Protein AF-0000000077666440 (afdb_homodimer)

Sequence (1426 aa):
MKVEKYRVQSTCGVLDQPPRVDISAGSLSLSLASAATGGKLLFIEMMLLVGMDNNSGLFPKELEEGNSQTEDIFSIEYQPKVLDCFCSNTVRHFYPSTWDEILLNSQTMDLKMKEKFRTNPTGNNIVMPKPVYFTKRTKPTINQLSDEDIQNIAVFCFPDGAKLSAQRTDNFKVHYFVLTDFLGVRNYATCLTFHRKYEATKERKTWKLKPFEKTKLHGNSHYTESVIVYVPHACAFVSTQPYFTVMKQCLSILLNKIKLTKDIHTQNLLFQEFVRQLCITPLPPAGTLAVGVHLSGHEVILRPPHHSSIPVLDLSLHIVFQCFPIETIIQIITCILTEKRIVFLSSNYALLTIVTESLCSLIYPFSWRHTYVPLVSDSHLELLEAPGSFIMGCHLKHLPTVKQIADLVMVNIDKGTIIVNELEPIFGAMSYTYVINIPMMPQEPVKLLAEVYEKVKFSFDFIDLESPCRFNRKEELQFRFQKISSFNKRMQYAFVELMVNLFRDIAPECKADLKCFKQNNFLQKQLPANIPFYTEVMKTTLFQEFLDNILSKKPSFWSELELKTRTLSRKSGFSQNVFVSNAHSMTGTKQGLVSTSIEELPNEFIFFIPSIYNAVSCTEYLKDCIKVCTEKLQDCRHFSHRTSLTYLRGMYSYAGSEYRLAYEDLKNLHESAESIYISPKFVLSNVAISFSYSLSDLRSFRMCSHKFLIFVIMKVEKYRVQSTCGVLDQPPRVDISAGSLSLSLASAATGGKLLFIEMMLLVGMDNNSGLFPKELEEGNSQTEDIFSIEYQPKVLDCFCSNTVRHFYPSTWDEILLNSQTMDLKMKEKFRTNPTGNNIVMPKPVYFTKRTKPTINQLSDEDIQNIAVFCFPDGAKLSAQRTDNFKVHYFVLTDFLGVRNYATCLTFHRKYEATKERKTWKLKPFEKTKLHGNSHYTESVIVYVPHACAFVSTQPYFTVMKQCLSILLNKIKLTKDIHTQNLLFQEFVRQLCITPLPPAGTLAVGVHLSGHEVILRPPHHSSIPVLDLSLHIVFQCFPIETIIQIITCILTEKRIVFLSSNYALLTIVTESLCSLIYPFSWRHTYVPLVSDSHLELLEAPGSFIMGCHLKHLPTVKQIADLVMVNIDKGTIIVNELEPIFGAMSYTYVINIPMMPQEPVKLLAEVYEKVKFSFDFIDLESPCRFNRKEELQFRFQKISSFNKRMQYAFVELMVNLFRDIAPECKADLKCFKQNNFLQKQLPANIPFYTEVMKTTLFQEFLDNILSKKPSFWSELELKTRTLSRKSGFSQNVFVSNAHSMTGTKQGLVSTSIEELPNEFIFFIPSIYNAVSCTEYLKDCIKVCTEKLQDCRHFSHRTSLTYLRGMYSYAGSEYRLAYEDLKNLHESAESIYISPKFVLSNVAISFSYSLSDLRSFRMCSHKFLIFVI

Organism: Acanthosepion pharaonis (NCBI:txid158019)

Radius of gyration: 39.74 Å; Cα contacts (8 Å, |Δi|>4): 2122; chains: 2; bounding box: 101×171×133 Å

Structure (mmCIF, N/CA/C/O backbone):
data_AF-0000000077666440-model_v1
#
loop_
_entity.id
_entity.type
_entity.pdbx_description
1 polymer DENND3
#
loop_
_atom_site.group_PDB
_atom_site.id
_atom_site.type_symbol
_atom_site.label_atom_id
_atom_site.label_alt_id
_atom_site.label_comp_id
_atom_site.label_asym_id
_atom_site.label_entity_id
_atom_site.label_seq_id
_atom_site.pdbx_PDB_ins_code
_atom_site.Cartn_x
_atom_site.Cartn_y
_atom_site.Cartn_z
_atom_site.occupancy
_atom_site.B_iso_or_equiv
_atom_site.auth_seq_id
_atom_site.auth_comp_id
_atom_site.auth_asym_id
_atom_site.auth_atom_id
_atom_site.pdbx_PDB_model_num
ATOM 1 N N . MET A 1 1 ? -31.625 98.625 24.031 1 21.17 1 MET A N 1
ATOM 2 C CA . MET A 1 1 ? -30.516 97.75 23.797 1 21.17 1 MET A CA 1
ATOM 3 C C . MET A 1 1 ? -30.969 96.5 22.984 1 21.17 1 MET A C 1
ATOM 5 O O . MET A 1 1 ? -31.906 95.812 23.359 1 21.17 1 MET A O 1
ATOM 9 N N . LYS A 1 2 ? -30.828 96.562 21.734 1 23.25 2 LYS A N 1
ATOM 10 C CA . LYS A 1 2 ? -31.406 96 20.5 1 23.25 2 LYS A CA 1
ATOM 11 C C . LYS A 1 2 ? -31.094 94.5 20.328 1 23.25 2 LYS A C 1
ATOM 13 O O . LYS A 1 2 ? -29.938 94.125 20.359 1 23.25 2 LYS A O 1
ATOM 18 N N . VAL A 1 3 ? -31.859 93.688 20.797 1 24.36 3 VAL A N 1
ATOM 19 C CA . VAL A 1 3 ? -31.891 92.25 21.062 1 24.36 3 VAL A CA 1
ATOM 20 C C . VAL A 1 3 ? -31.766 91.438 19.766 1 24.36 3 VAL A C 1
ATOM 22 O O . VAL A 1 3 ? -32.719 91.438 18.969 1 24.36 3 VAL A O 1
ATOM 25 N N . GLU A 1 4 ? -30.875 91.938 19 1 22.48 4 GLU A N 1
ATOM 26 C CA . GLU A 1 4 ? -30.766 91.438 17.625 1 22.48 4 GLU A CA 1
ATOM 27 C C . GLU A 1 4 ? -30.75 89.875 17.609 1 22.48 4 GLU A C 1
ATOM 29 O O . GLU A 1 4 ? -29.953 89.25 18.328 1 22.48 4 GLU A O 1
ATOM 34 N N . LYS A 1 5 ? -31.828 89.312 17.281 1 22.94 5 LYS A N 1
ATOM 35 C CA . LYS A 1 5 ? -32.406 87.938 17.219 1 22.94 5 LYS A CA 1
ATOM 36 C C . LYS A 1 5 ? -31.594 87.062 16.281 1 22.94 5 LYS A C 1
ATOM 38 O O . LYS A 1 5 ? -31.594 87.25 15.062 1 22.94 5 LYS A O 1
ATOM 43 N N . TYR A 1 6 ? -30.375 86.812 16.578 1 22.08 6 TYR A N 1
ATOM 44 C CA . TYR A 1 6 ? -29.453 86.125 15.695 1 22.08 6 TYR A CA 1
ATOM 45 C C . TYR A 1 6 ? -29.984 84.75 15.297 1 22.08 6 TYR A C 1
ATOM 47 O O . TYR A 1 6 ? -30.375 84 16.156 1 22.08 6 TYR A O 1
ATOM 55 N N . ARG A 1 7 ? -30.75 84.688 14.266 1 21.7 7 ARG A N 1
ATOM 56 C CA . ARG A 1 7 ? -31.422 83.562 13.625 1 21.7 7 ARG A CA 1
ATOM 57 C C . ARG A 1 7 ? -30.438 82.438 13.289 1 21.7 7 ARG A C 1
ATOM 59 O O . ARG A 1 7 ? -29.516 82.625 12.492 1 21.7 7 ARG A O 1
ATOM 66 N N . VAL A 1 8 ? -29.953 81.75 14.18 1 20.69 8 VAL A N 1
ATOM 67 C CA . VAL A 1 8 ? -28.922 80.688 14.047 1 20.69 8 VAL A CA 1
ATOM 68 C C . VAL A 1 8 ? -29.359 79.625 13.023 1 20.69 8 VAL A C 1
ATOM 70 O O . VAL A 1 8 ? -30.406 79 13.195 1 20.69 8 VAL A O 1
ATOM 73 N N . GLN A 1 9 ? -29.297 79.875 11.773 1 20.17 9 GLN A N 1
ATOM 74 C CA . GLN A 1 9 ? -29.672 79 10.648 1 20.17 9 GLN A CA 1
ATOM 75 C C . GLN A 1 9 ? -29.047 77.625 10.773 1 20.17 9 GLN A C 1
ATOM 77 O O . GLN A 1 9 ? -27.828 77.5 10.852 1 20.17 9 GLN A O 1
ATOM 82 N N . SER A 1 10 ? -29.594 76.625 11.406 1 19.75 10 SER A N 1
ATOM 83 C CA . SER A 1 10 ? -29.219 75.25 11.781 1 19.75 10 SER A CA 1
ATOM 84 C C . SER A 1 10 ? -28.891 74.375 10.555 1 19.75 10 SER A C 1
ATOM 86 O O . SER A 1 10 ? -29.781 74.062 9.773 1 19.75 10 SER A O 1
ATOM 88 N N . THR A 1 11 ? -28.031 74.688 9.648 1 20.59 11 THR A N 1
ATOM 89 C CA . THR A 1 11 ? -27.672 73.875 8.461 1 20.59 11 THR A CA 1
ATOM 90 C C . THR A 1 11 ? -27.344 72.438 8.82 1 20.59 11 THR A C 1
ATOM 92 O O . THR A 1 11 ? -26.391 72.188 9.562 1 20.59 11 THR A O 1
ATOM 95 N N . CYS A 1 12 ? -28.234 71.5 9.047 1 22.23 12 CYS A N 1
ATOM 96 C CA . CYS A 1 12 ? -28.234 70.062 9.32 1 22.23 12 CYS A CA 1
ATOM 97 C C . CYS A 1 12 ? -27.344 69.312 8.328 1 22.23 12 CYS A C 1
ATOM 99 O O . CYS A 1 12 ? -27.672 69.188 7.148 1 22.23 12 CYS A O 1
ATOM 101 N N . GLY A 1 13 ? -26.094 69.562 8.266 1 20.86 13 GLY A N 1
ATOM 102 C CA . GLY A 1 13 ? -25.125 68.938 7.367 1 20.86 13 GLY A CA 1
ATOM 103 C C . GLY A 1 13 ? -25.328 67.438 7.176 1 20.86 13 GLY A C 1
ATOM 104 O O . GLY A 1 13 ? -25.781 66.75 8.094 1 20.86 13 GLY A O 1
ATOM 105 N N . VAL A 1 14 ? -25.641 67 5.969 1 23.03 14 VAL A N 1
ATOM 106 C CA . VAL A 1 14 ? -25.922 65.688 5.406 1 23.03 14 VAL A CA 1
ATOM 107 C C . VAL A 1 14 ? -24.938 64.688 5.969 1 23.03 14 VAL A C 1
ATOM 109 O O . VAL A 1 14 ? -23.719 64.875 5.961 1 23.03 14 VAL A O 1
ATOM 112 N N . LEU A 1 15 ? -25.297 63.969 6.965 1 21.86 15 LEU A N 1
ATOM 113 C CA . LEU A 1 15 ? -24.609 62.844 7.621 1 21.86 15 LEU A CA 1
ATOM 114 C C . LEU A 1 15 ? -23.891 61.969 6.602 1 21.86 15 LEU A C 1
ATOM 116 O O . LEU A 1 15 ? -24.5 61.5 5.656 1 21.86 15 LEU A O 1
ATOM 120 N N . ASP A 1 16 ? -22.703 62.375 6.25 1 22.66 16 ASP A N 1
ATOM 121 C CA . ASP A 1 16 ? -21.766 61.656 5.383 1 22.66 16 ASP A CA 1
ATOM 122 C C . ASP A 1 16 ? -21.906 60.125 5.559 1 22.66 16 ASP A C 1
ATOM 124 O O . ASP A 1 16 ? -21.984 59.625 6.684 1 22.66 16 ASP A O 1
ATOM 128 N N . GLN A 1 17 ? -22.562 59.562 4.582 1 23.67 17 GLN A N 1
ATOM 129 C CA . GLN A 1 17 ? -22.844 58.125 4.473 1 23.67 17 GLN A CA 1
ATOM 130 C C . GLN A 1 17 ? -21.656 57.312 4.953 1 23.67 17 GLN A C 1
ATOM 132 O O . GLN A 1 17 ? -20.5 57.688 4.762 1 23.67 17 GLN A O 1
ATOM 137 N N . PRO A 1 18 ? -21.922 56.562 6.035 1 25.11 18 PRO A N 1
ATOM 138 C CA . PRO A 1 18 ? -20.797 55.781 6.539 1 25.11 18 PRO A CA 1
ATOM 139 C C . PRO A 1 18 ? -19.922 55.219 5.418 1 25.11 18 PRO A C 1
ATOM 141 O O . PRO A 1 18 ? -20.406 55 4.305 1 25.11 18 PRO A O 1
ATOM 144 N N . PRO A 1 19 ? -18.672 55.562 5.422 1 23.92 19 PRO A N 1
ATOM 145 C CA . PRO A 1 19 ? -17.828 55.094 4.328 1 23.92 19 PRO A CA 1
ATOM 146 C C . PRO A 1 19 ? -18.156 53.656 3.918 1 23.92 19 PRO A C 1
ATOM 148 O O . PRO A 1 19 ? -18.516 52.812 4.766 1 23.92 19 PRO A O 1
ATOM 151 N N . ARG A 1 20 ? -18.75 53.469 2.754 1 25.22 20 ARG A N 1
ATOM 152 C CA . ARG A 1 20 ? -18.938 52.188 2.119 1 25.22 20 ARG A CA 1
ATOM 153 C C . ARG A 1 20 ? -17.688 51.312 2.275 1 25.22 20 ARG A C 1
ATOM 155 O O . ARG A 1 20 ? -16.609 51.688 1.838 1 25.22 20 ARG A O 1
ATOM 162 N N . VAL A 1 21 ? -17.594 50.781 3.41 1 26.11 21 VAL A N 1
ATOM 163 C CA . VAL A 1 21 ? -16.594 49.719 3.496 1 26.11 21 VAL A CA 1
ATOM 164 C C . VAL A 1 21 ? -16.641 48.844 2.234 1 26.11 21 VAL A C 1
ATOM 166 O O . VAL A 1 21 ? -17.641 48.219 1.948 1 26.11 21 VAL A O 1
ATOM 169 N N . ASP A 1 22 ? -16.141 49.406 1.186 1 25.25 22 ASP A N 1
ATOM 170 C CA . ASP A 1 22 ? -15.922 48.594 -0.004 1 25.25 22 ASP A CA 1
ATOM 171 C C . ASP A 1 22 ? -15.367 47.219 0.368 1 25.25 22 ASP A C 1
ATOM 173 O O . ASP A 1 22 ? -14.25 47.125 0.877 1 25.25 22 ASP A O 1
ATOM 177 N N . ILE A 1 23 ? -16.234 46.375 0.808 1 28.52 23 ILE A N 1
ATOM 178 C CA . ILE A 1 23 ? -15.977 44.969 1.098 1 28.52 23 ILE A CA 1
ATOM 179 C C . ILE A 1 23 ? -15.273 44.312 -0.091 1 28.52 23 ILE A C 1
ATOM 181 O O . ILE A 1 23 ? -15.922 43.938 -1.064 1 28.52 23 ILE A O 1
ATOM 185 N N . SER A 1 24 ? -14.281 44.938 -0.528 1 27.11 24 SER A N 1
ATOM 186 C CA . SER A 1 24 ? -13.445 44.25 -1.498 1 27.11 24 SER A CA 1
ATOM 187 C C . SER A 1 24 ? -13.164 42.812 -1.046 1 27.11 24 SER A C 1
ATOM 189 O O . SER A 1 24 ? -13.266 42.5 0.142 1 27.11 24 SER A O 1
ATOM 191 N N . ALA A 1 25 ? -13.039 41.906 -2.057 1 32.78 25 ALA A N 1
ATOM 192 C CA . ALA A 1 25 ? -12.844 40.469 -1.905 1 32.78 25 ALA A CA 1
ATOM 193 C C . ALA A 1 25 ? -11.781 40.156 -0.846 1 32.78 25 ALA A C 1
ATOM 195 O O . ALA A 1 25 ? -11.859 39.156 -0.154 1 32.78 25 ALA A O 1
ATOM 196 N N . GLY A 1 26 ? -10.734 41.031 -0.785 1 34.5 26 GLY A N 1
ATOM 197 C CA . GLY A 1 26 ? -9.836 40.938 0.353 1 34.5 26 GLY A CA 1
ATOM 198 C C . GLY A 1 26 ? -10.547 41.031 1.688 1 34.5 26 GLY A C 1
ATOM 199 O O . GLY A 1 26 ? -10.156 40.375 2.656 1 34.5 26 GLY A O 1
ATOM 200 N N . SER A 1 27 ? -11.531 41.781 1.631 1 35.34 27 SER A N 1
ATOM 201 C CA . SER A 1 27 ? -12.328 42.062 2.824 1 35.34 27 SER A CA 1
ATOM 202 C C . SER A 1 27 ? -13.172 40.844 3.201 1 35.34 27 SER A C 1
ATOM 204 O O . SER A 1 27 ? -13.508 40.656 4.371 1 35.34 27 SER A O 1
ATOM 206 N N . LEU A 1 28 ? -13.367 40.094 2.158 1 38.41 28 LEU A N 1
ATOM 207 C CA . LEU A 1 28 ? -14.164 38.906 2.455 1 38.41 28 LEU A CA 1
ATOM 208 C C . LEU A 1 28 ? -13.375 37.906 3.32 1 38.41 28 LEU A C 1
ATOM 210 O O . LEU A 1 28 ? -13.906 37.375 4.285 1 38.41 28 LEU A O 1
ATOM 214 N N . SER A 1 29 ? -12.133 37.531 2.68 1 41.69 29 SER A N 1
ATOM 215 C CA . SER A 1 29 ? -11.289 36.656 3.477 1 41.69 29 SER A CA 1
ATOM 216 C C . SER A 1 29 ? -11.047 37.219 4.867 1 41.69 29 SER A C 1
ATOM 218 O O . SER A 1 29 ? -11.062 36.5 5.859 1 41.69 29 SER A O 1
ATOM 220 N N . LEU A 1 30 ? -10.844 38.625 4.816 1 37.56 30 LEU A N 1
ATOM 221 C CA . LEU A 1 30 ? -10.672 39.344 6.082 1 37.56 30 LEU A CA 1
ATOM 222 C C . LEU A 1 30 ? -11.977 39.344 6.875 1 37.56 30 LEU A C 1
ATOM 224 O O . LEU A 1 30 ? -11.961 39.188 8.094 1 37.56 30 LEU A O 1
ATOM 228 N N . SER A 1 31 ? -12.984 39.594 6.051 1 38.41 31 SER A N 1
ATOM 229 C CA . SER A 1 31 ? -14.281 39.656 6.727 1 38.41 31 SER A CA 1
ATOM 230 C C . SER A 1 31 ? -14.695 38.281 7.27 1 38.41 31 SER A C 1
ATOM 232 O O . SER A 1 31 ? -15.172 38.188 8.398 1 38.41 31 SER A O 1
ATOM 234 N N . LEU A 1 32 ? -14.562 37.312 6.34 1 40.69 32 LEU A N 1
ATOM 235 C CA . LEU A 1 32 ? -14.828 36 6.895 1 40.69 32 LEU A CA 1
ATOM 236 C C . LEU A 1 32 ? -13.82 35.625 7.977 1 40.69 32 LEU A C 1
ATOM 238 O O . LEU A 1 32 ? -14.172 35.031 9 1 40.69 32 LEU A O 1
ATOM 242 N N . ALA A 1 33 ? -12.555 36.031 7.602 1 40.97 33 ALA A N 1
ATOM 243 C CA . ALA A 1 33 ? -11.508 35.844 8.602 1 40.97 33 ALA A CA 1
ATOM 244 C C . ALA A 1 33 ? -11.742 36.719 9.82 1 40.97 33 ALA A C 1
ATOM 246 O O . ALA A 1 33 ? -11.547 36.312 10.953 1 40.97 33 ALA A O 1
ATOM 247 N N . SER A 1 34 ? -12.031 38.062 9.562 1 36.69 34 SER A N 1
ATOM 248 C CA . SER A 1 34 ? -12.328 39 10.633 1 36.69 34 SER A CA 1
ATOM 249 C C . SER A 1 34 ? -13.609 38.656 11.367 1 36.69 34 SER A C 1
ATOM 251 O O . SER A 1 34 ? -13.75 38.906 12.562 1 36.69 34 SER A O 1
ATOM 253 N N . ALA A 1 35 ? -14.562 38.438 10.594 1 35.47 35 ALA A N 1
ATOM 254 C CA . ALA A 1 35 ? -15.781 38 11.258 1 35.47 35 ALA A CA 1
ATOM 255 C C . ALA A 1 35 ? -15.484 36.844 12.211 1 35.47 35 ALA A C 1
ATOM 257 O O . ALA A 1 35 ? -16.188 36.625 13.203 1 35.47 35 ALA A O 1
ATOM 258 N N . ALA A 1 36 ? -14.516 35.938 11.766 1 34.5 36 ALA A N 1
ATOM 259 C CA . ALA A 1 36 ? -13.977 34.844 12.594 1 34.5 36 ALA A CA 1
ATOM 260 C C . ALA A 1 36 ? -12.852 35.375 13.492 1 34.5 36 ALA A C 1
ATOM 262 O O . ALA A 1 36 ? -11.68 35.25 13.141 1 34.5 36 ALA A O 1
ATOM 263 N N . THR A 1 37 ? -12.672 36.438 13.867 1 33.09 37 THR A N 1
ATOM 264 C CA . THR A 1 37 ? -11.57 36.969 14.656 1 33.09 37 THR A CA 1
ATOM 265 C C . THR A 1 37 ? -10.93 35.875 15.516 1 33.09 37 THR A C 1
ATOM 267 O O . THR A 1 37 ? -9.734 35.938 15.781 1 33.09 37 THR A O 1
ATOM 270 N N . GLY A 1 38 ? -11.633 35.281 16.453 1 34.81 38 GLY A N 1
ATOM 271 C CA . GLY A 1 38 ? -11.016 34.375 17.422 1 34.81 38 GLY A CA 1
ATOM 272 C C . GLY A 1 38 ? -10.57 33.062 16.812 1 34.81 38 GLY A C 1
ATOM 273 O O . GLY A 1 38 ? -9.812 32.312 17.438 1 34.81 38 GLY A O 1
ATOM 274 N N . GLY A 1 39 ? -11.297 32.219 15.852 1 42.38 39 GLY A N 1
ATOM 275 C CA . GLY A 1 39 ? -10.961 30.891 15.391 1 42.38 39 GLY A CA 1
ATOM 276 C C . GLY A 1 39 ? -10.828 30.781 13.883 1 42.38 39 GLY A C 1
ATOM 277 O O . GLY A 1 39 ? -11.562 31.453 13.148 1 42.38 39 GLY A O 1
ATOM 278 N N . LYS A 1 40 ? -9.648 30.703 13.18 1 55.72 40 LYS A N 1
ATOM 279 C CA . LYS A 1 40 ? -9.203 30.469 11.812 1 55.72 40 LYS A CA 1
ATOM 280 C C . LYS A 1 40 ? -10.156 29.516 11.078 1 55.72 40 LYS A C 1
ATOM 282 O O . LYS A 1 40 ? -10.25 28.344 11.43 1 55.72 40 LYS A O 1
ATOM 287 N N . LEU A 1 41 ? -11.117 30.094 10.305 1 71.62 41 LEU A N 1
ATOM 288 C CA . LEU A 1 41 ? -12.297 29.406 9.781 1 71.62 41 LEU A CA 1
ATOM 289 C C . LEU A 1 41 ? -12.086 28.984 8.336 1 71.62 41 LEU A C 1
ATOM 291 O O . LEU A 1 41 ? -12.922 28.297 7.758 1 71.62 41 LEU A O 1
ATOM 295 N N . LEU A 1 42 ? -11 29.484 7.809 1 85.25 42 LEU A N 1
ATOM 296 C CA . LEU A 1 42 ? -10.828 29.156 6.398 1 85.25 42 LEU A CA 1
ATOM 297 C C . LEU A 1 42 ? -9.828 28.031 6.219 1 85.25 42 LEU A C 1
ATOM 299 O O . LEU A 1 42 ? -8.984 27.797 7.09 1 85.25 42 LEU A O 1
ATOM 303 N N . PHE A 1 43 ? -10 27.406 5.125 1 91.81 43 PHE A N 1
ATOM 304 C CA . PHE A 1 43 ? -9.211 26.219 4.84 1 91.81 43 PHE A CA 1
ATOM 305 C C . PHE A 1 43 ? -7.75 26.594 4.609 1 91.81 43 PHE A C 1
ATOM 307 O O . PHE A 1 43 ? -6.867 26.125 5.34 1 91.81 43 PHE A O 1
ATOM 314 N N . ILE A 1 44 ? -7.477 27.438 3.607 1 93.62 44 ILE A N 1
ATOM 315 C CA . ILE A 1 44 ? -6.113 27.844 3.285 1 93.62 44 ILE A CA 1
ATOM 316 C C . ILE A 1 44 ? -5.926 29.328 3.586 1 93.62 44 ILE A C 1
ATOM 318 O O . ILE A 1 44 ? -6.754 30.156 3.203 1 93.62 44 ILE A O 1
ATOM 322 N N . GLU A 1 45 ? -4.855 29.562 4.277 1 87.69 45 GLU A N 1
ATOM 323 C CA . GLU A 1 45 ? -4.535 30.953 4.574 1 87.69 45 GLU A CA 1
ATOM 324 C C . GLU A 1 45 ? -3.76 31.609 3.43 1 87.69 45 GLU A C 1
ATOM 326 O O . GLU A 1 45 ? -4.039 32.75 3.051 1 87.69 45 GLU A O 1
ATOM 331 N N . MET A 1 46 ? -2.799 30.875 2.979 1 90.94 46 MET A N 1
ATOM 332 C CA . MET A 1 46 ? -1.988 31.406 1.892 1 90.94 46 MET A CA 1
ATOM 333 C C . MET A 1 46 ? -1.234 30.297 1.167 1 90.94 46 MET A C 1
ATOM 335 O O . MET A 1 46 ? -1.091 29.203 1.692 1 90.94 46 MET A O 1
ATOM 339 N N . MET A 1 47 ? -0.875 30.594 -0.07 1 95.62 47 MET A N 1
ATOM 340 C CA . MET A 1 47 ? 0.035 29.75 -0.832 1 95.62 47 MET A CA 1
ATOM 341 C C . MET A 1 47 ? 1.336 30.484 -1.141 1 95.62 47 MET A C 1
ATOM 343 O O . MET A 1 47 ? 1.315 31.641 -1.561 1 95.62 47 MET A O 1
ATOM 347 N N . LEU A 1 48 ? 2.396 29.859 -0.889 1 95.5 48 LEU A N 1
ATOM 348 C CA . LEU A 1 48 ? 3.707 30.453 -1.131 1 95.5 48 LEU A CA 1
ATOM 349 C C . LEU A 1 48 ? 4.402 29.766 -2.303 1 95.5 48 LEU A C 1
ATOM 351 O O . LEU A 1 48 ? 4.316 28.547 -2.457 1 95.5 48 LEU A O 1
ATOM 355 N N . LEU A 1 49 ? 4.906 30.5 -3.176 1 96.25 49 LEU A N 1
ATOM 356 C CA . LEU A 1 49 ? 5.805 30 -4.211 1 96.25 49 LEU A CA 1
ATOM 357 C C . LEU A 1 49 ? 7.258 30.281 -3.844 1 96.25 49 LEU A C 1
ATOM 359 O O . LEU A 1 49 ? 7.652 31.438 -3.662 1 96.25 49 LEU A O 1
ATOM 363 N N . VAL A 1 50 ? 8.016 29.25 -3.668 1 96.56 50 VAL A N 1
ATOM 364 C CA . VAL A 1 50 ? 9.406 29.375 -3.225 1 96.56 50 VAL A CA 1
ATOM 365 C C . VAL A 1 50 ? 10.336 28.797 -4.289 1 96.56 50 VAL A C 1
ATOM 367 O O . VAL A 1 50 ? 10.023 27.797 -4.926 1 96.56 50 VAL A O 1
ATOM 370 N N . GLY A 1 51 ? 11.383 29.359 -4.578 1 95 51 GLY A N 1
ATOM 371 C CA . GLY A 1 51 ? 12.375 28.938 -5.551 1 95 51 GLY A CA 1
ATOM 372 C C . GLY A 1 51 ? 13.344 30.031 -5.949 1 95 51 GLY A C 1
ATOM 373 O O . GLY A 1 51 ? 13.758 30.828 -5.113 1 95 51 GLY A O 1
ATOM 374 N N . MET A 1 52 ? 13.82 29.891 -7.16 1 93.06 52 MET A N 1
ATOM 375 C CA . MET A 1 52 ? 14.688 30.891 -7.773 1 93.06 52 MET A CA 1
ATOM 376 C C . MET A 1 52 ? 14.219 31.234 -9.188 1 93.06 52 MET A C 1
ATOM 378 O O . MET A 1 52 ? 13.789 30.344 -9.93 1 93.06 52 MET A O 1
ATOM 382 N N . ASP A 1 53 ? 14.203 32.469 -9.43 1 90.5 53 ASP A N 1
ATOM 383 C CA . ASP A 1 53 ? 13.789 32.906 -10.758 1 90.5 53 ASP A CA 1
ATOM 384 C C . ASP A 1 53 ? 14.695 34 -11.281 1 90.5 53 ASP A C 1
ATOM 386 O O . ASP A 1 53 ? 15.789 34.219 -10.758 1 90.5 53 ASP A O 1
ATOM 390 N N . ASN A 1 54 ? 14.227 34.688 -12.336 1 87.06 54 ASN A N 1
ATOM 391 C CA . ASN A 1 54 ? 15.031 35.719 -12.977 1 87.06 54 ASN A CA 1
ATOM 392 C C . ASN A 1 54 ? 15.164 36.969 -12.078 1 87.06 54 ASN A C 1
ATOM 394 O O . ASN A 1 54 ? 16.172 37.656 -12.141 1 87.06 54 ASN A O 1
ATOM 398 N N . ASN A 1 55 ? 14.242 37.219 -11.25 1 85.5 55 ASN A N 1
ATOM 399 C CA . ASN A 1 55 ? 14.266 38.406 -10.391 1 85.5 55 ASN A CA 1
ATOM 400 C C . ASN A 1 55 ? 15.031 38.156 -9.102 1 85.5 55 ASN A C 1
ATOM 402 O O . ASN A 1 55 ? 15.758 39.031 -8.617 1 85.5 55 ASN A O 1
ATOM 406 N N . SER A 1 56 ? 14.891 37.031 -8.508 1 84.12 56 SER A N 1
ATOM 407 C CA . SER A 1 56 ? 15.555 36.719 -7.258 1 84.12 56 SER A CA 1
ATOM 408 C C . SER A 1 56 ? 17.031 36.406 -7.48 1 84.12 56 SER A C 1
ATOM 410 O O . SER A 1 56 ? 17.859 36.656 -6.605 1 84.12 56 SER A O 1
ATOM 412 N N . GLY A 1 57 ? 17.391 35.812 -8.695 1 83.75 57 GLY A N 1
ATOM 413 C CA . GLY A 1 57 ? 18.781 35.438 -8.977 1 83.75 57 GLY A CA 1
ATOM 414 C C . GLY A 1 57 ? 19.219 34.156 -8.32 1 83.75 57 GLY A C 1
ATOM 415 O O . GLY A 1 57 ? 18.406 33.5 -7.656 1 83.75 57 GLY A O 1
ATOM 416 N N . LEU A 1 58 ? 20.453 33.75 -8.633 1 87.12 58 LEU A N 1
ATOM 417 C CA . LEU A 1 58 ? 21.047 32.531 -8.062 1 87.12 58 LEU A CA 1
ATOM 418 C C . LEU A 1 58 ? 22.109 32.875 -7.023 1 87.12 58 LEU A C 1
ATOM 420 O O . LEU A 1 58 ? 23.125 33.5 -7.352 1 87.12 58 LEU A O 1
ATOM 424 N N . PHE A 1 59 ? 21.797 32.594 -5.801 1 85 59 PHE A N 1
ATOM 425 C CA . PHE A 1 59 ? 22.734 32.844 -4.719 1 85 59 PHE A CA 1
ATOM 426 C C . PHE A 1 59 ? 23.188 31.531 -4.082 1 85 59 PHE A C 1
ATOM 428 O O . PHE A 1 59 ? 22.375 30.781 -3.561 1 85 59 PHE A O 1
ATOM 435 N N . PRO A 1 60 ? 24.438 31.203 -4.219 1 84.62 60 PRO A N 1
ATOM 436 C CA . PRO A 1 60 ? 24.922 29.969 -3.588 1 84.62 60 PRO A CA 1
ATOM 437 C C . PRO A 1 60 ? 24.812 30.016 -2.064 1 84.62 60 PRO A C 1
ATOM 439 O O . PRO A 1 60 ? 24.938 31.078 -1.459 1 84.62 60 PRO A O 1
ATOM 442 N N . LYS A 1 61 ? 24.516 28.891 -1.407 1 80.56 61 LYS A N 1
ATOM 443 C CA . LYS A 1 61 ? 24.359 28.766 0.039 1 80.56 61 LYS A CA 1
ATOM 444 C C . LYS A 1 61 ? 25.672 29.047 0.762 1 80.56 61 LYS A C 1
ATOM 446 O O . LYS A 1 61 ? 25.703 29.75 1.765 1 80.56 61 LYS A O 1
ATOM 451 N N . GLU A 1 62 ? 26.812 28.266 0.446 1 71.19 62 GLU A N 1
ATOM 452 C CA . GLU A 1 62 ? 28.125 28.484 1.063 1 71.19 62 GLU A CA 1
ATOM 453 C C . GLU A 1 62 ? 29.016 29.359 0.178 1 71.19 62 GLU A C 1
ATOM 455 O O . GLU A 1 62 ? 29.156 29.094 -1.014 1 71.19 62 GLU A O 1
ATOM 460 N N . LEU A 1 63 ? 29 30.75 0.418 1 56.91 63 LEU A N 1
ATOM 461 C CA . LEU A 1 63 ? 29.984 31.562 -0.291 1 56.91 63 LEU A CA 1
ATOM 462 C C . LEU A 1 63 ? 31.391 31.047 -0.026 1 56.91 63 LEU A C 1
ATOM 464 O O . LEU A 1 63 ? 31.922 31.188 1.08 1 56.91 63 LEU A O 1
ATOM 468 N N . GLU A 1 64 ? 31.719 29.938 -0.39 1 50.94 64 GLU A N 1
ATOM 469 C CA . GLU A 1 64 ? 33.156 29.766 -0.157 1 50.94 64 GLU A CA 1
ATOM 470 C C . GLU A 1 64 ? 33.969 30.875 -0.815 1 50.94 64 GLU A C 1
ATOM 472 O O . GLU A 1 64 ? 33.75 31.188 -1.988 1 50.94 64 GLU A O 1
ATOM 477 N N . GLU A 1 65 ? 34.406 31.875 -0.05 1 49.41 65 GLU A N 1
ATOM 478 C CA . GLU A 1 65 ? 35.312 32.938 -0.508 1 49.41 65 GLU A CA 1
ATOM 479 C C . GLU A 1 65 ? 36.031 32.531 -1.8 1 49.41 65 GLU A C 1
ATOM 481 O O . GLU A 1 65 ? 36.188 33.344 -2.709 1 49.41 65 GLU A O 1
ATOM 486 N N . GLY A 1 66 ? 37.156 31.734 -1.651 1 44.03 66 GLY A N 1
ATOM 487 C CA . GLY A 1 66 ? 38.312 31.656 -2.545 1 44.03 66 GLY A CA 1
ATOM 488 C C . GLY A 1 66 ? 38 31 -3.873 1 44.03 66 GLY A C 1
ATOM 489 O O . GLY A 1 66 ? 38.812 31.016 -4.797 1 44.03 66 GLY A O 1
ATOM 490 N N . ASN A 1 67 ? 37.531 29.797 -3.859 1 44.59 67 ASN A N 1
ATOM 491 C CA . ASN A 1 67 ? 37.719 29.047 -5.098 1 44.59 67 ASN A CA 1
ATOM 492 C C . ASN A 1 67 ? 36.812 29.531 -6.207 1 44.59 67 ASN A C 1
ATOM 494 O O . ASN A 1 67 ? 35.625 29.156 -6.242 1 44.59 67 ASN A O 1
ATOM 498 N N . SER A 1 68 ? 36.969 30.703 -6.746 1 44.19 68 SER A N 1
ATOM 499 C CA . SER A 1 68 ? 36.531 31.375 -7.961 1 44.19 68 SER A CA 1
ATOM 500 C C . SER A 1 68 ? 36.219 30.359 -9.062 1 44.19 68 SER A C 1
ATOM 502 O O . SER A 1 68 ? 35.781 30.734 -10.156 1 44.19 68 SER A O 1
ATOM 504 N N . GLN A 1 69 ? 37.125 29.328 -9.195 1 45.59 69 GLN A N 1
ATOM 505 C CA . GLN A 1 69 ? 37.094 28.609 -10.453 1 45.59 69 GLN A CA 1
ATOM 506 C C . GLN A 1 69 ? 35.656 28.172 -10.789 1 45.59 69 GLN A C 1
ATOM 508 O O . GLN A 1 69 ? 34.781 28.141 -9.906 1 45.59 69 GLN A O 1
ATOM 513 N N . THR A 1 70 ? 35.438 27.516 -12.109 1 51.25 70 THR A N 1
ATOM 514 C CA . THR A 1 70 ? 34.469 27.078 -13.094 1 51.25 70 THR A CA 1
ATOM 515 C C . THR A 1 70 ? 33.469 26.109 -12.469 1 51.25 70 THR A C 1
ATOM 517 O O . THR A 1 70 ? 33.594 24.891 -12.641 1 51.25 70 THR A O 1
ATOM 520 N N . GLU A 1 71 ? 33.094 26.359 -11.219 1 59.66 71 GLU A N 1
ATOM 521 C CA . GLU A 1 71 ? 32.312 25.281 -10.633 1 59.66 71 GLU A CA 1
ATOM 522 C C . GLU A 1 71 ? 31.031 25.062 -11.422 1 59.66 71 GLU A C 1
ATOM 524 O O . GLU A 1 71 ? 30.453 26 -11.953 1 59.66 71 GLU A O 1
ATOM 529 N N . ASP A 1 72 ? 30.75 23.812 -11.883 1 77.62 72 ASP A N 1
ATOM 530 C CA . ASP A 1 72 ? 29.578 23.266 -12.562 1 77.62 72 ASP A CA 1
ATOM 531 C C . ASP A 1 72 ? 28.281 23.703 -11.867 1 77.62 72 ASP A C 1
ATOM 533 O O . ASP A 1 72 ? 28.141 23.547 -10.648 1 77.62 72 ASP A O 1
ATOM 537 N N . ILE A 1 73 ? 27.578 24.703 -12.5 1 84.94 73 ILE A N 1
ATOM 538 C CA . ILE A 1 73 ? 26.312 25.281 -12.07 1 84.94 73 ILE A CA 1
ATOM 539 C C . ILE A 1 73 ? 25.453 24.219 -11.398 1 84.94 73 ILE A C 1
ATOM 541 O O . ILE A 1 73 ? 24.641 24.516 -10.523 1 84.94 73 ILE A O 1
ATOM 545 N N . PHE A 1 74 ? 25.719 22.984 -11.641 1 87.5 74 PHE A N 1
ATOM 546 C CA . PHE A 1 74 ? 24.844 21.906 -11.172 1 87.5 74 PHE A CA 1
ATOM 547 C C . PHE A 1 74 ? 25.359 21.328 -9.859 1 87.5 74 PHE A C 1
ATOM 549 O O . PHE A 1 74 ? 24.625 20.641 -9.148 1 87.5 74 PHE A O 1
ATOM 556 N N . SER A 1 75 ? 26.5 21.562 -9.438 1 84.56 75 SER A N 1
ATOM 557 C CA . SER A 1 75 ? 27.078 20.984 -8.219 1 84.56 75 SER A CA 1
ATOM 558 C C . SER A 1 75 ? 26.891 21.922 -7.031 1 84.56 75 SER A C 1
ATOM 560 O O . SER A 1 75 ? 27.062 21.531 -5.879 1 84.56 75 SER A O 1
ATOM 562 N N . ILE A 1 76 ? 26.406 23.141 -7.297 1 84.44 76 ILE A N 1
ATOM 563 C CA . ILE A 1 76 ? 26.266 24.156 -6.266 1 84.44 76 ILE A CA 1
ATOM 564 C C . ILE A 1 76 ? 24.844 24.125 -5.684 1 84.44 76 ILE A C 1
ATOM 566 O O . ILE A 1 76 ? 23.875 23.906 -6.414 1 84.44 76 ILE A O 1
ATOM 570 N N . GLU A 1 77 ? 24.828 24.219 -4.348 1 89 77 GLU A N 1
ATOM 571 C CA . GLU A 1 77 ? 23.547 24.391 -3.682 1 89 77 GLU A CA 1
ATOM 572 C C . GLU A 1 77 ? 23.188 25.875 -3.537 1 89 77 GLU A C 1
ATOM 574 O O . GLU A 1 77 ? 24.031 26.688 -3.164 1 89 77 GLU A O 1
ATOM 579 N N . TYR A 1 78 ? 22.016 26.172 -3.902 1 90 78 TYR A N 1
ATOM 580 C CA . TYR A 1 78 ? 21.578 27.562 -3.889 1 90 78 TYR A CA 1
ATOM 581 C C . TYR A 1 78 ? 20.594 27.812 -2.762 1 90 78 TYR A C 1
ATOM 583 O O . TYR A 1 78 ? 19.984 26.875 -2.24 1 90 78 TYR A O 1
ATOM 591 N N . GLN A 1 79 ? 20.453 29.062 -2.354 1 88.19 79 GLN A N 1
ATOM 592 C CA . GLN A 1 79 ? 19.484 29.469 -1.329 1 88.19 79 GLN A CA 1
ATOM 593 C C . GLN A 1 79 ? 18.156 29.859 -1.949 1 88.19 79 GLN A C 1
ATOM 595 O O . GLN A 1 79 ? 18.062 30.859 -2.66 1 88.19 79 GLN A O 1
ATOM 600 N N . PRO A 1 80 ? 17.188 29.062 -1.622 1 92.12 80 PRO A N 1
ATOM 601 C CA . PRO A 1 80 ? 15.875 29.422 -2.162 1 92.12 80 PRO A CA 1
ATOM 602 C C . PRO A 1 80 ? 15.258 30.625 -1.458 1 92.12 80 PRO A C 1
ATOM 604 O O . PRO A 1 80 ? 15.547 30.875 -0.286 1 92.12 80 PRO A O 1
ATOM 607 N N . LYS A 1 81 ? 14.406 31.406 -2.152 1 92.56 81 LYS A N 1
ATOM 608 C CA . LYS A 1 81 ? 13.703 32.562 -1.63 1 92.56 81 LYS A CA 1
ATOM 609 C C . LYS A 1 81 ? 12.203 32.469 -1.903 1 92.56 81 LYS A C 1
ATOM 611 O O . LYS A 1 81 ? 11.781 31.734 -2.795 1 92.56 81 LYS A O 1
ATOM 616 N N . VAL A 1 82 ? 11.477 33.125 -1.082 1 94.81 82 VAL A N 1
ATOM 617 C CA . VAL A 1 82 ? 10.039 33.219 -1.336 1 94.81 82 VAL A CA 1
ATOM 618 C C . VAL A 1 82 ? 9.781 34.188 -2.471 1 94.81 82 VAL A C 1
ATOM 620 O O . VAL A 1 82 ? 10.156 35.375 -2.383 1 94.81 82 VAL A O 1
ATOM 623 N N . LEU A 1 83 ? 9.188 33.75 -3.5 1 93.62 83 LEU A N 1
ATOM 624 C CA . LEU A 1 83 ? 8.969 34.594 -4.684 1 93.62 83 LEU A CA 1
ATOM 625 C C . LEU A 1 83 ? 7.621 35.312 -4.602 1 93.62 83 LEU A C 1
ATOM 627 O O . LEU A 1 83 ? 7.559 36.531 -4.762 1 93.62 83 LEU A O 1
ATOM 631 N N . ASP A 1 84 ? 6.613 34.531 -4.367 1 92.19 84 ASP A N 1
ATOM 632 C CA . ASP A 1 84 ? 5.266 35.094 -4.363 1 92.19 84 ASP A CA 1
ATOM 633 C C . ASP A 1 84 ? 4.434 34.5 -3.227 1 92.19 84 ASP A C 1
ATOM 635 O O . ASP A 1 84 ? 4.668 33.375 -2.797 1 92.19 84 ASP A O 1
ATOM 639 N N . CYS A 1 85 ? 3.615 35.281 -2.695 1 91.75 85 CYS A N 1
ATOM 640 C CA . CYS A 1 85 ? 2.598 34.875 -1.729 1 91.75 85 CYS A CA 1
ATOM 641 C C . CYS A 1 85 ? 1.197 35.156 -2.275 1 91.75 85 CYS A C 1
ATOM 643 O O . CYS A 1 85 ? 0.856 36.281 -2.607 1 91.75 85 CYS A O 1
ATOM 645 N N . PHE A 1 86 ? 0.453 34.062 -2.404 1 90.5 86 PHE A N 1
ATOM 646 C CA . PHE A 1 86 ? -0.891 34.156 -2.963 1 90.5 86 PHE A CA 1
ATOM 647 C C . PHE A 1 86 ? -1.942 34.062 -1.866 1 90.5 86 PHE A C 1
ATOM 649 O O . PHE A 1 86 ? -1.906 33.125 -1.047 1 90.5 86 PHE A O 1
ATOM 656 N N . CYS A 1 87 ? -2.768 34.906 -1.843 1 83.56 87 CYS A N 1
ATOM 657 C CA . CYS A 1 87 ? -3.93 34.906 -0.961 1 83.56 87 CYS A CA 1
ATOM 658 C C . CYS A 1 87 ? -5.223 35 -1.761 1 83.56 87 CYS A C 1
ATOM 660 O O . CYS A 1 87 ? -5.207 34.875 -2.988 1 83.56 87 CYS A O 1
ATOM 662 N N . SER A 1 88 ? -6.332 35.094 -1.189 1 75.69 88 SER A N 1
ATOM 663 C CA . SER A 1 88 ? -7.617 35.062 -1.879 1 75.69 88 SER A CA 1
ATOM 664 C C . SER A 1 88 ? -7.723 36.156 -2.926 1 75.69 88 SER A C 1
ATOM 666 O O . SER A 1 88 ? -8.078 35.906 -4.074 1 75.69 88 SER A O 1
ATOM 668 N N . ASN A 1 89 ? -7.324 37.438 -2.58 1 73.06 89 ASN A N 1
ATOM 669 C CA . ASN A 1 89 ? -7.551 38.5 -3.531 1 73.06 89 ASN A CA 1
ATOM 670 C C . ASN A 1 89 ? -6.258 39.25 -3.855 1 73.06 89 ASN A C 1
ATOM 672 O O . ASN A 1 89 ? -6.242 40.125 -4.715 1 73.06 89 ASN A O 1
ATOM 676 N N . THR A 1 90 ? -5.207 38.875 -3.191 1 79.56 90 THR A N 1
ATOM 677 C CA . THR A 1 90 ? -3.971 39.625 -3.377 1 79.56 90 THR A CA 1
ATOM 678 C C . THR A 1 90 ? -2.791 38.688 -3.602 1 79.56 90 THR A C 1
ATOM 680 O O . THR A 1 90 ? -2.799 37.562 -3.129 1 79.56 90 THR A O 1
ATOM 683 N N . VAL A 1 91 ? -1.938 39.219 -4.473 1 86.56 91 VAL A N 1
ATOM 684 C CA . VAL A 1 91 ? -0.667 38.531 -4.68 1 86.56 91 VAL A CA 1
ATOM 685 C C . VAL A 1 91 ? 0.488 39.469 -4.297 1 86.56 91 VAL A C 1
ATOM 687 O O . VAL A 1 91 ? 0.565 40.594 -4.77 1 86.56 91 VAL A O 1
ATOM 690 N N . ARG A 1 92 ? 1.235 39 -3.408 1 86.38 92 ARG A N 1
ATOM 691 C CA . ARG A 1 92 ? 2.436 39.75 -3.027 1 86.38 92 ARG A CA 1
ATOM 692 C C . ARG A 1 92 ? 3.674 39.156 -3.703 1 86.38 92 ARG A C 1
ATOM 694 O O . ARG A 1 92 ? 3.971 37.969 -3.549 1 86.38 92 ARG A O 1
ATOM 701 N N . HIS A 1 93 ? 4.301 40 -4.477 1 88.62 93 HIS A N 1
ATOM 702 C CA . HIS A 1 93 ? 5.582 39.625 -5.062 1 88.62 93 HIS A CA 1
ATOM 703 C C . HIS A 1 93 ? 6.746 40.125 -4.211 1 88.62 93 HIS A C 1
ATOM 705 O O . HIS A 1 93 ? 6.789 41.281 -3.838 1 88.62 93 HIS A O 1
ATOM 711 N N . PHE A 1 94 ? 7.656 39.312 -3.893 1 87.81 94 PHE A N 1
ATOM 712 C CA . PHE A 1 94 ? 8.758 39.719 -3.02 1 87.81 94 PHE A CA 1
ATOM 713 C C . PHE A 1 94 ? 9.938 40.25 -3.834 1 87.81 94 PHE A C 1
ATOM 715 O O . PHE A 1 94 ? 10.719 41.062 -3.354 1 87.81 94 PHE A O 1
ATOM 722 N N . TYR A 1 95 ? 10.07 39.719 -5.062 1 86.62 95 TYR A N 1
ATOM 723 C CA . TYR A 1 95 ? 11.141 40.156 -5.945 1 86.62 95 TYR A CA 1
ATOM 724 C C . TYR A 1 95 ? 10.594 40.562 -7.305 1 86.62 95 TYR A C 1
ATOM 726 O O . TYR A 1 95 ? 10.312 39.719 -8.148 1 86.62 95 TYR A O 1
ATOM 734 N N . PRO A 1 96 ? 10.305 41.75 -7.746 1 83.5 96 PRO A N 1
ATOM 735 C CA . PRO A 1 96 ? 10.391 42.938 -6.887 1 83.5 96 PRO A CA 1
ATOM 736 C C . PRO A 1 96 ? 9.242 43.031 -5.887 1 83.5 96 PRO A C 1
ATOM 738 O O . PRO A 1 96 ? 8.219 42.344 -6.055 1 83.5 96 PRO A O 1
ATOM 741 N N . SER A 1 97 ? 9.422 43.781 -4.828 1 84 97 SER A N 1
ATOM 742 C CA . SER A 1 97 ? 8.391 43.906 -3.803 1 84 97 SER A CA 1
ATOM 743 C C . SER A 1 97 ? 7.191 44.688 -4.316 1 84 97 SER A C 1
ATOM 745 O O . SER A 1 97 ? 7.219 45.906 -4.344 1 84 97 SER A O 1
ATOM 747 N N . THR A 1 98 ? 6.18 43.938 -4.887 1 84.94 98 THR A N 1
ATOM 748 C CA . THR A 1 98 ? 4.969 44.562 -5.422 1 84.94 98 THR A CA 1
ATOM 749 C C . THR A 1 98 ? 3.732 43.781 -4.977 1 84.94 98 THR A C 1
ATOM 751 O O . THR A 1 98 ? 3.844 42.625 -4.512 1 84.94 98 THR A O 1
ATOM 754 N N . TRP A 1 99 ? 2.654 44.5 -4.969 1 81.44 99 TRP A N 1
ATOM 755 C CA . TRP A 1 99 ? 1.367 43.875 -4.668 1 81.44 99 TRP A CA 1
ATOM 756 C C . TRP A 1 99 ? 0.431 43.969 -5.867 1 81.44 99 TRP A C 1
ATOM 758 O O . TRP A 1 99 ? 0.379 44.969 -6.562 1 81.44 99 TRP A O 1
ATOM 768 N N . ASP A 1 100 ? -0.069 42.812 -6.211 1 79.94 100 ASP A N 1
ATOM 769 C CA . ASP A 1 100 ? -1.06 42.781 -7.281 1 79.94 100 ASP A CA 1
ATOM 770 C C . ASP A 1 100 ? -2.4 42.25 -6.77 1 79.94 100 ASP A C 1
ATOM 772 O O . ASP A 1 100 ? -2.443 41.406 -5.871 1 79.94 100 ASP A O 1
ATOM 776 N N . GLU A 1 101 ? -3.525 42.906 -7.188 1 69.06 101 GLU A N 1
ATOM 777 C CA . GLU A 1 101 ? -4.855 42.375 -6.875 1 69.06 101 GLU A CA 1
ATOM 778 C C . GLU A 1 101 ? -5.316 41.375 -7.922 1 69.06 101 GLU A C 1
ATOM 780 O O . GLU A 1 101 ? -5.031 41.531 -9.109 1 69.06 101 GLU A O 1
ATOM 785 N N . ILE A 1 102 ? -5.555 40.094 -7.645 1 61.12 102 ILE A N 1
ATOM 786 C CA . ILE A 1 102 ? -5.996 39.031 -8.547 1 61.12 102 ILE A CA 1
ATOM 787 C C . ILE A 1 102 ? -7.238 39.5 -9.312 1 61.12 102 ILE A C 1
ATOM 789 O O . ILE A 1 102 ? -8.242 39.875 -8.703 1 61.12 102 ILE A O 1
ATOM 793 N N . LEU A 1 103 ? -7.07 40.25 -10.609 1 48.56 103 LEU A N 1
ATOM 794 C CA . LEU A 1 103 ? -8.07 40.812 -11.508 1 48.56 103 LEU A CA 1
ATOM 795 C C . LEU A 1 103 ? -9.172 39.812 -11.812 1 48.56 103 LEU A C 1
ATOM 797 O O . LEU A 1 103 ? -8.883 38.688 -12.211 1 48.56 103 LEU A O 1
ATOM 801 N N . LEU A 1 104 ? -10.305 39.75 -11.211 1 46.12 104 LEU A N 1
ATOM 802 C CA . LEU A 1 104 ? -11.469 39.156 -11.875 1 46.12 104 LEU A CA 1
ATOM 803 C C . LEU A 1 104 ? -11.578 39.688 -13.305 1 46.12 104 LEU A C 1
ATOM 805 O O . LEU A 1 104 ? -11.195 40.812 -13.602 1 46.12 104 LEU A O 1
ATOM 809 N N . ASN A 1 105 ? -11.516 38.938 -14.336 1 39.56 105 ASN A N 1
ATOM 810 C CA . ASN A 1 105 ? -11.906 39.312 -15.688 1 39.56 105 ASN A CA 1
ATOM 811 C C . ASN A 1 105 ? -12.961 40.406 -15.68 1 39.56 105 ASN A C 1
ATOM 813 O O . ASN A 1 105 ? -13.594 40.688 -16.703 1 39.56 105 ASN A O 1
ATOM 817 N N . SER A 1 106 ? -13.773 40.781 -14.734 1 34.12 106 SER A N 1
ATOM 818 C CA . SER A 1 106 ? -14.75 41.844 -15.023 1 34.12 106 SER A CA 1
ATOM 819 C C . SER A 1 106 ? -14.062 43.125 -15.43 1 34.12 106 SER A C 1
ATO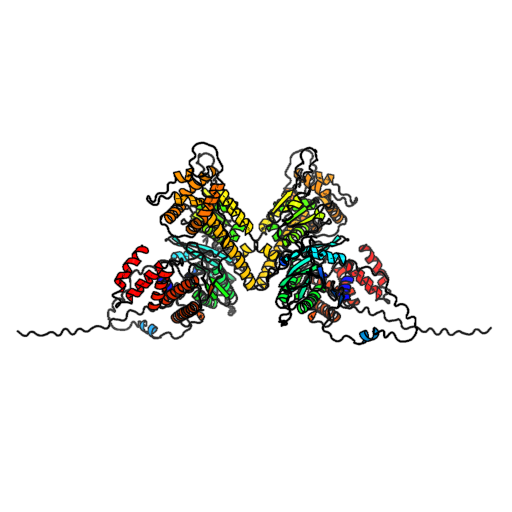M 821 O O . SER A 1 106 ? -13.211 43.656 -14.703 1 34.12 106 SER A O 1
ATOM 823 N N . GLN A 1 107 ? -13.852 43.438 -16.641 1 33.53 107 GLN A N 1
ATOM 824 C CA . GLN A 1 107 ? -13.781 44.719 -17.328 1 33.53 107 GLN A CA 1
ATOM 825 C C . GLN A 1 107 ? -14.516 45.812 -16.562 1 33.53 107 GLN A C 1
ATOM 827 O O . GLN A 1 107 ? -14.5 47 -16.953 1 33.53 107 GLN A O 1
ATOM 832 N N . THR A 1 108 ? -15.656 45.656 -15.961 1 29.83 108 THR A N 1
ATOM 833 C CA . THR A 1 108 ? -16.25 46.875 -15.453 1 29.83 108 THR A CA 1
ATOM 834 C C . THR A 1 108 ? -15.391 47.469 -14.328 1 29.83 108 THR A C 1
ATOM 836 O O . THR A 1 108 ? -15.531 47.094 -13.172 1 29.83 108 THR A O 1
ATOM 839 N N . MET A 1 109 ? -14.156 47.594 -14.469 1 29.98 109 MET A N 1
ATOM 840 C CA . MET A 1 109 ? -13.523 48.688 -13.719 1 29.98 109 MET A CA 1
ATOM 841 C C . MET A 1 109 ? -14.188 50.031 -14.016 1 29.98 109 MET A C 1
ATOM 843 O O . MET A 1 109 ? -14.414 50.344 -15.18 1 29.98 109 MET A O 1
ATOM 847 N N . ASP A 1 110 ? -14.867 50.656 -13.234 1 27.31 110 ASP A N 1
ATOM 848 C CA . ASP A 1 110 ? -15.062 52.125 -13.336 1 27.31 110 ASP A CA 1
ATOM 849 C C . ASP A 1 110 ? -13.742 52.812 -13.633 1 27.31 110 ASP A C 1
ATOM 851 O O . ASP A 1 110 ? -12.734 52.594 -12.953 1 27.31 110 ASP A O 1
ATOM 855 N N . LEU A 1 111 ? -13.359 53.344 -14.758 1 29.19 111 LEU A N 1
ATOM 856 C CA . LEU A 1 111 ? -12.555 54.406 -15.305 1 29.19 111 LEU A CA 1
ATOM 857 C C . LEU A 1 111 ? -12.375 55.531 -14.281 1 29.19 111 LEU A C 1
ATOM 859 O O . LEU A 1 111 ? -11.352 56.219 -14.273 1 29.19 111 LEU A O 1
ATOM 863 N N . LYS A 1 112 ? -13.43 55.906 -13.531 1 27.91 112 LYS A N 1
ATOM 864 C CA . LYS A 1 112 ? -13.43 57.094 -12.68 1 27.91 112 LYS A CA 1
ATOM 865 C C . LYS A 1 112 ? -12.445 56.938 -11.531 1 27.91 112 LYS A C 1
ATOM 867 O O . LYS A 1 112 ? -11.828 57.938 -11.102 1 27.91 112 LYS A O 1
ATOM 872 N N . MET A 1 113 ? -12.188 55.75 -11.07 1 26.05 113 MET A N 1
ATOM 873 C CA . MET A 1 113 ? -11.305 55.969 -9.922 1 26.05 113 MET A CA 1
ATOM 874 C C . MET A 1 113 ? -9.852 56.094 -10.367 1 26.05 113 MET A C 1
ATOM 876 O O . MET A 1 113 ? -8.984 56.469 -9.578 1 26.05 113 MET A O 1
ATOM 880 N N . LYS A 1 114 ? -9.523 55.719 -11.633 1 29.47 114 LYS A N 1
ATOM 881 C CA . LYS A 1 114 ? -8.234 56.188 -12.156 1 29.47 114 LYS A CA 1
ATOM 882 C C . LYS A 1 114 ? -8.18 57.719 -12.25 1 29.47 114 LYS A C 1
ATOM 884 O O . LYS A 1 114 ? -7.113 58.312 -12.094 1 29.47 114 LYS A O 1
ATOM 889 N N . GLU A 1 115 ? -9.234 58.312 -12.719 1 28.5 115 GLU A N 1
ATOM 890 C CA . GLU A 1 115 ? -9.141 59.75 -12.938 1 28.5 115 GLU A CA 1
ATOM 891 C C . GLU A 1 115 ? -8.898 60.5 -11.633 1 28.5 115 GLU A C 1
ATOM 893 O O . GLU A 1 115 ? -8.289 61.594 -11.625 1 28.5 115 GLU A O 1
ATOM 898 N N . LYS A 1 116 ? -9.492 60.125 -10.539 1 26.64 116 LYS A N 1
ATOM 899 C CA . LYS A 1 116 ? -9.281 61.031 -9.414 1 26.64 116 LYS A CA 1
ATOM 900 C C . LYS A 1 116 ? -7.816 61.031 -8.977 1 26.64 116 LYS A C 1
ATOM 902 O O . LYS A 1 116 ? -7.309 62.031 -8.484 1 26.64 116 LYS A O 1
ATOM 907 N N . PHE A 1 117 ? -7.117 59.844 -9.086 1 27.7 117 PHE A N 1
ATOM 908 C CA . PHE A 1 117 ? -5.805 60.094 -8.508 1 27.7 117 PHE A CA 1
ATOM 909 C C . PHE A 1 117 ? -4.848 60.625 -9.57 1 27.7 117 PHE A C 1
ATOM 911 O O . PHE A 1 117 ? -3.707 60.188 -9.672 1 27.7 117 PHE A O 1
ATOM 918 N N . ARG A 1 118 ? -5.418 60.938 -10.766 1 25.95 118 ARG A N 1
ATOM 919 C CA . ARG A 1 118 ? -4.559 61.781 -11.602 1 25.95 118 ARG A CA 1
ATOM 920 C C . ARG A 1 118 ? -4.223 63.094 -10.906 1 25.95 118 ARG A C 1
ATOM 922 O O . ARG A 1 118 ? -5.059 64 -10.844 1 25.95 118 ARG A O 1
ATOM 929 N N . THR A 1 119 ? -3.623 63.219 -9.719 1 26.88 119 THR A N 1
ATOM 930 C CA . THR A 1 119 ? -3.133 64.5 -9.242 1 26.88 119 THR A CA 1
ATOM 931 C C . THR A 1 119 ? -2.398 65.25 -10.359 1 26.88 119 THR A C 1
ATOM 933 O O . THR A 1 119 ? -1.37 64.75 -10.852 1 26.88 119 THR A O 1
ATOM 936 N N . ASN A 1 120 ? -3.049 65.812 -11.336 1 23.14 120 ASN A N 1
ATOM 937 C CA . ASN A 1 120 ? -2.418 66.938 -11.961 1 23.14 120 ASN A CA 1
ATOM 938 C C . ASN A 1 120 ? -1.905 67.938 -10.93 1 23.14 120 ASN A C 1
ATOM 940 O O . ASN A 1 120 ? -2.67 68.438 -10.086 1 23.14 120 ASN A O 1
ATOM 944 N N . PRO A 1 121 ? -0.622 68.25 -10.594 1 25.94 121 PRO A N 1
ATOM 945 C CA . PRO A 1 121 ? -0.076 69.25 -9.734 1 25.94 121 PRO A CA 1
ATOM 946 C C . PRO A 1 121 ? -0.543 70.688 -10.148 1 25.94 121 PRO A C 1
ATOM 948 O O . PRO A 1 121 ? 0.002 71.688 -9.672 1 25.94 121 PRO A O 1
ATOM 951 N N . THR A 1 122 ? -1.212 71 -11.219 1 24.66 122 THR A N 1
ATOM 952 C CA . THR A 1 122 ? -1.041 72.438 -11.398 1 24.66 122 THR A CA 1
ATOM 953 C C . THR A 1 122 ? -1.501 73.188 -10.156 1 24.66 122 THR A C 1
ATOM 955 O O . THR A 1 122 ? -0.82 74.125 -9.695 1 24.66 122 THR A O 1
ATOM 958 N N . GLY A 1 123 ? -2.68 73.938 -10.227 1 23.61 123 GLY A N 1
ATOM 959 C CA . GLY A 1 123 ? -2.867 75.25 -9.648 1 23.61 123 GLY A CA 1
ATOM 960 C C . GLY A 1 123 ? -2.74 75.25 -8.141 1 23.61 123 GLY A C 1
ATOM 961 O O . GLY A 1 123 ? -2.242 74.312 -7.543 1 23.61 123 GLY A O 1
ATOM 962 N N . ASN A 1 124 ? -3.74 76.125 -7.379 1 22.7 124 ASN A N 1
ATOM 963 C CA . ASN A 1 124 ? -3.824 76.875 -6.141 1 22.7 124 ASN A CA 1
ATOM 964 C C . ASN A 1 124 ? -3.6 76 -4.914 1 22.7 124 ASN A C 1
ATOM 966 O O . ASN A 1 124 ? -3.766 74.812 -4.988 1 22.7 124 ASN A O 1
ATOM 970 N N . ASN A 1 125 ? -3.25 76.75 -3.631 1 22.78 125 ASN A N 1
ATOM 971 C CA . ASN A 1 125 ? -2.723 76.562 -2.283 1 22.78 125 ASN A CA 1
ATOM 972 C C . ASN A 1 125 ? -3.543 75.5 -1.502 1 22.78 125 ASN A C 1
ATOM 974 O O . ASN A 1 125 ? -3.422 75.438 -0.279 1 22.78 125 ASN A O 1
ATOM 978 N N . ILE A 1 126 ? -4.762 75.312 -2.018 1 24.55 126 ILE A N 1
ATOM 979 C CA . ILE A 1 126 ? -5.57 74.812 -0.898 1 24.55 126 ILE A CA 1
ATOM 980 C C . ILE A 1 126 ? -4.832 73.688 -0.16 1 24.55 126 ILE A C 1
ATOM 982 O O . ILE A 1 126 ? -4.418 72.75 -0.768 1 24.55 126 ILE A O 1
ATOM 986 N N . VAL A 1 127 ? -4.145 74.188 0.974 1 23.64 127 VAL A N 1
ATOM 987 C CA . VAL A 1 127 ? -3.4 73.312 1.901 1 23.64 127 VAL A CA 1
ATOM 988 C C . VAL A 1 127 ? -4.066 72 2.002 1 23.64 127 VAL A C 1
ATOM 990 O O . VAL A 1 127 ? -5.199 71.875 2.471 1 23.64 127 VAL A O 1
ATOM 993 N N . MET A 1 128 ? -4.172 71.5 0.97 1 25.33 128 MET A N 1
ATOM 994 C CA . MET A 1 128 ? -4.941 70.25 0.93 1 25.33 128 MET A CA 1
ATOM 995 C C . MET A 1 128 ? -4.707 69.438 2.189 1 25.33 128 MET A C 1
ATOM 997 O O . MET A 1 128 ? -3.564 69.062 2.518 1 25.33 128 MET A O 1
ATOM 1001 N N . PRO A 1 129 ? -5.512 69.688 3.24 1 25.06 129 PRO A N 1
ATOM 1002 C CA . PRO A 1 129 ? -4.945 69.125 4.477 1 25.06 129 PRO A CA 1
ATOM 1003 C C . PRO A 1 129 ? -4.25 67.812 4.27 1 25.06 129 PRO A C 1
ATOM 1005 O O . PRO A 1 129 ? -4.566 67.062 3.322 1 25.06 129 PRO A O 1
ATOM 1008 N N . LYS A 1 130 ? -3.016 67.75 4.719 1 25.7 130 LYS A N 1
ATOM 1009 C CA . LYS A 1 130 ? -2.104 66.562 4.633 1 25.7 130 LYS A CA 1
ATOM 1010 C C . LYS A 1 130 ? -2.869 65.25 4.668 1 25.7 130 LYS A C 1
ATOM 1012 O O . LYS A 1 130 ? -3.758 65.062 5.504 1 25.7 130 LYS A O 1
ATOM 1017 N N . PRO A 1 131 ? -3.164 64.875 3.602 1 25.73 131 PRO A N 1
ATOM 1018 C CA . PRO A 1 131 ? -4.027 63.688 3.609 1 25.73 131 PRO A CA 1
ATOM 1019 C C . PRO A 1 131 ? -3.814 62.812 4.84 1 25.73 131 PRO A C 1
ATOM 1021 O O . PRO A 1 131 ? -2.672 62.562 5.238 1 25.73 131 PRO A O 1
ATOM 1024 N N . VAL A 1 132 ? -4.523 63.031 5.926 1 23.78 132 VAL A N 1
ATOM 1025 C CA . VAL A 1 132 ? -4.336 62.281 7.164 1 23.78 132 VAL A CA 1
ATOM 1026 C C . VAL A 1 132 ? -3.902 60.844 6.844 1 23.78 132 VAL A C 1
ATOM 1028 O O . VAL A 1 132 ? -4.641 60.125 6.191 1 23.78 132 VAL A O 1
ATOM 1031 N N . TYR A 1 133 ? -2.705 60.531 6.488 1 23.64 133 TYR A N 1
ATOM 1032 C CA . TYR A 1 133 ? -1.892 59.344 6.66 1 23.64 133 TYR A CA 1
ATOM 1033 C C . TYR A 1 133 ? -2.453 58.438 7.766 1 23.64 133 TYR A C 1
ATOM 1035 O O . TYR A 1 133 ? -2.619 58.906 8.906 1 23.64 133 TYR A O 1
ATOM 1043 N N . PHE A 1 134 ? -3.598 57.812 7.484 1 24.98 134 PHE A N 1
ATOM 1044 C CA . PHE A 1 134 ? -4.012 56.812 8.469 1 24.98 134 PHE A CA 1
ATOM 1045 C C . PHE A 1 134 ? -2.811 56.281 9.242 1 24.98 134 PHE A C 1
ATOM 1047 O O . PHE A 1 134 ? -2.031 55.5 8.711 1 24.98 134 PHE A O 1
ATOM 1054 N N . THR A 1 135 ? -1.973 56.781 9.906 1 26.47 135 THR A N 1
ATOM 1055 C CA . THR A 1 135 ? -0.997 56.656 10.984 1 26.47 135 THR A CA 1
ATOM 1056 C C . THR A 1 135 ? -1.473 55.625 12.016 1 26.47 135 THR A C 1
ATOM 1058 O O . THR A 1 135 ? -0.858 55.469 13.078 1 26.47 135 THR A O 1
ATOM 1061 N N . LYS A 1 136 ? -2.762 55.625 12.25 1 29.06 136 LYS A N 1
ATOM 1062 C CA . LYS A 1 136 ? -3.102 54.719 13.344 1 29.06 136 LYS A CA 1
ATOM 1063 C C . LYS A 1 136 ? -2.629 53.312 13.055 1 29.06 136 LYS A C 1
ATOM 1065 O O . LYS A 1 136 ? -2.803 52.812 11.945 1 29.06 136 LYS A O 1
ATOM 1070 N N . ARG A 1 137 ? -1.781 52.844 13.773 1 29.11 137 ARG A N 1
ATOM 1071 C CA . ARG A 1 137 ? -1.243 51.5 14.055 1 29.11 137 ARG A CA 1
ATOM 1072 C C . ARG A 1 137 ? -2.301 50.438 13.836 1 29.11 137 ARG A C 1
ATOM 1074 O O . ARG A 1 137 ? -3.088 50.125 14.734 1 29.11 137 ARG A O 1
ATOM 1081 N N . THR A 1 138 ? -3.1 50.625 12.984 1 30.25 138 THR A N 1
ATOM 1082 C CA . THR A 1 138 ? -3.9 49.438 12.766 1 30.25 138 THR A CA 1
ATOM 1083 C C . THR A 1 138 ? -3.074 48.188 13.023 1 30.25 138 THR A C 1
ATOM 1085 O O . THR A 1 138 ? -1.982 48.031 12.477 1 30.25 138 THR A O 1
ATOM 1088 N N . LYS A 1 139 ? -3.365 47.688 14 1 32.28 139 LYS A N 1
ATOM 1089 C CA . LYS A 1 139 ? -2.766 46.469 14.57 1 32.28 139 LYS A CA 1
ATOM 1090 C C . LYS A 1 139 ? -2.473 45.438 13.492 1 32.28 139 LYS A C 1
ATOM 1092 O O . LYS A 1 139 ? -3.291 45.219 12.594 1 32.28 139 LYS A O 1
ATOM 1097 N N . PRO A 1 140 ? -1.214 45.344 13.188 1 32.06 140 PRO A N 1
ATOM 1098 C CA . PRO A 1 140 ? -0.898 44.188 12.344 1 32.06 140 PRO A CA 1
ATOM 1099 C C . PRO A 1 140 ? -1.961 43.094 12.422 1 32.06 140 PRO A C 1
ATOM 1101 O O . PRO A 1 140 ? -2.416 42.75 13.516 1 32.06 140 PRO A O 1
ATOM 1104 N N . THR A 1 141 ? -2.977 43.25 11.641 1 34.97 141 THR A N 1
ATOM 1105 C CA . THR A 1 141 ? -3.867 42.094 11.578 1 34.97 141 THR A CA 1
ATOM 1106 C C . THR A 1 141 ? -3.166 40.844 12.086 1 34.97 141 THR A C 1
ATOM 1108 O O . THR A 1 141 ? -2.105 40.469 11.586 1 34.97 141 THR A O 1
ATOM 1111 N N . ILE A 1 142 ? -3.365 40.531 13.312 1 37.34 142 ILE A N 1
ATOM 1112 C CA . ILE A 1 142 ? -2.732 39.625 14.258 1 37.34 142 ILE A CA 1
ATOM 1113 C C . ILE A 1 142 ? -2.068 38.469 13.5 1 37.34 142 ILE A C 1
ATOM 1115 O O . ILE A 1 142 ? -0.906 38.125 13.75 1 37.34 142 ILE A O 1
ATOM 1119 N N . ASN A 1 143 ? -2.971 37.406 13.055 1 45.31 143 ASN A N 1
ATOM 1120 C CA . ASN A 1 143 ? -2.572 36 12.961 1 45.31 143 ASN A CA 1
ATOM 1121 C C . ASN A 1 143 ? -1.775 35.75 11.688 1 45.31 143 ASN A C 1
ATOM 1123 O O . ASN A 1 143 ? -1.67 34.594 11.242 1 45.31 143 ASN A O 1
ATOM 1127 N N . GLN A 1 144 ? -1.501 36.781 10.805 1 53.25 144 GLN A N 1
ATOM 1128 C CA . GLN A 1 144 ? -0.795 36.469 9.57 1 53.25 144 GLN A CA 1
ATOM 1129 C C . GLN A 1 144 ? 0.711 36.375 9.797 1 53.25 144 GLN A C 1
ATOM 1131 O O . GLN A 1 144 ? 1.246 37.094 10.664 1 53.25 144 GLN A O 1
ATOM 1136 N N . LEU A 1 145 ? 1.259 35.406 9.289 1 60.72 145 LEU A N 1
ATOM 1137 C CA . LEU A 1 145 ? 2.709 35.25 9.281 1 60.72 145 LEU A CA 1
ATOM 1138 C C . LEU A 1 145 ? 3.402 36.531 8.867 1 60.72 145 LEU A C 1
ATOM 1140 O O . LEU A 1 145 ? 2.969 37.219 7.93 1 60.72 145 LEU A O 1
ATOM 1144 N N . SER A 1 146 ? 4.215 37.125 9.773 1 65.56 146 SER A N 1
ATOM 1145 C CA . SER A 1 146 ? 5.051 38.281 9.453 1 65.56 146 SER A CA 1
ATOM 1146 C C . SER A 1 146 ? 5.879 38.031 8.195 1 65.56 146 SER A C 1
ATOM 1148 O O . SER A 1 146 ? 6.043 36.875 7.773 1 65.56 146 SER A O 1
ATOM 1150 N N . ASP A 1 147 ? 6.191 39.094 7.535 1 70.62 147 ASP A N 1
ATOM 1151 C CA . ASP A 1 147 ? 7.039 38.969 6.352 1 70.62 147 ASP A CA 1
ATOM 1152 C C . ASP A 1 147 ? 8.32 38.219 6.668 1 70.62 147 ASP A C 1
ATOM 1154 O O . ASP A 1 147 ? 8.82 37.438 5.84 1 70.62 147 ASP A O 1
ATOM 1158 N N . GLU A 1 148 ? 8.727 38.438 7.887 1 71.62 148 GLU A N 1
ATOM 1159 C CA . GLU A 1 148 ? 9.938 37.719 8.289 1 71.62 148 GLU A CA 1
ATOM 1160 C C . GLU A 1 148 ? 9.68 36.219 8.422 1 71.62 148 GLU A C 1
ATOM 1162 O O . GLU A 1 148 ? 10.5 35.406 8.016 1 71.62 148 GLU A O 1
ATOM 1167 N N . ASP A 1 149 ? 8.508 36.031 8.953 1 74.62 149 ASP A N 1
ATOM 1168 C CA . ASP A 1 149 ? 8.148 34.625 9.109 1 74.62 149 ASP A CA 1
ATOM 1169 C C . ASP A 1 149 ? 7.996 33.938 7.754 1 74.62 149 ASP A C 1
ATOM 1171 O O . ASP A 1 149 ? 8.414 32.781 7.582 1 74.62 149 ASP A O 1
ATOM 1175 N N . ILE A 1 150 ? 7.539 34.688 6.867 1 78.88 150 ILE A N 1
ATOM 1176 C CA . ILE A 1 150 ? 7.281 34.156 5.539 1 78.88 150 ILE A CA 1
ATOM 1177 C C . ILE A 1 150 ? 8.609 33.875 4.836 1 78.88 150 ILE A C 1
ATOM 1179 O O . ILE A 1 150 ? 8.766 32.844 4.18 1 78.88 150 ILE A O 1
ATOM 1183 N N . GLN A 1 151 ? 9.523 34.688 5.066 1 78.69 151 GLN A N 1
ATOM 1184 C CA . GLN A 1 151 ? 10.805 34.5 4.395 1 78.69 151 GLN A CA 1
ATOM 1185 C C . GLN A 1 151 ? 11.547 33.281 4.953 1 78.69 151 GLN A C 1
ATOM 1187 O O . GLN A 1 151 ? 12.281 32.625 4.227 1 78.69 151 GLN A O 1
ATOM 1192 N N . ASN A 1 152 ? 11.242 33.031 6.156 1 81.38 152 ASN A N 1
ATOM 1193 C CA . ASN A 1 152 ? 11.922 31.906 6.805 1 81.38 152 ASN A CA 1
ATOM 1194 C C . ASN A 1 152 ? 11.32 30.562 6.387 1 81.38 152 ASN A C 1
ATOM 1196 O O . ASN A 1 152 ? 11.922 29.516 6.605 1 81.38 152 ASN A O 1
ATOM 1200 N N . ILE A 1 153 ? 10.242 30.656 5.715 1 89.56 153 ILE A N 1
ATOM 1201 C CA . ILE A 1 153 ? 9.555 29.438 5.328 1 89.56 153 ILE A CA 1
ATOM 1202 C C . ILE A 1 153 ? 10.297 28.766 4.176 1 89.56 153 ILE A C 1
ATOM 1204 O O . ILE A 1 153 ? 10.148 27.562 3.949 1 89.56 153 ILE A O 1
ATOM 1208 N N . ALA A 1 154 ? 11.148 29.516 3.48 1 90.75 154 ALA A N 1
ATOM 1209 C CA . ALA A 1 154 ? 11.859 29.016 2.311 1 90.75 154 ALA A CA 1
ATOM 1210 C C . ALA A 1 154 ? 12.789 27.859 2.689 1 90.75 154 ALA A C 1
ATOM 1212 O O . ALA A 1 154 ? 12.922 26.891 1.939 1 90.75 154 ALA A O 1
ATOM 1213 N N . VAL A 1 155 ? 13.305 27.938 3.893 1 89.81 155 VAL A N 1
ATOM 1214 C CA . VAL A 1 155 ? 14.289 26.953 4.332 1 89.81 155 VAL A CA 1
ATOM 1215 C C . VAL A 1 155 ? 13.586 25.625 4.629 1 89.81 155 VAL A C 1
ATOM 1217 O O . VAL A 1 155 ? 14.188 24.562 4.508 1 89.81 155 VAL A O 1
ATOM 1220 N N . PHE A 1 156 ? 12.344 25.703 4.957 1 93.56 156 PHE A N 1
ATOM 1221 C CA . PHE A 1 156 ? 11.586 24.5 5.266 1 93.56 156 PHE A CA 1
ATOM 1222 C C . PHE A 1 156 ? 11.055 23.844 3.994 1 93.56 156 PHE A C 1
ATOM 1224 O O . PHE A 1 156 ? 10.766 22.656 3.975 1 93.56 156 PHE A O 1
ATOM 1231 N N . CYS A 1 157 ? 10.914 24.656 2.932 1 95.69 157 CYS A N 1
ATOM 1232 C CA . CYS A 1 157 ? 10.477 24.109 1.648 1 95.69 157 CYS A CA 1
ATOM 1233 C C . CYS A 1 157 ? 11.602 23.359 0.963 1 95.69 157 CYS A C 1
ATOM 1235 O O . CYS A 1 157 ? 11.352 22.406 0.21 1 95.69 157 CYS A O 1
ATOM 1237 N N . PHE A 1 158 ? 12.789 23.797 1.17 1 94.75 158 PHE A N 1
ATOM 1238 C CA . PHE A 1 158 ? 13.984 23.125 0.669 1 94.75 158 PHE A CA 1
ATOM 1239 C C . PHE A 1 158 ? 14.945 22.812 1.809 1 94.75 158 PHE A C 1
ATOM 1241 O O . PHE A 1 158 ? 16.016 23.438 1.912 1 94.75 158 PHE A O 1
ATOM 1248 N N . PRO A 1 159 ? 14.602 21.797 2.535 1 92.5 159 PRO A N 1
ATOM 1249 C CA . PRO A 1 159 ? 15.398 21.516 3.73 1 92.5 159 PRO A CA 1
ATOM 1250 C C . PRO A 1 159 ? 16.859 21.188 3.404 1 92.5 159 PRO A C 1
ATOM 1252 O O . PRO A 1 159 ? 17.75 21.406 4.23 1 92.5 159 PRO A O 1
ATOM 1255 N N . ASP A 1 160 ? 17.141 20.625 2.219 1 89.38 160 ASP A N 1
ATOM 1256 C CA . ASP A 1 160 ? 18.5 20.297 1.81 1 89.38 160 ASP A CA 1
ATOM 1257 C C . ASP A 1 160 ? 19.078 21.391 0.905 1 89.38 160 ASP A C 1
ATOM 1259 O O . ASP A 1 160 ? 20.156 21.219 0.329 1 89.38 160 ASP A O 1
ATOM 1263 N N . GLY A 1 161 ? 18.406 22.391 0.76 1 87.5 161 GLY A N 1
ATOM 1264 C CA . GLY A 1 161 ? 18.812 23.375 -0.224 1 87.5 161 GLY A CA 1
ATOM 1265 C C . GLY A 1 161 ? 18.297 23.078 -1.619 1 87.5 161 GLY A C 1
ATOM 1266 O O . GLY A 1 161 ? 17.734 22.016 -1.863 1 87.5 161 GLY A O 1
ATOM 1267 N N . ALA A 1 162 ? 18.422 24.031 -2.508 1 91.19 162 ALA A N 1
ATOM 1268 C CA . ALA A 1 162 ? 17.938 23.875 -3.875 1 91.19 162 ALA A CA 1
ATOM 1269 C C . ALA A 1 162 ? 19.078 23.594 -4.84 1 91.19 162 ALA A C 1
ATOM 1271 O O . ALA A 1 162 ? 20.125 24.266 -4.797 1 91.19 162 ALA A O 1
ATOM 1272 N N . LYS A 1 163 ? 18.938 22.562 -5.605 1 90.38 163 LYS A N 1
ATOM 1273 C CA . LYS A 1 163 ? 19.922 22.219 -6.617 1 90.38 163 LYS A CA 1
ATOM 1274 C C . LYS A 1 163 ? 19.312 22.25 -8.016 1 90.38 163 LYS A C 1
ATOM 1276 O O . LYS A 1 163 ? 18.172 21.828 -8.203 1 90.38 163 LYS A O 1
ATOM 1281 N N . LEU A 1 164 ? 20.156 22.719 -8.914 1 91.62 164 LEU A N 1
ATOM 1282 C CA . LEU A 1 164 ? 19.703 22.766 -10.305 1 91.62 164 LEU A CA 1
ATOM 1283 C C . LEU A 1 164 ? 19.938 21.422 -10.984 1 91.62 164 LEU A C 1
ATOM 1285 O O . LEU A 1 164 ? 20.812 20.656 -10.586 1 91.62 164 LEU A O 1
ATOM 1289 N N . SER A 1 165 ? 19.031 21.141 -11.875 1 91.5 165 SER A N 1
ATOM 1290 C CA . SER A 1 165 ? 19.172 19.891 -12.633 1 91.5 165 SER A CA 1
ATOM 1291 C C . SER A 1 165 ? 19.359 20.172 -14.117 1 91.5 165 SER A C 1
ATOM 1293 O O . SER A 1 165 ? 18.797 21.125 -14.656 1 91.5 165 SER A O 1
ATOM 1295 N N . ALA A 1 166 ? 20.188 19.328 -14.734 1 89.06 166 ALA A N 1
ATOM 1296 C CA . ALA A 1 166 ? 20.453 19.484 -16.172 1 89.06 166 ALA A CA 1
ATOM 1297 C C . ALA A 1 166 ? 19.359 18.812 -17 1 89.06 166 ALA A C 1
ATOM 1299 O O . ALA A 1 166 ? 19.094 19.234 -18.125 1 89.06 166 ALA A O 1
ATOM 1300 N N . GLN A 1 167 ? 18.812 17.797 -16.391 1 87.5 167 GLN A N 1
ATOM 1301 C CA . GLN A 1 167 ? 17.781 17.062 -17.125 1 87.5 167 GLN A CA 1
ATOM 1302 C C . GLN A 1 167 ? 16.406 17.266 -16.484 1 87.5 167 GLN A C 1
ATOM 1304 O O . GLN A 1 167 ? 16.312 17.562 -15.289 1 87.5 167 GLN A O 1
ATOM 1309 N N . ARG A 1 168 ? 15.547 17.156 -17.469 1 83.12 168 ARG A N 1
ATOM 1310 C CA . ARG A 1 168 ? 14.18 17.219 -16.969 1 83.12 168 ARG A CA 1
ATOM 1311 C C . ARG A 1 168 ? 13.891 16.062 -16.016 1 83.12 168 ARG A C 1
ATOM 1313 O O . ARG A 1 168 ? 14.188 14.906 -16.328 1 83.12 168 ARG A O 1
ATOM 1320 N N . THR A 1 169 ? 13.594 16.438 -14.82 1 78.88 169 THR A N 1
ATOM 1321 C CA . THR A 1 169 ? 13.273 15.398 -13.844 1 78.88 169 THR A CA 1
ATOM 1322 C C . THR A 1 169 ? 11.805 15.453 -13.453 1 78.88 169 THR A C 1
ATOM 1324 O O . THR A 1 169 ? 11.281 16.531 -13.117 1 78.88 169 THR A O 1
ATOM 1327 N N . ASP A 1 170 ? 11.094 14.398 -13.695 1 77.44 170 ASP A N 1
ATOM 1328 C CA . ASP A 1 170 ? 9.711 14.289 -13.242 1 77.44 170 ASP A CA 1
ATOM 1329 C C . ASP A 1 170 ? 9.641 13.719 -11.828 1 77.44 170 ASP A C 1
ATOM 1331 O O . ASP A 1 170 ? 8.688 13.008 -11.492 1 77.44 170 ASP A O 1
ATOM 1335 N N . ASN A 1 171 ? 10.648 14.031 -11.133 1 81.5 171 ASN A N 1
ATOM 1336 C CA . ASN A 1 171 ? 10.648 13.586 -9.742 1 81.5 171 ASN A CA 1
ATOM 1337 C C . ASN A 1 171 ? 9.969 14.594 -8.828 1 81.5 171 ASN A C 1
ATOM 1339 O O . ASN A 1 171 ? 10.641 15.367 -8.141 1 81.5 171 ASN A O 1
ATOM 1343 N N . PHE A 1 172 ? 8.711 14.617 -8.734 1 91.5 172 PHE A N 1
ATOM 1344 C CA . PHE A 1 172 ? 7.926 15.484 -7.871 1 91.5 172 PHE A CA 1
ATOM 1345 C C . PHE A 1 172 ? 7.953 14.984 -6.43 1 91.5 172 PHE A C 1
ATOM 1347 O O . PHE A 1 172 ? 7.773 13.789 -6.18 1 91.5 172 PHE A O 1
ATOM 1354 N N . LYS A 1 173 ? 8.266 15.906 -5.527 1 94.44 173 LYS A N 1
ATOM 1355 C CA . LYS A 1 173 ? 8.344 15.531 -4.117 1 94.44 173 LYS A CA 1
ATOM 1356 C C . LYS A 1 173 ? 7.359 16.344 -3.275 1 94.44 173 LYS A C 1
ATOM 1358 O O . LYS A 1 173 ? 7.129 17.516 -3.549 1 94.44 173 LYS A O 1
ATOM 1363 N N . VAL A 1 174 ? 6.781 15.695 -2.322 1 98 174 VAL A N 1
ATOM 1364 C CA . VAL A 1 174 ? 5.867 16.344 -1.382 1 98 174 VAL A CA 1
ATOM 1365 C C . VAL A 1 174 ? 6.355 16.109 0.048 1 98 174 VAL A C 1
ATOM 1367 O O . VAL A 1 174 ? 6.836 15.031 0.384 1 98 174 VAL A O 1
ATOM 1370 N N . HIS A 1 175 ? 6.363 17.094 0.826 1 97.81 175 HIS A N 1
ATOM 1371 C CA . HIS A 1 175 ? 6.621 16.938 2.254 1 97.81 175 HIS A CA 1
ATOM 1372 C C . HIS A 1 175 ? 5.809 17.938 3.068 1 97.81 175 HIS A C 1
ATOM 1374 O O . HIS A 1 175 ? 5.055 18.734 2.506 1 97.81 175 HIS A O 1
ATOM 1380 N N . TYR A 1 176 ? 5.828 17.828 4.363 1 98.31 176 TYR A N 1
ATOM 1381 C CA . TYR A 1 176 ? 4.965 18.547 5.293 1 98.31 176 TYR A CA 1
ATOM 1382 C C . TYR A 1 176 ? 5.781 19.188 6.41 1 98.31 176 TYR A C 1
ATOM 1384 O O . TYR A 1 176 ? 6.844 18.672 6.777 1 98.31 176 TYR A O 1
ATOM 1392 N N . PHE A 1 177 ? 5.395 20.266 6.844 1 96.56 177 PHE A N 1
ATOM 1393 C CA . PHE A 1 177 ? 6.039 20.859 8.008 1 96.56 177 PHE A CA 1
ATOM 1394 C C . PHE A 1 177 ? 5.062 21.734 8.781 1 96.56 177 PHE A C 1
ATOM 1396 O O . PHE A 1 177 ? 3.957 22 8.312 1 96.56 177 PHE A O 1
ATOM 1403 N N . VAL A 1 178 ? 5.383 22.031 10.016 1 95.94 178 VAL A N 1
ATOM 1404 C CA . VAL A 1 178 ? 4.555 22.844 10.906 1 95.94 178 VAL A CA 1
ATOM 1405 C C . VAL A 1 178 ? 5.348 24.047 11.398 1 95.94 178 VAL A C 1
ATOM 1407 O O . VAL A 1 178 ? 6.527 23.922 11.742 1 95.94 178 VAL A O 1
ATOM 1410 N N . LEU A 1 179 ? 4.707 25.141 11.328 1 89.69 179 LEU A N 1
ATOM 1411 C CA . LEU A 1 179 ? 5.297 26.375 11.82 1 89.69 179 LEU A CA 1
ATOM 1412 C C . LEU A 1 179 ? 4.578 26.859 13.07 1 89.69 179 LEU A C 1
ATOM 1414 O O . LEU A 1 179 ? 3.352 26.797 13.148 1 89.69 179 LEU A O 1
ATOM 1418 N N . THR A 1 180 ? 5.316 27.188 14.016 1 87.5 180 THR A N 1
ATOM 1419 C CA . THR A 1 180 ? 4.75 27.75 15.234 1 87.5 180 THR A CA 1
ATOM 1420 C C . THR A 1 180 ? 5.074 29.234 15.344 1 87.5 180 THR A C 1
ATOM 1422 O O . THR A 1 180 ? 6.238 29.641 15.25 1 87.5 180 THR A O 1
ATOM 1425 N N . ASP A 1 181 ? 4.078 30.016 15.516 1 78.25 181 ASP A N 1
ATOM 1426 C CA . ASP A 1 181 ? 4.281 31.453 15.625 1 78.25 181 ASP A CA 1
ATOM 1427 C C . ASP A 1 181 ? 4.688 31.844 17.047 1 78.25 181 ASP A C 1
ATOM 1429 O O . ASP A 1 181 ? 4.801 30.984 17.922 1 78.25 181 ASP A O 1
ATOM 1433 N N . PHE A 1 182 ? 4.926 33.156 17.25 1 73.69 182 PHE A N 1
ATOM 1434 C CA . PHE A 1 182 ? 5.406 33.688 18.516 1 73.69 182 PHE A CA 1
ATOM 1435 C C . PHE A 1 182 ? 4.332 33.562 19.594 1 73.69 182 PHE A C 1
ATOM 1437 O O . PHE A 1 182 ? 4.641 33.531 20.781 1 73.69 182 PHE A O 1
ATOM 1444 N N . LEU A 1 183 ? 2.994 33.375 19.125 1 70.06 183 LEU A N 1
ATOM 1445 C CA . LEU A 1 183 ? 1.895 33.219 20.062 1 70.06 183 LEU A CA 1
ATOM 1446 C C . LEU A 1 183 ? 1.651 31.766 20.391 1 70.06 183 LEU A C 1
ATOM 1448 O O . LEU A 1 183 ? 0.796 31.438 21.219 1 70.06 183 LEU A O 1
ATOM 1452 N N . GLY A 1 184 ? 2.406 30.922 19.734 1 77.62 184 GLY A N 1
ATOM 1453 C CA . GLY A 1 184 ? 2.27 29.484 20 1 77.62 184 GLY A CA 1
ATOM 1454 C C . GLY A 1 184 ? 1.245 28.812 19.109 1 77.62 184 GLY A C 1
ATOM 1455 O O . GLY A 1 184 ? 0.92 27.641 19.297 1 77.62 184 GLY A O 1
ATOM 1456 N N . VAL A 1 185 ? 0.717 29.594 18.156 1 82 185 VAL A N 1
ATOM 1457 C CA . VAL A 1 185 ? -0.256 29.031 17.234 1 82 185 VAL A CA 1
ATOM 1458 C C . VAL A 1 185 ? 0.469 28.25 16.141 1 82 185 VAL A C 1
ATOM 1460 O O . VAL A 1 185 ? 1.438 28.75 15.555 1 82 185 VAL A O 1
ATOM 1463 N N . ARG A 1 186 ? -0.036 27.125 15.93 1 90.19 186 ARG A N 1
ATOM 1464 C CA . ARG A 1 186 ? 0.608 26.266 14.945 1 90.19 186 ARG A CA 1
ATOM 1465 C C . ARG A 1 186 ? -0.047 26.406 13.578 1 90.19 186 ARG A C 1
ATOM 1467 O O . ARG A 1 186 ? -1.271 26.516 13.477 1 90.19 186 ARG A O 1
ATOM 1474 N N . ASN A 1 187 ? 0.755 26.578 12.578 1 91.62 187 ASN A N 1
ATOM 1475 C CA . ASN A 1 187 ? 0.335 26.562 11.18 1 91.62 187 ASN A CA 1
ATOM 1476 C C . ASN A 1 187 ? 0.871 25.344 10.445 1 91.62 187 ASN A C 1
ATOM 1478 O O . ASN A 1 187 ? 2.041 24.984 10.594 1 91.62 187 ASN A O 1
ATOM 1482 N N . TYR A 1 188 ? 0.019 24.766 9.719 1 95.88 188 TYR A N 1
ATOM 1483 C CA . TYR A 1 188 ? 0.355 23.516 9.047 1 95.88 188 TYR A CA 1
ATOM 1484 C C . TYR A 1 188 ? 0.57 23.75 7.551 1 95.88 188 TYR A C 1
ATOM 1486 O O . TYR A 1 188 ? -0.224 24.422 6.902 1 95.88 188 TYR A O 1
ATOM 1494 N N . ALA A 1 189 ? 1.658 23.188 7.09 1 97.06 189 ALA A N 1
ATOM 1495 C CA . ALA A 1 189 ? 1.99 23.453 5.695 1 97.06 189 ALA A CA 1
ATOM 1496 C C . ALA A 1 189 ? 2.266 22.156 4.938 1 97.06 189 ALA A C 1
ATOM 1498 O O . ALA A 1 189 ? 2.787 21.203 5.504 1 97.06 189 ALA A O 1
ATOM 1499 N N . THR A 1 190 ? 1.875 22.062 3.686 1 98.25 190 THR A N 1
ATOM 1500 C CA . THR A 1 190 ? 2.191 21.016 2.721 1 98.25 190 THR A CA 1
ATOM 1501 C C . THR A 1 190 ? 2.891 21.609 1.497 1 98.25 190 THR A C 1
ATOM 1503 O O . THR A 1 190 ? 2.412 22.578 0.906 1 98.25 190 THR A O 1
ATOM 1506 N N . CYS A 1 191 ? 3.99 20.953 1.18 1 97.75 191 CYS A N 1
ATOM 1507 C CA . CYS A 1 191 ? 4.84 21.516 0.135 1 97.75 191 CYS A CA 1
ATOM 1508 C C . CYS A 1 191 ? 5.004 20.531 -1.018 1 97.75 191 CYS A C 1
ATOM 1510 O O . CYS A 1 191 ? 5.199 19.344 -0.795 1 97.75 191 CYS A O 1
ATOM 1512 N N . LEU A 1 192 ? 4.879 21.031 -2.27 1 98 192 LEU A N 1
ATOM 1513 C CA . LEU A 1 192 ? 5.125 20.266 -3.482 1 98 192 LEU A CA 1
ATOM 1514 C C . LEU A 1 192 ? 6.223 20.906 -4.324 1 98 192 LEU A C 1
ATOM 1516 O O . LEU A 1 192 ? 6.148 22.094 -4.641 1 98 192 LEU A O 1
ATOM 1520 N N . THR A 1 193 ? 7.246 20.172 -4.637 1 96.81 193 THR A N 1
ATOM 1521 C CA . THR A 1 193 ? 8.367 20.688 -5.414 1 96.81 193 THR A CA 1
ATOM 1522 C C . THR A 1 193 ? 8.297 20.203 -6.855 1 96.81 193 THR A C 1
ATOM 1524 O O . THR A 1 193 ? 8.062 19.016 -7.109 1 96.81 193 THR A O 1
ATOM 1527 N N . PHE A 1 194 ? 8.383 21.047 -7.801 1 94.38 194 PHE A N 1
ATOM 1528 C CA . PHE A 1 194 ? 8.453 20.766 -9.227 1 94.38 194 PHE A CA 1
ATOM 1529 C C . PHE A 1 194 ? 9.57 21.578 -9.883 1 94.38 194 PHE A C 1
ATOM 1531 O O . PHE A 1 194 ? 10.211 22.406 -9.234 1 94.38 194 PHE A O 1
ATOM 1538 N N . HIS A 1 195 ? 9.867 21.297 -11.156 1 93.44 195 HIS A N 1
ATOM 1539 C CA . HIS A 1 195 ? 10.969 21.969 -11.836 1 93.44 195 HIS A CA 1
ATOM 1540 C C . HIS A 1 195 ? 10.469 22.781 -13.031 1 93.44 195 HIS A C 1
ATOM 1542 O O . HIS A 1 195 ? 9.555 22.344 -13.734 1 93.44 195 HIS A O 1
ATOM 1548 N N . ARG A 1 196 ? 10.984 23.875 -13.172 1 91.31 196 ARG A N 1
ATOM 1549 C CA . ARG A 1 196 ? 10.68 24.734 -14.305 1 91.31 196 ARG A CA 1
ATOM 1550 C C . ARG A 1 196 ? 11.922 24.984 -15.156 1 91.31 196 ARG A C 1
ATOM 1552 O O . ARG A 1 196 ? 13.039 25.047 -14.633 1 91.31 196 ARG A O 1
ATOM 1559 N N . LYS A 1 197 ? 11.727 25.172 -16.422 1 90.56 197 LYS A N 1
ATOM 1560 C CA . LYS A 1 197 ? 12.805 25.297 -17.406 1 90.56 197 LYS A CA 1
ATOM 1561 C C . LYS A 1 197 ? 13.25 26.75 -17.531 1 90.56 197 LYS A C 1
ATOM 1563 O O . LYS A 1 197 ? 12.43 27.641 -17.766 1 90.56 197 LYS A O 1
ATOM 1568 N N . TYR A 1 198 ? 14.57 27.016 -17.297 1 91.06 198 TYR A N 1
ATOM 1569 C CA . TYR A 1 198 ? 15.195 28.328 -17.453 1 91.06 198 TYR A CA 1
ATOM 1570 C C . TYR A 1 198 ? 16.453 28.234 -18.312 1 91.06 198 TYR A C 1
ATOM 1572 O O . TYR A 1 198 ? 16.953 27.125 -18.578 1 91.06 198 TYR A O 1
ATOM 1580 N N . GLU A 1 199 ? 16.844 29.344 -18.828 1 89.62 199 GLU A N 1
ATOM 1581 C CA . GLU A 1 199 ? 18.141 29.5 -19.469 1 89.62 199 GLU A CA 1
ATOM 1582 C C . GLU A 1 199 ? 19.094 30.312 -18.594 1 89.62 199 GLU A C 1
ATOM 1584 O O . GLU A 1 199 ? 18.781 31.422 -18.172 1 89.62 199 GLU A O 1
ATOM 1589 N N . ALA A 1 200 ? 20.141 29.641 -18.25 1 88.38 200 ALA A N 1
ATOM 1590 C CA . ALA A 1 200 ? 21.156 30.297 -17.422 1 88.38 200 ALA A CA 1
ATOM 1591 C C . ALA A 1 200 ? 22.281 30.859 -18.281 1 88.38 200 ALA A C 1
ATOM 1593 O O . ALA A 1 200 ? 22.828 30.156 -19.141 1 88.38 200 ALA A O 1
ATOM 1594 N N . THR A 1 201 ? 22.562 32.125 -18.125 1 84.94 201 THR A N 1
ATOM 1595 C CA . THR A 1 201 ? 23.656 32.781 -18.828 1 84.94 201 THR A CA 1
ATOM 1596 C C . THR A 1 201 ? 24.656 33.344 -17.844 1 84.94 201 THR A C 1
ATOM 1598 O O . THR A 1 201 ? 24.281 33.875 -16.797 1 84.94 201 THR A O 1
ATOM 1601 N N . LYS A 1 202 ? 25.844 33.031 -18.156 1 80.12 202 LYS A N 1
ATOM 1602 C CA . LYS A 1 202 ? 26.906 33.531 -17.281 1 80.12 202 LYS A CA 1
ATOM 1603 C C . LYS A 1 202 ? 27.312 34.969 -17.656 1 80.12 202 LYS A C 1
ATOM 1605 O O . LYS A 1 202 ? 27.734 35.219 -18.781 1 80.12 202 LYS A O 1
ATOM 1610 N N . GLU A 1 203 ? 26.969 35.906 -16.891 1 72.94 203 GLU A N 1
ATOM 1611 C CA . GLU A 1 203 ? 27.438 37.281 -17.078 1 72.94 203 GLU A CA 1
ATOM 1612 C C . GLU A 1 203 ? 28.469 37.656 -16.016 1 72.94 203 GLU A C 1
ATOM 1614 O O . GLU A 1 203 ? 28.141 37.75 -14.828 1 72.94 203 GLU A O 1
ATOM 1619 N N . ARG A 1 204 ? 29.672 37.875 -16.344 1 67.56 204 ARG A N 1
ATOM 1620 C CA . ARG A 1 204 ? 30.828 38.188 -15.523 1 67.56 204 ARG A CA 1
ATOM 1621 C C . ARG A 1 204 ? 31.078 37.094 -14.492 1 67.56 204 ARG A C 1
ATOM 1623 O O . ARG A 1 204 ? 31.484 35.969 -14.852 1 67.56 204 ARG A O 1
ATOM 1630 N N . LYS A 1 205 ? 30.547 37.125 -13.32 1 67.81 205 LYS A N 1
ATOM 1631 C CA . LYS A 1 205 ? 30.844 36.125 -12.281 1 67.81 205 LYS A CA 1
ATOM 1632 C C . LYS A 1 205 ? 29.578 35.594 -11.641 1 67.81 205 LYS A C 1
ATOM 1634 O O . LYS A 1 205 ? 29.641 34.75 -10.742 1 67.81 205 LYS A O 1
ATOM 1639 N N . THR A 1 206 ? 28.469 36 -12.211 1 73.88 206 THR A N 1
ATOM 1640 C CA . THR A 1 206 ? 27.234 35.5 -11.594 1 73.88 206 THR A CA 1
ATOM 1641 C C . THR A 1 206 ? 26.297 34.906 -12.648 1 73.88 206 THR A C 1
ATOM 1643 O O . THR A 1 206 ? 26.312 35.312 -13.805 1 73.88 206 THR A O 1
ATOM 1646 N N . TRP A 1 207 ? 25.703 33.844 -12.336 1 78.81 207 TRP A N 1
ATOM 1647 C CA . TRP A 1 207 ? 24.734 33.219 -13.219 1 78.81 207 TRP A CA 1
ATOM 1648 C C . TRP A 1 207 ? 23.391 33.969 -13.156 1 78.81 207 TRP A C 1
ATOM 1650 O O . TRP A 1 207 ? 22.922 34.312 -12.07 1 78.81 207 TRP A O 1
ATOM 1660 N N . LYS A 1 208 ? 22.922 34.344 -14.312 1 83.25 208 LYS A N 1
ATOM 1661 C CA . LYS A 1 208 ? 21.594 34.938 -14.406 1 83.25 208 LYS A CA 1
ATOM 1662 C C . LYS A 1 208 ? 20.609 34 -15.07 1 83.25 208 LYS A C 1
ATOM 1664 O O . LYS A 1 208 ? 20.969 33.25 -15.992 1 83.25 208 LYS A O 1
ATOM 1669 N N . LEU A 1 209 ? 19.344 34 -14.539 1 88.25 209 LEU A N 1
ATOM 1670 C CA . LEU A 1 209 ? 18.312 33.094 -15.07 1 88.25 209 LEU A CA 1
ATOM 1671 C C . LEU A 1 209 ? 17.344 33.875 -15.969 1 88.25 209 LEU A C 1
ATOM 1673 O O . LEU A 1 209 ? 16.984 35.031 -15.664 1 88.25 209 LEU A O 1
ATOM 1677 N N . LYS A 1 210 ? 17.078 33.344 -17.094 1 85.5 210 LYS A N 1
ATOM 1678 C CA . LYS A 1 210 ? 16.047 33.844 -17.984 1 85.5 210 LYS A CA 1
ATOM 1679 C C . LYS A 1 210 ? 15.055 32.719 -18.344 1 85.5 210 LYS A C 1
ATOM 1681 O O . LYS A 1 210 ? 15.445 31.594 -18.594 1 85.5 210 LYS A O 1
ATOM 1686 N N . PRO A 1 211 ? 13.711 33.094 -18.281 1 84.31 211 PRO A N 1
ATOM 1687 C CA . PRO A 1 211 ? 12.734 32.062 -18.656 1 84.31 211 PRO A CA 1
ATOM 1688 C C . PRO A 1 211 ? 12.953 31.531 -20.062 1 84.31 211 PRO A C 1
ATOM 1690 O O . PRO A 1 211 ? 13.305 32.281 -20.969 1 84.31 211 PRO A O 1
ATOM 1693 N N . PHE A 1 212 ? 12.867 30.219 -20.203 1 79.81 212 PHE A N 1
ATOM 1694 C CA . PHE A 1 212 ? 13.078 29.594 -21.5 1 79.81 212 PHE A CA 1
ATOM 1695 C C . PHE A 1 212 ? 11.914 29.875 -22.438 1 79.81 212 PHE A C 1
ATOM 1697 O O . PHE A 1 212 ? 10.758 29.609 -22.094 1 79.81 212 PHE A O 1
ATOM 1704 N N . GLU A 1 213 ? 12 30.594 -23.5 1 68 213 GLU A N 1
ATOM 1705 C CA . GLU A 1 213 ? 11.023 30.797 -24.562 1 68 213 GLU A CA 1
ATOM 1706 C C . GLU A 1 213 ? 11.453 30.125 -25.859 1 68 213 GLU A C 1
ATOM 1708 O O . GLU A 1 213 ? 12.602 30.25 -26.281 1 68 213 GLU A O 1
ATOM 1713 N N . LYS A 1 214 ? 10.734 29.031 -26.312 1 60.06 214 LYS A N 1
ATOM 1714 C CA . LYS A 1 214 ? 11.055 28.281 -27.531 1 60.06 214 LYS A CA 1
ATOM 1715 C C . LYS A 1 214 ? 11.383 29.219 -28.688 1 60.06 214 LYS A C 1
ATOM 1717 O O . LYS A 1 214 ? 12.133 28.859 -29.594 1 60.06 214 LYS A O 1
ATOM 1722 N N . THR A 1 215 ? 10.508 30.25 -28.922 1 52.84 215 THR A N 1
ATOM 1723 C CA . THR A 1 215 ? 10.602 30.984 -30.188 1 52.84 215 THR A CA 1
ATOM 1724 C C . THR A 1 215 ? 12.023 31.469 -30.422 1 52.84 215 THR A C 1
ATOM 1726 O O . THR A 1 215 ? 12.383 31.828 -31.547 1 52.84 215 THR A O 1
ATOM 1729 N N . LYS A 1 216 ? 12.586 32.094 -29.641 1 46.75 216 LYS A N 1
ATOM 1730 C CA . LYS A 1 216 ? 13.68 32.938 -30.141 1 46.75 216 LYS A CA 1
ATOM 1731 C C . LYS A 1 216 ? 14.922 32.094 -30.422 1 46.75 216 LYS A C 1
ATOM 1733 O O . LYS A 1 216 ? 15.656 31.734 -29.5 1 46.75 216 LYS A O 1
ATOM 1738 N N . LEU A 1 217 ? 14.734 31.109 -31.297 1 42.69 217 LEU A N 1
ATOM 1739 C CA . LEU A 1 217 ? 15.992 30.781 -31.953 1 42.69 217 LEU A CA 1
ATOM 1740 C C . LEU A 1 217 ? 16.859 32 -32.125 1 42.69 217 LEU A C 1
ATOM 1742 O O . LEU A 1 217 ? 16.594 32.844 -33 1 42.69 217 LEU A O 1
ATOM 1746 N N . HIS A 1 218 ? 17.062 32.75 -31.156 1 38.91 218 HIS A N 1
ATOM 1747 C CA . HIS A 1 218 ? 17.984 33.844 -31.469 1 38.91 218 HIS A CA 1
ATOM 1748 C C . HIS A 1 218 ? 19.031 33.406 -32.469 1 38.91 218 HIS A C 1
ATOM 1750 O O . HIS A 1 218 ? 19.609 32.312 -32.344 1 38.91 218 HIS A O 1
ATOM 1756 N N . GLY A 1 219 ? 18.953 33.875 -33.781 1 37.84 219 GLY A N 1
ATOM 1757 C CA . GLY A 1 219 ? 20.047 33.969 -34.719 1 37.84 219 GLY A CA 1
ATOM 1758 C C . GLY A 1 219 ? 21.406 33.969 -34.062 1 37.84 219 GLY A C 1
ATOM 1759 O O . GLY A 1 219 ? 21.531 33.656 -32.875 1 37.84 219 GLY A O 1
ATOM 1760 N N . ASN A 1 220 ? 22.219 35.094 -34.562 1 36.12 220 ASN A N 1
ATOM 1761 C CA . ASN A 1 220 ? 23.641 35.375 -34.75 1 36.12 220 ASN A CA 1
ATOM 1762 C C . ASN A 1 220 ? 24.359 35.531 -33.406 1 36.12 220 ASN A C 1
ATOM 1764 O O . ASN A 1 220 ? 25.453 36.094 -33.344 1 36.12 220 ASN A O 1
ATOM 1768 N N . SER A 1 221 ? 23.672 36.156 -32.375 1 37.72 221 SER A N 1
ATOM 1769 C CA . SER A 1 221 ? 24.703 36.781 -31.547 1 37.72 221 SER A CA 1
ATOM 1770 C C . SER A 1 221 ? 25.672 35.75 -30.984 1 37.72 221 SER A C 1
ATOM 1772 O O . SER A 1 221 ? 25.328 34.562 -30.844 1 37.72 221 SER A O 1
ATOM 1774 N N . HIS A 1 222 ? 26.906 36.219 -30.578 1 39.22 222 HIS A N 1
ATOM 1775 C CA . HIS A 1 222 ? 28.203 35.688 -30.141 1 39.22 222 HIS A CA 1
ATOM 1776 C C . HIS A 1 222 ? 28.016 34.562 -29.109 1 39.22 222 HIS A C 1
ATOM 1778 O O . HIS A 1 222 ? 26.922 34.375 -28.609 1 39.22 222 HIS A O 1
ATOM 1784 N N . TYR A 1 223 ? 29.109 34.469 -28.109 1 41.53 223 TYR A N 1
ATOM 1785 C CA . TYR A 1 223 ? 29.922 33.656 -27.234 1 41.53 223 TYR A CA 1
ATOM 1786 C C . TYR A 1 223 ? 29.141 33.25 -25.984 1 41.53 223 TYR A C 1
ATOM 1788 O O . TYR A 1 223 ? 29.719 32.75 -25.016 1 41.53 223 TYR A O 1
ATOM 1796 N N . THR A 1 224 ? 28.078 33.875 -25.578 1 51.09 224 THR A N 1
ATOM 1797 C CA . THR A 1 224 ? 27.766 33.562 -24.188 1 51.09 224 THR A CA 1
ATOM 1798 C C . THR A 1 224 ? 27.125 32.156 -24.094 1 51.09 224 THR A C 1
ATOM 1800 O O . THR A 1 224 ? 26.203 31.844 -24.828 1 51.09 224 THR A O 1
ATOM 1803 N N . GLU A 1 225 ? 27.828 31.156 -23.641 1 63.53 225 GLU A N 1
ATOM 1804 C CA . GLU A 1 225 ? 27.484 29.766 -23.328 1 63.53 225 GLU A CA 1
ATOM 1805 C C . GLU A 1 225 ? 26.203 29.688 -22.5 1 63.53 225 GLU A C 1
ATOM 1807 O O . GLU A 1 225 ? 26.172 30.141 -21.359 1 63.53 225 GLU A O 1
ATOM 1812 N N . SER A 1 226 ? 25.016 29.703 -23.125 1 79.81 226 SER A N 1
ATOM 1813 C CA . SER A 1 226 ? 23.75 29.5 -22.438 1 79.81 226 SER A CA 1
ATOM 1814 C C . SER A 1 226 ? 23.5 28.016 -22.188 1 79.81 226 SER A C 1
ATOM 1816 O O . SER A 1 226 ? 23.812 27.172 -23.031 1 79.81 226 SER A O 1
ATOM 1818 N N . VAL A 1 227 ? 23.25 27.703 -20.922 1 86.44 227 VAL A N 1
ATOM 1819 C CA . VAL A 1 227 ? 22.953 26.328 -20.531 1 86.44 227 VAL A CA 1
ATOM 1820 C C . VAL A 1 227 ? 21.5 26.219 -20.062 1 86.44 227 VAL A C 1
ATOM 1822 O O . VAL A 1 227 ? 21.016 27.094 -19.344 1 86.44 227 VAL A O 1
ATOM 1825 N N . ILE A 1 228 ? 20.781 25.234 -20.594 1 89.38 228 ILE A N 1
ATOM 1826 C CA . ILE A 1 228 ? 19.422 24.969 -20.141 1 89.38 228 ILE A CA 1
ATOM 1827 C C . ILE A 1 228 ? 19.469 24.328 -18.75 1 89.38 228 ILE A C 1
ATOM 1829 O O . ILE A 1 228 ? 20.219 23.375 -18.516 1 89.38 228 ILE A O 1
ATOM 1833 N N . VAL A 1 229 ? 18.688 25 -17.875 1 91.38 229 VAL A N 1
ATOM 1834 C CA . VAL A 1 229 ? 18.688 24.5 -16.516 1 91.38 229 VAL A CA 1
ATOM 1835 C C . VAL A 1 229 ? 17.25 24.297 -16.031 1 91.38 229 VAL A C 1
ATOM 1837 O O . VAL A 1 229 ? 16.359 25.031 -16.438 1 91.38 229 VAL A O 1
ATOM 1840 N N . TYR A 1 230 ? 17.062 23.375 -15.25 1 92.62 230 TYR A N 1
ATOM 1841 C CA . TYR A 1 230 ? 15.789 23.141 -14.57 1 92.62 230 TYR A CA 1
ATOM 1842 C C . TYR A 1 230 ? 15.867 23.531 -13.102 1 92.62 230 TYR A C 1
ATOM 1844 O O . TYR A 1 230 ? 16.609 22.922 -12.328 1 92.62 230 TYR A O 1
ATOM 1852 N N . VAL A 1 231 ? 15.078 24.531 -12.766 1 93.19 231 VAL A N 1
ATOM 1853 C CA . VAL A 1 231 ? 15.141 25.125 -11.43 1 93.19 231 VAL A CA 1
ATOM 1854 C C . VAL A 1 231 ? 14 24.578 -10.57 1 93.19 231 VAL A C 1
ATOM 1856 O O . VAL A 1 231 ? 12.844 24.594 -10.984 1 93.19 231 VAL A O 1
ATOM 1859 N N . PRO A 1 232 ? 14.297 24.078 -9.375 1 94.75 232 PRO A N 1
ATOM 1860 C CA . PRO A 1 232 ? 13.234 23.594 -8.492 1 94.75 232 PRO A CA 1
ATOM 1861 C C . PRO A 1 232 ? 12.414 24.719 -7.883 1 94.75 232 PRO A C 1
ATOM 1863 O O . PRO A 1 232 ? 12.969 25.703 -7.387 1 94.75 232 PRO A O 1
ATOM 1866 N N . HIS A 1 233 ? 11.141 24.703 -8 1 95.31 233 HIS A N 1
ATOM 1867 C CA . HIS A 1 233 ? 10.164 25.562 -7.359 1 95.31 233 HIS A CA 1
ATOM 1868 C C . HIS A 1 233 ? 9.25 24.781 -6.43 1 95.31 233 HIS A C 1
ATOM 1870 O O . HIS A 1 233 ? 8.93 23.625 -6.707 1 95.31 233 HIS A O 1
ATOM 1876 N N . ALA A 1 234 ? 8.914 25.359 -5.328 1 96.88 234 ALA A N 1
ATOM 1877 C CA . ALA A 1 234 ? 8.031 24.703 -4.367 1 96.88 234 ALA A CA 1
ATOM 1878 C C . ALA A 1 234 ? 6.77 25.531 -4.129 1 96.88 234 ALA A C 1
ATOM 1880 O O . ALA A 1 234 ? 6.848 26.75 -3.934 1 96.88 234 ALA A O 1
ATOM 1881 N N . CYS A 1 235 ? 5.637 24.938 -4.246 1 97.31 235 CYS A N 1
ATOM 1882 C CA . CYS A 1 235 ? 4.367 25.516 -3.82 1 97.31 235 CYS A CA 1
ATOM 1883 C C . CYS A 1 235 ? 3.965 25 -2.445 1 97.31 235 CYS A C 1
ATOM 1885 O O . CYS A 1 235 ? 3.844 23.781 -2.244 1 97.31 235 CYS A O 1
ATOM 1887 N N . ALA A 1 236 ? 3.777 25.875 -1.553 1 97.44 236 ALA A N 1
ATOM 1888 C CA . ALA A 1 236 ? 3.428 25.469 -0.193 1 97.44 236 ALA A CA 1
ATOM 1889 C C . ALA A 1 236 ? 2.092 26.078 0.232 1 97.44 236 ALA A C 1
ATOM 1891 O O . ALA A 1 236 ? 1.917 27.297 0.206 1 97.44 236 ALA A O 1
ATOM 1892 N N . PHE A 1 237 ? 1.136 25.234 0.606 1 97.25 237 PHE A N 1
ATOM 1893 C CA . PHE A 1 237 ? -0.103 25.688 1.236 1 97.25 237 PHE A CA 1
ATOM 1894 C C . PHE A 1 237 ? 0.066 25.797 2.746 1 97.25 237 PHE A C 1
ATOM 1896 O O . PHE A 1 237 ? 0.708 24.938 3.367 1 97.25 237 PHE A O 1
ATOM 1903 N N . VAL A 1 238 ? -0.476 26.812 3.297 1 94.38 238 VAL A N 1
ATOM 1904 C CA . VAL A 1 238 ? -0.45 27 4.742 1 94.38 238 VAL A CA 1
ATOM 1905 C C . VAL A 1 238 ? -1.878 27.062 5.281 1 94.38 238 VAL A C 1
ATOM 1907 O O . VAL A 1 238 ? -2.697 27.844 4.801 1 94.38 238 VAL A O 1
ATOM 1910 N N . SER A 1 239 ? -2.164 26.156 6.215 1 93.75 239 SER A N 1
ATOM 1911 C CA . SER A 1 239 ? -3.479 26.109 6.848 1 93.75 239 SER A CA 1
ATOM 1912 C C . SER A 1 239 ? -3.365 26.172 8.367 1 93.75 239 SER A C 1
ATOM 1914 O O . SER A 1 239 ? -2.309 25.891 8.93 1 93.75 239 SER A O 1
ATOM 1916 N N . THR A 1 240 ? -4.461 26.562 8.992 1 89 240 THR A N 1
ATOM 1917 C CA . THR A 1 240 ? -4.48 26.641 10.453 1 89 240 THR A CA 1
ATOM 1918 C C . THR A 1 240 ? -4.824 25.281 11.055 1 89 240 THR A C 1
ATOM 1920 O O . THR A 1 240 ? -4.629 25.062 12.25 1 89 240 THR A O 1
ATOM 1923 N N . GLN A 1 241 ? -5.379 24.453 10.266 1 92.44 241 GLN A N 1
ATOM 1924 C CA . GLN A 1 241 ? -5.711 23.109 10.719 1 92.44 241 GLN A CA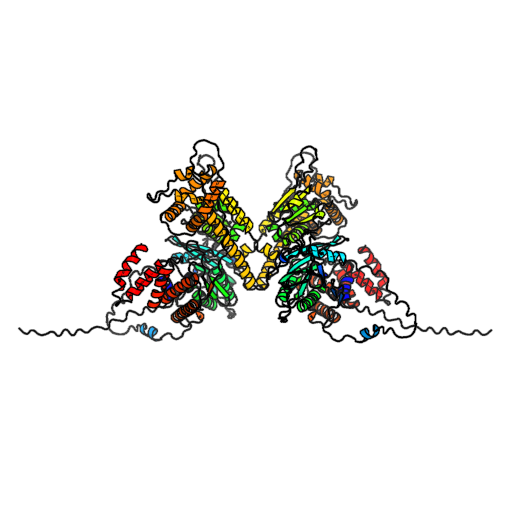 1
ATOM 1925 C C . GLN A 1 241 ? -4.926 22.062 9.938 1 92.44 241 GLN A C 1
ATOM 1927 O O . GLN A 1 241 ? -4.543 22.281 8.789 1 92.44 241 GLN A O 1
ATOM 1932 N N . PRO A 1 242 ? -4.676 20.953 10.531 1 95.44 242 PRO A N 1
ATOM 1933 C CA . PRO A 1 242 ? -3.807 19.938 9.914 1 95.44 242 PRO A CA 1
ATOM 1934 C C . PRO A 1 242 ? -4.523 19.109 8.852 1 95.44 242 PRO A C 1
ATOM 1936 O O . PRO A 1 242 ? -4.625 17.891 8.977 1 95.44 242 PRO A O 1
ATOM 1939 N N . TYR A 1 243 ? -4.938 19.75 7.777 1 96.75 243 TYR A N 1
ATOM 1940 C CA . TYR A 1 243 ? -5.496 19.062 6.621 1 96.75 243 TYR A CA 1
ATOM 1941 C C . TYR A 1 243 ? -4.41 18.703 5.613 1 96.75 243 TYR A C 1
ATOM 1943 O O . TYR A 1 243 ? -4.461 19.141 4.461 1 96.75 243 TYR A O 1
ATOM 1951 N N . PHE A 1 244 ? -3.545 17.797 5.992 1 97.88 244 PHE A N 1
ATOM 1952 C CA . PHE A 1 244 ? -2.375 17.469 5.188 1 97.88 244 PHE A CA 1
ATOM 1953 C C . PHE A 1 244 ? -2.781 16.719 3.922 1 97.88 244 PHE A C 1
ATOM 1955 O O . PHE A 1 244 ? -2.303 17.031 2.83 1 97.88 244 PHE A O 1
ATOM 1962 N N . THR A 1 245 ? -3.654 15.727 4.047 1 96.94 245 THR A N 1
ATOM 1963 C CA . THR A 1 245 ? -4.047 14.906 2.912 1 96.94 245 THR A CA 1
ATOM 1964 C C . THR A 1 245 ? -4.809 15.734 1.878 1 96.94 245 THR A C 1
ATOM 1966 O O . THR A 1 245 ? -4.582 15.586 0.674 1 96.94 245 THR A O 1
ATOM 1969 N N . VAL A 1 246 ? -5.672 16.562 2.312 1 97.19 246 VAL A N 1
ATOM 1970 C CA . VAL A 1 246 ? -6.469 17.391 1.413 1 97.19 246 VAL A CA 1
ATOM 1971 C C . VAL A 1 246 ? -5.566 18.391 0.701 1 97.19 246 VAL A C 1
ATOM 1973 O O . VAL A 1 246 ? -5.715 18.625 -0.502 1 97.19 246 VAL A O 1
ATOM 1976 N N . MET A 1 247 ? -4.672 19 1.456 1 98.12 247 MET A N 1
ATOM 1977 C CA . MET A 1 247 ? -3.75 19.953 0.841 1 98.12 247 MET A CA 1
ATOM 1978 C C . MET A 1 247 ? -2.881 19.266 -0.207 1 98.12 247 MET A C 1
ATOM 1980 O O . MET A 1 247 ? -2.613 19.828 -1.268 1 98.12 247 MET A O 1
ATOM 1984 N N . LYS A 1 248 ? -2.438 18.141 0.11 1 97.94 248 LYS A N 1
ATOM 1985 C CA . LYS A 1 248 ? -1.67 17.375 -0.868 1 97.94 248 LYS A CA 1
ATOM 1986 C C . LYS A 1 248 ? -2.488 17.109 -2.131 1 97.94 248 LYS A C 1
ATOM 1988 O O . LYS A 1 248 ? -1.975 17.234 -3.244 1 97.94 248 LYS A O 1
ATOM 1993 N N . GLN A 1 249 ? -3.719 16.734 -1.944 1 97 249 GLN A N 1
ATOM 1994 C CA . GLN A 1 249 ? -4.605 16.5 -3.08 1 97 249 GLN A CA 1
ATOM 1995 C C . GLN A 1 249 ? -4.738 17.75 -3.936 1 97 249 GLN A C 1
ATOM 1997 O O . GLN A 1 249 ? -4.672 17.688 -5.164 1 97 249 GLN A O 1
ATOM 2002 N N . CYS A 1 250 ? -4.934 18.844 -3.293 1 97.62 250 CYS A N 1
ATOM 2003 C CA . CYS A 1 250 ? -5.074 20.109 -4.004 1 97.62 250 CYS A CA 1
ATOM 2004 C C . CYS A 1 250 ? -3.805 20.453 -4.773 1 97.62 250 CYS A C 1
ATOM 2006 O O . CYS A 1 250 ? -3.867 20.875 -5.93 1 97.62 250 CYS A O 1
ATOM 2008 N N . LEU A 1 251 ? -2.689 20.297 -4.102 1 98 251 LEU A N 1
ATOM 2009 C CA . LEU A 1 251 ? -1.416 20.562 -4.762 1 98 251 LEU A CA 1
ATOM 2010 C C . LEU A 1 251 ? -1.205 19.641 -5.945 1 98 251 LEU A C 1
ATOM 2012 O O . LEU A 1 251 ? -0.622 20.031 -6.957 1 98 251 LEU A O 1
ATOM 2016 N N . SER A 1 252 ? -1.633 18.438 -5.824 1 97.12 252 SER A N 1
ATOM 2017 C CA . SER A 1 252 ? -1.507 17.484 -6.91 1 97.12 252 SER A CA 1
ATOM 2018 C C . SER A 1 252 ? -2.355 17.891 -8.109 1 97.12 252 SER A C 1
ATOM 2020 O O . SER A 1 252 ? -1.95 17.688 -9.258 1 97.12 252 SER A O 1
ATOM 2022 N N . ILE A 1 253 ? -3.553 18.359 -7.844 1 96.44 253 ILE A N 1
ATOM 2023 C CA . ILE A 1 253 ? -4.41 18.859 -8.914 1 96.44 253 ILE A CA 1
ATOM 2024 C C . ILE A 1 253 ? -3.732 20.031 -9.609 1 96.44 253 ILE A C 1
ATOM 2026 O O . ILE A 1 253 ? -3.732 20.125 -10.844 1 96.44 253 ILE A O 1
ATOM 2030 N N . LEU A 1 254 ? -3.178 20.891 -8.812 1 96.06 254 LEU A N 1
ATOM 2031 C CA . LEU A 1 254 ? -2.467 22.047 -9.352 1 96.06 254 LEU A CA 1
ATOM 2032 C C . LEU A 1 254 ? -1.309 21.594 -10.242 1 96.06 254 LEU A C 1
ATOM 2034 O O . LEU A 1 254 ? -1.073 22.188 -11.297 1 96.06 254 LEU A O 1
ATOM 2038 N N . LEU A 1 255 ? -0.561 20.625 -9.828 1 95.62 255 LEU A N 1
ATOM 2039 C CA . LEU A 1 255 ? 0.58 20.109 -10.578 1 95.62 255 LEU A CA 1
ATOM 2040 C C . LEU A 1 255 ? 0.148 19.625 -11.961 1 95.62 255 LEU A C 1
ATOM 2042 O O . LEU A 1 255 ? 0.86 19.844 -12.945 1 95.62 255 LEU A O 1
ATOM 2046 N N . ASN A 1 256 ? -0.96 18.922 -12.016 1 92.81 256 ASN A N 1
ATOM 2047 C CA . ASN A 1 256 ? -1.467 18.453 -13.305 1 92.81 256 ASN A CA 1
ATOM 2048 C C . ASN A 1 256 ? -1.718 19.625 -14.258 1 92.81 256 ASN A C 1
ATOM 2050 O O . ASN A 1 256 ? -1.487 19.5 -15.461 1 92.81 256 ASN A O 1
ATOM 2054 N N . LYS A 1 257 ? -2.172 20.703 -13.719 1 92.56 257 LYS A N 1
ATOM 2055 C CA . LYS A 1 257 ? -2.398 21.891 -14.539 1 92.56 257 LYS A CA 1
ATOM 2056 C C . LYS A 1 257 ? -1.076 22.516 -14.961 1 92.56 257 LYS A C 1
ATOM 2058 O O . LYS A 1 257 ? -0.953 23.016 -16.078 1 92.56 257 LYS A O 1
ATOM 2063 N N . ILE A 1 258 ? -0.134 22.516 -14.078 1 92.5 258 ILE A N 1
ATOM 2064 C CA . ILE A 1 258 ? 1.185 23.062 -14.367 1 92.5 258 ILE A CA 1
ATOM 2065 C C . ILE A 1 258 ? 1.836 22.281 -15.508 1 92.5 258 ILE A C 1
ATOM 2067 O O . ILE A 1 258 ? 2.455 22.859 -16.391 1 92.5 258 ILE A O 1
ATOM 2071 N N . LYS A 1 259 ? 1.704 20.953 -15.461 1 89.19 259 LYS A N 1
ATOM 2072 C CA . LYS A 1 259 ? 2.301 20.094 -16.469 1 89.19 259 LYS A CA 1
ATOM 2073 C C . LYS A 1 259 ? 1.747 20.406 -17.859 1 89.19 259 LYS A C 1
ATOM 2075 O O . LYS A 1 259 ? 2.451 20.266 -18.859 1 89.19 259 LYS A O 1
ATOM 2080 N N . LEU A 1 260 ? 0.559 20.812 -17.859 1 87.81 260 LEU A N 1
ATOM 2081 C CA . LEU A 1 260 ? -0.104 21.094 -19.141 1 87.81 260 LEU A CA 1
ATOM 2082 C C . LEU A 1 260 ? 0.276 22.469 -19.672 1 87.81 260 LEU A C 1
ATOM 2084 O O . LEU A 1 260 ? 0.108 22.75 -20.859 1 87.81 260 LEU A O 1
ATOM 2088 N N . THR A 1 261 ? 0.748 23.297 -18.703 1 86.12 261 THR A N 1
ATOM 2089 C CA . THR A 1 261 ? 1.103 24.656 -19.078 1 86.12 261 THR A CA 1
ATOM 2090 C C . THR A 1 261 ? 2.617 24.812 -19.156 1 86.12 261 THR A C 1
ATOM 2092 O O . THR A 1 261 ? 3.326 24.547 -18.188 1 86.12 261 THR A O 1
ATOM 2095 N N . LYS A 1 262 ? 3.17 25.141 -20.25 1 76.38 262 LYS A N 1
ATOM 2096 C CA . LYS A 1 262 ? 4.621 25.203 -20.391 1 76.38 262 LYS A CA 1
ATOM 2097 C C . LYS A 1 262 ? 5.141 26.594 -20.078 1 76.38 262 LYS A C 1
ATOM 2099 O O . LYS A 1 262 ? 6.25 26.766 -19.562 1 76.38 262 LYS A O 1
ATOM 2104 N N . ASP A 1 263 ? 4.305 27.578 -20.219 1 86.19 263 ASP A N 1
ATOM 2105 C CA . ASP A 1 263 ? 4.77 28.953 -20.062 1 86.19 263 ASP A CA 1
ATOM 2106 C C . ASP A 1 263 ? 4.66 29.391 -18.594 1 86.19 263 ASP A C 1
ATOM 2108 O O . ASP A 1 263 ? 3.645 29.141 -17.938 1 86.19 263 ASP A O 1
ATOM 2112 N N . ILE A 1 264 ? 5.734 30.094 -18.078 1 86.31 264 ILE A N 1
ATOM 2113 C CA . ILE A 1 264 ? 5.848 30.5 -16.672 1 86.31 264 ILE A CA 1
ATOM 2114 C C . ILE A 1 264 ? 4.793 31.562 -16.359 1 86.31 264 ILE A C 1
ATOM 2116 O O . ILE A 1 264 ? 4.215 31.562 -15.273 1 86.31 264 ILE A O 1
ATOM 2120 N N . HIS A 1 265 ? 4.531 32.438 -17.25 1 83.69 265 HIS A N 1
ATOM 2121 C CA . HIS A 1 265 ? 3.551 33.5 -17.047 1 83.69 265 HIS A CA 1
ATOM 2122 C C . HIS A 1 265 ? 2.148 32.938 -16.859 1 83.69 265 HIS A C 1
ATOM 2124 O O . HIS A 1 265 ? 1.413 33.344 -15.961 1 83.69 265 HIS A O 1
ATOM 2130 N N . THR A 1 266 ? 1.863 32.062 -17.734 1 88.25 266 THR A N 1
ATOM 2131 C CA . THR A 1 266 ? 0.558 31.406 -17.641 1 88.25 266 THR A CA 1
ATOM 2132 C C . THR A 1 266 ? 0.438 30.594 -16.359 1 88.25 266 THR A C 1
ATOM 2134 O O . THR A 1 266 ? -0.646 30.5 -15.773 1 88.25 266 THR A O 1
ATOM 2137 N N . GLN A 1 267 ? 1.514 30.047 -15.914 1 89.56 267 GLN A N 1
ATOM 2138 C CA . GLN A 1 267 ? 1.515 29.297 -14.664 1 89.56 267 GLN A CA 1
ATOM 2139 C C . GLN A 1 267 ? 1.191 30.203 -13.477 1 89.56 267 GLN A C 1
ATOM 2141 O O . GLN A 1 267 ? 0.437 29.812 -12.586 1 89.56 267 GLN A O 1
ATOM 2146 N N . ASN A 1 268 ? 1.736 31.328 -13.445 1 85.69 268 ASN A N 1
ATOM 2147 C CA . ASN A 1 268 ? 1.496 32.25 -12.352 1 85.69 268 ASN A CA 1
ATOM 2148 C C . ASN A 1 268 ? 0.035 32.688 -12.297 1 85.69 268 ASN A C 1
ATOM 2150 O O . ASN A 1 268 ? -0.519 32.906 -11.219 1 85.69 268 ASN A O 1
ATOM 2154 N N . LEU A 1 269 ? -0.565 32.844 -13.453 1 84.75 269 LEU A N 1
ATOM 2155 C CA . LEU A 1 269 ? -1.985 33.188 -13.516 1 84.75 269 LEU A CA 1
ATOM 2156 C C . LEU A 1 269 ? -2.832 32 -13.008 1 84.75 269 LEU A C 1
ATOM 2158 O O . LEU A 1 269 ? -3.854 32.219 -12.352 1 84.75 269 LEU A O 1
ATOM 2162 N N . LEU A 1 270 ? -2.316 30.922 -13.359 1 89.12 270 LEU A N 1
ATOM 2163 C CA . LEU A 1 270 ? -2.994 29.703 -12.906 1 89.12 270 LEU A CA 1
ATOM 2164 C C . LEU A 1 270 ? -2.967 29.609 -11.383 1 89.12 270 LEU A C 1
ATOM 2166 O O . LEU A 1 270 ? -3.953 29.203 -10.766 1 89.12 270 LEU A O 1
ATOM 2170 N N . PHE A 1 271 ? -1.817 29.969 -10.781 1 92 271 PHE A N 1
ATOM 2171 C CA . PHE A 1 271 ? -1.698 29.938 -9.328 1 92 271 PHE A CA 1
ATOM 2172 C C . PHE A 1 271 ? -2.725 30.859 -8.688 1 92 271 PHE A C 1
ATOM 2174 O O . PHE A 1 271 ? -3.387 30.484 -7.715 1 92 271 PHE A O 1
ATOM 2181 N N . GLN A 1 272 ? -2.898 31.938 -9.234 1 85.38 272 GLN A N 1
ATOM 2182 C CA . GLN A 1 272 ? -3.816 32.938 -8.695 1 85.38 272 GLN A CA 1
ATOM 2183 C C . GLN A 1 272 ? -5.258 32.438 -8.742 1 85.38 272 GLN A C 1
ATOM 2185 O O . GLN A 1 272 ? -5.984 32.531 -7.75 1 85.38 272 GLN A O 1
ATOM 2190 N N . GLU A 1 273 ? -5.582 31.891 -9.812 1 83.38 273 GLU A N 1
ATOM 2191 C CA . GLU A 1 273 ? -6.945 31.391 -9.977 1 83.38 273 GLU A CA 1
ATOM 2192 C C . GLU A 1 273 ? -7.211 30.203 -9.07 1 83.38 273 GLU A C 1
ATOM 2194 O O . GLU A 1 273 ? -8.281 30.094 -8.469 1 83.38 273 GLU A O 1
ATOM 2199 N N . PHE A 1 274 ? -6.277 29.422 -9.016 1 90.12 274 PHE A N 1
ATOM 2200 C CA . PHE A 1 274 ? -6.434 28.172 -8.266 1 90.12 274 PHE A CA 1
ATOM 2201 C C . PHE A 1 274 ? -6.551 28.453 -6.773 1 90.12 274 PHE A C 1
ATOM 2203 O O . PHE A 1 274 ? -7.391 27.859 -6.094 1 90.12 274 PHE A O 1
ATOM 2210 N N . VAL A 1 275 ? -5.785 29.297 -6.223 1 90.06 275 VAL A N 1
ATOM 2211 C CA . VAL A 1 275 ? -5.688 29.547 -4.789 1 90.06 275 VAL A CA 1
ATOM 2212 C C . VAL A 1 275 ? -6.91 30.328 -4.312 1 90.06 275 VAL A C 1
ATOM 2214 O O . VAL A 1 275 ? -7.316 30.219 -3.154 1 90.06 275 VAL A O 1
ATOM 2217 N N . ARG A 1 276 ? -7.551 31.047 -5.168 1 85.25 276 ARG A N 1
ATOM 2218 C CA . ARG A 1 276 ? -8.695 31.891 -4.805 1 85.25 276 ARG A CA 1
ATOM 2219 C C . ARG A 1 276 ? -9.82 31.031 -4.215 1 85.25 276 ARG A C 1
ATOM 2221 O O . ARG A 1 276 ? -10.352 31.359 -3.15 1 85.25 276 ARG A O 1
ATOM 2228 N N . GLN A 1 277 ? -10.117 30.062 -4.859 1 87.56 277 GLN A N 1
ATOM 2229 C CA . GLN A 1 277 ? -11.188 29.172 -4.406 1 87.56 277 GLN A CA 1
ATOM 2230 C C . GLN A 1 277 ? -10.844 28.547 -3.057 1 87.56 277 GLN A C 1
ATOM 2232 O O . GLN A 1 277 ? -11.711 28.422 -2.186 1 87.56 277 GLN A O 1
ATOM 2237 N N . LEU A 1 278 ? -9.633 28.156 -2.908 1 92.31 278 LEU A N 1
ATOM 2238 C CA . LEU A 1 278 ? -9.227 27.438 -1.701 1 92.31 278 LEU A CA 1
ATOM 2239 C C . LEU A 1 278 ? -9.188 28.375 -0.501 1 92.31 278 LEU A C 1
ATOM 2241 O O . LEU A 1 278 ? -9.508 27.969 0.619 1 92.31 278 LEU A O 1
ATOM 2245 N N . CYS A 1 279 ? -8.836 29.578 -0.749 1 87.88 279 CYS A N 1
ATOM 2246 C CA . CYS A 1 279 ? -8.711 30.547 0.326 1 87.88 279 CYS A CA 1
ATOM 2247 C C . CYS A 1 279 ? -10.078 31 0.819 1 87.88 279 CYS A C 1
ATOM 2249 O O . CYS A 1 279 ? -10.203 31.516 1.933 1 87.88 279 CYS A O 1
ATOM 2251 N N . ILE A 1 280 ? -11.18 30.797 0.063 1 84.19 280 ILE A N 1
ATOM 2252 C CA . ILE A 1 280 ? -12.508 31.25 0.466 1 84.19 280 ILE A CA 1
ATOM 2253 C C . ILE A 1 280 ? -13.328 30.047 0.956 1 84.19 280 ILE A C 1
ATOM 2255 O O . ILE A 1 280 ? -14.477 30.203 1.365 1 84.19 280 ILE A O 1
ATOM 2259 N N . THR A 1 281 ? -12.766 28.906 0.944 1 90.19 281 THR A N 1
ATOM 2260 C CA . THR A 1 281 ? -13.453 27.719 1.414 1 90.19 281 THR A CA 1
ATOM 2261 C C . THR A 1 281 ? -13.438 27.641 2.938 1 90.19 281 THR A C 1
ATOM 2263 O O . THR A 1 281 ? -12.367 27.672 3.553 1 90.19 281 THR A O 1
ATOM 2266 N N . PRO A 1 282 ? -14.625 27.531 3.535 1 89.19 282 PRO A N 1
ATOM 2267 C CA . PRO A 1 282 ? -14.672 27.469 4.996 1 89.19 282 PRO A CA 1
ATOM 2268 C C . PRO A 1 282 ? -14.312 26.078 5.531 1 89.19 282 PRO A C 1
ATOM 2270 O O . PRO A 1 282 ? -14.492 25.078 4.836 1 89.19 282 PRO A O 1
ATOM 2273 N N . LEU A 1 283 ? -13.797 26.031 6.703 1 89.44 283 LEU A N 1
ATOM 2274 C CA . LEU A 1 283 ? -13.609 24.781 7.41 1 89.44 283 LEU A CA 1
ATOM 2275 C C . LEU A 1 283 ? -14.938 24.25 7.941 1 89.44 283 LEU A C 1
ATOM 2277 O O . LEU A 1 283 ? -15.781 25.016 8.398 1 89.44 283 LEU A O 1
ATOM 2281 N N . PRO A 1 284 ? -15.102 23 7.824 1 88.75 284 PRO A N 1
ATOM 2282 C CA . PRO A 1 284 ? -16.344 22.438 8.367 1 88.75 284 PRO A CA 1
ATOM 2283 C C . PRO A 1 284 ? -16.391 22.484 9.891 1 88.75 284 PRO A C 1
ATOM 2285 O O . PRO A 1 284 ? -15.375 22.297 10.555 1 88.75 284 PRO A O 1
ATOM 2288 N N . PRO A 1 285 ? -17.562 22.828 10.375 1 80.62 285 PRO A N 1
ATOM 2289 C CA . PRO A 1 285 ? -17.734 22.734 11.828 1 80.62 285 PRO A CA 1
ATOM 2290 C C . PRO A 1 285 ? -17.672 21.297 12.344 1 80.62 285 PRO A C 1
ATOM 2292 O O . PRO A 1 285 ? -17.906 20.359 11.586 1 80.62 285 PRO A O 1
ATOM 2295 N N . ALA A 1 286 ? -17.328 21.188 13.586 1 79.06 286 ALA A N 1
ATOM 2296 C CA . ALA A 1 286 ? -17.25 19.844 14.164 1 79.06 286 ALA A CA 1
ATOM 2297 C C . ALA A 1 286 ? -18.578 19.109 14.039 1 79.06 286 ALA A C 1
ATOM 2299 O O . ALA A 1 286 ? -19.641 19.719 14.203 1 79.06 286 ALA A O 1
ATOM 2300 N N . GLY A 1 287 ? -18.547 17.938 13.594 1 77.38 287 GLY A N 1
ATOM 2301 C CA . GLY A 1 287 ? -19.781 17.156 13.43 1 77.38 287 GLY A CA 1
ATOM 2302 C C . GLY A 1 287 ? -19.734 16.219 12.242 1 77.38 287 GLY A C 1
ATOM 2303 O O . GLY A 1 287 ? -18.719 15.562 12 1 77.38 287 GLY A O 1
ATOM 2304 N N . THR A 1 288 ? -20.891 16.156 11.648 1 80.06 288 THR A N 1
ATOM 2305 C CA . THR A 1 288 ? -20.984 15.133 10.609 1 80.06 288 THR A CA 1
ATOM 2306 C C . THR A 1 288 ? -21.094 15.773 9.227 1 80.06 288 THR A C 1
ATOM 2308 O O . THR A 1 288 ? -21.141 15.07 8.211 1 80.06 288 THR A O 1
ATOM 2311 N N . LEU A 1 289 ? -21.047 17.078 9.203 1 87.75 289 LEU A N 1
ATOM 2312 C CA . LEU A 1 289 ? -21.156 17.734 7.902 1 87.75 289 LEU A CA 1
ATOM 2313 C C . LEU A 1 289 ? -19.781 18.016 7.316 1 87.75 289 LEU A C 1
ATOM 2315 O O . LEU A 1 289 ? -18.969 18.688 7.941 1 87.75 289 LEU A O 1
ATOM 2319 N N . ALA A 1 290 ? -19.531 17.484 6.188 1 93 290 ALA A N 1
ATOM 2320 C CA . ALA A 1 290 ? -18.297 17.734 5.457 1 93 290 ALA A CA 1
ATOM 2321 C C . ALA A 1 290 ? -18.5 18.812 4.391 1 93 290 ALA A C 1
ATOM 2323 O O . ALA A 1 290 ? -19.625 18.984 3.881 1 93 290 ALA A O 1
ATOM 2324 N N . VAL A 1 291 ? -17.5 19.562 4.121 1 94.31 291 VAL A N 1
ATOM 2325 C CA . VAL A 1 291 ? -17.562 20.609 3.1 1 94.31 291 VAL A CA 1
ATOM 2326 C C . VAL A 1 291 ? -16.797 20.156 1.855 1 94.31 291 VAL A C 1
ATOM 2328 O O . VAL A 1 291 ? -15.641 19.75 1.947 1 94.31 291 VAL A O 1
ATOM 2331 N N . GLY A 1 292 ? -17.453 20.203 0.716 1 95.06 292 GLY A N 1
ATOM 2332 C CA . GLY A 1 292 ? -16.844 19.797 -0.54 1 95.06 292 GLY A CA 1
ATOM 2333 C C . GLY A 1 292 ? -16.688 20.938 -1.523 1 95.06 292 GLY A C 1
ATOM 2334 O O . GLY A 1 292 ? -17.5 21.859 -1.552 1 95.06 292 GLY A O 1
ATOM 2335 N N . VAL A 1 293 ? -15.633 20.891 -2.273 1 94.19 293 VAL A N 1
ATOM 2336 C CA . VAL A 1 293 ? -15.375 21.875 -3.318 1 94.19 293 VAL A CA 1
ATOM 2337 C C . VAL A 1 293 ? -15 21.156 -4.617 1 94.19 293 VAL A C 1
ATOM 2339 O O . VAL A 1 293 ? -14.305 20.141 -4.602 1 94.19 293 VAL A O 1
ATOM 2342 N N . HIS A 1 294 ? -15.508 21.688 -5.719 1 92.88 294 HIS A N 1
ATOM 2343 C CA . HIS A 1 294 ? -15.109 21.203 -7.035 1 92.88 294 HIS A CA 1
ATOM 2344 C C . HIS A 1 294 ? -13.938 22 -7.59 1 92.88 294 HIS A C 1
ATOM 2346 O O . HIS A 1 294 ? -14.047 23.219 -7.793 1 92.88 294 HIS A O 1
ATOM 2352 N N . LEU A 1 295 ? -12.82 21.312 -7.754 1 91.94 295 LEU A N 1
ATOM 2353 C CA . LEU A 1 295 ? -11.609 21.953 -8.25 1 91.94 295 LEU A CA 1
ATOM 2354 C C . LEU A 1 295 ? -11.125 21.281 -9.523 1 91.94 295 LEU A C 1
ATOM 2356 O O . LEU A 1 295 ? -10.609 20.156 -9.484 1 91.94 295 LEU A O 1
ATOM 2360 N N . SER A 1 296 ? -11.219 21.875 -10.664 1 89.31 296 SER A N 1
ATOM 2361 C CA . SER A 1 296 ? -10.719 21.391 -11.945 1 89.31 296 SER A CA 1
ATOM 2362 C C . SER A 1 296 ? -11.211 19.969 -12.227 1 89.31 296 SER A C 1
ATOM 2364 O O . SER A 1 296 ? -10.422 19.078 -12.555 1 89.31 296 SER A O 1
ATOM 2366 N N . GLY A 1 297 ? -12.398 19.703 -11.953 1 88 297 GLY A N 1
ATOM 2367 C CA . GLY A 1 297 ? -13.008 18.422 -12.273 1 88 297 GLY A CA 1
ATOM 2368 C C . GLY A 1 297 ? -12.883 17.406 -11.164 1 88 297 GLY A C 1
ATOM 2369 O O . GLY A 1 297 ? -13.391 16.281 -11.289 1 88 297 GLY A O 1
ATOM 2370 N N . HIS A 1 298 ? -12.234 17.766 -10.109 1 92.44 298 HIS A N 1
ATOM 2371 C CA . HIS A 1 298 ? -12.078 16.859 -8.984 1 92.44 298 HIS A CA 1
ATOM 2372 C C . HIS A 1 298 ? -12.883 17.328 -7.777 1 92.44 298 HIS A C 1
ATOM 2374 O O . HIS A 1 298 ? -13.148 18.531 -7.629 1 92.44 298 HIS A O 1
ATOM 2380 N N . GLU A 1 299 ? -13.305 16.375 -6.98 1 93.62 299 GLU A N 1
ATOM 2381 C CA . GLU A 1 299 ? -14.008 16.688 -5.738 1 93.62 299 GLU A CA 1
ATOM 2382 C C . GLU A 1 299 ? -13.055 16.656 -4.547 1 93.62 299 GLU A C 1
ATOM 2384 O O . GLU A 1 299 ? -12.422 15.633 -4.285 1 93.62 299 GLU A O 1
ATOM 2389 N N . VAL A 1 300 ? -12.914 17.766 -3.934 1 95.06 300 VAL A N 1
ATOM 2390 C CA . VAL A 1 300 ? -12.109 17.875 -2.723 1 95.06 300 VAL A CA 1
ATOM 2391 C C . VAL A 1 300 ? -13.016 18.016 -1.505 1 95.06 300 VAL A C 1
ATOM 2393 O O . VAL A 1 300 ? -13.828 18.938 -1.432 1 95.06 300 VAL A O 1
ATOM 2396 N N . ILE A 1 301 ? -12.938 17.156 -0.529 1 95.62 301 ILE A N 1
ATOM 2397 C CA . ILE A 1 301 ? -13.859 17.125 0.6 1 95.62 301 ILE A CA 1
ATOM 2398 C C . ILE A 1 301 ? -13.102 17.391 1.897 1 95.62 301 ILE A C 1
ATOM 2400 O O . ILE A 1 301 ? -12.109 16.719 2.199 1 95.62 301 ILE A O 1
ATOM 2404 N N . LEU A 1 302 ? -13.453 18.375 2.604 1 95.56 302 LEU A N 1
ATOM 2405 C CA . LEU A 1 302 ? -12.961 18.656 3.949 1 95.56 302 LEU A CA 1
ATOM 2406 C C . LEU A 1 302 ? -13.859 18.016 5 1 95.56 302 LEU A C 1
ATOM 2408 O O . LEU A 1 302 ? -15.023 18.391 5.145 1 95.56 302 LEU A O 1
ATOM 2412 N N . ARG A 1 303 ? -13.328 17.141 5.723 1 92.81 303 ARG A N 1
ATOM 2413 C CA . ARG A 1 303 ? -14.109 16.422 6.715 1 92.81 303 ARG A CA 1
ATOM 2414 C C . ARG A 1 303 ? -13.812 16.922 8.125 1 92.81 303 ARG A C 1
ATOM 2416 O O . ARG A 1 303 ? -12.656 17.156 8.477 1 92.81 303 ARG A O 1
ATOM 2423 N N . PRO A 1 304 ? -14.867 17.109 8.859 1 89.38 304 PRO A N 1
ATOM 2424 C CA . PRO A 1 304 ? -14.695 17.609 10.219 1 89.38 304 PRO A CA 1
ATOM 2425 C C . PRO A 1 304 ? -14.281 16.516 11.203 1 89.38 304 PRO A C 1
ATOM 2427 O O . PRO A 1 304 ? -14.367 15.328 10.891 1 89.38 304 PRO A O 1
ATOM 2430 N N . PRO A 1 305 ? -13.742 16.938 12.273 1 86.25 305 PRO A N 1
ATOM 2431 C CA . PRO A 1 305 ? -13.531 15.961 13.344 1 86.25 305 PRO A CA 1
ATOM 2432 C C . PRO A 1 305 ? -14.836 15.445 13.945 1 86.25 305 PRO A C 1
ATOM 2434 O O . PRO A 1 305 ? -15.875 16.109 13.828 1 86.25 305 PRO A O 1
ATOM 2437 N N . HIS A 1 306 ? -14.789 14.352 14.586 1 77.44 306 HIS A N 1
ATOM 2438 C CA . HIS A 1 306 ? -15.977 13.727 15.156 1 77.44 306 HIS A CA 1
ATOM 2439 C C . HIS A 1 306 ? -16.484 14.516 16.359 1 77.44 306 HIS A C 1
ATOM 2441 O O . HIS A 1 306 ? -17.672 14.453 16.688 1 77.44 306 HIS A O 1
ATOM 2447 N N . HIS A 1 307 ? -15.602 15.148 17.016 1 81.88 307 HIS A N 1
ATOM 2448 C CA . HIS A 1 307 ? -15.898 15.93 18.219 1 81.88 307 HIS A CA 1
ATOM 2449 C C . HIS A 1 307 ? -15.109 17.234 18.219 1 81.88 307 HIS A C 1
ATOM 2451 O O . HIS A 1 307 ? -13.984 17.297 17.734 1 81.88 307 HIS A O 1
ATOM 2457 N N . SER A 1 308 ? -15.664 18.234 18.781 1 80.12 308 SER A N 1
ATOM 2458 C CA . SER A 1 308 ? -15.055 19.562 18.781 1 80.12 308 SER A CA 1
ATOM 2459 C C . SER A 1 308 ? -13.758 19.562 19.578 1 80.12 308 SER A C 1
ATOM 2461 O O . SER A 1 308 ? -12.867 20.375 19.312 1 80.12 308 SER A O 1
ATOM 2463 N N . SER A 1 309 ? -13.664 18.641 20.531 1 85.31 309 SER A N 1
ATOM 2464 C CA . SER A 1 309 ? -12.484 18.625 21.391 1 85.31 309 SER A CA 1
ATOM 2465 C C . SER A 1 309 ? -11.352 17.812 20.781 1 85.31 309 SER A C 1
ATOM 2467 O O . SER A 1 309 ? -10.203 17.922 21.219 1 85.31 309 SER A O 1
ATOM 2469 N N . ILE A 1 310 ? -11.695 17.078 19.797 1 88.19 310 ILE A N 1
ATOM 2470 C CA . ILE A 1 310 ? -10.695 16.219 19.172 1 88.19 310 ILE A CA 1
ATOM 2471 C C . ILE A 1 310 ? -10.078 16.938 17.969 1 88.19 310 ILE A C 1
ATOM 2473 O O . ILE A 1 310 ? -10.789 17.609 17.203 1 88.19 310 ILE A O 1
ATOM 2477 N N . PRO A 1 311 ? -8.82 16.906 17.906 1 86.06 311 PRO A N 1
ATOM 2478 C CA . PRO A 1 311 ? -8.18 17.531 16.75 1 86.06 311 PRO A CA 1
ATOM 2479 C C . PRO A 1 311 ? -8.586 16.891 15.43 1 86.06 311 PRO A C 1
ATOM 2481 O O . PRO A 1 311 ? -8.984 15.727 15.398 1 86.06 311 PRO A O 1
ATOM 2484 N N . VAL A 1 312 ? -8.477 17.688 14.359 1 89.81 312 VAL A N 1
ATOM 2485 C CA . VAL A 1 312 ? -8.734 17.203 13.016 1 89.81 312 VAL A CA 1
ATOM 2486 C C . VAL A 1 312 ? -7.723 16.109 12.656 1 89.81 312 VAL A C 1
ATOM 2488 O O . VAL A 1 312 ? -6.531 16.25 12.945 1 89.81 312 VAL A O 1
ATOM 2491 N N . LEU A 1 313 ? -8.305 15.062 12.188 1 92.69 313 LEU A N 1
ATOM 2492 C CA . LEU A 1 313 ? -7.426 13.953 11.812 1 92.69 313 LEU A CA 1
ATOM 2493 C C . LEU A 1 313 ? -7.465 13.711 10.312 1 92.69 313 LEU A C 1
ATOM 2495 O O . LEU A 1 313 ? -8.102 12.758 9.852 1 92.69 313 LEU A O 1
ATOM 2499 N N . ASP A 1 314 ? -6.773 14.555 9.562 1 95.5 314 ASP A N 1
ATOM 2500 C CA . ASP A 1 314 ? -6.672 14.391 8.117 1 95.5 314 ASP A CA 1
ATOM 2501 C C . ASP A 1 314 ? -5.281 13.914 7.715 1 95.5 314 ASP A C 1
ATOM 2503 O O . ASP A 1 314 ? -4.594 14.57 6.93 1 95.5 314 ASP A O 1
ATOM 2507 N N . LEU A 1 315 ? -4.871 12.875 8.281 1 96.44 315 LEU A N 1
ATOM 2508 C CA . LEU A 1 315 ? -3.623 12.18 7.984 1 96.44 315 LEU A CA 1
ATOM 2509 C C . LEU A 1 315 ? -3.783 10.672 8.148 1 96.44 315 LEU A C 1
ATOM 2511 O O . LEU A 1 315 ? -4.781 10.211 8.703 1 96.44 315 LEU A O 1
ATOM 2515 N N . SER A 1 316 ? -2.912 9.906 7.676 1 96.12 316 SER A N 1
ATOM 2516 C CA . SER A 1 316 ? -2.994 8.445 7.707 1 96.12 316 SER A CA 1
ATOM 2517 C C . SER A 1 316 ? -2.277 7.879 8.93 1 96.12 316 SER A C 1
ATOM 2519 O O . SER A 1 316 ? -1.062 7.676 8.898 1 96.12 316 SER A O 1
ATOM 2521 N N . LEU A 1 317 ? -3.07 7.426 9.891 1 97.19 317 LEU A N 1
ATOM 2522 C CA . LEU A 1 317 ? -2.5 6.934 11.141 1 97.19 317 LEU A CA 1
ATOM 2523 C C . LEU A 1 317 ? -1.793 5.598 10.93 1 97.19 317 LEU A C 1
ATOM 2525 O O . LEU A 1 317 ? -0.867 5.254 11.664 1 97.19 317 LEU A O 1
ATOM 2529 N N . HIS A 1 318 ? -2.244 4.84 9.922 1 97.06 318 HIS A N 1
ATOM 2530 C CA . HIS A 1 318 ? -1.69 3.504 9.742 1 97.06 318 HIS A CA 1
ATOM 2531 C C . HIS A 1 318 ? -0.208 3.562 9.391 1 97.06 318 HIS A C 1
ATOM 2533 O O . HIS A 1 318 ? 0.514 2.576 9.547 1 97.06 318 HIS A O 1
ATOM 2539 N N . ILE A 1 319 ? 0.284 4.711 8.945 1 97.5 319 ILE A N 1
ATOM 2540 C CA . ILE A 1 319 ? 1.688 4.891 8.594 1 97.5 319 ILE A CA 1
ATOM 2541 C C . ILE A 1 319 ? 2.559 4.719 9.836 1 97.5 319 ILE A C 1
ATOM 2543 O O . ILE A 1 319 ? 3.604 4.066 9.789 1 97.5 319 ILE A O 1
ATOM 2547 N N . VAL A 1 320 ? 2.133 5.297 10.969 1 97.75 320 VAL A N 1
ATOM 2548 C CA . VAL A 1 320 ? 2.893 5.195 12.211 1 97.75 320 VAL A CA 1
ATOM 2549 C C . VAL A 1 320 ? 2.998 3.732 12.641 1 97.75 320 VAL A C 1
ATOM 2551 O O . VAL A 1 320 ? 4.047 3.291 13.117 1 97.75 320 VAL A O 1
ATOM 2554 N N . PHE A 1 321 ? 1.984 2.992 12.438 1 96.56 321 PHE A N 1
ATOM 2555 C CA . PHE A 1 321 ? 1.945 1.595 12.852 1 96.56 321 PHE A CA 1
ATOM 2556 C C . PHE A 1 321 ? 2.73 0.719 11.883 1 96.56 321 PHE A C 1
ATOM 2558 O O . PHE A 1 321 ? 3.062 -0.425 12.203 1 96.56 321 PHE A O 1
ATOM 2565 N N . GLN A 1 322 ? 2.963 1.25 10.695 1 94.31 322 GLN A N 1
ATOM 2566 C CA . GLN A 1 322 ? 3.855 0.563 9.766 1 94.31 322 GLN A CA 1
ATOM 2567 C C . GLN A 1 322 ? 5.316 0.818 10.125 1 94.31 322 GLN A C 1
ATOM 2569 O O . GLN A 1 322 ? 6.18 -0.024 9.867 1 94.31 322 GLN A O 1
ATOM 2574 N N . CYS A 1 323 ? 5.539 1.961 10.727 1 96 323 CYS A N 1
ATOM 2575 C CA . CYS A 1 323 ? 6.906 2.361 11.047 1 96 323 CYS A CA 1
ATOM 2576 C C . CYS A 1 323 ? 7.383 1.706 12.336 1 96 323 CYS A C 1
ATOM 2578 O O . CYS A 1 323 ? 8.562 1.377 12.469 1 96 323 CYS A O 1
ATOM 2580 N N . PHE A 1 324 ? 6.41 1.534 13.281 1 96.44 324 PHE A N 1
ATOM 2581 C CA . PHE A 1 324 ? 6.812 1.085 14.609 1 96.44 324 PHE A CA 1
ATOM 2582 C C . PHE A 1 324 ? 5.934 -0.072 15.078 1 96.44 324 PHE A C 1
ATOM 2584 O O . PHE A 1 324 ? 4.727 -0.082 14.828 1 96.44 324 PHE A O 1
ATOM 2591 N N . PRO A 1 325 ? 6.594 -1.011 15.82 1 93.19 325 PRO A N 1
ATOM 2592 C CA . PRO A 1 325 ? 5.742 -1.933 16.578 1 93.19 325 PRO A CA 1
ATOM 2593 C C . PRO A 1 325 ? 4.949 -1.235 17.672 1 93.19 325 PRO A C 1
ATOM 2595 O O . PRO A 1 325 ? 5.328 -0.146 18.109 1 93.19 325 PRO A O 1
ATOM 2598 N N . ILE A 1 326 ? 3.855 -1.797 18.141 1 95.44 326 ILE A N 1
ATOM 2599 C CA . ILE A 1 326 ? 2.941 -1.181 19.094 1 95.44 326 ILE A CA 1
ATOM 2600 C C . ILE A 1 326 ? 3.682 -0.875 20.391 1 95.44 326 ILE A C 1
ATOM 2602 O O . ILE A 1 326 ? 3.422 0.144 21.047 1 95.44 326 ILE A O 1
ATOM 2606 N N . GLU A 1 327 ? 4.66 -1.738 20.781 1 94.12 327 GLU A N 1
ATOM 2607 C CA . GLU A 1 327 ? 5.422 -1.53 22 1 94.12 327 GLU A CA 1
ATOM 2608 C C . GLU A 1 327 ? 6.266 -0.262 21.922 1 94.12 327 GLU A C 1
ATOM 2610 O O . GLU A 1 327 ? 6.363 0.489 22.891 1 94.12 327 GLU A O 1
ATOM 2615 N N . THR A 1 328 ? 6.848 -0.051 20.797 1 96.5 328 THR A N 1
ATOM 2616 C CA . THR A 1 328 ? 7.668 1.139 20.594 1 96.5 328 THR A CA 1
ATOM 2617 C C . THR A 1 328 ? 6.805 2.395 20.578 1 96.5 328 THR A C 1
ATOM 2619 O O . THR A 1 328 ? 7.219 3.445 21.078 1 96.5 328 THR A O 1
ATOM 2622 N N . ILE A 1 329 ? 5.602 2.293 20 1 98.06 329 ILE A N 1
ATOM 2623 C CA . ILE A 1 329 ? 4.684 3.424 19.969 1 98.06 329 ILE A CA 1
ATOM 2624 C C . ILE A 1 329 ? 4.316 3.834 21.391 1 98.06 329 ILE A C 1
ATOM 2626 O O . ILE A 1 329 ? 4.301 5.023 21.719 1 98.06 329 ILE A O 1
ATOM 2630 N N . ILE A 1 330 ? 4.078 2.828 22.219 1 97.94 330 ILE A N 1
ATOM 2631 C CA . ILE A 1 330 ? 3.717 3.088 23.609 1 97.94 330 ILE A CA 1
ATOM 2632 C C . ILE A 1 330 ? 4.887 3.75 24.328 1 97.94 330 ILE A C 1
ATOM 2634 O O . ILE A 1 330 ? 4.691 4.66 25.141 1 97.94 330 ILE A O 1
ATOM 2638 N N . GLN A 1 331 ? 6.062 3.338 24.031 1 97.31 331 GLN A N 1
ATOM 2639 C CA . GLN A 1 331 ? 7.246 3.955 24.609 1 97.31 331 GLN A CA 1
ATOM 2640 C C . GLN A 1 331 ? 7.371 5.418 24.188 1 97.31 331 GLN A C 1
ATOM 2642 O O . GLN A 1 331 ? 7.707 6.277 25.016 1 97.31 331 GLN A O 1
ATOM 2647 N N . ILE A 1 332 ? 7.16 5.652 22.969 1 98.25 332 ILE A N 1
ATOM 2648 C CA . ILE A 1 332 ? 7.246 7.02 22.469 1 98.25 332 ILE A CA 1
ATOM 2649 C C . ILE A 1 332 ? 6.18 7.887 23.125 1 98.25 332 ILE A C 1
ATOM 2651 O O . ILE A 1 332 ? 6.461 9.008 23.562 1 98.25 332 ILE A O 1
ATOM 2655 N N . ILE A 1 333 ? 4.961 7.383 23.188 1 98.38 333 ILE A N 1
ATOM 2656 C CA . ILE A 1 333 ? 3.869 8.109 23.828 1 98.38 333 ILE A CA 1
ATOM 2657 C C . ILE A 1 333 ? 4.223 8.398 25.297 1 98.38 333 ILE A C 1
ATOM 2659 O O . ILE A 1 333 ? 3.934 9.484 25.797 1 98.38 333 ILE A O 1
ATOM 2663 N N . THR A 1 334 ? 4.84 7.414 25.953 1 97.94 334 THR A N 1
ATOM 2664 C CA . THR A 1 334 ? 5.281 7.609 27.328 1 97.94 334 THR A CA 1
ATOM 2665 C C . THR A 1 334 ? 6.293 8.75 27.406 1 97.94 334 THR A C 1
ATOM 2667 O O . THR A 1 334 ? 6.242 9.562 28.328 1 97.94 334 THR A O 1
ATOM 2670 N N . CYS A 1 335 ? 7.176 8.797 26.484 1 97.56 335 CYS A N 1
ATOM 2671 C CA . CYS A 1 335 ? 8.164 9.867 26.453 1 97.56 335 CYS A CA 1
ATOM 2672 C C . CYS A 1 335 ? 7.488 11.227 26.266 1 97.56 335 CYS A C 1
ATOM 2674 O O . CYS A 1 335 ? 7.91 12.219 26.844 1 97.56 335 CYS A O 1
ATOM 2676 N N . ILE A 1 336 ? 6.469 11.289 25.453 1 98.19 336 ILE A N 1
ATOM 2677 C CA . ILE A 1 336 ? 5.734 12.531 25.219 1 98.19 336 ILE A CA 1
ATOM 2678 C C . ILE A 1 336 ? 4.996 12.945 26.484 1 98.19 336 ILE A C 1
ATOM 2680 O O . ILE A 1 336 ? 5.062 14.102 26.906 1 98.19 336 ILE A O 1
ATOM 2684 N N . LEU A 1 337 ? 4.344 12 27.125 1 97.94 337 LEU A N 1
ATOM 2685 C CA . LEU A 1 337 ? 3.57 12.281 28.328 1 97.94 337 LEU A CA 1
ATOM 2686 C C . LEU A 1 337 ? 4.484 12.719 29.469 1 97.94 337 LEU A C 1
ATOM 2688 O O . LEU A 1 337 ? 4.055 13.43 30.391 1 97.94 337 LEU A O 1
ATOM 2692 N N . THR A 1 338 ? 5.715 12.242 29.438 1 97 338 THR A N 1
ATOM 2693 C CA . THR A 1 338 ? 6.664 12.602 30.484 1 97 338 THR A CA 1
ATOM 2694 C C . THR A 1 338 ? 7.531 13.781 30.047 1 97 338 THR A C 1
ATOM 2696 O O . THR A 1 338 ? 8.539 14.094 30.688 1 97 338 THR A O 1
ATOM 2699 N N . GLU A 1 339 ? 7.234 14.414 29 1 96.44 339 GLU A N 1
ATOM 2700 C CA . GLU A 1 339 ? 7.82 15.641 28.469 1 96.44 339 GLU A CA 1
ATOM 2701 C C . GLU A 1 339 ? 9.336 15.5 28.312 1 96.44 339 GLU A C 1
ATOM 2703 O O . GLU A 1 339 ? 10.094 16.359 28.766 1 96.44 339 GLU A O 1
ATOM 2708 N N . LYS A 1 340 ? 9.75 14.43 27.641 1 95 340 LYS A N 1
ATOM 2709 C CA . LYS A 1 340 ? 11.164 14.258 27.312 1 95 340 LYS A CA 1
ATOM 2710 C C . LYS A 1 340 ? 11.539 15.023 26.047 1 95 340 LYS A C 1
ATOM 2712 O O . LYS A 1 340 ? 10.664 15.516 25.344 1 95 340 LYS A O 1
ATOM 2717 N N . ARG A 1 341 ? 12.875 15.203 25.891 1 95.5 341 ARG A N 1
ATOM 2718 C CA . ARG A 1 341 ? 13.398 15.75 24.641 1 95.5 341 ARG A CA 1
ATOM 2719 C C . ARG A 1 341 ? 13.492 14.664 23.562 1 95.5 341 ARG A C 1
ATOM 2721 O O . ARG A 1 341 ? 14.305 13.742 23.672 1 95.5 341 ARG A O 1
ATOM 2728 N N . ILE A 1 342 ? 12.695 14.82 22.547 1 97.19 342 ILE A N 1
ATOM 2729 C CA . ILE A 1 342 ? 12.586 13.742 21.578 1 97.19 342 ILE A CA 1
ATOM 2730 C C . ILE A 1 342 ? 13 14.242 20.188 1 97.19 342 ILE A C 1
ATOM 2732 O O . ILE A 1 342 ? 12.516 15.289 19.734 1 97.19 342 ILE A O 1
ATOM 2736 N N . VAL A 1 343 ? 13.867 13.531 19.531 1 97.5 343 VAL A N 1
ATOM 2737 C CA . VAL A 1 343 ? 14.25 13.828 18.156 1 97.5 343 VAL A CA 1
ATOM 2738 C C . VAL A 1 343 ? 13.906 12.641 17.25 1 97.5 343 VAL A C 1
ATOM 2740 O O . VAL A 1 343 ? 14.367 11.523 17.484 1 97.5 343 VAL A O 1
ATOM 2743 N N . PHE A 1 344 ? 13.094 12.883 16.281 1 98.31 344 PHE A N 1
ATOM 2744 C CA . PHE A 1 344 ? 12.742 11.875 15.289 1 98.31 344 PHE A CA 1
ATOM 2745 C C . PHE A 1 344 ? 13.703 11.938 14.102 1 98.31 344 PHE A C 1
ATOM 2747 O O . PHE A 1 344 ? 14.07 13.023 13.648 1 98.31 344 PHE A O 1
ATOM 2754 N N . LEU A 1 345 ? 14.117 10.797 13.633 1 97.88 345 LEU A N 1
ATOM 2755 C CA . LEU A 1 345 ? 15.062 10.719 12.523 1 97.88 345 LEU A CA 1
ATOM 2756 C C . LEU A 1 345 ? 14.5 9.867 11.391 1 97.88 345 LEU A C 1
ATOM 2758 O O . LEU A 1 345 ? 13.961 8.781 11.625 1 97.88 345 LEU A O 1
ATOM 2762 N N . SER A 1 346 ? 14.562 10.352 10.164 1 97.56 346 SER A N 1
ATOM 2763 C CA . SER A 1 346 ? 14.148 9.602 8.984 1 97.56 346 SER A CA 1
ATOM 2764 C C . SER A 1 346 ? 14.867 10.109 7.734 1 97.56 346 SER A C 1
ATOM 2766 O O . SER A 1 346 ? 15.281 11.266 7.68 1 97.56 346 SER A O 1
ATOM 2768 N N . SER A 1 347 ? 15.055 9.266 6.777 1 95.25 347 SER A N 1
ATOM 2769 C CA . SER A 1 347 ? 15.609 9.664 5.488 1 95.25 347 SER A CA 1
ATOM 2770 C C . SER A 1 347 ? 14.539 10.281 4.594 1 95.25 347 SER A C 1
ATOM 2772 O O . SER A 1 347 ? 14.859 10.93 3.592 1 95.25 347 SER A O 1
ATOM 2774 N N . ASN A 1 348 ? 13.289 10.094 4.895 1 95.25 348 ASN A N 1
ATOM 2775 C CA . ASN A 1 348 ? 12.141 10.648 4.188 1 95.25 348 ASN A CA 1
ATOM 2776 C C . ASN A 1 348 ? 11.531 11.836 4.934 1 95.25 348 ASN A C 1
ATOM 2778 O O . ASN A 1 348 ? 10.898 11.656 5.973 1 95.25 348 ASN A O 1
ATOM 2782 N N . TYR A 1 349 ? 11.586 13.008 4.391 1 96.44 349 TYR A N 1
ATOM 2783 C CA . TYR A 1 349 ? 11.109 14.219 5.039 1 96.44 349 TYR A CA 1
ATOM 2784 C C . TYR A 1 349 ? 9.602 14.156 5.27 1 96.44 349 TYR A C 1
ATOM 2786 O O . TYR A 1 349 ? 9.094 14.711 6.246 1 96.44 349 TYR A O 1
ATOM 2794 N N . ALA A 1 350 ? 8.891 13.555 4.398 1 97.5 350 ALA A N 1
ATOM 2795 C CA . ALA A 1 350 ? 7.434 13.5 4.508 1 97.5 350 ALA A CA 1
ATOM 2796 C C . ALA A 1 350 ? 7.008 12.703 5.738 1 97.5 350 ALA A C 1
ATOM 2798 O O . ALA A 1 350 ? 6.004 13.031 6.379 1 97.5 350 ALA A O 1
ATOM 2799 N N . LEU A 1 351 ? 7.762 11.734 6.094 1 97.94 351 LEU A N 1
ATOM 2800 C CA . LEU A 1 351 ? 7.418 10.867 7.215 1 97.94 351 LEU A CA 1
ATOM 2801 C C . LEU A 1 351 ? 7.586 11.602 8.539 1 97.94 351 LEU A C 1
ATOM 2803 O O . LEU A 1 351 ? 6.867 11.328 9.5 1 97.94 351 LEU A O 1
ATOM 2807 N N . LEU A 1 352 ? 8.484 12.508 8.578 1 98.12 352 LEU A N 1
ATOM 2808 C CA . LEU A 1 352 ? 8.805 13.188 9.828 1 98.12 352 LEU A CA 1
ATOM 2809 C C . LEU A 1 352 ? 7.57 13.883 10.398 1 98.12 352 LEU A C 1
ATOM 2811 O O . LEU A 1 352 ? 7.152 13.586 11.523 1 98.12 352 LEU A O 1
ATOM 2815 N N . THR A 1 353 ? 6.977 14.672 9.625 1 98.19 353 THR A N 1
ATOM 2816 C CA . THR A 1 353 ? 5.844 15.461 10.094 1 98.19 353 THR A CA 1
ATOM 2817 C C . THR A 1 353 ? 4.617 14.578 10.297 1 98.19 353 THR A C 1
ATOM 2819 O O . THR A 1 353 ? 3.896 14.727 11.289 1 98.19 353 THR A O 1
ATOM 2822 N N . ILE A 1 354 ? 4.359 13.68 9.414 1 98.31 354 ILE A N 1
ATOM 2823 C CA . ILE A 1 354 ? 3.166 12.844 9.484 1 98.31 354 ILE A CA 1
ATOM 2824 C C . ILE A 1 354 ? 3.227 11.969 10.734 1 98.31 354 ILE A C 1
ATOM 2826 O O . ILE A 1 354 ? 2.225 11.805 11.438 1 98.31 354 ILE A O 1
ATOM 2830 N N . VAL A 1 355 ? 4.379 11.461 11.023 1 98.44 355 VAL A N 1
ATOM 2831 C CA . VAL A 1 355 ? 4.535 10.594 12.188 1 98.44 355 VAL A CA 1
ATOM 2832 C C . VAL A 1 355 ? 4.383 11.398 13.469 1 98.44 355 VAL A C 1
ATOM 2834 O O . VAL A 1 355 ? 3.646 11.008 14.375 1 98.44 355 VAL A O 1
ATOM 2837 N N . THR A 1 356 ? 5.047 12.508 13.586 1 98.25 356 THR A N 1
ATOM 2838 C CA . THR A 1 356 ? 4.992 13.312 14.805 1 98.25 356 THR A CA 1
ATOM 2839 C C . THR A 1 356 ? 3.582 13.852 15.031 1 98.25 356 THR A C 1
ATOM 2841 O O . THR A 1 356 ? 3.082 13.844 16.156 1 98.25 356 THR A O 1
ATOM 2844 N N . GLU A 1 357 ? 2.951 14.328 13.961 1 97.5 357 GLU A N 1
ATOM 2845 C CA . GLU A 1 357 ? 1.585 14.828 14.078 1 97.5 357 GLU A CA 1
ATOM 2846 C C . GLU A 1 357 ? 0.626 13.711 14.5 1 97.5 357 GLU A C 1
ATOM 2848 O O . GLU A 1 357 ? -0.319 13.953 15.258 1 97.5 357 GLU A O 1
ATOM 2853 N N . SER A 1 358 ? 0.824 12.555 13.945 1 98 358 SER A N 1
ATOM 2854 C CA . SER A 1 358 ? -0.006 11.414 14.32 1 98 358 SER A CA 1
ATOM 2855 C C . SER A 1 358 ? 0.124 11.102 15.805 1 98 358 SER A C 1
ATOM 2857 O O . SER A 1 358 ? -0.879 10.922 16.5 1 98 358 SER A O 1
ATOM 2859 N N . LEU A 1 359 ? 1.33 11.094 16.297 1 98.19 359 LEU A N 1
ATOM 2860 C CA . LEU A 1 359 ? 1.578 10.773 17.688 1 98.19 359 LEU A CA 1
ATOM 2861 C C . LEU A 1 359 ? 1.009 11.852 18.609 1 98.19 359 LEU A C 1
ATOM 2863 O O . LEU A 1 359 ? 0.438 11.539 19.656 1 98.19 359 LEU A O 1
ATOM 2867 N N . CYS A 1 360 ? 1.172 13.055 18.188 1 96.75 360 CYS A N 1
ATOM 2868 C CA . CYS A 1 360 ? 0.624 14.156 18.969 1 96.75 360 CYS A CA 1
ATOM 2869 C C . CYS A 1 360 ? -0.897 14.078 19.031 1 96.75 360 CYS A C 1
ATOM 2871 O O . CYS A 1 360 ? -1.501 14.445 20.047 1 96.75 360 CYS A O 1
ATOM 2873 N N . SER A 1 361 ? -1.51 13.578 18 1 95.44 361 SER A N 1
ATOM 2874 C CA . SER A 1 361 ? -2.961 13.438 17.984 1 95.44 361 SER A CA 1
ATOM 2875 C C . SER A 1 361 ? -3.416 12.289 18.875 1 95.44 361 SER A C 1
ATOM 2877 O O . SER A 1 361 ? -4.516 12.328 19.438 1 95.44 361 SER A O 1
ATOM 2879 N N . LEU A 1 362 ? -2.607 11.344 19.062 1 96.88 362 LEU A N 1
ATOM 2880 C CA . LEU A 1 362 ? -2.988 10.133 19.781 1 96.88 362 LEU A CA 1
ATOM 2881 C C . LEU A 1 362 ? -2.879 10.32 21.281 1 96.88 362 LEU A C 1
ATOM 2883 O O . LEU A 1 362 ? -3.369 9.492 22.062 1 96.88 362 LEU A O 1
ATOM 2887 N N . ILE A 1 363 ? -2.289 11.406 21.797 1 97.31 363 ILE A N 1
ATOM 2888 C CA . ILE A 1 363 ? -2.135 11.594 23.234 1 97.31 363 ILE A CA 1
ATOM 2889 C C . ILE A 1 363 ? -3.348 12.336 23.781 1 97.31 363 ILE A C 1
ATOM 2891 O O . ILE A 1 363 ? -3.428 12.594 24.984 1 97.31 363 ILE A O 1
ATOM 2895 N N . TYR A 1 364 ? -4.336 12.688 22.922 1 95.62 364 TYR A N 1
ATOM 2896 C CA . TYR A 1 364 ? -5.562 13.297 23.406 1 95.62 364 TYR A CA 1
ATOM 2897 C C . TYR A 1 364 ? -6.117 12.531 24.609 1 95.62 364 TYR A C 1
ATOM 2899 O O . TYR A 1 364 ? -6.164 11.297 24.594 1 95.62 364 TYR A O 1
ATOM 2907 N N . PRO A 1 365 ? -6.438 13.203 25.656 1 95.19 365 PRO A N 1
ATOM 2908 C CA . PRO A 1 365 ? -6.824 14.602 25.844 1 95.19 365 PRO A CA 1
ATOM 2909 C C . PRO A 1 365 ? -5.641 15.5 26.188 1 95.19 365 PRO A C 1
ATOM 2911 O O . PRO A 1 365 ? -5.809 16.703 26.359 1 95.19 365 PRO A O 1
ATOM 2914 N N . PHE A 1 366 ? -4.469 14.945 26.266 1 96.38 366 PHE A N 1
ATOM 2915 C CA . PHE A 1 366 ? -3.281 15.766 26.469 1 96.38 366 PHE A CA 1
ATOM 2916 C C . PHE A 1 366 ? -2.92 16.5 25.172 1 96.38 366 PHE A C 1
ATOM 2918 O O . PHE A 1 366 ? -3.34 16.109 24.094 1 96.38 366 PHE A O 1
ATOM 2925 N N . SER A 1 367 ? -2.311 17.625 25.312 1 93.5 367 SER A N 1
ATOM 2926 C CA . SER A 1 367 ? -1.836 18.391 24.156 1 93.5 367 SER A CA 1
ATOM 2927 C C . SER A 1 367 ? -0.396 18.859 24.359 1 93.5 367 SER A C 1
ATOM 2929 O O . SER A 1 367 ? -0.032 19.328 25.438 1 93.5 367 SER A O 1
ATOM 2931 N N . TRP A 1 368 ? 0.389 18.688 23.375 1 94.81 368 TRP A N 1
ATOM 2932 C CA . TRP A 1 368 ? 1.777 19.125 23.438 1 94.81 368 TRP A CA 1
ATOM 2933 C C . TRP A 1 368 ? 1.878 20.641 23.203 1 94.81 368 TRP A C 1
ATOM 2935 O O . TRP A 1 368 ? 1.623 21.109 22.094 1 94.81 368 TRP A O 1
ATOM 2945 N N . ARG A 1 369 ? 2.264 21.344 24.156 1 89.44 369 ARG A N 1
ATOM 2946 C CA . ARG A 1 369 ? 2.314 22.812 24.062 1 89.44 369 ARG A CA 1
ATOM 2947 C C . ARG A 1 369 ? 3.754 23.312 24.109 1 89.44 369 ARG A C 1
ATOM 2949 O O . ARG A 1 369 ? 3.994 24.516 24.141 1 89.44 369 ARG A O 1
ATOM 2956 N N . HIS A 1 370 ? 4.68 22.406 24.062 1 93.81 370 HIS A N 1
ATOM 2957 C CA . HIS A 1 370 ? 6.09 22.781 24.062 1 93.81 370 HIS A CA 1
ATOM 2958 C C . HIS A 1 370 ? 6.609 22.953 22.641 1 93.81 370 HIS A C 1
ATOM 2960 O O . HIS A 1 370 ? 5.832 22.922 21.688 1 93.81 370 HIS A O 1
ATOM 2966 N N . THR A 1 371 ? 7.852 23.25 22.547 1 94.56 371 THR A N 1
ATOM 2967 C CA . THR A 1 371 ? 8.477 23.469 21.25 1 94.56 371 THR A CA 1
ATOM 2968 C C . THR A 1 371 ? 8.234 22.281 20.312 1 94.56 371 THR A C 1
ATOM 2970 O O . THR A 1 371 ? 8.469 21.125 20.703 1 94.56 371 THR A O 1
ATOM 2973 N N . TYR A 1 372 ? 7.734 22.625 19.172 1 96.06 372 TYR A N 1
ATOM 2974 C CA . TYR A 1 372 ? 7.336 21.609 18.219 1 96.06 372 TYR A CA 1
ATOM 2975 C C . TYR A 1 372 ? 7.793 21.969 16.812 1 96.06 372 TYR A C 1
ATOM 2977 O O . TYR A 1 372 ? 7.238 22.875 16.188 1 96.06 372 TYR A O 1
ATOM 2985 N N . VAL A 1 373 ? 8.82 21.266 16.312 1 95.62 373 VAL A N 1
ATOM 2986 C CA . VAL A 1 373 ? 9.367 21.469 14.969 1 95.62 373 VAL A CA 1
ATOM 2987 C C . VAL A 1 373 ? 9.594 20.125 14.289 1 95.62 373 VAL A C 1
ATOM 2989 O O . VAL A 1 373 ? 10.719 19.641 14.219 1 95.62 373 VAL A O 1
ATOM 2992 N N . PRO A 1 374 ? 8.594 19.594 13.648 1 97.12 374 PRO A N 1
ATOM 2993 C CA . PRO A 1 374 ? 8.672 18.234 13.109 1 97.12 374 PRO A CA 1
ATOM 2994 C C . PRO A 1 374 ? 9.695 18.109 11.984 1 97.12 374 PRO A C 1
ATOM 2996 O O . PRO A 1 374 ? 10.125 17 11.656 1 97.12 374 PRO A O 1
ATOM 2999 N N . LEU A 1 375 ? 10.023 19.203 11.375 1 97 375 LEU A N 1
ATOM 3000 C CA . LEU A 1 375 ? 11.023 19.188 10.312 1 97 375 LEU A CA 1
ATOM 3001 C C . LEU A 1 375 ? 12.055 20.297 10.516 1 97 375 LEU A C 1
ATOM 3003 O O . LEU A 1 375 ? 11.734 21.484 10.367 1 97 375 LEU A O 1
ATOM 3007 N N . VAL A 1 376 ? 13.242 19.906 10.867 1 95.06 376 VAL A N 1
ATOM 3008 C CA . VAL A 1 376 ? 14.344 20.844 11.047 1 95.06 376 VAL A CA 1
ATOM 3009 C C . VAL A 1 376 ? 15.234 20.844 9.812 1 95.06 376 VAL A C 1
ATOM 3011 O O . VAL A 1 376 ? 15.688 19.781 9.367 1 95.06 376 VAL A O 1
ATOM 3014 N N . SER A 1 377 ? 15.422 21.953 9.281 1 91.19 377 SER A N 1
ATOM 3015 C CA . SER A 1 377 ? 16.266 22.078 8.102 1 91.19 377 SER A CA 1
ATOM 3016 C C . SER A 1 377 ? 17.75 21.984 8.461 1 91.19 377 SER A C 1
ATOM 3018 O O . SER A 1 377 ? 18.109 22.078 9.633 1 91.19 377 SER A O 1
ATOM 3020 N N . ASP A 1 378 ? 18.516 21.906 7.453 1 88.88 378 ASP A N 1
ATOM 3021 C CA . ASP A 1 378 ? 19.969 21.812 7.617 1 88.88 378 ASP A CA 1
ATOM 3022 C C . ASP A 1 378 ? 20.531 23.078 8.258 1 88.88 378 ASP A C 1
ATOM 3024 O O . ASP A 1 378 ? 21.516 23.016 8.984 1 88.88 378 ASP A O 1
ATOM 3028 N N . SER A 1 379 ? 19.875 24.172 8.094 1 84.69 379 SER A N 1
ATOM 3029 C CA . SER A 1 379 ? 20.375 25.453 8.562 1 84.69 379 SER A CA 1
ATOM 3030 C C . SER A 1 379 ? 19.953 25.719 10.008 1 84.69 379 SER A C 1
ATOM 3032 O O . SER A 1 379 ? 20.484 26.625 10.656 1 84.69 379 SER A O 1
ATOM 3034 N N . HIS A 1 380 ? 19.125 24.922 10.531 1 88.25 380 HIS A N 1
ATOM 3035 C CA . HIS A 1 380 ? 18.578 25.219 11.852 1 88.25 380 HIS A CA 1
ATOM 3036 C C . HIS A 1 380 ? 18.859 24.062 12.828 1 88.25 380 HIS A C 1
ATOM 3038 O O . HIS A 1 380 ? 18.078 23.828 13.75 1 88.25 380 HIS A O 1
ATOM 3044 N N . LEU A 1 381 ? 19.891 23.375 12.695 1 91.38 381 LEU A N 1
ATOM 3045 C CA . LEU A 1 381 ? 20.219 22.234 13.547 1 91.38 381 LEU A CA 1
ATOM 3046 C C . LEU A 1 381 ? 20.531 22.688 14.969 1 91.38 381 LEU A C 1
ATOM 3048 O O . LEU A 1 381 ? 20.5 21.891 15.906 1 91.38 381 LEU A O 1
ATOM 3052 N N . GLU A 1 382 ? 20.828 23.953 15.125 1 90 382 GLU A N 1
ATOM 3053 C CA . GLU A 1 382 ? 21.156 24.5 16.438 1 90 382 GLU A CA 1
ATOM 3054 C C . GLU A 1 382 ? 19.938 24.453 17.359 1 90 382 GLU A C 1
ATOM 3056 O O . GLU A 1 382 ? 20.094 24.484 18.594 1 90 382 GLU A O 1
ATOM 3061 N N . LEU A 1 383 ? 18.797 24.344 16.812 1 90.25 383 LEU A N 1
ATOM 3062 C CA . LEU A 1 383 ? 17.578 24.234 17.594 1 90.25 383 LEU A CA 1
ATOM 3063 C C . LEU A 1 383 ? 17.609 23.031 18.516 1 90.25 383 LEU A C 1
ATOM 3065 O O . LEU A 1 383 ? 16.953 23.016 19.547 1 90.25 383 LEU A O 1
ATOM 3069 N N . LEU A 1 384 ? 18.375 22.031 18.188 1 91.88 384 LEU A N 1
ATOM 3070 C CA . LEU A 1 384 ? 18.438 20.781 18.938 1 91.88 384 LEU A CA 1
ATOM 3071 C C . LEU A 1 384 ? 19.109 20.969 20.281 1 91.88 384 LEU A C 1
ATOM 3073 O O . LEU A 1 384 ? 19 20.125 21.172 1 91.88 384 LEU A O 1
ATOM 3077 N N . GLU A 1 385 ? 19.781 22.047 20.453 1 89.31 385 GLU A N 1
ATOM 3078 C CA . GLU A 1 385 ? 20.469 22.344 21.703 1 89.31 385 GLU A CA 1
ATOM 3079 C C . GLU A 1 385 ? 19.609 23.203 22.625 1 89.31 385 GLU A C 1
ATOM 3081 O O . GLU A 1 385 ? 20 23.531 23.75 1 89.31 385 GLU A O 1
ATOM 3086 N N . ALA A 1 386 ? 18.422 23.469 22.172 1 88.12 386 ALA A N 1
ATOM 3087 C CA . ALA A 1 386 ? 17.531 24.297 22.953 1 88.12 386 ALA A CA 1
ATOM 3088 C C . ALA A 1 386 ? 17.172 23.641 24.281 1 88.12 386 ALA A C 1
ATOM 3090 O O . ALA A 1 386 ? 17.062 22.406 24.359 1 88.12 386 ALA A O 1
ATOM 3091 N N . PRO A 1 387 ? 17.031 24.391 25.312 1 89.38 387 PRO A N 1
ATOM 3092 C CA . PRO A 1 387 ? 16.609 23.844 26.609 1 89.38 387 PRO A CA 1
ATOM 3093 C C . PRO A 1 387 ? 15.109 23.531 26.656 1 89.38 387 PRO A C 1
ATOM 3095 O O . PRO A 1 387 ? 14.352 23.984 25.797 1 89.38 387 PRO A O 1
ATOM 3098 N N . GLY A 1 388 ? 14.75 22.781 27.562 1 91.94 388 GLY A N 1
ATOM 3099 C CA . GLY A 1 388 ? 13.344 22.453 27.719 1 91.94 388 GLY A CA 1
ATOM 3100 C C . GLY A 1 388 ? 12.898 21.281 26.875 1 91.94 388 GLY A C 1
ATOM 3101 O O . GLY A 1 388 ? 13.68 20.75 26.094 1 91.94 388 GLY A O 1
ATOM 3102 N N . SER A 1 389 ? 11.695 20.922 27.094 1 94.75 389 SER A N 1
ATOM 3103 C CA . SER A 1 389 ? 11.141 19.797 26.359 1 94.75 389 SER A CA 1
ATOM 3104 C C . SER A 1 389 ? 10.773 20.172 24.938 1 94.75 389 SER A C 1
ATOM 3106 O O . SER A 1 389 ? 10.273 21.281 24.688 1 94.75 389 SER A O 1
ATOM 3108 N N . PHE A 1 390 ? 11.109 19.281 23.969 1 96.69 390 PHE A N 1
ATOM 3109 C CA . PHE A 1 390 ? 10.758 19.578 22.594 1 96.69 390 PHE A CA 1
ATOM 3110 C C . PHE A 1 390 ? 10.539 18.297 21.797 1 96.69 390 PHE A C 1
ATOM 3112 O O . PHE A 1 390 ? 10.93 17.203 22.25 1 96.69 390 PHE A O 1
ATOM 3119 N N . ILE A 1 391 ? 9.82 18.391 20.781 1 97.62 391 ILE A N 1
ATOM 3120 C CA . ILE A 1 391 ? 9.688 17.375 19.734 1 97.62 391 ILE A CA 1
ATOM 3121 C C . ILE A 1 391 ? 10.203 17.922 18.406 1 97.62 391 ILE A C 1
ATOM 3123 O O . ILE A 1 391 ? 9.664 18.906 17.891 1 97.62 391 ILE A O 1
ATOM 3127 N N . MET A 1 392 ? 11.25 17.344 17.906 1 97.62 392 MET A N 1
ATOM 3128 C CA . MET A 1 392 ? 11.852 17.828 16.656 1 97.62 392 MET A CA 1
ATOM 3129 C C . MET A 1 392 ? 12.125 16.656 15.703 1 97.62 392 MET A C 1
ATOM 3131 O O . MET A 1 392 ? 12.172 15.508 16.125 1 97.62 392 MET A O 1
ATOM 3135 N N . GLY A 1 393 ? 12.141 16.922 14.414 1 97.75 393 GLY A N 1
ATOM 3136 C CA . GLY A 1 393 ? 12.469 15.945 13.391 1 97.75 393 GLY A CA 1
ATOM 3137 C C . GLY A 1 393 ? 13.641 16.359 12.523 1 97.75 393 GLY A C 1
ATOM 3138 O O . GLY A 1 393 ? 13.75 17.516 12.125 1 97.75 393 GLY A O 1
ATOM 3139 N N . CYS A 1 394 ? 14.547 15.406 12.297 1 96.5 394 CYS A N 1
ATOM 3140 C CA . CYS A 1 394 ? 15.727 15.664 11.484 1 96.5 394 CYS A CA 1
ATOM 3141 C C . CYS A 1 394 ? 15.953 14.531 10.484 1 96.5 394 CYS A C 1
ATOM 3143 O O . CYS A 1 394 ? 15.508 13.406 10.703 1 96.5 394 CYS A O 1
ATOM 3145 N N . HIS A 1 395 ? 16.562 14.93 9.391 1 96.94 395 HIS A N 1
ATOM 3146 C CA . HIS A 1 395 ? 16.953 13.914 8.414 1 96.94 395 HIS A CA 1
ATOM 3147 C C . HIS A 1 395 ? 18.016 12.977 8.984 1 96.94 395 HIS A C 1
ATOM 3149 O O . HIS A 1 395 ? 18.859 13.406 9.773 1 96.94 395 HIS A O 1
ATOM 3155 N N . LEU A 1 396 ? 18.031 11.797 8.547 1 95.94 396 LEU A N 1
ATOM 3156 C CA . LEU A 1 396 ? 18.938 10.766 9.055 1 95.94 396 LEU A CA 1
ATOM 3157 C C . LEU A 1 396 ? 20.391 11.117 8.773 1 95.94 396 LEU A C 1
ATOM 3159 O O . LEU A 1 396 ? 21.297 10.641 9.469 1 95.94 396 LEU A O 1
ATOM 3163 N N . LYS A 1 397 ? 20.719 11.914 7.812 1 94.25 397 LYS A N 1
ATOM 3164 C CA . LYS A 1 397 ? 22.078 12.312 7.477 1 94.25 397 LYS A CA 1
ATOM 3165 C C . LYS A 1 397 ? 22.719 13.086 8.625 1 94.25 397 LYS A C 1
ATOM 3167 O O . LYS A 1 397 ? 23.938 13.148 8.727 1 94.25 397 LYS A O 1
ATOM 3172 N N . HIS A 1 398 ? 21.922 13.602 9.508 1 94.44 398 HIS A N 1
ATOM 3173 C CA . HIS A 1 398 ? 22.438 14.406 10.609 1 94.44 398 HIS A CA 1
ATOM 3174 C C . HIS A 1 398 ? 22.578 13.57 11.875 1 94.44 398 HIS A C 1
ATOM 3176 O O . HIS A 1 398 ? 22.781 14.117 12.961 1 94.44 398 HIS A O 1
ATOM 3182 N N . LEU A 1 399 ? 22.453 12.328 11.812 1 93.38 399 LEU A N 1
ATOM 3183 C CA . LEU A 1 399 ? 22.547 11.414 12.953 1 93.38 399 LEU A CA 1
ATOM 3184 C C . LEU A 1 399 ? 23.828 11.648 13.734 1 93.38 399 LEU A C 1
ATOM 3186 O O . LEU A 1 399 ? 23.812 11.688 14.969 1 93.38 399 LEU A O 1
ATOM 3190 N N . PRO A 1 400 ? 24.984 11.859 13.07 1 91.5 400 PRO A N 1
ATOM 3191 C CA . PRO A 1 400 ? 26.219 12.094 13.836 1 91.5 400 PRO A CA 1
ATOM 3192 C C . PRO A 1 400 ? 26.141 13.352 14.703 1 91.5 400 PRO A C 1
ATOM 3194 O O . PRO A 1 400 ? 26.656 13.359 15.82 1 91.5 400 PRO A O 1
ATOM 3197 N N . THR A 1 401 ? 25.469 14.328 14.195 1 90.75 401 THR A N 1
ATOM 3198 C CA . THR A 1 401 ? 25.312 15.57 14.945 1 90.75 401 THR A CA 1
ATOM 3199 C C . THR A 1 401 ? 24.359 15.375 16.109 1 90.75 401 THR A C 1
ATOM 3201 O O . THR A 1 401 ? 24.594 15.875 17.219 1 90.75 401 THR A O 1
ATOM 3204 N N . VAL A 1 402 ? 23.344 14.641 15.898 1 91.69 402 VAL A N 1
ATOM 3205 C CA . VAL A 1 402 ? 22.312 14.414 16.906 1 91.69 402 VAL A CA 1
ATOM 3206 C C . VAL A 1 402 ? 22.875 13.562 18.047 1 91.69 402 VAL A C 1
ATOM 3208 O O . VAL A 1 402 ? 22.547 13.766 19.219 1 91.69 402 VAL A O 1
ATOM 3211 N N . LYS A 1 403 ? 23.734 12.656 17.703 1 89.38 403 LYS A N 1
ATOM 3212 C CA . LYS A 1 403 ? 24.312 11.734 18.688 1 89.38 403 LYS A CA 1
ATOM 3213 C C . LYS A 1 403 ? 25.203 12.477 19.672 1 89.38 403 LYS A C 1
ATOM 3215 O O . LYS A 1 403 ? 25.453 11.984 20.781 1 89.38 403 LYS A O 1
ATOM 3220 N N . GLN A 1 404 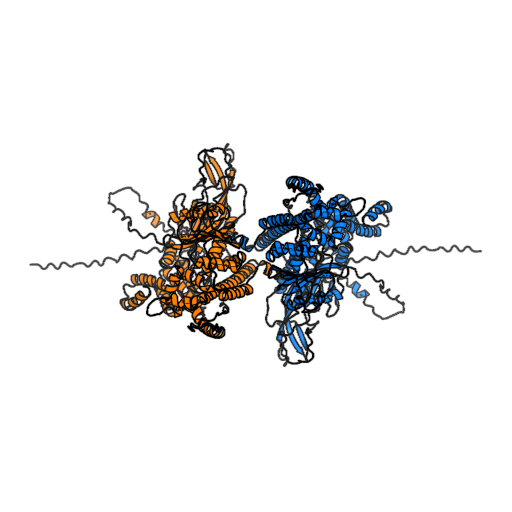? 25.578 13.648 19.344 1 87.69 404 GLN A N 1
ATOM 3221 C CA . GLN A 1 404 ? 26.484 14.43 20.188 1 87.69 404 GLN A CA 1
ATOM 3222 C C . GLN A 1 404 ? 25.703 15.172 21.266 1 87.69 404 GLN A C 1
ATOM 3224 O O . GLN A 1 404 ? 26.281 15.656 22.234 1 87.69 404 GLN A O 1
ATOM 3229 N N . ILE A 1 405 ? 24.469 15.25 21.109 1 87.94 405 ILE A N 1
ATOM 3230 C CA . ILE A 1 405 ? 23.641 15.953 22.078 1 87.94 405 ILE A CA 1
ATOM 3231 C C . ILE A 1 405 ? 23.203 14.992 23.172 1 87.94 405 ILE A C 1
ATOM 3233 O O . ILE A 1 405 ? 22.625 13.938 22.891 1 87.94 405 ILE A O 1
ATOM 3237 N N . ALA A 1 406 ? 23.391 15.305 24.422 1 81.88 406 ALA A N 1
ATOM 3238 C CA . ALA A 1 406 ? 23.078 14.438 25.547 1 81.88 406 ALA A CA 1
ATOM 3239 C C . ALA A 1 406 ? 21.609 14.57 25.953 1 81.88 406 ALA A C 1
ATOM 3241 O O . ALA A 1 406 ? 20.953 15.562 25.625 1 81.88 406 ALA A O 1
ATOM 3242 N N . ASP A 1 407 ? 21.109 13.539 26.594 1 84.06 407 ASP A N 1
ATOM 3243 C CA . ASP A 1 407 ? 19.781 13.516 27.219 1 84.06 407 ASP A CA 1
ATOM 3244 C C . ASP A 1 407 ? 18.688 13.664 26.172 1 84.06 407 ASP A C 1
ATOM 3246 O O . ASP A 1 407 ? 17.75 14.445 26.344 1 84.06 407 ASP A O 1
ATOM 3250 N N . LEU A 1 408 ? 18.969 13.055 25.062 1 90.69 408 LEU A N 1
ATOM 3251 C CA . LEU A 1 408 ? 17.984 13.094 23.969 1 90.69 408 LEU A CA 1
ATOM 3252 C C . LEU A 1 408 ? 17.406 11.703 23.719 1 90.69 408 LEU A C 1
ATOM 3254 O O . LEU A 1 408 ? 18.141 10.711 23.75 1 90.69 408 LEU A O 1
ATOM 3258 N N . VAL A 1 409 ? 16.125 11.648 23.594 1 95.12 409 VAL A N 1
ATOM 3259 C CA . VAL A 1 409 ? 15.5 10.43 23.109 1 95.12 409 VAL A CA 1
ATOM 3260 C C . VAL A 1 409 ? 15.477 10.438 21.578 1 95.12 409 VAL A C 1
ATOM 3262 O O . VAL A 1 409 ? 14.844 11.297 20.969 1 95.12 409 VAL A O 1
ATOM 3265 N N . MET A 1 410 ? 16.172 9.547 20.969 1 95.88 410 MET A N 1
ATOM 3266 C CA . MET A 1 410 ? 16.25 9.453 19.516 1 95.88 410 MET A CA 1
ATOM 3267 C C . MET A 1 410 ? 15.305 8.367 19 1 95.88 410 MET A C 1
ATOM 3269 O O . MET A 1 410 ? 15.406 7.207 19.406 1 95.88 410 MET A O 1
ATOM 3273 N N . VAL A 1 411 ? 14.422 8.766 18.188 1 97.75 411 VAL A N 1
ATOM 3274 C CA . VAL A 1 411 ? 13.484 7.836 17.562 1 97.75 411 VAL A CA 1
ATOM 3275 C C . VAL A 1 411 ? 13.805 7.691 16.078 1 97.75 411 VAL A C 1
ATOM 3277 O O . VAL A 1 411 ? 13.641 8.641 15.305 1 97.75 411 VAL A O 1
ATOM 3280 N N . ASN A 1 412 ? 14.266 6.609 15.648 1 96.56 412 ASN A N 1
ATOM 3281 C CA . ASN A 1 412 ? 14.547 6.328 14.242 1 96.56 412 ASN A CA 1
ATOM 3282 C C . ASN A 1 412 ? 13.328 5.75 13.531 1 96.56 412 ASN A C 1
ATOM 3284 O O . ASN A 1 412 ? 13 4.578 13.703 1 96.56 412 ASN A O 1
ATOM 3288 N N . ILE A 1 413 ? 12.742 6.461 12.648 1 97.62 413 ILE A N 1
ATOM 3289 C CA . ILE A 1 413 ? 11.508 6.078 11.969 1 97.62 413 ILE A CA 1
ATOM 3290 C C . ILE A 1 413 ? 11.797 4.98 10.945 1 97.62 413 ILE A C 1
ATOM 3292 O O . ILE A 1 413 ? 11.008 4.051 10.781 1 97.62 413 ILE A O 1
ATOM 3296 N N . ASP A 1 414 ? 12.883 4.996 10.289 1 94 414 ASP A N 1
ATOM 3297 C CA . ASP A 1 414 ? 13.219 4.039 9.242 1 94 414 ASP A CA 1
ATOM 3298 C C . ASP A 1 414 ? 13.453 2.646 9.82 1 94 414 ASP A C 1
ATOM 3300 O O . ASP A 1 414 ? 13.102 1.643 9.188 1 94 414 ASP A O 1
ATOM 3304 N N . LYS A 1 415 ? 13.945 2.604 11.008 1 90.56 415 LYS A N 1
ATOM 3305 C CA . LYS A 1 415 ? 14.258 1.321 11.633 1 90.56 415 LYS A CA 1
ATOM 3306 C C . LYS A 1 415 ? 13.188 0.916 12.633 1 90.56 415 LYS A C 1
ATOM 3308 O O . LYS A 1 415 ? 13.109 -0.247 13.039 1 90.56 415 LYS A O 1
ATOM 3313 N N . GLY A 1 416 ? 12.414 1.863 13.023 1 93.19 416 GLY A N 1
ATOM 3314 C CA . GLY A 1 416 ? 11.367 1.593 13.992 1 93.19 416 GLY A CA 1
ATOM 3315 C C . GLY A 1 416 ? 11.891 1.371 15.398 1 93.19 416 GLY A C 1
ATOM 3316 O O . GLY A 1 416 ? 11.383 0.515 16.125 1 93.19 416 GLY A O 1
ATOM 3317 N N . THR A 1 417 ? 12.945 2.129 15.727 1 93.62 417 THR A N 1
ATOM 3318 C CA . THR A 1 417 ? 13.578 1.919 17.016 1 93.62 417 THR A CA 1
ATOM 3319 C C . THR A 1 417 ? 13.633 3.221 17.812 1 93.62 417 THR A C 1
ATOM 3321 O O . THR A 1 417 ? 13.484 4.305 17.25 1 93.62 417 THR A O 1
ATOM 3324 N N . ILE A 1 418 ? 13.672 3.047 19.109 1 94.38 418 ILE A N 1
ATOM 3325 C CA . ILE A 1 418 ? 13.828 4.156 20.047 1 94.38 418 ILE A CA 1
ATOM 3326 C C . ILE A 1 418 ? 15.07 3.934 20.906 1 94.38 418 ILE A C 1
ATOM 3328 O O . ILE A 1 418 ? 15.289 2.832 21.406 1 94.38 418 ILE A O 1
ATOM 3332 N N . ILE A 1 419 ? 16 4.922 20.906 1 89.12 419 ILE A N 1
ATOM 3333 C CA . ILE A 1 419 ? 17.234 4.816 21.672 1 89.12 419 ILE A CA 1
ATOM 3334 C C . ILE A 1 419 ? 17.422 6.078 22.516 1 89.12 419 ILE A C 1
ATOM 3336 O O . ILE A 1 419 ? 17.188 7.191 22.031 1 89.12 419 ILE A O 1
ATOM 3340 N N . VAL A 1 420 ? 17.75 5.801 23.75 1 84.06 420 VAL A N 1
ATOM 3341 C CA . VAL A 1 420 ? 18.109 6.922 24.609 1 84.06 420 VAL A CA 1
ATOM 3342 C C . VAL A 1 420 ? 19.609 7.172 24.516 1 84.06 420 VAL A C 1
ATOM 3344 O O . VAL A 1 420 ? 20.406 6.254 24.703 1 84.06 420 VAL A O 1
ATOM 3347 N N . ASN A 1 421 ? 19.922 8.281 23.969 1 75.62 421 ASN A N 1
ATOM 3348 C CA . ASN A 1 421 ? 21.328 8.633 23.781 1 75.62 421 ASN A CA 1
ATOM 3349 C C . ASN A 1 421 ? 22.016 8.875 25.125 1 75.62 421 ASN A C 1
ATOM 3351 O O . ASN A 1 421 ? 21.625 9.766 25.875 1 75.62 421 ASN A O 1
ATOM 3355 N N . GLU A 1 422 ? 22.781 7.777 25.641 1 65.44 422 GLU A N 1
ATOM 3356 C CA . GLU A 1 422 ? 23.562 7.941 26.859 1 65.44 422 GLU A CA 1
ATOM 3357 C C . GLU A 1 422 ? 24.984 8.367 26.547 1 65.44 422 GLU A C 1
ATOM 3359 O O . GLU A 1 422 ? 25.641 7.781 25.688 1 65.44 422 GLU A O 1
ATOM 3364 N N . LEU A 1 423 ? 25.266 9.609 26.547 1 56.12 423 LEU A N 1
ATOM 3365 C CA . LEU A 1 423 ? 26.656 9.977 26.312 1 56.12 423 LEU A CA 1
ATOM 3366 C C . LEU A 1 423 ? 27.594 9.148 27.203 1 56.12 423 LEU A C 1
ATOM 3368 O O . LEU A 1 423 ? 27.266 8.867 28.344 1 56.12 423 LEU A O 1
ATOM 3372 N N . GLU A 1 424 ? 28.281 8.172 26.578 1 51.44 424 GLU A N 1
ATOM 3373 C CA . GLU A 1 424 ? 29.344 7.477 27.297 1 51.44 424 GLU A CA 1
ATOM 3374 C C . GLU A 1 424 ? 30.062 8.406 28.266 1 51.44 424 GLU A C 1
ATOM 3376 O O . GLU A 1 424 ? 30.359 9.555 27.922 1 51.44 424 GLU A O 1
ATOM 3381 N N . PRO A 1 425 ? 29.891 8.008 29.594 1 45.72 425 PRO A N 1
ATOM 3382 C CA . PRO A 1 425 ? 30.719 8.82 30.516 1 45.72 425 PRO A CA 1
ATOM 3383 C C . PRO A 1 425 ? 32.125 9.086 29.969 1 45.72 425 PRO A C 1
ATOM 3385 O O . PRO A 1 425 ? 32.719 8.219 29.328 1 45.72 425 PRO A O 1
ATOM 3388 N N . ILE A 1 426 ? 32.438 10.273 29.469 1 39.44 426 ILE A N 1
ATOM 3389 C CA . ILE A 1 426 ? 33.844 10.547 29.375 1 39.44 426 ILE A CA 1
ATOM 3390 C C . ILE A 1 426 ? 34.594 9.852 30.5 1 39.44 426 ILE A C 1
ATOM 3392 O O . ILE A 1 426 ? 34.094 9.789 31.641 1 39.44 426 ILE A O 1
ATOM 3396 N N . PHE A 1 427 ? 35.656 9.219 30.344 1 34.28 427 PHE A N 1
ATOM 3397 C CA . PHE A 1 427 ? 36.719 8.828 31.266 1 34.28 427 PHE A CA 1
ATOM 3398 C C . PHE A 1 427 ? 37.031 9.953 32.25 1 34.28 427 PHE A C 1
ATOM 3400 O O . PHE A 1 427 ? 37.219 11.102 31.859 1 34.28 427 PHE A O 1
ATOM 3407 N N . GLY A 1 428 ? 36.812 9.945 33.781 1 37.06 428 GLY A N 1
ATOM 3408 C CA . GLY A 1 428 ? 37.031 10.531 35.094 1 37.06 428 GLY A CA 1
ATOM 3409 C C . GLY A 1 428 ? 35.781 11.117 35.719 1 37.06 428 GLY A C 1
ATOM 3410 O O . GLY A 1 428 ? 35.688 11.258 36.938 1 37.06 428 GLY A O 1
ATOM 3411 N N . ALA A 1 429 ? 35.312 12.273 35.188 1 37.66 429 ALA A N 1
ATOM 3412 C CA . ALA A 1 429 ? 34.312 12.977 36 1 37.66 429 ALA A CA 1
ATOM 3413 C C . ALA A 1 429 ? 33.062 12.148 36.188 1 37.66 429 ALA A C 1
ATOM 3415 O O . ALA A 1 429 ? 32.625 11.438 35.25 1 37.66 429 ALA A O 1
ATOM 3416 N N . MET A 1 430 ? 32.75 11.625 37.406 1 36.09 430 MET A N 1
ATOM 3417 C CA . MET A 1 430 ? 31.531 11.078 38 1 36.09 430 MET A CA 1
ATOM 3418 C C . MET A 1 430 ? 30.297 11.648 37.312 1 36.09 430 MET A C 1
ATOM 3420 O O . MET A 1 430 ? 29.625 12.531 37.875 1 36.09 430 MET A O 1
ATOM 3424 N N . SER A 1 431 ? 30.391 12.281 36.219 1 37.31 431 SER A N 1
ATOM 3425 C CA . SER A 1 431 ? 29.141 12.945 35.875 1 37.31 431 SER A CA 1
ATOM 3426 C C . SER A 1 431 ? 27.969 11.969 35.844 1 37.31 431 SER A C 1
ATOM 3428 O O . SER A 1 431 ? 28.125 10.812 35.438 1 37.31 431 SER A O 1
ATOM 3430 N N . TYR A 1 432 ? 27.078 12 36.875 1 37.22 432 TYR A N 1
ATOM 3431 C CA . TYR A 1 432 ? 25.734 11.469 37 1 37.22 432 TYR A CA 1
ATOM 3432 C C . TYR A 1 432 ? 25.078 11.32 35.656 1 37.22 432 TYR A C 1
ATOM 3434 O O . TYR A 1 432 ? 24.703 12.312 35 1 37.22 432 TYR A O 1
ATOM 3442 N N . THR A 1 433 ? 25.609 10.594 34.781 1 43.06 433 THR A N 1
ATOM 3443 C CA . THR A 1 433 ? 24.938 10.289 33.531 1 43.06 433 THR A CA 1
ATOM 3444 C C . THR A 1 433 ? 23.453 10.062 33.75 1 43.06 433 THR A C 1
ATOM 3446 O O . THR A 1 433 ? 23.047 9.141 34.469 1 43.06 433 THR A O 1
ATOM 3449 N N . TYR A 1 434 ? 22.672 11.039 34 1 46.16 434 TYR A N 1
ATOM 3450 C CA . TYR A 1 434 ? 21.203 11.031 34 1 46.16 434 TYR A CA 1
ATOM 3451 C C . TYR A 1 434 ? 20.672 10.094 32.938 1 46.16 434 TYR A C 1
ATOM 3453 O O . TYR A 1 434 ? 20.922 10.289 31.734 1 46.16 434 TYR A O 1
ATOM 3461 N N . VAL A 1 435 ? 20.703 8.836 33.25 1 55.19 435 VAL A N 1
ATOM 3462 C CA . VAL A 1 435 ? 20.094 7.832 32.375 1 55.19 435 VAL A CA 1
ATOM 3463 C C . VAL A 1 435 ? 18.609 8.109 32.219 1 55.19 435 VAL A C 1
ATOM 3465 O O . VAL A 1 435 ? 17.875 8.156 33.219 1 55.19 435 VAL A O 1
ATOM 3468 N N . ILE A 1 436 ? 18.219 8.75 31.125 1 67.44 436 ILE A N 1
ATOM 3469 C CA . ILE A 1 436 ? 16.797 8.883 30.828 1 67.44 436 ILE A CA 1
ATOM 3470 C C . ILE A 1 436 ? 16.125 7.512 30.906 1 67.44 436 ILE A C 1
ATOM 3472 O O . ILE A 1 436 ? 16.531 6.578 30.219 1 67.44 436 ILE A O 1
ATOM 3476 N N . ASN A 1 437 ? 15.438 7.332 32 1 81.94 437 ASN A N 1
ATOM 3477 C CA . ASN A 1 437 ? 14.641 6.121 32.156 1 81.94 437 ASN A CA 1
ATOM 3478 C C . ASN A 1 437 ? 13.219 6.312 31.656 1 81.94 437 ASN A C 1
ATOM 3480 O O . ASN A 1 437 ? 12.547 7.285 32 1 81.94 437 ASN A O 1
ATOM 3484 N N . ILE A 1 438 ? 12.867 5.594 30.719 1 91.5 438 ILE A N 1
ATOM 3485 C CA . ILE A 1 438 ? 11.484 5.605 30.234 1 91.5 438 ILE A CA 1
ATOM 3486 C C . ILE A 1 438 ? 10.641 4.656 31.078 1 91.5 438 ILE A C 1
ATOM 3488 O O . ILE A 1 438 ? 10.789 3.436 30.984 1 91.5 438 ILE A O 1
ATOM 3492 N N . PRO A 1 439 ? 9.859 5.258 31.875 1 94.88 439 PRO A N 1
ATOM 3493 C CA . PRO A 1 439 ? 9.023 4.379 32.719 1 94.88 439 PRO A CA 1
ATOM 3494 C C . PRO A 1 439 ? 8.07 3.521 31.875 1 94.88 439 PRO A C 1
ATOM 3496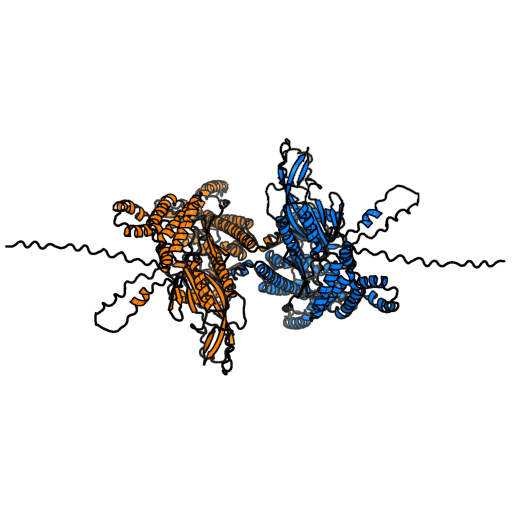 O O . PRO A 1 439 ? 7.668 3.924 30.781 1 94.88 439 PRO A O 1
ATOM 3499 N N . MET A 1 440 ? 7.77 2.432 32.469 1 94.69 440 MET A N 1
ATOM 3500 C CA . MET A 1 440 ? 6.863 1.521 31.781 1 94.69 440 MET A CA 1
ATOM 3501 C C . MET A 1 440 ? 5.41 1.914 32.031 1 94.69 440 MET A C 1
ATOM 3503 O O . MET A 1 440 ? 5 2.123 33.156 1 94.69 440 MET A O 1
ATOM 3507 N N . MET A 1 441 ? 4.676 2.018 31 1 96.62 441 MET A N 1
ATOM 3508 C CA . MET A 1 441 ? 3.246 2.283 31.109 1 96.62 441 MET A CA 1
ATOM 3509 C C . MET A 1 441 ? 2.51 1.072 31.672 1 96.62 441 MET A C 1
ATOM 3511 O O . MET A 1 441 ? 2.902 -0.069 31.422 1 96.62 441 MET A O 1
ATOM 3515 N N . PRO A 1 442 ? 1.468 1.315 32.469 1 94.94 442 PRO A N 1
ATOM 3516 C CA . PRO A 1 442 ? 0.685 0.185 32.969 1 94.94 442 PRO A CA 1
ATOM 3517 C C . PRO A 1 442 ? 0.301 -0.805 31.875 1 94.94 442 PRO A C 1
ATOM 3519 O O . PRO A 1 442 ? -0.252 -0.407 30.844 1 94.94 442 PRO A O 1
ATOM 3522 N N . GLN A 1 443 ? 0.426 -2.078 32.062 1 93.38 443 GLN A N 1
ATOM 3523 C CA . GLN A 1 443 ? 0.409 -3.092 31.016 1 93.38 443 GLN A CA 1
ATOM 3524 C C . GLN A 1 443 ? -1.02 -3.5 30.672 1 93.38 443 GLN A C 1
ATOM 3526 O O . GLN A 1 443 ? -1.307 -3.854 29.516 1 93.38 443 GLN A O 1
ATOM 3531 N N . GLU A 1 444 ? -1.913 -3.504 31.531 1 91.06 444 GLU A N 1
ATOM 3532 C CA . GLU A 1 444 ? -3.264 -4 31.281 1 91.06 444 GLU A CA 1
ATOM 3533 C C . GLU A 1 444 ? -3.975 -3.166 30.219 1 91.06 444 GLU A C 1
ATOM 3535 O O . GLU A 1 444 ? -4.512 -3.707 29.25 1 91.06 444 GLU A O 1
ATOM 3540 N N . PRO A 1 445 ? -3.998 -1.799 30.438 1 93.62 445 PRO A N 1
ATOM 3541 C CA . PRO A 1 445 ? -4.605 -0.987 29.375 1 93.62 445 PRO A CA 1
ATOM 3542 C C . PRO A 1 445 ? -3.887 -1.127 28.047 1 93.62 445 PRO A C 1
ATOM 3544 O O . PRO A 1 445 ? -4.523 -1.066 26.984 1 93.62 445 PRO A O 1
ATOM 3547 N N . VAL A 1 446 ? -2.602 -1.301 28.078 1 96.38 446 VAL A N 1
ATOM 3548 C CA . VAL A 1 446 ? -1.798 -1.438 26.859 1 96.38 446 VAL A CA 1
ATOM 3549 C C . VAL A 1 446 ? -2.168 -2.73 26.141 1 96.38 446 VAL A C 1
ATOM 3551 O O . VAL A 1 446 ? -2.23 -2.766 24.906 1 96.38 446 VAL A O 1
ATOM 3554 N N . LYS A 1 447 ? -2.377 -3.76 26.891 1 94.56 447 LYS A N 1
ATOM 3555 C CA . LYS A 1 447 ? -2.773 -5.039 26.312 1 94.56 447 LYS A CA 1
ATOM 3556 C C . LYS A 1 447 ? -4.113 -4.922 25.594 1 94.56 447 LYS A C 1
ATOM 3558 O O . LYS A 1 447 ? -4.297 -5.5 24.516 1 94.56 447 LYS A O 1
ATOM 3563 N N . LEU A 1 448 ? -5.027 -4.184 26.172 1 93.31 448 LEU A N 1
ATOM 3564 C CA . LEU A 1 448 ? -6.328 -3.971 25.547 1 93.31 448 LEU A CA 1
ATOM 3565 C C . LEU A 1 448 ? -6.18 -3.223 24.219 1 93.31 448 LEU A C 1
ATOM 3567 O O . LEU A 1 448 ? -6.844 -3.555 23.234 1 93.31 448 LEU A O 1
ATOM 3571 N N . LEU A 1 449 ? -5.355 -2.221 24.25 1 96.12 449 LEU A N 1
ATOM 3572 C CA . LEU A 1 449 ? -5.09 -1.46 23.031 1 96.12 449 LEU A CA 1
ATOM 3573 C C . LEU A 1 449 ? -4.477 -2.35 21.953 1 96.12 449 LEU A C 1
ATOM 3575 O O . LEU A 1 449 ? -4.855 -2.271 20.781 1 96.12 449 LEU A O 1
ATOM 3579 N N . ALA A 1 450 ? -3.531 -3.135 22.344 1 95.12 450 ALA A N 1
ATOM 3580 C CA . ALA A 1 450 ? -2.852 -4.035 21.406 1 95.12 450 ALA A CA 1
ATOM 3581 C C . ALA A 1 450 ? -3.832 -5.02 20.781 1 95.12 450 ALA A C 1
ATOM 3583 O O . ALA A 1 450 ? -3.701 -5.371 19.609 1 95.12 450 ALA A O 1
ATOM 3584 N N . GLU A 1 451 ? -4.801 -5.426 21.516 1 92.44 451 GLU A N 1
ATOM 3585 C CA . GLU A 1 451 ? -5.82 -6.34 21 1 92.44 451 GLU A CA 1
ATOM 3586 C C . GLU A 1 451 ? -6.688 -5.66 19.953 1 92.44 451 GLU A C 1
ATOM 3588 O O . GLU A 1 451 ? -7.035 -6.273 18.938 1 92.44 451 GLU A O 1
ATOM 3593 N N . VAL A 1 452 ? -7.031 -4.441 20.234 1 93.88 452 VAL A N 1
ATOM 3594 C CA . VAL A 1 452 ? -7.82 -3.689 19.266 1 93.88 452 VAL A CA 1
ATOM 3595 C C . VAL A 1 452 ? -7.023 -3.51 17.984 1 93.88 452 VAL A C 1
ATOM 3597 O O . VAL A 1 452 ? -7.559 -3.689 16.875 1 93.88 452 VAL A O 1
ATOM 3600 N N . TYR A 1 453 ? -5.727 -3.197 18.125 1 94.88 453 TYR A N 1
ATOM 3601 C CA . TYR A 1 453 ? -4.871 -3.002 16.953 1 94.88 453 TYR A CA 1
ATOM 3602 C C . TYR A 1 453 ? -4.777 -4.277 16.125 1 94.88 453 TYR A C 1
ATOM 3604 O O . TYR A 1 453 ? -4.828 -4.23 14.898 1 94.88 453 TYR A O 1
ATOM 3612 N N . GLU A 1 454 ? -4.695 -5.406 16.75 1 90.81 454 GLU A N 1
ATOM 3613 C CA . GLU A 1 454 ? -4.566 -6.688 16.062 1 90.81 454 GLU A CA 1
ATOM 3614 C C . GLU A 1 454 ? -5.812 -6.988 15.227 1 90.81 454 GLU A C 1
ATOM 3616 O O . GLU A 1 454 ? -5.719 -7.617 14.172 1 90.81 454 GLU A O 1
ATOM 3621 N N . LYS A 1 455 ? -6.844 -6.453 15.688 1 89.56 455 LYS A N 1
ATOM 3622 C CA . LYS A 1 455 ? -8.102 -6.727 15 1 89.56 455 LYS A CA 1
ATOM 3623 C C . LYS A 1 455 ? -8.297 -5.785 13.812 1 89.56 455 LYS A C 1
ATOM 3625 O O . LYS A 1 455 ? -8.922 -6.152 12.812 1 89.56 455 LYS A O 1
ATOM 3630 N N . VAL A 1 456 ? -7.746 -4.613 13.875 1 93.56 456 VAL A N 1
ATOM 3631 C CA . VAL A 1 456 ? -8.086 -3.594 12.891 1 93.56 456 VAL A CA 1
ATOM 3632 C C . VAL A 1 456 ? -6.922 -3.396 11.922 1 93.56 456 VAL A C 1
ATOM 3634 O O . VAL A 1 456 ? -7.09 -2.812 10.852 1 93.56 456 VAL A O 1
ATOM 3637 N N . LYS A 1 457 ? -5.766 -3.883 12.195 1 93.12 457 LYS A N 1
ATOM 3638 C CA . LYS A 1 457 ? -4.59 -3.676 11.352 1 93.12 457 LYS A CA 1
ATOM 3639 C C . LYS A 1 457 ? -4.836 -4.191 9.938 1 93.12 457 LYS A C 1
ATOM 3641 O O . LYS A 1 457 ? -5.555 -5.172 9.742 1 93.12 457 LYS A O 1
ATOM 3646 N N . PHE A 1 458 ? -4.289 -3.385 8.93 1 92.56 458 PHE A N 1
ATOM 3647 C CA . PHE A 1 458 ? -4.473 -3.777 7.535 1 92.56 458 PHE A CA 1
ATOM 3648 C C . PHE A 1 458 ? -3.271 -3.369 6.691 1 92.56 458 PHE A C 1
ATOM 3650 O O . PHE A 1 458 ? -2.406 -2.623 7.156 1 92.56 458 PHE A O 1
ATOM 3657 N N . SER A 1 459 ? -3.131 -3.973 5.559 1 92.94 459 SER A N 1
ATOM 3658 C CA . SER A 1 459 ? -2.189 -3.613 4.504 1 92.94 459 SER A CA 1
ATOM 3659 C C . SER A 1 459 ? -2.871 -3.584 3.141 1 92.94 459 SER A C 1
ATOM 3661 O O . SER A 1 459 ? -3.594 -4.52 2.781 1 92.94 459 SER A O 1
ATOM 3663 N N . PHE A 1 460 ? -2.68 -2.455 2.453 1 94.88 460 PHE A N 1
ATOM 3664 C CA . PHE A 1 460 ? -3.314 -2.346 1.145 1 94.88 460 PHE A CA 1
ATOM 3665 C C . PHE A 1 460 ? -2.775 -3.406 0.191 1 94.88 460 PHE A C 1
ATOM 3667 O O . PHE A 1 460 ? -3.506 -3.902 -0.669 1 94.88 460 PHE A O 1
ATOM 3674 N N . ASP A 1 461 ? -1.595 -3.77 0.345 1 93.94 461 ASP A N 1
ATOM 3675 C CA . ASP A 1 461 ? -1.018 -4.801 -0.512 1 93.94 461 ASP A CA 1
ATOM 3676 C C . ASP A 1 461 ? -1.723 -6.141 -0.309 1 93.94 461 ASP A C 1
ATOM 3678 O O . ASP A 1 461 ? -1.987 -6.863 -1.273 1 93.94 461 ASP A O 1
ATOM 3682 N N . PHE A 1 462 ? -2.01 -6.457 0.934 1 94.81 462 PHE A N 1
ATOM 3683 C CA . PHE A 1 462 ? -2.686 -7.715 1.23 1 94.81 462 PHE A CA 1
ATOM 3684 C C . PHE A 1 462 ? -4.125 -7.688 0.727 1 94.81 462 PHE A C 1
ATOM 3686 O O . PHE A 1 462 ? -4.621 -8.688 0.198 1 94.81 462 PHE A O 1
ATOM 3693 N N . ILE A 1 463 ? -4.727 -6.52 0.895 1 94.31 463 ILE A N 1
ATOM 3694 C CA . ILE A 1 463 ? -6.098 -6.367 0.423 1 94.31 463 ILE A CA 1
ATOM 3695 C C . ILE A 1 463 ? -6.141 -6.5 -1.098 1 94.31 463 ILE A C 1
ATOM 3697 O O . ILE A 1 463 ? -7.031 -7.156 -1.645 1 94.31 463 ILE A O 1
ATOM 3701 N N . ASP A 1 464 ? -5.152 -5.875 -1.732 1 93.12 464 ASP A N 1
ATOM 3702 C CA . ASP A 1 464 ? -5.098 -5.93 -3.189 1 93.12 464 ASP A CA 1
ATOM 3703 C C . ASP A 1 464 ? -4.887 -7.359 -3.68 1 93.12 464 ASP A C 1
ATOM 3705 O O . ASP A 1 464 ? -5.367 -7.734 -4.75 1 93.12 464 ASP A O 1
ATOM 3709 N N . LEU A 1 465 ? -4.191 -8.117 -2.941 1 95.19 465 LEU A N 1
ATOM 3710 C CA . LEU A 1 465 ? -3.928 -9.5 -3.32 1 95.19 465 LEU A CA 1
ATOM 3711 C C . LEU A 1 465 ? -5.207 -10.328 -3.275 1 95.19 465 LEU A C 1
ATOM 3713 O O . LEU A 1 465 ? -5.395 -11.227 -4.094 1 95.19 465 LEU A O 1
ATOM 3717 N N . GLU A 1 466 ? -6.062 -10.047 -2.369 1 95.31 466 GLU A N 1
ATOM 3718 C CA . GLU A 1 466 ? -7.246 -10.875 -2.158 1 95.31 466 GLU A CA 1
ATOM 3719 C C . GLU A 1 466 ? -8.469 -10.273 -2.84 1 95.31 466 GLU A C 1
ATOM 3721 O O . GLU A 1 466 ? -9.578 -10.805 -2.725 1 95.31 466 GLU A O 1
ATOM 3726 N N . SER A 1 467 ? -8.336 -9.172 -3.502 1 95.31 467 SER A N 1
ATOM 3727 C CA . SER A 1 467 ? -9.445 -8.5 -4.168 1 95.31 467 SER A CA 1
ATOM 3728 C C . SER A 1 467 ? -9.148 -8.266 -5.645 1 95.31 467 SER A C 1
ATOM 3730 O O . SER A 1 467 ? -7.984 -8.242 -6.051 1 95.31 467 SER A O 1
ATOM 3732 N N . PRO A 1 468 ? -10.211 -8.18 -6.402 1 95.69 468 PRO A N 1
ATOM 3733 C CA . PRO A 1 468 ? -10 -7.875 -7.82 1 95.69 468 PRO A CA 1
ATOM 3734 C C . PRO A 1 468 ? -9.391 -6.492 -8.047 1 95.69 468 PRO A C 1
ATOM 3736 O O . PRO A 1 468 ? -9.484 -5.625 -7.172 1 95.69 468 PRO A O 1
ATOM 3739 N N . CYS A 1 469 ? -8.766 -6.359 -9.141 1 93.12 469 CYS A N 1
ATOM 3740 C CA . CYS A 1 469 ? -8.18 -5.078 -9.523 1 93.12 469 CYS A CA 1
ATOM 3741 C C . CYS A 1 469 ? -9.266 -4.043 -9.797 1 93.12 469 CYS A C 1
ATOM 3743 O O . CYS A 1 469 ? -10.266 -4.336 -10.453 1 93.12 469 CYS A O 1
ATOM 3745 N N . ARG A 1 470 ? -9.109 -2.883 -9.25 1 89.25 470 ARG A N 1
ATOM 3746 C CA . ARG A 1 470 ? -10 -1.761 -9.523 1 89.25 470 ARG A CA 1
ATOM 3747 C C . ARG A 1 470 ? -9.453 -0.889 -10.648 1 89.25 470 ARG A C 1
ATOM 3749 O O . ARG A 1 470 ? -8.383 -0.299 -10.523 1 89.25 470 ARG A O 1
ATOM 3756 N N . PHE A 1 471 ? -10.234 -0.729 -11.703 1 89.25 471 PHE A N 1
ATOM 3757 C CA . PHE A 1 471 ? -9.734 -0.027 -12.883 1 89.25 471 PHE A CA 1
ATOM 3758 C C . PHE A 1 471 ? -10.172 1.432 -12.867 1 89.25 471 PHE A C 1
ATOM 3760 O O . PHE A 1 471 ? -9.672 2.244 -13.648 1 89.25 471 PHE A O 1
ATOM 3767 N N . ASN A 1 472 ? -11.109 1.745 -11.977 1 90.31 472 ASN A N 1
ATOM 3768 C CA . ASN A 1 472 ? -11.531 3.131 -11.805 1 90.31 472 ASN A CA 1
ATOM 3769 C C . ASN A 1 472 ? -10.773 3.809 -10.664 1 90.31 472 ASN A C 1
ATOM 3771 O O . ASN A 1 472 ? -10.875 3.385 -9.516 1 90.31 472 ASN A O 1
ATOM 3775 N N . ARG A 1 473 ? -10.078 4.879 -11.023 1 90.94 473 ARG A N 1
ATOM 3776 C CA . ARG A 1 473 ? -9.227 5.531 -10.031 1 90.94 473 ARG A CA 1
ATOM 3777 C C . ARG A 1 473 ? -10.055 6.156 -8.922 1 90.94 473 ARG A C 1
ATOM 3779 O O . ARG A 1 473 ? -9.664 6.121 -7.75 1 90.94 473 ARG A O 1
ATOM 3786 N N . LYS A 1 474 ? -11.227 6.77 -9.25 1 90 474 LYS A N 1
ATOM 3787 C CA . LYS A 1 474 ? -12.094 7.383 -8.25 1 90 474 LYS A CA 1
ATOM 3788 C C . LYS A 1 474 ? -12.586 6.352 -7.238 1 90 474 LYS A C 1
ATOM 3790 O O . LYS A 1 474 ? -12.578 6.605 -6.031 1 90 474 LYS A O 1
ATOM 3795 N N . GLU A 1 475 ? -12.898 5.211 -7.789 1 89.88 475 GLU A N 1
ATOM 3796 C CA . GLU A 1 475 ? -13.352 4.137 -6.91 1 89.88 475 GLU A CA 1
ATOM 3797 C C . GLU A 1 475 ? -12.227 3.646 -6.008 1 89.88 475 GLU A C 1
ATOM 3799 O O . GLU A 1 475 ? -12.453 3.348 -4.832 1 89.88 475 GLU A O 1
ATOM 3804 N N . GLU A 1 476 ? -11.086 3.557 -6.602 1 93.12 476 GLU A N 1
ATOM 3805 C CA . GLU A 1 476 ? -9.93 3.105 -5.836 1 93.12 476 GLU A CA 1
ATOM 3806 C C . GLU A 1 476 ? -9.586 4.09 -4.719 1 93.12 476 GLU A C 1
ATOM 3808 O O . GLU A 1 476 ? -9.328 3.686 -3.586 1 93.12 476 GLU A O 1
ATOM 3813 N N . LEU A 1 477 ? -9.594 5.359 -4.992 1 92.5 477 LEU A N 1
ATOM 3814 C CA . LEU A 1 477 ? -9.289 6.391 -4.004 1 92.5 477 LEU A CA 1
ATOM 3815 C C . LEU A 1 477 ? -10.344 6.418 -2.9 1 92.5 477 LEU A C 1
ATOM 3817 O O . LEU A 1 477 ? -10.008 6.594 -1.725 1 92.5 477 LEU A O 1
ATOM 3821 N N . GLN A 1 478 ? -11.586 6.27 -3.281 1 91 478 GLN A N 1
ATOM 3822 C CA . GLN A 1 478 ? -12.656 6.238 -2.295 1 91 478 GLN A CA 1
ATOM 3823 C C . GLN A 1 478 ? -12.523 5.027 -1.376 1 91 478 GLN A C 1
ATOM 3825 O O . GLN A 1 478 ? -12.742 5.129 -0.167 1 91 478 GLN A O 1
ATOM 3830 N N . PHE A 1 479 ? -12.172 3.924 -1.968 1 93.25 479 PHE A N 1
ATOM 3831 C CA . PHE A 1 479 ? -11.977 2.713 -1.179 1 93.25 479 PHE A CA 1
ATOM 3832 C C . PHE A 1 479 ? -10.852 2.898 -0.168 1 93.25 479 PHE A C 1
ATOM 3834 O O . PHE A 1 479 ? -11 2.561 1.007 1 93.25 479 PHE A O 1
ATOM 3841 N N . ARG A 1 480 ? -9.758 3.34 -0.622 1 93.81 480 ARG A N 1
ATOM 3842 C CA . ARG A 1 480 ? -8.602 3.555 0.249 1 93.81 480 ARG A CA 1
ATOM 3843 C C . ARG A 1 480 ? -8.93 4.559 1.351 1 93.81 480 ARG A C 1
ATOM 3845 O O . ARG A 1 480 ? -8.547 4.363 2.506 1 93.81 480 ARG A O 1
ATOM 3852 N N . PHE A 1 481 ? -9.641 5.605 0.981 1 93.19 481 PHE A N 1
ATOM 3853 C CA . PHE A 1 481 ? -10.031 6.609 1.962 1 93.19 481 PHE A CA 1
ATOM 3854 C C . PHE A 1 481 ? -10.914 6 3.041 1 93.19 481 PHE A C 1
ATOM 3856 O O . PHE A 1 481 ? -10.734 6.277 4.23 1 93.19 481 PHE A O 1
ATOM 3863 N N . GLN A 1 482 ? -11.844 5.223 2.637 1 91.81 482 GLN A N 1
ATOM 3864 C CA . GLN A 1 482 ? -12.766 4.609 3.59 1 91.81 482 GLN A CA 1
ATOM 3865 C C . GLN A 1 482 ? -12.016 3.695 4.559 1 91.81 482 GLN A C 1
ATOM 3867 O O . GLN A 1 482 ? -12.305 3.689 5.758 1 91.81 482 GLN A O 1
ATOM 3872 N N . LYS A 1 483 ? -11.125 2.961 4.023 1 94.38 483 LYS A N 1
ATOM 3873 C CA . LYS A 1 483 ? -10.352 2.055 4.867 1 94.38 483 LYS A CA 1
ATOM 3874 C C . LYS A 1 483 ? -9.492 2.83 5.859 1 94.38 483 LYS A C 1
ATOM 3876 O O . LYS A 1 483 ? -9.453 2.494 7.047 1 94.38 483 LYS A O 1
ATOM 3881 N N . ILE A 1 484 ? -8.844 3.873 5.43 1 96 484 ILE A N 1
ATOM 3882 C CA . ILE A 1 484 ? -7.98 4.688 6.281 1 96 484 ILE A CA 1
ATOM 3883 C C . ILE A 1 484 ? -8.82 5.406 7.332 1 96 484 ILE A C 1
ATOM 3885 O O . ILE A 1 484 ? -8.461 5.438 8.508 1 96 484 ILE A O 1
ATOM 3889 N N . SER A 1 485 ? -9.953 5.98 6.859 1 92.62 485 SER A N 1
ATOM 3890 C CA . SER A 1 485 ? -10.828 6.703 7.77 1 92.62 485 SER A CA 1
ATOM 3891 C C . SER A 1 485 ? -11.367 5.789 8.867 1 92.62 485 SER A C 1
ATOM 3893 O O . SER A 1 485 ? -11.453 6.188 10.031 1 92.62 485 SER A O 1
ATOM 3895 N N . SER A 1 486 ? -11.766 4.578 8.5 1 92.12 486 SER A N 1
ATOM 3896 C CA . SER A 1 486 ? -12.25 3.617 9.484 1 92.12 486 SER A CA 1
ATOM 3897 C C . SER A 1 486 ? -11.164 3.25 10.484 1 92.12 486 SER A C 1
ATOM 3899 O O . SER A 1 486 ? -11.414 3.16 11.688 1 92.12 486 SER A O 1
ATOM 3901 N N . PHE A 1 487 ? -10 3.029 9.992 1 95.69 487 PHE A N 1
ATOM 3902 C CA . PHE A 1 487 ? -8.875 2.717 10.859 1 95.69 487 PHE A CA 1
ATOM 3903 C C . PHE A 1 487 ? -8.57 3.883 11.797 1 95.69 487 PHE A C 1
ATOM 3905 O O . PHE A 1 487 ? -8.336 3.684 12.992 1 95.69 487 PHE A O 1
ATOM 3912 N N . ASN A 1 488 ? -8.5 5.102 11.227 1 95.25 488 ASN A N 1
ATOM 3913 C CA . ASN A 1 488 ? -8.234 6.297 12.016 1 95.25 488 ASN A CA 1
ATOM 3914 C C . ASN A 1 488 ? -9.234 6.441 13.164 1 95.25 488 ASN A C 1
ATOM 3916 O O . ASN A 1 488 ? -8.844 6.711 14.305 1 95.25 488 ASN A O 1
ATOM 3920 N N . LYS A 1 489 ? -10.469 6.277 12.828 1 91.69 489 LYS A N 1
ATOM 3921 C CA . LYS A 1 489 ? -11.516 6.43 13.836 1 91.69 489 LYS A CA 1
ATOM 3922 C C . LYS A 1 489 ? -11.359 5.398 14.945 1 91.69 489 LYS A C 1
ATOM 3924 O O . LYS A 1 489 ? -11.438 5.734 16.125 1 91.69 489 LYS A O 1
ATOM 3929 N N . ARG A 1 490 ? -11.094 4.207 14.586 1 93.38 490 ARG A N 1
ATOM 3930 C CA . ARG A 1 490 ? -10.984 3.131 15.57 1 93.38 490 ARG A CA 1
ATOM 3931 C C . ARG A 1 490 ? -9.75 3.322 16.453 1 93.38 490 ARG A C 1
ATOM 3933 O O . ARG A 1 490 ? -9.82 3.129 17.672 1 93.38 490 ARG A O 1
ATOM 3940 N N . MET A 1 491 ? -8.703 3.662 15.828 1 95.12 491 MET A N 1
ATOM 3941 C CA . MET A 1 491 ? -7.469 3.82 16.594 1 95.12 491 MET A CA 1
ATOM 3942 C C . MET A 1 491 ? -7.535 5.062 17.484 1 95.12 491 MET A C 1
ATOM 3944 O O . MET A 1 491 ? -7.02 5.059 18.594 1 95.12 491 MET A O 1
ATOM 3948 N N . GLN A 1 492 ? -8.086 6.129 16.953 1 94.12 492 GLN A N 1
ATOM 3949 C CA . GLN A 1 492 ? -8.281 7.312 17.781 1 94.12 492 GLN A CA 1
ATOM 3950 C C . GLN A 1 492 ? -9.125 6.988 19.016 1 94.12 492 GLN A C 1
ATOM 3952 O O . GLN A 1 492 ? -8.773 7.371 20.141 1 94.12 492 GLN A O 1
ATOM 3957 N N . TYR A 1 493 ? -10.18 6.285 18.766 1 92.62 493 TYR A N 1
ATOM 3958 C CA . TYR A 1 493 ? -11.047 5.875 19.875 1 92.62 493 TYR A CA 1
ATOM 3959 C C . TYR A 1 493 ? -10.297 4.984 20.859 1 92.62 493 TYR A C 1
ATOM 3961 O O . TYR A 1 493 ? -10.422 5.148 22.062 1 92.62 493 TYR A O 1
ATOM 3969 N N . ALA A 1 494 ? -9.586 4.059 20.328 1 95.19 494 ALA A N 1
ATOM 3970 C CA . ALA A 1 494 ? -8.852 3.121 21.172 1 95.19 494 ALA A CA 1
ATOM 3971 C C . ALA A 1 494 ? -7.832 3.85 22.031 1 95.19 494 ALA A C 1
ATOM 3973 O O . ALA A 1 494 ? -7.613 3.482 23.188 1 95.19 494 ALA A O 1
ATOM 3974 N N . PHE A 1 495 ? -7.195 4.867 21.547 1 96.69 495 PHE A N 1
ATOM 3975 C CA . PHE A 1 495 ? -6.199 5.598 22.312 1 96.69 495 PHE A CA 1
ATOM 3976 C C . PHE A 1 495 ? -6.867 6.492 23.344 1 96.69 495 PHE A C 1
ATOM 3978 O O . PHE A 1 495 ? -6.316 6.73 24.422 1 96.69 495 PHE A O 1
ATOM 3985 N N . VAL A 1 496 ? -8.031 7.066 23.016 1 95.06 496 VAL A N 1
ATOM 3986 C CA . VAL A 1 496 ? -8.773 7.809 24.016 1 95.06 496 VAL A CA 1
ATOM 3987 C C . VAL A 1 496 ? -9.203 6.863 25.141 1 95.06 496 VAL A C 1
ATOM 3989 O O . VAL A 1 496 ? -9.141 7.223 26.328 1 95.06 496 VAL A O 1
ATOM 3992 N N . GLU A 1 497 ? -9.602 5.699 24.719 1 94.25 497 GLU A N 1
ATOM 3993 C CA . GLU A 1 497 ? -9.953 4.684 25.703 1 94.25 497 GLU A CA 1
ATOM 3994 C C . GLU A 1 497 ? -8.75 4.34 26.594 1 94.25 497 GLU A C 1
ATOM 3996 O O . GLU A 1 497 ? -8.898 4.141 27.797 1 94.25 497 GLU A O 1
ATOM 4001 N N . LEU A 1 498 ? -7.648 4.219 26 1 96.5 498 LEU A N 1
ATOM 4002 C CA . LEU A 1 498 ? -6.418 3.996 26.75 1 96.5 498 LEU A CA 1
ATOM 4003 C C . LEU A 1 498 ? -6.211 5.098 27.781 1 96.5 498 LEU A C 1
ATOM 4005 O O . LEU A 1 498 ? -5.918 4.812 28.953 1 96.5 498 LEU A O 1
ATOM 4009 N N . MET A 1 499 ? -6.395 6.324 27.438 1 96.25 499 MET A N 1
ATOM 4010 C CA . MET A 1 499 ? -6.211 7.457 28.344 1 96.25 499 MET A CA 1
ATOM 4011 C C . MET A 1 499 ? -7.254 7.445 29.453 1 96.25 499 MET A C 1
ATOM 4013 O O . MET A 1 499 ? -6.961 7.812 30.594 1 96.25 499 MET A O 1
ATOM 4017 N N . VAL A 1 500 ? -8.422 7.039 29.109 1 93.94 500 VAL A N 1
ATOM 4018 C CA . VAL A 1 500 ? -9.461 6.941 30.125 1 93.94 500 VAL A CA 1
ATOM 4019 C C . VAL A 1 500 ? -9.094 5.863 31.141 1 93.94 500 VAL A C 1
ATOM 4021 O O . VAL A 1 500 ? -9.203 6.078 32.344 1 93.94 500 VAL A O 1
ATOM 4024 N N . ASN A 1 501 ? -8.641 4.758 30.641 1 93.62 501 ASN A N 1
ATOM 4025 C CA . ASN A 1 501 ? -8.273 3.658 31.531 1 93.62 501 ASN A CA 1
ATOM 4026 C C . ASN A 1 501 ? -7.082 4.02 32.406 1 93.62 501 ASN A C 1
ATOM 4028 O O . ASN A 1 501 ? -6.98 3.561 33.562 1 93.62 501 ASN A O 1
ATOM 4032 N N . LEU A 1 502 ? -6.23 4.82 31.953 1 94.38 502 LEU A N 1
ATOM 4033 C CA . LEU A 1 502 ? -5.039 5.207 32.688 1 94.38 502 LEU A CA 1
ATOM 4034 C C . LEU A 1 502 ? -5.379 6.258 33.75 1 94.38 502 LEU A C 1
ATOM 4036 O O . LEU A 1 502 ? -4.812 6.246 34.844 1 94.38 502 LEU A O 1
ATOM 4040 N N . PHE A 1 503 ? -6.348 7.145 33.469 1 92.88 503 PHE A N 1
ATOM 4041 C CA . PHE A 1 503 ? -6.453 8.328 34.344 1 92.88 503 PHE A CA 1
ATOM 4042 C C . PHE A 1 503 ? -7.871 8.477 34.875 1 92.88 503 PHE A C 1
ATOM 4044 O O . PHE A 1 503 ? -8.234 9.531 35.406 1 92.88 503 PHE A O 1
ATOM 4051 N N . ARG A 1 504 ? -8.672 7.574 34.75 1 88.38 504 ARG A N 1
ATOM 4052 C CA . ARG A 1 504 ? -10.047 7.621 35.219 1 88.38 504 ARG A CA 1
ATOM 4053 C C . ARG A 1 504 ? -10.102 7.922 36.719 1 88.38 504 ARG A C 1
ATOM 4055 O O . ARG A 1 504 ? -10.984 8.633 37.188 1 88.38 504 ARG A O 1
ATOM 4062 N N . ASP A 1 505 ? -9.133 7.457 37.469 1 85.75 505 ASP A N 1
ATOM 4063 C CA . ASP A 1 505 ? -9.156 7.52 38.906 1 85.75 505 ASP A CA 1
ATOM 4064 C C . ASP A 1 505 ? -8.727 8.898 39.406 1 85.75 505 ASP A C 1
ATOM 4066 O O . ASP A 1 505 ? -8.766 9.164 40.625 1 85.75 505 ASP A O 1
ATOM 4070 N N . ILE A 1 506 ? -8.406 9.703 38.594 1 86.25 506 ILE A N 1
ATOM 4071 C CA . ILE A 1 506 ? -7.984 11.039 39 1 86.25 506 ILE A CA 1
ATOM 4072 C C . ILE A 1 506 ? -9.203 11.883 39.375 1 86.25 506 ILE A C 1
ATOM 4074 O O . ILE A 1 506 ? -9.156 12.711 40.281 1 86.25 506 ILE A O 1
ATOM 4078 N N . ALA A 1 507 ? -10.344 11.672 38.688 1 77.69 507 ALA A N 1
ATOM 4079 C CA . ALA A 1 507 ? -11.539 12.492 38.844 1 77.69 507 ALA A CA 1
ATOM 4080 C C . ALA A 1 507 ? -12.094 12.391 40.25 1 77.69 507 ALA A C 1
ATOM 4082 O O . ALA A 1 507 ? -12.398 13.406 40.875 1 77.69 507 ALA A O 1
ATOM 4083 N N . PRO A 1 508 ? -12.164 11.188 40.812 1 74.5 508 PRO A N 1
ATOM 4084 C CA . PRO A 1 508 ? -12.688 11.078 42.188 1 74.5 508 PRO A CA 1
ATOM 4085 C C . PRO A 1 508 ? -11.766 11.703 43.219 1 74.5 508 PRO A C 1
ATOM 4087 O O . PRO A 1 508 ? -12.211 12.078 44.312 1 74.5 508 PRO A O 1
ATOM 4090 N N . GLU A 1 509 ? -10.547 11.766 42.906 1 75.38 509 GLU A N 1
ATOM 4091 C CA . GLU A 1 509 ? -9.586 12.297 43.844 1 75.38 509 GLU A CA 1
ATOM 4092 C C . GLU A 1 509 ? -9.5 13.812 43.781 1 75.38 509 GLU A C 1
ATOM 4094 O O . GLU A 1 509 ? -8.727 14.438 44.5 1 75.38 509 GLU A O 1
ATOM 4099 N N . CYS A 1 510 ? -10.195 14.328 42.781 1 71.44 510 CYS A N 1
ATOM 4100 C CA . CYS A 1 510 ? -10.273 15.781 42.656 1 71.44 510 CYS A CA 1
ATOM 4101 C C . CYS A 1 510 ? -11.398 16.328 43.531 1 71.44 510 CYS A C 1
ATOM 4103 O O . CYS A 1 510 ? -12.555 15.938 43.375 1 71.44 510 CYS A O 1
ATOM 4105 N N . LYS A 1 511 ? -11.141 16.609 44.844 1 61.38 511 LYS A N 1
ATOM 4106 C CA . LYS A 1 511 ? -12.156 17.188 45.719 1 61.38 511 LYS A CA 1
ATOM 4107 C C . LYS A 1 511 ? -12.664 18.516 45.188 1 61.38 511 LYS A C 1
ATOM 4109 O O . LYS A 1 511 ? -11.867 19.422 44.875 1 61.38 511 LYS A O 1
ATOM 4114 N N . ALA A 1 512 ? -13.883 18.484 44.625 1 55.38 512 ALA A N 1
ATOM 4115 C CA . ALA A 1 512 ? -14.578 19.609 44 1 55.38 512 ALA A CA 1
ATOM 4116 C C . ALA A 1 512 ? -14.289 20.906 44.75 1 55.38 512 ALA A C 1
ATOM 4118 O O . ALA A 1 512 ? -14.078 21.953 44.125 1 55.38 512 ALA A O 1
ATOM 4119 N N . ASP A 1 513 ? -14.383 20.812 46.094 1 54.22 513 ASP A N 1
ATOM 4120 C CA . ASP A 1 513 ? -14.414 22.031 46.906 1 54.22 513 ASP A CA 1
ATOM 4121 C C . ASP A 1 513 ? -13.023 22.656 47 1 54.22 513 ASP A C 1
ATOM 4123 O O . ASP A 1 513 ? -12.898 23.875 47.094 1 54.22 513 ASP A O 1
ATOM 4127 N N . LEU A 1 514 ? -11.977 21.812 47 1 53.12 514 LEU A N 1
ATOM 4128 C CA . LEU A 1 514 ? -10.688 22.438 47.312 1 53.12 514 LEU A CA 1
ATOM 4129 C C . LEU A 1 514 ? -9.812 22.5 46.062 1 53.12 514 LEU A C 1
ATOM 4131 O O . LEU A 1 514 ? -8.727 23.094 46.094 1 53.12 514 LEU A O 1
ATOM 4135 N N . LYS A 1 515 ? -10.367 22.438 44.906 1 60.41 515 LYS A N 1
ATOM 4136 C CA . LYS A 1 515 ? -9.648 22.547 43.625 1 60.41 515 LYS A CA 1
ATOM 4137 C C . LYS A 1 515 ? -8.258 21.938 43.719 1 60.41 515 LYS A C 1
ATOM 4139 O O . LYS A 1 515 ? -7.289 22.484 43.188 1 60.41 515 LYS A O 1
ATOM 4144 N N . CYS A 1 516 ? -8.156 20.859 44.75 1 72 516 CYS A N 1
ATOM 4145 C CA . CYS A 1 516 ? -6.805 20.328 44.938 1 72 516 CYS A CA 1
ATOM 4146 C C . CYS A 1 516 ? -6.77 18.828 44.656 1 72 516 CYS A C 1
ATOM 4148 O O . CYS A 1 516 ? -7.691 18.094 45.031 1 72 516 CYS A O 1
ATOM 4150 N N . PHE A 1 517 ? -5.891 18.344 43.812 1 82.31 517 PHE A N 1
ATOM 4151 C CA . PHE A 1 517 ? -5.629 16.938 43.5 1 82.31 517 PHE A CA 1
ATOM 4152 C C . PHE A 1 517 ? -4.68 16.328 44.531 1 82.31 517 PHE A C 1
ATOM 4154 O O . PHE A 1 517 ? -3.572 16.844 44.719 1 82.31 517 PHE A O 1
ATOM 4161 N N . LYS A 1 518 ? -5.176 15.328 45.281 1 83.31 518 LYS A N 1
ATOM 4162 C CA . LYS A 1 518 ? -4.348 14.617 46.25 1 83.31 518 LYS A CA 1
ATOM 4163 C C . LYS A 1 518 ? -3.521 13.523 45.594 1 83.31 518 LYS A C 1
ATOM 4165 O O . LYS A 1 518 ? -3.959 12.375 45.5 1 83.31 518 LYS A O 1
ATOM 4170 N N . GLN A 1 519 ? -2.373 13.922 45.219 1 87.38 519 GLN A N 1
ATOM 4171 C CA . GLN A 1 519 ? -1.478 13.055 44.438 1 87.38 519 GLN A CA 1
ATOM 4172 C C . GLN A 1 519 ? -1.116 11.805 45.25 1 87.38 519 GLN A C 1
ATOM 4174 O O . GLN A 1 519 ? -1.055 10.703 44.688 1 87.38 519 GLN A O 1
ATOM 4179 N N . ASN A 1 520 ? -0.915 11.906 46.5 1 87.19 520 ASN A N 1
ATOM 4180 C CA . ASN A 1 520 ? -0.485 10.797 47.344 1 87.19 520 ASN A CA 1
ATOM 4181 C C . ASN A 1 520 ? -1.577 9.734 47.469 1 87.19 520 ASN A C 1
ATOM 4183 O O . ASN A 1 520 ? -1.29 8.539 47.469 1 87.19 520 ASN A O 1
ATOM 4187 N N . ASN A 1 521 ? -2.748 10.203 47.562 1 86.12 521 ASN A N 1
ATOM 4188 C CA . ASN A 1 521 ? -3.859 9.258 47.656 1 86.12 521 ASN A CA 1
ATOM 4189 C C . ASN A 1 521 ? -4.004 8.453 46.344 1 86.12 521 ASN A C 1
ATOM 4191 O O . ASN A 1 521 ? -4.316 7.262 46.406 1 86.12 521 ASN A O 1
ATOM 4195 N N . PHE A 1 522 ? -3.768 9.141 45.281 1 89.31 522 PHE A N 1
ATOM 4196 C CA . PHE A 1 522 ? -3.865 8.484 44 1 89.31 522 PHE A CA 1
ATOM 4197 C C . PHE A 1 522 ? -2.766 7.445 43.844 1 89.31 522 PHE A C 1
ATOM 4199 O O . PHE A 1 522 ? -3.029 6.32 43.406 1 89.31 522 PHE A O 1
ATOM 4206 N N . LEU A 1 523 ? -1.562 7.742 44.219 1 90.94 523 LEU A N 1
ATOM 4207 C CA . LEU A 1 523 ? -0.405 6.875 44.031 1 90.94 523 LEU A CA 1
ATOM 4208 C C . LEU A 1 523 ? -0.495 5.648 44.938 1 90.94 523 LEU A C 1
ATOM 4210 O O . LEU A 1 523 ? -0.057 4.559 44.531 1 90.94 523 LEU A O 1
ATOM 4214 N N . GLN A 1 524 ? -1.114 5.797 46 1 87.94 524 GLN A N 1
ATOM 4215 C CA . GLN A 1 524 ? -1.231 4.695 46.969 1 87.94 524 GLN A CA 1
ATOM 4216 C C . GLN A 1 524 ? -2.211 3.637 46.469 1 87.94 524 GLN A C 1
ATOM 4218 O O . GLN A 1 524 ? -2.088 2.459 46.812 1 87.94 524 GLN A O 1
ATOM 4223 N N . LYS A 1 525 ? -3.037 4.059 45.656 1 84.69 525 LYS A N 1
ATOM 4224 C CA . LYS A 1 525 ? -4.062 3.15 45.156 1 84.69 525 LYS A CA 1
ATOM 4225 C C . LYS A 1 525 ? -3.568 2.383 43.938 1 84.69 525 LYS A C 1
ATOM 4227 O O . LYS A 1 525 ? -4.191 1.405 43.5 1 84.69 525 LYS A O 1
ATOM 4232 N N . GLN A 1 526 ? -2.4 2.756 43.469 1 87.75 526 GLN A N 1
ATOM 4233 C CA . GLN A 1 526 ? -1.913 2.139 42.25 1 87.75 526 GLN A CA 1
ATOM 4234 C C . GLN A 1 526 ? -0.977 0.972 42.562 1 87.75 526 GLN A C 1
ATOM 4236 O O . GLN A 1 526 ? -0.416 0.888 43.656 1 87.75 526 GLN A O 1
ATOM 4241 N N . LEU A 1 527 ? -0.846 0.019 41.562 1 89.75 527 LEU A N 1
ATOM 4242 C CA . LEU A 1 527 ? 0.13 -1.061 41.688 1 89.75 527 LEU A CA 1
ATOM 4243 C C . LEU A 1 527 ? 1.55 -0.507 41.719 1 89.75 527 LEU A C 1
ATOM 4245 O O . LEU A 1 527 ? 1.868 0.455 41.031 1 89.75 527 LEU A O 1
ATOM 4249 N N . PRO A 1 528 ? 2.383 -1.082 42.469 1 91.75 528 PRO A N 1
ATOM 4250 C CA . PRO A 1 528 ? 3.756 -0.596 42.625 1 91.75 528 PRO A CA 1
ATOM 4251 C C . PRO A 1 528 ? 4.496 -0.525 41.281 1 91.75 528 PRO A C 1
ATOM 4253 O O . PRO A 1 528 ? 5.316 0.375 41.094 1 91.75 528 PRO A O 1
ATOM 4256 N N . ALA A 1 529 ? 4.188 -1.437 40.406 1 91.44 529 ALA A N 1
ATOM 4257 C CA . ALA A 1 529 ? 4.867 -1.467 39.125 1 91.44 529 ALA A CA 1
ATOM 4258 C C . ALA A 1 529 ? 4.516 -0.238 38.281 1 91.44 529 ALA A C 1
ATOM 4260 O O . ALA A 1 529 ? 5.281 0.159 37.406 1 91.44 529 ALA A O 1
ATOM 4261 N N . ASN A 1 530 ? 3.379 0.38 38.625 1 94 530 ASN A N 1
ATOM 4262 C CA . ASN A 1 530 ? 2.885 1.488 37.812 1 94 530 ASN A CA 1
ATOM 4263 C C . ASN A 1 530 ? 3.256 2.838 38.438 1 94 530 ASN A C 1
ATOM 4265 O O . ASN A 1 530 ? 3.08 3.879 37.812 1 94 530 ASN A O 1
ATOM 4269 N N . ILE A 1 531 ? 3.787 2.93 39.594 1 94.69 531 ILE A N 1
ATOM 4270 C CA . ILE A 1 531 ? 4.012 4.148 40.344 1 94.69 531 ILE A CA 1
ATOM 4271 C C . ILE A 1 531 ? 5.043 5.023 39.656 1 94.69 531 ILE A C 1
ATOM 4273 O O . ILE A 1 531 ? 4.867 6.238 39.531 1 94.69 531 ILE A O 1
ATOM 4277 N N . PRO A 1 532 ? 6.062 4.383 39.125 1 95.12 532 PRO A N 1
ATOM 4278 C CA . PRO A 1 532 ? 7.035 5.234 38.438 1 95.12 532 PRO A CA 1
ATOM 4279 C C . PRO A 1 532 ? 6.43 5.992 37.25 1 95.12 532 PRO A C 1
ATOM 4281 O O . PRO A 1 532 ? 6.758 7.16 37.031 1 95.12 532 PRO A O 1
ATOM 4284 N N . PHE A 1 533 ? 5.578 5.434 36.562 1 96.5 533 PHE A N 1
ATOM 4285 C CA . PHE A 1 533 ? 4.934 6.059 35.406 1 96.5 533 PHE A CA 1
ATOM 4286 C C . PHE A 1 533 ? 4.086 7.246 35.844 1 96.5 533 PHE A C 1
ATOM 4288 O O . PHE A 1 533 ? 4.227 8.352 35.312 1 96.5 533 PHE A O 1
ATOM 4295 N N . TYR A 1 534 ? 3.26 7.07 36.844 1 96 534 TYR A N 1
ATOM 4296 C CA . TYR A 1 534 ? 2.348 8.117 37.281 1 96 534 TYR A CA 1
ATOM 4297 C C . TYR A 1 534 ? 3.111 9.25 37.969 1 96 534 TYR A C 1
ATOM 4299 O O . TYR A 1 534 ? 2.756 10.422 37.812 1 96 534 TYR A O 1
ATOM 4307 N N . THR A 1 535 ? 4.145 8.875 38.656 1 95.62 535 THR A N 1
ATOM 4308 C CA . THR A 1 535 ? 4.934 9.898 39.344 1 95.62 535 THR A CA 1
ATOM 4309 C C . THR A 1 535 ? 5.574 10.844 38.344 1 95.62 535 THR A C 1
ATOM 4311 O O . THR A 1 535 ? 5.574 12.062 38.531 1 95.62 535 THR A O 1
ATOM 4314 N N . GLU A 1 536 ? 6.051 10.312 37.281 1 95.75 536 GLU A N 1
ATOM 4315 C CA . GLU A 1 536 ? 6.699 11.133 36.25 1 95.75 536 GLU A CA 1
ATOM 4316 C C . GLU A 1 536 ? 5.676 11.945 35.469 1 95.75 536 GLU A C 1
ATOM 4318 O O . GLU A 1 536 ? 5.914 13.109 35.156 1 95.75 536 GLU A O 1
ATOM 4323 N N . VAL A 1 537 ? 4.555 11.406 35.188 1 96.56 537 VAL A N 1
ATOM 4324 C CA . VAL A 1 537 ? 3.529 12.078 34.375 1 96.56 537 VAL A CA 1
ATOM 4325 C C . VAL A 1 537 ? 2.928 13.227 35.188 1 96.56 537 VAL A C 1
ATOM 4327 O O . VAL A 1 537 ? 2.662 14.305 34.656 1 96.56 537 VAL A O 1
ATOM 4330 N N . MET A 1 538 ? 2.77 13.062 36.469 1 94.56 538 MET A N 1
ATOM 4331 C CA . MET A 1 538 ? 2.094 14.047 37.312 1 94.56 538 MET A CA 1
ATOM 4332 C C . MET A 1 538 ? 2.963 15.281 37.5 1 94.56 538 MET A C 1
ATOM 4334 O O . MET A 1 538 ? 2.455 16.344 37.844 1 94.56 538 MET A O 1
ATOM 4338 N N . LYS A 1 539 ? 4.199 15.109 37.188 1 94.31 539 LYS A N 1
ATOM 4339 C CA . LYS A 1 539 ? 5.113 16.234 37.344 1 94.31 539 LYS A CA 1
ATOM 4340 C C . LYS A 1 539 ? 5.109 17.125 36.094 1 94.31 539 LYS A C 1
ATOM 4342 O O . LYS A 1 539 ? 5.633 18.234 36.125 1 94.31 539 LYS A O 1
ATOM 4347 N N . THR A 1 540 ? 4.457 16.766 35.156 1 95.94 540 THR A N 1
ATOM 4348 C CA . THR A 1 540 ? 4.559 17.438 33.844 1 95.94 540 THR A CA 1
ATOM 4349 C C . THR A 1 540 ? 3.527 18.547 33.719 1 95.94 540 THR A C 1
ATOM 4351 O O . THR A 1 540 ? 2.549 18.578 34.469 1 95.94 540 THR A O 1
ATOM 4354 N N . THR A 1 541 ? 3.814 19.453 32.812 1 96.25 541 THR A N 1
ATOM 4355 C CA . THR A 1 541 ? 2.885 20.531 32.5 1 96.25 541 THR A CA 1
ATOM 4356 C C . THR A 1 541 ? 1.665 20 31.75 1 96.25 541 THR A C 1
ATOM 4358 O O . THR A 1 541 ? 0.561 20.531 31.906 1 96.25 541 THR A O 1
ATOM 4361 N N . LEU A 1 542 ? 1.827 19.031 31.016 1 96.56 542 LEU A N 1
ATOM 4362 C CA . LEU A 1 542 ? 0.723 18.406 30.297 1 96.56 542 LEU A CA 1
ATOM 4363 C C . LEU A 1 542 ? -0.345 17.906 31.266 1 96.56 542 LEU A C 1
ATOM 4365 O O . LEU A 1 542 ? -1.539 18.109 31.047 1 96.56 542 LEU A O 1
ATOM 4369 N N . PHE A 1 543 ? 0.13 17.297 32.281 1 95.25 543 PHE A N 1
ATOM 4370 C CA . PHE A 1 543 ? -0.798 16.75 33.281 1 95.25 543 PHE A CA 1
ATOM 4371 C C . PHE A 1 543 ? -1.522 17.875 34 1 95.25 543 PHE A C 1
ATOM 4373 O O . PHE A 1 543 ? -2.715 17.766 34.312 1 95.25 543 PHE A O 1
ATOM 4380 N N . GLN A 1 544 ? -0.836 18.906 34.281 1 93.56 544 GLN A N 1
ATOM 4381 C CA . GLN A 1 544 ? -1.459 20.031 34.969 1 93.56 544 GLN A CA 1
ATOM 4382 C C . GLN A 1 544 ? -2.574 20.641 34.125 1 93.56 544 GLN A C 1
ATOM 4384 O O . GLN A 1 544 ? -3.627 21.016 34.625 1 93.56 544 GLN A O 1
ATOM 4389 N N . GLU A 1 545 ? -2.289 20.734 32.844 1 92.62 545 GLU A N 1
ATOM 4390 C CA . GLU A 1 545 ? -3.322 21.25 31.953 1 92.62 545 GLU A CA 1
ATOM 4391 C C . GLU A 1 545 ? -4.523 20.312 31.906 1 92.62 545 GLU A C 1
ATOM 4393 O O . GLU A 1 545 ? -5.672 20.766 31.859 1 92.62 545 GLU A O 1
ATOM 4398 N N . PHE A 1 546 ? -4.254 19.078 31.859 1 92.62 546 PHE A N 1
ATOM 4399 C CA . PHE A 1 546 ? -5.301 18.062 31.875 1 92.62 546 PHE A CA 1
ATOM 4400 C C . PHE A 1 546 ? -6.133 18.172 33.156 1 92.62 546 PHE A C 1
ATOM 4402 O O . PHE A 1 546 ? -7.363 18.125 33.094 1 92.62 546 PHE A O 1
ATOM 4409 N N . LEU A 1 547 ? -5.461 18.344 34.25 1 90.31 547 LEU A N 1
ATOM 4410 C CA . LEU A 1 547 ? -6.121 18.469 35.562 1 90.31 547 LEU A CA 1
ATOM 4411 C C . LEU A 1 547 ? -6.988 19.719 35.594 1 90.31 547 LEU A C 1
ATOM 4413 O O . LEU A 1 547 ? -8.102 19.688 36.125 1 90.31 547 LEU A O 1
ATOM 4417 N N . ASP A 1 548 ? -6.48 20.766 35.031 1 89 548 ASP A N 1
ATOM 4418 C CA . ASP A 1 548 ? -7.23 22.016 35 1 89 548 ASP A CA 1
ATOM 4419 C C . ASP A 1 548 ? -8.508 21.859 34.188 1 89 548 ASP A C 1
ATOM 4421 O O . ASP A 1 548 ? -9.547 22.422 34.531 1 89 548 ASP A O 1
ATOM 4425 N N . ASN A 1 549 ? -8.445 21.172 33.125 1 86.94 549 ASN A N 1
ATOM 4426 C CA . ASN A 1 549 ? -9.617 20.938 32.281 1 86.94 549 ASN A CA 1
ATOM 4427 C C . ASN A 1 549 ? -10.656 20.078 33 1 86.94 549 ASN A C 1
ATOM 4429 O O . ASN A 1 549 ? -11.859 20.281 32.812 1 86.94 549 ASN A O 1
ATOM 4433 N N . ILE A 1 550 ? -10.219 19.156 33.781 1 85.88 550 ILE A N 1
ATOM 4434 C CA . ILE A 1 550 ? -11.133 18.297 34.531 1 85.88 550 ILE A CA 1
ATOM 4435 C C . ILE A 1 550 ? -11.805 19.094 35.625 1 85.88 550 ILE A C 1
ATOM 4437 O O . ILE A 1 550 ? -13.016 18.969 35.844 1 85.88 550 ILE A O 1
ATOM 4441 N N . LEU A 1 551 ? -10.992 19.906 36.281 1 84.25 551 LEU A N 1
ATOM 4442 C CA . LEU A 1 551 ? -11.5 20.688 37.406 1 84.25 551 LEU A CA 1
ATOM 4443 C C . LEU A 1 551 ? -12.469 21.766 36.906 1 84.25 551 LEU A C 1
ATOM 4445 O O . LEU A 1 551 ? -13.422 22.109 37.625 1 84.25 551 LEU A O 1
ATOM 4449 N N . SER A 1 552 ? -12.227 22.281 35.719 1 81.88 552 SER A N 1
ATOM 4450 C CA . SER A 1 552 ? -13.102 23.297 35.156 1 81.88 552 SER A CA 1
ATOM 4451 C C . SER A 1 552 ? -14.359 22.672 34.562 1 81.88 552 SER A C 1
ATOM 4453 O O . SER A 1 552 ? -15.281 23.391 34.156 1 81.88 552 SER A O 1
ATOM 4455 N N . LYS A 1 553 ? -14.531 21.422 34.5 1 78.75 553 LYS A N 1
ATOM 4456 C CA . LYS A 1 553 ? -15.672 20.656 34 1 78.75 553 LYS A CA 1
ATOM 4457 C C . LYS A 1 553 ? -15.992 21 32.562 1 78.75 553 LYS A C 1
ATOM 4459 O O . LYS A 1 553 ? -17.156 21.156 32.188 1 78.75 553 LYS A O 1
ATOM 4464 N N . LYS A 1 554 ? -15.016 21.281 31.828 1 76.88 554 LYS A N 1
ATOM 4465 C CA . LYS A 1 554 ? -15.203 21.484 30.391 1 76.88 554 LYS A CA 1
ATOM 4466 C C . LYS A 1 554 ? -15.602 20.172 29.703 1 76.88 554 LYS A C 1
ATOM 4468 O O . LYS A 1 554 ? -14.992 19.141 29.938 1 76.88 554 LYS A O 1
ATOM 4473 N N . PRO A 1 555 ? -16.625 20.25 28.984 1 81 555 PRO A N 1
ATOM 4474 C CA . PRO A 1 555 ? -17 19.016 28.297 1 81 555 PRO A CA 1
ATOM 4475 C C . PRO A 1 555 ? -15.992 18.594 27.234 1 81 555 PRO A C 1
ATOM 4477 O O . PRO A 1 555 ? -15.523 19.438 26.453 1 81 555 PRO A O 1
ATOM 4480 N N . SER A 1 556 ? -15.531 17.406 27.312 1 87.56 556 SER A N 1
ATOM 4481 C CA . SER A 1 556 ? -14.594 16.828 26.359 1 87.56 556 SER A CA 1
ATOM 4482 C C . SER A 1 556 ? -14.984 15.406 26 1 87.56 556 SER A C 1
ATOM 4484 O O . SER A 1 556 ? -15.781 14.773 26.703 1 87.56 556 SER A O 1
ATOM 4486 N N . PHE A 1 557 ? -14.539 15.023 24.891 1 88.75 557 PHE A N 1
ATOM 4487 C CA . PHE A 1 557 ? -14.82 13.656 24.469 1 88.75 557 PHE A CA 1
ATOM 4488 C C . PHE A 1 557 ? -14.289 12.656 25.5 1 88.75 557 PHE A C 1
ATOM 4490 O O . PHE A 1 557 ? -14.898 11.609 25.719 1 88.75 557 PHE A O 1
ATOM 4497 N N . TRP A 1 558 ? -13.18 12.938 26.094 1 91.62 558 TRP A N 1
ATOM 4498 C CA . TRP A 1 558 ? -12.609 12.094 27.141 1 91.62 558 TRP A CA 1
ATOM 4499 C C . TRP A 1 558 ? -13.57 11.961 28.312 1 91.62 558 TRP A C 1
ATOM 4501 O O . TRP A 1 558 ? -13.797 10.859 28.812 1 91.62 558 TRP A O 1
ATOM 4511 N N . SER A 1 559 ? -14.141 13.102 28.797 1 89.25 559 SER A N 1
ATOM 4512 C CA . SER A 1 559 ? -15.062 13.102 29.922 1 89.25 559 SER A CA 1
ATOM 4513 C C . SER A 1 559 ? -16.344 12.336 29.594 1 89.25 559 SER A C 1
ATOM 4515 O O . SER A 1 559 ? -16.906 11.656 30.453 1 89.25 559 SER A O 1
ATOM 4517 N N . GLU A 1 560 ? -16.75 12.477 28.375 1 86.44 560 GLU A N 1
ATOM 4518 C CA . GLU A 1 560 ? -17.953 11.758 27.938 1 86.44 560 GLU A CA 1
ATOM 4519 C C . GLU A 1 560 ? -17.703 10.25 27.938 1 86.44 560 GLU A C 1
ATOM 4521 O O . GLU A 1 560 ? -18.578 9.477 28.344 1 86.44 560 GLU A O 1
ATOM 4526 N N . LEU A 1 561 ? -16.578 9.891 27.422 1 88.69 561 LEU A N 1
ATOM 4527 C CA . LEU A 1 561 ? -16.266 8.469 27.375 1 88.69 561 LEU A CA 1
ATOM 4528 C C . LEU A 1 561 ? -16.062 7.898 28.766 1 88.69 561 LEU A C 1
ATOM 4530 O O . LEU A 1 561 ? -16.438 6.754 29.031 1 88.69 561 LEU A O 1
ATOM 4534 N N . GLU A 1 562 ? -15.422 8.656 29.625 1 88.44 562 GLU A N 1
ATOM 4535 C CA . GLU A 1 562 ? -15.234 8.234 31.016 1 88.44 562 GLU A CA 1
ATOM 4536 C C . GLU A 1 562 ? -16.578 8 31.703 1 88.44 562 GLU A C 1
ATOM 4538 O O . GLU A 1 562 ? -16.75 7.031 32.438 1 88.44 562 GLU A O 1
ATOM 4543 N N . LEU A 1 563 ? -17.5 8.875 31.453 1 85 563 LEU A N 1
ATOM 4544 C CA . LEU A 1 563 ? -18.828 8.758 32.062 1 85 563 LEU A CA 1
ATOM 4545 C C . LEU A 1 563 ? -19.562 7.527 31.516 1 85 563 LEU A C 1
ATOM 4547 O O . LEU A 1 563 ? -20.219 6.816 32.281 1 85 563 LEU A O 1
ATOM 4551 N N . LYS A 1 564 ? -19.438 7.324 30.266 1 83.94 564 LYS A N 1
ATOM 4552 C CA . LYS A 1 564 ? -20.109 6.203 29.625 1 83.94 564 LYS A CA 1
ATOM 4553 C C . LYS A 1 564 ? -19.562 4.871 30.125 1 83.94 564 LYS A C 1
ATOM 4555 O O . LYS A 1 564 ? -20.297 3.883 30.203 1 83.94 564 LYS A O 1
ATOM 4560 N N . THR A 1 565 ? -18.297 4.805 30.391 1 85.75 565 THR A N 1
ATOM 4561 C CA . THR A 1 565 ? -17.656 3.541 30.75 1 85.75 565 THR A CA 1
ATOM 4562 C C . THR A 1 565 ? -17.547 3.391 32.25 1 85.75 565 THR A C 1
ATOM 4564 O O . THR A 1 565 ? -17.062 2.369 32.75 1 85.75 565 THR A O 1
ATOM 4567 N N . ARG A 1 566 ? -18 4.277 33.031 1 80.44 566 ARG A N 1
ATOM 4568 C CA . ARG A 1 566 ? -17.875 4.277 34.469 1 80.44 566 ARG A CA 1
ATOM 4569 C C . ARG A 1 566 ? -18.625 3.102 35.094 1 80.44 566 ARG A C 1
ATOM 4571 O O . ARG A 1 566 ? -18.109 2.432 36 1 80.44 566 ARG A O 1
ATOM 4578 N N . THR A 1 567 ? -19.797 2.891 34.531 1 77.12 567 THR A N 1
ATOM 4579 C CA . THR A 1 567 ? -20.609 1.82 35.062 1 77.12 567 THR A CA 1
ATOM 4580 C C . THR A 1 567 ? -20.016 0.455 34.75 1 77.12 567 THR A C 1
ATOM 4582 O O . THR A 1 567 ? -20.016 -0.449 35.594 1 77.12 567 THR A O 1
ATOM 4585 N N . LEU A 1 568 ? -19.5 0.403 33.562 1 73 568 LEU A N 1
ATOM 4586 C CA . LEU A 1 568 ? -18.891 -0.856 33.156 1 73 568 LEU A CA 1
ATOM 4587 C C . LEU A 1 568 ? -17.609 -1.136 33.938 1 73 568 LEU A C 1
ATOM 4589 O O . LEU A 1 568 ? -17.328 -2.287 34.281 1 73 568 LEU A O 1
ATOM 4593 N N . SER A 1 569 ? -16.891 -0.136 34.188 1 72.56 569 SER A N 1
ATOM 4594 C CA . SER A 1 569 ? -15.633 -0.264 34.906 1 72.56 569 SER A CA 1
ATOM 4595 C C . SER A 1 569 ? -15.883 -0.692 36.344 1 72.56 569 SER A C 1
ATOM 4597 O O . SER A 1 569 ? -15.125 -1.487 36.906 1 72.56 569 SER A O 1
ATOM 4599 N N . ARG A 1 570 ? -16.812 -0.182 36.969 1 66.5 570 ARG A N 1
ATOM 4600 C CA . ARG A 1 570 ? -17.156 -0.556 38.312 1 66.5 570 ARG A CA 1
ATOM 4601 C C . ARG A 1 570 ? -17.531 -2.033 38.406 1 66.5 570 ARG A C 1
ATOM 4603 O O . ARG A 1 570 ? -17.156 -2.717 39.375 1 66.5 570 ARG A O 1
ATOM 4610 N N . LYS A 1 571 ? -18.109 -2.477 37.375 1 59.56 571 LYS A N 1
ATOM 4611 C CA . LYS A 1 571 ? -18.516 -3.881 37.344 1 59.56 571 LYS A CA 1
ATOM 4612 C C . LYS A 1 571 ? -17.297 -4.793 37.156 1 59.56 571 LYS A C 1
ATOM 4614 O O . LYS A 1 571 ? -17.219 -5.859 37.781 1 59.56 571 LYS A O 1
ATOM 4619 N N . SER A 1 572 ? -16.375 -4.277 36.281 1 60.47 572 SER A N 1
ATOM 4620 C CA . SER A 1 572 ? -15.188 -5.07 36 1 60.47 572 SER A CA 1
ATOM 4621 C C . SER A 1 572 ? -14.234 -5.059 37.188 1 60.47 572 SER A C 1
ATOM 4623 O O . SER A 1 572 ? -13.508 -6.027 37.438 1 60.47 572 SER A O 1
ATOM 4625 N N . GLY A 1 573 ? -14.055 -4 37.875 1 56.47 573 GLY A N 1
ATOM 4626 C CA . GLY A 1 573 ? -13.203 -3.885 39.062 1 56.47 573 GLY A CA 1
ATOM 4627 C C . GLY A 1 573 ? -13.625 -4.797 40.188 1 56.47 573 GLY A C 1
ATOM 4628 O O . GLY A 1 573 ? -12.781 -5.328 40.906 1 56.47 573 GLY A O 1
ATOM 4629 N N . PHE A 1 574 ? -14.93 -4.934 40.25 1 48.19 574 PHE A N 1
ATOM 4630 C CA . PHE A 1 574 ? -15.414 -5.824 41.312 1 48.19 574 PHE A CA 1
ATOM 4631 C C . PHE A 1 574 ? -14.992 -7.262 41.031 1 48.19 574 PHE A C 1
ATOM 4633 O O . PHE A 1 574 ? -14.719 -8.023 41.969 1 48.19 574 PHE A O 1
ATOM 4640 N N . SER A 1 575 ? -14.844 -7.57 39.688 1 45.22 575 SER A N 1
ATOM 4641 C CA . SER A 1 575 ? -14.523 -8.961 39.375 1 45.22 575 SER A CA 1
ATOM 4642 C C . SER A 1 575 ? -13.031 -9.227 39.562 1 45.22 575 SER A C 1
ATOM 4644 O O . SER A 1 575 ? -12.617 -10.375 39.719 1 45.22 575 SER A O 1
ATOM 4646 N N . GLN A 1 576 ? -12.203 -8.25 39.281 1 43.5 576 GLN A N 1
ATOM 4647 C CA . GLN A 1 576 ? -10.773 -8.477 39.438 1 43.5 576 GLN A CA 1
ATOM 4648 C C . GLN A 1 576 ? -10.344 -8.281 40.875 1 43.5 576 GLN A C 1
ATOM 4650 O O . GLN A 1 576 ? -9.148 -8.211 41.188 1 43.5 576 GLN A O 1
ATOM 4655 N N . ASN A 1 577 ? -11.148 -8.148 41.812 1 38.31 577 ASN A N 1
ATOM 4656 C CA . ASN A 1 577 ? -10.68 -8.203 43.188 1 38.31 577 ASN A CA 1
ATOM 4657 C C . ASN A 1 577 ? -9.797 -9.422 43.438 1 38.31 577 ASN A C 1
ATOM 4659 O O . ASN A 1 577 ? -10.297 -10.547 43.531 1 38.31 577 ASN A O 1
ATOM 4663 N N . VAL A 1 578 ? -8.688 -9.531 42.781 1 36.25 578 VAL A N 1
ATOM 4664 C CA . VAL A 1 578 ? -7.664 -10.406 43.344 1 36.25 578 VAL A CA 1
ATOM 4665 C C . VAL A 1 578 ? -7.516 -10.141 44.844 1 36.25 578 VAL A C 1
ATOM 4667 O O . VAL A 1 578 ? -7.352 -8.992 45.25 1 36.25 578 VAL A O 1
ATOM 4670 N N . PHE A 1 579 ? -7.867 -11.031 45.625 1 33.06 579 PHE A N 1
ATOM 4671 C CA . PHE A 1 579 ? -7.512 -11.266 47.031 1 33.06 579 PHE A CA 1
ATOM 4672 C C . PHE A 1 579 ? -6.02 -11.055 47.25 1 33.06 579 PHE A C 1
ATOM 4674 O O . PHE A 1 579 ? -5.215 -11.945 46.969 1 33.06 579 PHE A O 1
ATOM 4681 N N . VAL A 1 580 ? -5.266 -10.047 46.781 1 32.88 580 VAL A N 1
ATOM 4682 C CA . VAL A 1 580 ? -3.994 -9.953 47.5 1 32.88 580 VAL A CA 1
ATOM 4683 C C . VAL A 1 580 ? -4.242 -9.961 49 1 32.88 580 VAL A C 1
ATOM 4685 O O . VAL A 1 580 ? -5.035 -9.172 49.5 1 32.88 580 VAL A O 1
ATOM 4688 N N . SER A 1 581 ? -4.051 -11.039 49.688 1 31.25 581 SER A N 1
ATOM 4689 C CA . SER A 1 581 ? -4.082 -11.352 51.125 1 31.25 581 SER A CA 1
ATOM 4690 C C . SER A 1 581 ? -3.471 -10.219 51.938 1 31.25 581 SER A C 1
ATOM 4692 O O . SER A 1 581 ? -3.455 -10.281 53.188 1 31.25 581 SER A O 1
ATOM 4694 N N . ASN A 1 582 ? -2.271 -9.602 51.688 1 30.12 582 ASN A N 1
ATOM 4695 C CA . ASN A 1 582 ? -1.731 -9.023 52.906 1 30.12 582 ASN A CA 1
ATOM 4696 C C . ASN A 1 582 ? -2.688 -8 53.531 1 30.12 582 ASN A C 1
ATOM 4698 O O . ASN A 1 582 ? -3.59 -7.508 52.844 1 30.12 582 ASN A O 1
ATOM 4702 N N . ALA A 1 583 ? -2.262 -7.266 54.812 1 31.31 583 ALA A N 1
ATOM 4703 C CA . ALA A 1 583 ? -2.895 -6.547 55.906 1 31.31 583 ALA A CA 1
ATOM 4704 C C . ALA A 1 583 ? -3.818 -5.449 55.406 1 31.31 583 ALA A C 1
ATOM 4706 O O . ALA A 1 583 ? -4.961 -5.328 55.844 1 31.31 583 ALA A O 1
ATOM 4707 N N . HIS A 1 584 ? -3.162 -4.109 55.25 1 31.89 584 HIS A N 1
ATOM 4708 C CA . HIS A 1 584 ? -3.926 -2.867 55.281 1 31.89 584 HIS A CA 1
ATOM 4709 C C . HIS A 1 584 ? -4.895 -2.777 54.125 1 31.89 584 HIS A C 1
ATOM 4711 O O . HIS A 1 584 ? -4.48 -2.861 52.969 1 31.89 584 HIS A O 1
ATOM 4717 N N . SER A 1 585 ? -6.07 -3.312 54.188 1 34.38 585 SER A N 1
ATOM 4718 C CA . SER A 1 585 ? -7.305 -3.367 53.406 1 34.38 585 SER A CA 1
ATOM 4719 C C . SER A 1 585 ? -7.605 -2.025 52.75 1 34.38 585 SER A C 1
ATOM 4721 O O . SER A 1 585 ? -8.414 -1.246 53.25 1 34.38 585 SER A O 1
ATOM 4723 N N . MET A 1 586 ? -6.672 -1.059 52.688 1 33.59 586 MET A N 1
ATOM 4724 C CA . MET A 1 586 ? -7.219 0.164 52.094 1 33.59 586 MET A CA 1
ATOM 4725 C C . MET A 1 586 ? -7.934 -0.131 50.781 1 33.59 586 MET A C 1
ATOM 4727 O O . MET A 1 586 ? -7.352 -0.729 49.875 1 33.59 586 MET A O 1
ATOM 4731 N N . THR A 1 587 ? -9.227 -0.408 50.75 1 36.47 587 THR A N 1
ATOM 4732 C CA . THR A 1 587 ? -10.289 -0.644 49.781 1 36.47 587 THR A CA 1
ATOM 4733 C C . THR A 1 587 ? -10.133 0.271 48.562 1 36.47 587 THR A C 1
ATOM 4735 O O . THR A 1 587 ? -11.094 0.513 47.844 1 36.47 587 THR A O 1
ATOM 4738 N N . GLY A 1 588 ? -9.094 0.925 48.281 1 39.41 588 GLY A N 1
ATOM 4739 C CA . GLY A 1 588 ? -9.266 1.777 47.125 1 39.41 588 GLY A CA 1
ATOM 4740 C C . GLY A 1 588 ? -9.664 1.011 45.875 1 39.41 588 GLY A C 1
ATOM 4741 O O . GLY A 1 588 ? -9.023 0.02 45.5 1 39.41 588 GLY A O 1
ATOM 4742 N N . THR A 1 589 ? -10.945 0.903 45.469 1 43.38 589 THR A N 1
ATOM 4743 C CA . THR A 1 589 ? -11.617 0.242 44.344 1 43.38 589 THR A CA 1
ATOM 4744 C C . THR A 1 589 ? -11.016 0.679 43.031 1 43.38 589 THR A C 1
ATOM 4746 O O . THR A 1 589 ? -11.148 1.84 42.625 1 43.38 589 THR A O 1
ATOM 4749 N N . LYS A 1 590 ? -9.945 0.176 42.688 1 51.41 590 LYS A N 1
ATOM 4750 C CA . LYS A 1 590 ? -9.469 0.428 41.312 1 51.41 590 LYS A CA 1
ATOM 4751 C C . LYS A 1 590 ? -10.547 0.08 40.281 1 51.41 590 LYS A C 1
ATOM 4753 O O . LYS A 1 590 ? -11.172 -0.975 40.375 1 51.41 590 LYS A O 1
ATOM 4758 N N . GLN A 1 591 ? -11.062 1.062 39.531 1 58.53 591 GLN A N 1
ATOM 4759 C CA . GLN A 1 591 ? -12.055 0.9 38.469 1 58.53 591 GLN A CA 1
ATOM 4760 C C . GLN A 1 591 ? -11.531 0.009 37.344 1 58.53 591 GLN A C 1
ATOM 4762 O O . GLN A 1 591 ? -10.32 -0.069 37.125 1 58.53 591 GLN A O 1
ATOM 4767 N N . GLY A 1 592 ? -12.289 -1.026 36.906 1 59.59 592 GLY A N 1
ATOM 4768 C CA . GLY A 1 592 ? -12.008 -2.043 35.906 1 59.59 592 GLY A CA 1
ATOM 4769 C C . GLY A 1 592 ? -11.711 -1.463 34.531 1 59.59 592 GLY A C 1
ATOM 4770 O O . GLY A 1 592 ? -11.977 -0.286 34.281 1 59.59 592 GLY A O 1
ATOM 4771 N N . LEU A 1 593 ? -10.938 -2.115 33.75 1 68.75 593 LEU A N 1
ATOM 4772 C CA . LEU A 1 593 ? -10.602 -1.788 32.344 1 68.75 593 LEU A CA 1
ATOM 4773 C C . LEU A 1 593 ? -11.773 -2.072 31.422 1 68.75 593 LEU A C 1
ATOM 4775 O O . LEU A 1 593 ? -12.516 -3.035 31.625 1 68.75 593 LEU A O 1
ATOM 4779 N N . VAL A 1 594 ? -12.281 -1.156 30.594 1 67.12 594 VAL A N 1
ATOM 4780 C CA . VAL A 1 594 ? -13.422 -1.324 29.688 1 67.12 594 VAL A CA 1
ATOM 4781 C C . VAL A 1 594 ? -12.961 -1.157 28.234 1 67.12 594 VAL A C 1
ATOM 4783 O O . VAL A 1 594 ? -12.117 -0.309 27.938 1 67.12 594 VAL A O 1
ATOM 4786 N N . SER A 1 595 ? -13.234 -2.133 27.406 1 67.56 595 SER A N 1
ATOM 4787 C CA . SER A 1 595 ? -13.078 -1.998 25.953 1 67.56 595 SER A CA 1
ATOM 4788 C C . SER A 1 595 ? -14.438 -1.89 25.266 1 67.56 595 SER A C 1
ATOM 4790 O O . SER A 1 595 ? -15.281 -2.775 25.406 1 67.56 595 SER A O 1
ATOM 4792 N N . THR A 1 596 ? -14.688 -0.686 24.656 1 70 596 THR A N 1
ATOM 4793 C CA . THR A 1 596 ? -15.977 -0.462 24.016 1 70 596 THR A CA 1
ATOM 4794 C C . THR A 1 596 ? -15.828 -0.409 22.5 1 70 596 THR A C 1
ATOM 4796 O O . THR A 1 596 ? -14.734 -0.183 21.984 1 70 596 THR A O 1
ATOM 4799 N N . SER A 1 597 ? -16.875 -0.947 21.859 1 67.38 597 SER A N 1
ATOM 4800 C CA . SER A 1 597 ? -16.875 -0.861 20.406 1 67.38 597 SER A CA 1
ATOM 4801 C C . SER A 1 597 ? -17.438 0.479 19.922 1 67.38 597 SER A C 1
ATOM 4803 O O . SER A 1 597 ? -18.234 1.109 20.625 1 67.38 597 SER A O 1
ATOM 4805 N N . ILE A 1 598 ? -16.797 1.016 18.906 1 64.88 598 ILE A N 1
ATOM 4806 C CA . ILE A 1 598 ? -17.234 2.273 18.328 1 64.88 598 ILE A CA 1
ATOM 4807 C C . ILE A 1 598 ? -18.562 2.062 17.609 1 64.88 598 ILE A C 1
ATOM 4809 O O . ILE A 1 598 ? -18.75 1.054 16.922 1 64.88 598 ILE A O 1
ATOM 4813 N N . GLU A 1 599 ? -19.469 2.836 17.984 1 62.28 599 GLU A N 1
ATOM 4814 C CA . GLU A 1 599 ? -20.719 2.828 17.234 1 62.28 599 GLU A CA 1
ATOM 4815 C C . GLU A 1 599 ? -20.5 3.264 15.789 1 62.28 599 GLU A C 1
ATOM 4817 O O . GLU A 1 599 ? -19.594 4.047 15.5 1 62.28 599 GLU A O 1
ATOM 4822 N N . GLU A 1 600 ? -21.125 2.529 14.883 1 63.38 600 GLU A N 1
ATOM 4823 C CA . GLU A 1 600 ? -21.047 2.795 13.453 1 63.38 600 GLU A CA 1
ATOM 4824 C C . GLU A 1 600 ? -21.297 4.27 13.148 1 63.38 600 GLU A C 1
ATOM 4826 O O . GLU A 1 600 ? -22.188 4.883 13.734 1 63.38 600 GLU A O 1
ATOM 4831 N N . LEU A 1 601 ? -20.344 4.961 12.586 1 60.22 601 LEU A N 1
ATOM 4832 C CA . LEU A 1 601 ? -20.406 6.375 12.25 1 60.22 601 LEU A CA 1
ATOM 4833 C C . LEU A 1 601 ? -21.578 6.652 11.297 1 60.22 601 LEU A C 1
ATOM 4835 O O . LEU A 1 601 ? -21.859 5.844 10.414 1 60.22 601 LEU A O 1
ATOM 4839 N N . PRO A 1 602 ? -22.359 7.652 11.703 1 63.16 602 PRO A N 1
ATOM 4840 C CA . PRO A 1 602 ? -23.422 8.023 10.781 1 63.16 602 PRO A CA 1
ATOM 4841 C C . PRO A 1 602 ? -22.906 8.344 9.383 1 63.16 602 PRO A C 1
ATOM 4843 O O . PRO A 1 602 ? -21.719 8.57 9.195 1 63.16 602 PRO A O 1
ATOM 4846 N N . ASN A 1 603 ? -23.797 8.258 8.477 1 70.19 603 ASN A N 1
ATOM 4847 C CA . ASN A 1 603 ? -23.516 8.562 7.078 1 70.19 603 ASN A CA 1
ATOM 4848 C C . ASN A 1 603 ? -23 9.992 6.91 1 70.19 603 ASN A C 1
ATOM 4850 O O . ASN A 1 603 ? -23.516 10.914 7.539 1 70.19 603 ASN A O 1
ATOM 4854 N N . GLU A 1 604 ? -21.984 10.156 6.285 1 79.75 604 GLU A N 1
ATOM 4855 C CA . GLU A 1 604 ? -21.359 11.453 6.02 1 79.75 604 GLU A CA 1
ATOM 4856 C C . GLU A 1 604 ? -22.188 12.273 5.039 1 79.75 604 GLU A C 1
ATOM 4858 O O . GLU A 1 604 ? -22.719 11.734 4.062 1 79.75 604 GLU A O 1
ATOM 4863 N N . PHE A 1 605 ? -22.594 13.5 5.484 1 87.94 605 PHE A N 1
ATOM 4864 C CA . PHE A 1 605 ? -23.25 14.461 4.605 1 87.94 605 PHE A CA 1
ATOM 4865 C C . PHE A 1 605 ? -22.266 15.461 4.039 1 87.94 605 PHE A C 1
ATOM 4867 O O . PHE A 1 605 ? -21.578 16.172 4.793 1 87.94 605 PHE A O 1
ATOM 4874 N N . ILE A 1 606 ? -22.172 15.5 2.768 1 92.56 606 ILE A N 1
ATOM 4875 C CA . ILE A 1 606 ? -21.219 16.391 2.117 1 92.56 606 ILE A CA 1
ATOM 4876 C C . ILE A 1 606 ? -21.938 17.609 1.552 1 92.56 606 ILE A C 1
ATOM 4878 O O . ILE A 1 606 ? -22.859 17.469 0.741 1 92.56 606 ILE A O 1
ATOM 4882 N N . PHE A 1 607 ? -21.625 18.766 1.986 1 93.69 607 PHE A N 1
ATOM 4883 C CA . PHE A 1 607 ? -22.141 20.031 1.479 1 93.69 607 PHE A CA 1
ATOM 4884 C C . PHE A 1 607 ? -21.172 20.641 0.464 1 93.69 607 PHE A C 1
ATOM 4886 O O . PHE A 1 607 ? -20.094 21.109 0.828 1 93.69 607 PHE A O 1
ATOM 4893 N N . PHE A 1 608 ? -21.531 20.734 -0.754 1 94.69 608 PHE A N 1
ATOM 4894 C CA . PHE A 1 608 ? -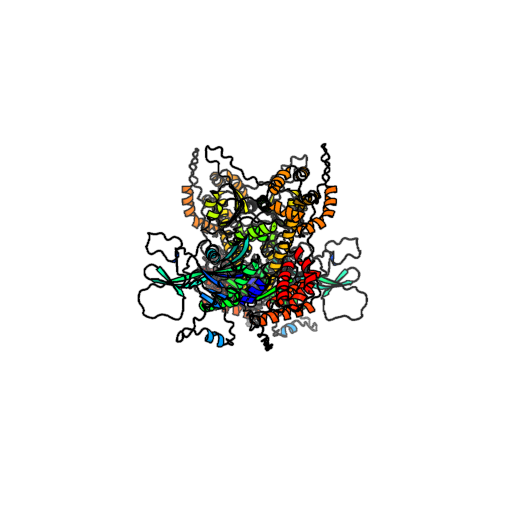20.672 21.281 -1.797 1 94.69 608 PHE A CA 1
ATOM 4895 C C . PHE A 1 608 ? -20.906 22.781 -1.944 1 94.69 608 PHE A C 1
ATOM 4897 O O . PHE A 1 608 ? -22.031 23.234 -2.145 1 94.69 608 PHE A O 1
ATOM 4904 N N . ILE A 1 609 ? -19.906 23.516 -1.861 1 92.5 609 ILE A N 1
ATOM 4905 C CA . ILE A 1 609 ? -19.984 24.969 -2.047 1 92.5 609 ILE A CA 1
ATOM 4906 C C . ILE A 1 609 ? -19.859 25.297 -3.531 1 92.5 609 ILE A C 1
ATOM 4908 O O . ILE A 1 609 ? -19.25 24.547 -4.297 1 92.5 609 ILE A O 1
ATOM 4912 N N . PRO A 1 610 ? -20.453 26.359 -3.883 1 91.25 610 PRO A N 1
ATOM 4913 C CA . PRO A 1 610 ? -20.359 26.766 -5.285 1 91.25 610 PRO A CA 1
ATOM 4914 C C . PRO A 1 610 ? -18.938 27.188 -5.676 1 91.25 610 PRO A C 1
ATOM 4916 O O . PRO A 1 610 ? -18.109 27.469 -4.809 1 91.25 610 PRO A O 1
ATOM 4919 N N . SER A 1 611 ? -18.719 27.188 -6.973 1 89.31 611 SER A N 1
ATOM 4920 C CA . SER A 1 611 ? -17.406 27.594 -7.496 1 89.31 611 SER A CA 1
ATOM 4921 C C . SER A 1 611 ? -17.328 29.109 -7.637 1 89.31 611 SER A C 1
ATOM 4923 O O . SER A 1 611 ? -18.281 29.766 -8.086 1 89.31 611 SER A O 1
ATOM 4925 N N . ILE A 1 612 ? -16.281 29.625 -7.273 1 83.69 612 ILE A N 1
ATOM 4926 C CA . ILE A 1 612 ? -16.094 31.078 -7.34 1 83.69 612 ILE A CA 1
ATOM 4927 C C . ILE A 1 612 ? -15.938 31.5 -8.797 1 83.69 612 ILE A C 1
ATOM 4929 O O . ILE A 1 612 ? -16.172 32.656 -9.133 1 83.69 612 ILE A O 1
ATOM 4933 N N . TYR A 1 613 ? -15.57 30.547 -9.586 1 80.44 613 TYR A N 1
ATOM 4934 C CA . TYR A 1 613 ? -15.297 30.859 -10.984 1 80.44 613 TYR A CA 1
ATOM 4935 C C . TYR A 1 613 ? -16.594 31.156 -11.734 1 80.44 613 TYR A C 1
ATOM 4937 O O . TYR A 1 613 ? -16.562 31.781 -12.805 1 80.44 613 TYR A O 1
ATOM 4945 N N . ASN A 1 614 ? -17.656 30.75 -11.141 1 75.94 614 ASN A N 1
ATOM 4946 C CA . ASN A 1 614 ? -18.953 31 -11.773 1 75.94 614 ASN A CA 1
ATOM 4947 C C . ASN A 1 614 ? -19.516 32.375 -11.391 1 75.94 614 ASN A C 1
ATOM 4949 O O . ASN A 1 614 ? -20.469 32.844 -12 1 75.94 614 ASN A O 1
ATOM 4953 N N . ALA A 1 615 ? -18.906 32.969 -10.359 1 71.81 615 ALA A N 1
ATOM 4954 C CA . ALA A 1 615 ? -19.406 34.25 -9.875 1 71.81 615 ALA A CA 1
ATOM 4955 C C . ALA A 1 615 ? -18.594 35.406 -10.445 1 71.81 615 ALA A C 1
ATOM 4957 O O . ALA A 1 615 ? -17.375 35.281 -10.617 1 71.81 615 ALA A O 1
ATOM 4958 N N . VAL A 1 616 ? -19.328 36.406 -10.703 1 64.19 616 VAL A N 1
ATOM 4959 C CA . VAL A 1 616 ? -18.703 37.594 -11.289 1 64.19 616 VAL A CA 1
ATOM 4960 C C . VAL A 1 616 ? -18.016 38.406 -10.195 1 64.19 616 VAL A C 1
ATOM 4962 O O . VAL A 1 616 ? -16.938 38.969 -10.414 1 64.19 616 VAL A O 1
ATOM 4965 N N . SER A 1 617 ? -18.719 38.438 -9.055 1 68.25 617 SER A N 1
ATOM 4966 C CA . SER A 1 617 ? -18.188 39.219 -7.926 1 68.25 617 SER A CA 1
ATOM 4967 C C . SER A 1 617 ? -18.219 38.406 -6.637 1 68.25 617 SER A C 1
ATOM 4969 O O . SER A 1 617 ? -18.891 37.375 -6.566 1 68.25 617 SER A O 1
ATOM 4971 N N . CYS A 1 618 ? -17.469 38.875 -5.738 1 72.06 618 CYS A N 1
ATOM 4972 C CA . CYS A 1 618 ? -17.438 38.219 -4.438 1 72.06 618 CYS A CA 1
ATOM 4973 C C . CYS A 1 618 ? -18.812 38.25 -3.762 1 72.06 618 CYS A C 1
ATOM 4975 O O . CYS A 1 618 ? -19.203 37.312 -3.068 1 72.06 618 CYS A O 1
ATOM 4977 N N . THR A 1 619 ? -19.484 39.375 -3.961 1 75.56 619 THR A N 1
ATOM 4978 C CA . THR A 1 619 ? -20.812 39.5 -3.365 1 75.56 619 THR A CA 1
ATOM 4979 C C . THR A 1 619 ? -21.781 38.5 -3.969 1 75.56 619 THR A C 1
ATOM 4981 O O . THR A 1 619 ? -22.609 37.938 -3.256 1 75.56 619 THR A O 1
ATOM 4984 N N . GLU A 1 620 ? -21.578 38.375 -5.25 1 82.56 620 GLU A N 1
ATOM 4985 C CA . GLU A 1 620 ? -22.438 37.406 -5.914 1 82.56 620 GLU A CA 1
ATOM 4986 C C . GLU A 1 620 ? -22.141 36 -5.441 1 82.56 620 GLU A C 1
ATOM 4988 O O . GLU A 1 620 ? -23.047 35.156 -5.297 1 82.56 620 GLU A O 1
ATOM 4993 N N . TYR A 1 621 ? -20.875 35.812 -5.277 1 84.69 621 TYR A N 1
ATOM 4994 C CA . TYR A 1 621 ? -20.484 34.5 -4.781 1 84.69 621 TYR A CA 1
ATOM 4995 C C . TYR A 1 621 ? -21.094 34.25 -3.412 1 84.69 621 TYR A C 1
ATOM 4997 O O . TYR A 1 621 ? -21.609 33.156 -3.16 1 84.69 621 TYR A O 1
ATOM 5005 N N . LEU A 1 622 ? -21.094 35.156 -2.521 1 84.12 622 LEU A N 1
ATOM 5006 C CA . LEU A 1 622 ? -21.641 35 -1.178 1 84.12 622 LEU A CA 1
ATOM 5007 C C . LEU A 1 622 ? -23.141 34.812 -1.22 1 84.12 622 LEU A C 1
ATOM 5009 O O . LEU A 1 622 ? -23.688 34 -0.45 1 84.12 622 LEU A O 1
ATOM 5013 N N . LYS A 1 623 ? -23.734 35.531 -2.127 1 87.25 623 LYS A N 1
ATOM 5014 C CA . LYS A 1 623 ? -25.188 35.344 -2.281 1 87.25 623 LYS A CA 1
ATOM 5015 C C . LYS A 1 623 ? -25.516 33.938 -2.771 1 87.25 623 LYS A C 1
ATOM 5017 O O . LYS A 1 623 ? -26.5 33.344 -2.346 1 87.25 623 LYS A O 1
ATOM 5022 N N . ASP A 1 624 ? -24.656 33.531 -3.627 1 90.69 624 ASP A N 1
ATOM 5023 C CA . ASP A 1 624 ? -24.844 32.156 -4.117 1 90.69 624 ASP A CA 1
ATOM 5024 C C . ASP A 1 624 ? -24.656 31.141 -2.994 1 90.69 624 ASP A C 1
ATOM 5026 O O . ASP A 1 624 ? -25.375 30.141 -2.936 1 90.69 624 ASP A O 1
ATOM 5030 N N . CYS A 1 625 ? -23.688 31.359 -2.178 1 90.19 625 CYS A N 1
ATOM 5031 C CA . CYS A 1 625 ? -23.453 30.469 -1.054 1 90.19 625 CYS A CA 1
ATOM 5032 C C . CYS A 1 625 ? -24.641 30.469 -0.093 1 90.19 625 CYS A C 1
ATOM 5034 O O . CYS A 1 625 ? -25.047 29.406 0.394 1 90.19 625 CYS A O 1
ATOM 5036 N N . ILE A 1 626 ? -25.188 31.609 0.165 1 91.19 626 ILE A N 1
ATOM 5037 C CA . ILE A 1 626 ? -26.344 31.734 1.051 1 91.19 626 ILE A CA 1
ATOM 5038 C C . ILE A 1 626 ? -27.547 31.016 0.439 1 91.19 626 ILE A C 1
ATOM 5040 O O . ILE A 1 626 ? -28.281 30.312 1.142 1 91.19 626 ILE A O 1
ATOM 5044 N N . LYS A 1 627 ? -27.625 31.172 -0.833 1 93.75 627 LYS A N 1
ATOM 5045 C CA . LYS A 1 627 ? -28.734 30.516 -1.531 1 93.75 627 LYS A CA 1
ATOM 5046 C C . LYS A 1 627 ? -28.625 29 -1.443 1 93.75 627 LYS A C 1
ATOM 5048 O O . LYS A 1 627 ? -29.609 28.328 -1.148 1 93.75 627 LYS A O 1
ATOM 5053 N N . VAL A 1 628 ? -27.484 28.484 -1.717 1 94 628 VAL A N 1
ATOM 5054 C CA . VAL A 1 628 ? -27.281 27.031 -1.692 1 94 628 VAL A CA 1
ATOM 5055 C C . VAL A 1 628 ? -27.5 26.5 -0.277 1 94 628 VAL A C 1
ATOM 5057 O O . VAL A 1 628 ? -28.078 25.438 -0.091 1 94 628 VAL A O 1
ATOM 5060 N N . CYS A 1 629 ? -27.047 27.219 0.743 1 93 629 CYS A N 1
ATOM 5061 C CA . CYS A 1 629 ? -27.234 26.828 2.131 1 93 629 CYS A CA 1
ATOM 5062 C C . CYS A 1 629 ? -28.719 26.781 2.492 1 93 629 CYS A C 1
ATOM 5064 O O . CYS A 1 629 ? -29.172 25.859 3.162 1 93 629 CYS A O 1
ATOM 5066 N N . THR A 1 630 ? -29.391 27.75 2.02 1 93.38 630 THR A N 1
ATOM 5067 C CA . THR A 1 630 ? -30.812 27.859 2.318 1 93.38 630 THR A CA 1
ATOM 5068 C C . THR A 1 630 ? -31.594 26.703 1.664 1 93.38 630 THR A C 1
ATOM 5070 O O . THR A 1 630 ? -32.5 26.141 2.268 1 93.38 630 THR A O 1
ATOM 5073 N N . GLU A 1 631 ? -31.219 26.438 0.479 1 94.75 631 GLU A N 1
ATOM 5074 C CA . GLU A 1 631 ? -31.859 25.328 -0.223 1 94.75 631 GLU A CA 1
ATOM 5075 C C . GLU A 1 631 ? -31.625 24 0.489 1 94.75 631 GLU A C 1
ATOM 5077 O O . GLU A 1 631 ? -32.531 23.188 0.634 1 94.75 631 GLU A O 1
ATOM 5082 N N . LYS A 1 632 ? -30.453 23.828 0.944 1 94.12 632 LYS A N 1
ATOM 5083 C CA . LYS A 1 632 ? -30.125 22.578 1.624 1 94.12 632 LYS A CA 1
ATOM 5084 C C . LYS A 1 632 ? -30.781 22.5 3 1 94.12 632 LYS A C 1
ATOM 5086 O O . LYS A 1 632 ? -31.125 21.422 3.477 1 94.12 632 LYS A O 1
ATOM 5091 N N . LEU A 1 633 ? -30.922 23.594 3.65 1 91.69 633 LEU A N 1
ATOM 5092 C CA . LEU A 1 633 ? -31.562 23.656 4.961 1 91.69 633 LEU A CA 1
ATOM 5093 C C . LEU A 1 633 ? -33.031 23.281 4.863 1 91.69 633 LEU A C 1
ATOM 5095 O O . LEU A 1 633 ? -33.594 22.703 5.793 1 91.69 633 LEU A O 1
ATOM 5099 N N . GLN A 1 634 ? -33.531 23.5 3.764 1 91.5 634 GLN A N 1
ATOM 5100 C CA . GLN A 1 634 ? -34.938 23.172 3.557 1 91.5 634 GLN A CA 1
ATOM 5101 C C . GLN A 1 634 ? -35.156 21.672 3.342 1 91.5 634 GLN A C 1
ATOM 5103 O O . GLN A 1 634 ? -36.156 21.109 3.768 1 91.5 634 GLN A O 1
ATOM 5108 N N . ASP A 1 635 ? -34.156 21.094 2.799 1 90.75 635 ASP A N 1
ATOM 5109 C CA . ASP A 1 635 ? -34.25 19.672 2.459 1 90.75 635 ASP A CA 1
ATOM 5110 C C . ASP A 1 635 ? -33.75 18.797 3.604 1 90.75 635 ASP A C 1
ATOM 5112 O O . ASP A 1 635 ? -34.125 17.625 3.689 1 90.75 635 ASP A O 1
ATOM 5116 N N . CYS A 1 636 ? -32.969 19.359 4.445 1 87.38 636 CYS A N 1
ATOM 5117 C CA . CYS A 1 636 ? -32.312 18.547 5.457 1 87.38 636 CYS A CA 1
ATOM 5118 C C . CYS A 1 636 ? -33.156 18.422 6.715 1 87.38 636 CYS A C 1
ATOM 5120 O O . CYS A 1 636 ? -33.656 19.422 7.223 1 87.38 636 CYS A O 1
ATOM 5122 N N . ARG A 1 637 ? -33.219 17.125 7.207 1 84.44 637 ARG A N 1
ATOM 5123 C CA . ARG A 1 637 ? -34.062 16.875 8.383 1 84.44 637 ARG A CA 1
ATOM 5124 C C . ARG A 1 637 ? -33.219 16.5 9.586 1 84.44 637 ARG A C 1
ATOM 5126 O O . ARG A 1 637 ? -33.656 16.594 10.734 1 84.44 637 ARG A O 1
ATOM 5133 N N . HIS A 1 638 ? -32.094 16.156 9.32 1 83.75 638 HIS A N 1
ATOM 5134 C CA . HIS A 1 638 ? -31.234 15.758 10.43 1 83.75 638 HIS A CA 1
ATOM 5135 C C . HIS A 1 638 ? -30.766 16.969 11.234 1 83.75 638 HIS A C 1
ATOM 5137 O O . HIS A 1 638 ? -30.281 17.938 10.664 1 83.75 638 HIS A O 1
ATOM 5143 N N . PHE A 1 639 ? -30.859 16.906 12.484 1 80.62 639 PHE A N 1
ATOM 5144 C CA . PHE A 1 639 ? -30.609 18.031 13.375 1 80.62 639 PHE A CA 1
ATOM 5145 C C . PHE A 1 639 ? -29.156 18.469 13.297 1 80.62 639 PHE A C 1
ATOM 5147 O O . PHE A 1 639 ? -28.859 19.672 13.242 1 80.62 639 PHE A O 1
ATOM 5154 N N . SER A 1 640 ? -28.25 17.594 13.359 1 79.94 640 SER A N 1
ATOM 5155 C CA . SER A 1 640 ? -26.828 17.953 13.359 1 79.94 640 SER A CA 1
ATOM 5156 C C . SER A 1 640 ? -26.438 18.625 12.055 1 79.94 640 SER A C 1
ATOM 5158 O O . SER A 1 640 ? -25.656 19.578 12.055 1 79.94 640 SER A O 1
ATOM 5160 N N . HIS A 1 641 ? -27 18.203 10.961 1 85.75 641 HIS A N 1
ATOM 5161 C CA . HIS A 1 641 ? -26.703 18.797 9.664 1 85.75 641 HIS A CA 1
ATOM 5162 C C . HIS A 1 641 ? -27.312 20.188 9.547 1 85.75 641 HIS A C 1
ATOM 5164 O O . HIS A 1 641 ? -26.672 21.094 8.992 1 85.75 641 HIS A O 1
ATOM 5170 N N . ARG A 1 642 ? -28.453 20.312 10.125 1 86.19 642 ARG A N 1
ATOM 5171 C CA . ARG A 1 642 ? -29.125 21.609 10.062 1 86.19 642 ARG A CA 1
ATOM 5172 C C . ARG A 1 642 ? -28.359 22.656 10.859 1 86.19 642 ARG A C 1
ATOM 5174 O O . ARG A 1 642 ? -28.266 23.812 10.445 1 86.19 642 ARG A O 1
ATOM 5181 N N . THR A 1 643 ? -27.906 22.203 11.961 1 83.56 643 THR A N 1
ATOM 5182 C CA . THR A 1 643 ? -27.156 23.125 12.805 1 83.56 643 THR A CA 1
ATOM 5183 C C . THR A 1 643 ? -25.875 23.594 12.086 1 83.56 643 THR A C 1
ATOM 5185 O O . THR A 1 643 ? -25.531 24.766 12.141 1 83.56 643 THR A O 1
ATOM 5188 N N . SER A 1 644 ? -25.188 22.703 11.477 1 84.94 644 SER A N 1
ATOM 5189 C CA . SER A 1 644 ? -23.969 23.047 10.766 1 84.94 644 SER A CA 1
ATOM 5190 C C . SER A 1 644 ? -24.266 23.953 9.578 1 84.94 644 SER A C 1
ATOM 5192 O O . SER A 1 644 ? -23.5 24.891 9.297 1 84.94 644 SER A O 1
ATOM 5194 N N . LEU A 1 645 ? -25.375 23.719 8.906 1 88.25 645 LEU A N 1
ATOM 5195 C CA . LEU A 1 645 ? -25.75 24.547 7.754 1 88.25 645 LEU A CA 1
ATOM 5196 C C . LEU A 1 645 ? -26.156 25.938 8.195 1 88.25 645 LEU A C 1
ATOM 5198 O O . LEU A 1 645 ? -25.859 26.922 7.512 1 88.25 645 LEU A O 1
ATOM 5202 N N . THR A 1 646 ? -26.859 25.969 9.312 1 86.94 646 THR A N 1
ATOM 5203 C CA . THR A 1 646 ? -27.25 27.266 9.852 1 86.94 646 THR A CA 1
ATOM 5204 C C . THR A 1 646 ? -26.016 28.078 10.258 1 86.94 646 THR A C 1
ATOM 5206 O O . THR A 1 646 ? -25.984 29.297 10.078 1 86.94 646 THR A O 1
ATOM 5209 N N . TYR A 1 647 ? -25.141 27.375 10.789 1 83.94 647 TYR A N 1
ATOM 5210 C CA . TYR A 1 647 ? -23.891 28.031 11.141 1 83.94 647 TYR A CA 1
ATOM 5211 C C . TYR A 1 647 ? -23.203 28.594 9.898 1 83.94 647 TYR A C 1
ATOM 5213 O O . TYR A 1 647 ? -22.75 29.734 9.898 1 83.94 647 TYR A O 1
ATOM 5221 N N . LEU A 1 648 ? -23.109 27.812 8.836 1 85.94 648 LEU A N 1
ATOM 5222 C CA . LEU A 1 648 ? -22.438 28.234 7.613 1 85.94 648 LEU A CA 1
ATOM 5223 C C . LEU A 1 648 ? -23.188 29.391 6.949 1 85.94 648 LEU A C 1
ATOM 5225 O O . LEU A 1 648 ? -22.578 30.344 6.469 1 85.94 648 LEU A O 1
ATOM 5229 N N . ARG A 1 649 ? -24.453 29.266 6.973 1 88.5 649 ARG A N 1
ATOM 5230 C CA . ARG A 1 649 ? -25.25 30.344 6.398 1 88.5 649 ARG A CA 1
ATOM 5231 C C . ARG A 1 649 ? -25.047 31.641 7.176 1 88.5 649 ARG A C 1
ATOM 5233 O O . ARG A 1 649 ? -24.953 32.719 6.582 1 88.5 649 ARG A O 1
ATOM 5240 N N . GLY A 1 650 ? -25.094 31.5 8.461 1 83.62 650 GLY A N 1
ATOM 5241 C CA . GLY A 1 650 ? -24.859 32.656 9.289 1 83.62 650 GLY A CA 1
ATOM 5242 C C . GLY A 1 650 ? -23.516 33.312 9.016 1 83.62 650 GLY A C 1
ATOM 5243 O O . GLY A 1 650 ? -23.406 34.531 8.961 1 83.62 650 GLY A O 1
ATOM 5244 N N . MET A 1 651 ? -22.578 32.531 8.797 1 80.69 651 MET A N 1
ATOM 5245 C CA . MET A 1 651 ? -21.234 33.031 8.539 1 80.69 651 MET A CA 1
ATOM 5246 C C . MET A 1 651 ? -21.156 33.688 7.172 1 80.69 651 MET A C 1
ATOM 5248 O O . MET A 1 651 ? -20.516 34.719 7.016 1 80.69 651 MET A O 1
ATOM 5252 N N . TYR A 1 652 ? -21.828 33.094 6.18 1 84.19 652 TYR A N 1
ATOM 5253 C CA . TYR A 1 652 ? -21.859 33.688 4.848 1 84.19 652 TYR A CA 1
ATOM 5254 C C . TYR A 1 652 ? -22.641 35 4.852 1 84.19 652 TYR A C 1
ATOM 5256 O O . TYR A 1 652 ? -22.266 35.969 4.18 1 84.19 652 TYR A O 1
ATOM 5264 N N . SER A 1 653 ? -23.672 35 5.629 1 83.56 653 SER A N 1
ATOM 5265 C CA . SER A 1 653 ? -24.484 36.219 5.727 1 83.56 653 SER A CA 1
ATOM 5266 C C . SER A 1 653 ? -23.703 37.344 6.406 1 83.56 653 SER A C 1
ATOM 5268 O O . SER A 1 653 ? -23.828 38.5 6.031 1 83.56 653 SER A O 1
ATOM 5270 N N . TYR A 1 654 ? -23 36.906 7.371 1 75.75 654 TYR A N 1
ATOM 5271 C CA . TYR A 1 654 ? -22.172 37.906 8.047 1 75.75 654 TYR A CA 1
ATOM 5272 C C . TYR A 1 654 ? -21.125 38.469 7.098 1 75.75 654 TYR A C 1
ATOM 5274 O O . TYR A 1 654 ? -20.891 39.688 7.07 1 75.75 654 TYR A O 1
ATOM 5282 N N . ALA A 1 655 ? -20.531 37.625 6.336 1 74.44 655 ALA A N 1
ATOM 5283 C CA . ALA A 1 655 ? -19.5 38.062 5.383 1 74.44 655 ALA A CA 1
ATOM 5284 C C . ALA A 1 655 ? -20.094 38.906 4.281 1 74.44 655 ALA A C 1
ATOM 5286 O O . ALA A 1 655 ? -19.422 39.812 3.746 1 74.44 655 ALA A O 1
ATOM 5287 N N . GLY A 1 656 ? -21.359 38.656 3.938 1 74 656 GLY A N 1
ATOM 5288 C CA . GLY A 1 656 ? -22.047 39.438 2.912 1 74 656 GLY A CA 1
ATOM 5289 C C . GLY A 1 656 ? -22.719 40.688 3.453 1 74 656 GLY A C 1
ATOM 5290 O O . GLY A 1 656 ? -23.484 41.344 2.744 1 74 656 GLY A O 1
ATOM 5291 N N . SER A 1 657 ? -22.594 40.969 4.684 1 71.19 657 SER A N 1
ATOM 5292 C CA . SER A 1 657 ? -23.109 42.156 5.359 1 71.19 657 SER A CA 1
ATOM 5293 C C . SER A 1 657 ? -24.625 42.062 5.543 1 71.19 657 SER A C 1
ATOM 5295 O O . SER A 1 657 ? -25.312 43.094 5.574 1 71.19 657 SER A O 1
ATOM 5297 N N . GLU A 1 658 ? -25.141 40.969 5.383 1 80.06 658 GLU A N 1
ATOM 5298 C CA . GLU A 1 658 ? -26.516 40.719 5.762 1 80.06 658 GLU A CA 1
ATOM 5299 C C . GLU A 1 658 ? -26.641 40.375 7.246 1 80.06 658 GLU A C 1
ATOM 5301 O O . GLU A 1 658 ? -26.969 39.25 7.602 1 80.06 658 GLU A O 1
ATOM 5306 N N . TYR A 1 659 ? -26.562 41.312 8.023 1 71.12 659 TYR A N 1
ATOM 5307 C CA . TYR A 1 659 ? -26.359 41.125 9.461 1 71.12 659 TYR A CA 1
ATOM 5308 C C . TYR A 1 659 ? -27.625 40.625 10.133 1 71.12 659 TYR A C 1
ATOM 5310 O O . TYR A 1 659 ? -27.562 39.875 11.102 1 71.12 659 TYR A O 1
ATOM 5318 N N . ARG A 1 660 ? -28.734 41 9.57 1 76.38 660 ARG A N 1
ATOM 5319 C CA . ARG A 1 660 ? -29.984 40.562 10.156 1 76.38 660 ARG A CA 1
ATOM 5320 C C . ARG A 1 660 ? -30.141 39.031 10.055 1 76.38 660 ARG A C 1
ATOM 5322 O O . ARG A 1 660 ? -30.453 38.375 11.039 1 76.38 660 ARG A O 1
ATOM 5329 N N . LEU A 1 661 ? -29.938 38.656 8.883 1 79.81 661 LEU A N 1
ATOM 5330 C CA . LEU A 1 661 ? -30.047 37.219 8.664 1 79.81 661 LEU A CA 1
ATOM 5331 C C . LEU A 1 661 ? -28.984 36.469 9.461 1 79.81 661 LEU A C 1
ATOM 5333 O O . LEU A 1 661 ? -29.234 35.375 9.992 1 79.81 661 LEU A O 1
ATOM 5337 N N . ALA A 1 662 ? -27.797 36.969 9.516 1 80.81 662 ALA A N 1
ATOM 5338 C CA . ALA A 1 662 ? -26.703 36.344 10.266 1 80.81 662 ALA A CA 1
ATOM 5339 C C . ALA A 1 662 ? -27.031 36.25 11.75 1 80.81 662 ALA A C 1
ATOM 5341 O O . ALA A 1 662 ? -26.766 35.219 12.391 1 80.81 662 ALA A O 1
ATOM 5342 N N . TYR A 1 663 ? -27.672 37.281 12.227 1 74.94 663 TYR A N 1
ATOM 5343 C CA . TYR A 1 663 ? -28.016 37.312 13.641 1 74.94 663 TYR A CA 1
ATOM 5344 C C . TYR A 1 663 ? -29.109 36.312 13.961 1 74.94 663 TYR A C 1
ATOM 5346 O O . TYR A 1 663 ? -29.031 35.625 14.984 1 74.94 663 TYR A O 1
ATOM 5354 N N . GLU A 1 664 ? -30.078 36.25 13.18 1 78.81 664 GLU A N 1
ATOM 5355 C CA . GLU A 1 664 ? -31.141 35.281 13.391 1 78.81 664 GLU A CA 1
ATOM 5356 C C . GLU A 1 664 ? -30.609 33.844 13.391 1 78.81 664 GLU A C 1
ATOM 5358 O O . GLU A 1 664 ? -31 33.031 14.227 1 78.81 664 GLU A O 1
ATOM 5363 N N . ASP A 1 665 ? -29.766 33.5 12.523 1 82.5 665 ASP A N 1
ATOM 5364 C CA . ASP A 1 665 ? -29.203 32.156 12.414 1 82.5 665 ASP A CA 1
ATOM 5365 C C . ASP A 1 665 ? -28.297 31.844 13.609 1 82.5 665 ASP A C 1
ATOM 5367 O O . ASP A 1 665 ? -28.391 30.75 14.195 1 82.5 665 ASP A O 1
ATOM 5371 N N . LEU A 1 666 ? -27.5 32.688 13.992 1 75.19 666 LEU A N 1
ATOM 5372 C CA . LEU A 1 666 ? -26.531 32.438 15.047 1 75.19 666 LEU A CA 1
ATOM 5373 C C . LEU A 1 666 ? -27.188 32.438 16.422 1 75.19 666 LEU A C 1
ATOM 5375 O O . LEU A 1 666 ? -26.75 31.719 17.328 1 75.19 666 LEU A O 1
ATOM 5379 N N . LYS A 1 667 ? -28.203 33.219 16.5 1 70.06 667 LYS A N 1
ATOM 5380 C CA . LYS A 1 667 ? -28.984 33.188 17.734 1 70.06 667 LYS A CA 1
ATOM 5381 C C . LYS A 1 667 ? -29.703 31.828 17.906 1 70.06 667 LYS A C 1
ATOM 5383 O O . LYS A 1 667 ? -29.719 31.266 19 1 70.06 667 LYS A O 1
ATOM 5388 N N . ASN A 1 668 ? -30.234 31.359 16.891 1 70.56 668 ASN A N 1
ATOM 5389 C CA . ASN A 1 668 ? -30.922 30.078 16.922 1 70.56 668 ASN A CA 1
ATOM 5390 C C . ASN A 1 668 ? -29.953 28.938 17.234 1 70.56 668 ASN A C 1
ATOM 5392 O O . ASN A 1 668 ? -30.328 27.953 17.859 1 70.56 668 ASN A O 1
ATOM 5396 N N . LEU A 1 669 ? -28.766 29.016 16.766 1 73 669 LEU A N 1
ATOM 5397 C CA . LEU A 1 669 ? -27.75 28 17.031 1 73 669 LEU A CA 1
ATOM 5398 C C . LEU A 1 669 ? -27.422 27.938 18.531 1 73 669 LEU A C 1
ATOM 5400 O O . LEU A 1 669 ? -27.219 26.859 19.078 1 73 669 LEU A O 1
ATOM 5404 N N . HIS A 1 670 ? -27.234 29 19.156 1 58.69 670 HIS A N 1
ATOM 5405 C CA . HIS A 1 670 ? -26.891 29.047 20.578 1 58.69 670 HIS A CA 1
ATOM 5406 C C . HIS A 1 670 ? -27.938 28.297 21.406 1 58.69 670 HIS A C 1
ATOM 5408 O O . HIS A 1 670 ? -27.578 27.609 22.375 1 58.69 670 HIS A O 1
ATOM 5414 N N . GLU A 1 671 ? -29 28.406 20.953 1 55.34 671 GLU A N 1
ATOM 5415 C CA . GLU A 1 671 ? -30.062 27.734 21.688 1 55.34 671 GLU A CA 1
ATOM 5416 C C . GLU A 1 671 ? -30.062 26.234 21.406 1 55.34 671 GLU A C 1
ATOM 5418 O O . GLU A 1 671 ? -30.344 25.438 22.312 1 55.34 671 GLU A O 1
ATOM 5423 N N . SER A 1 672 ? -29.703 25.984 20.203 1 51.16 672 SER A N 1
ATOM 5424 C CA . SER A 1 672 ? -29.734 24.578 19.797 1 51.16 672 SER A CA 1
ATOM 5425 C C . SER A 1 672 ? -28.359 23.938 19.984 1 51.16 672 SER A C 1
ATOM 5427 O O . SER A 1 672 ? -28.266 22.719 20.172 1 51.16 672 SER A O 1
ATOM 5429 N N . ALA A 1 673 ? -27.328 24.703 19.812 1 52.56 673 ALA A N 1
ATOM 5430 C CA . ALA A 1 673 ? -25.984 24.203 19.547 1 52.56 673 ALA A CA 1
ATOM 5431 C C . ALA A 1 673 ? -25.344 23.625 20.797 1 52.56 673 ALA A C 1
ATOM 5433 O O . ALA A 1 673 ? -24.219 23.125 20.766 1 52.56 673 ALA A O 1
ATOM 5434 N N . GLU A 1 674 ? -25.906 23.953 21.984 1 46.66 674 GLU A N 1
ATOM 5435 C CA . GLU A 1 674 ? -25.266 23.266 23.094 1 46.66 674 GLU A CA 1
ATOM 5436 C C . GLU A 1 674 ? -24.812 21.859 22.672 1 46.66 674 GLU A C 1
ATOM 5438 O O . GLU A 1 674 ? -23.828 21.344 23.188 1 46.66 674 GLU A O 1
ATOM 5443 N N . SER A 1 675 ? -25.672 21.5 21.875 1 43.53 675 SER A N 1
ATOM 5444 C CA . SER A 1 675 ? -25.359 20.125 21.516 1 43.53 675 SER A CA 1
ATOM 5445 C C . SER A 1 675 ? -24.219 20.062 20.5 1 43.53 675 SER A C 1
ATOM 5447 O O . SER A 1 675 ? -23.641 19 20.266 1 43.53 675 SER A O 1
ATOM 5449 N N . ILE A 1 676 ? -24.281 21.078 19.578 1 49.06 676 ILE A N 1
ATOM 5450 C CA . ILE A 1 676 ? -23.281 21.016 18.516 1 49.06 676 ILE A CA 1
ATOM 5451 C C . ILE A 1 676 ? -22.016 21.734 18.938 1 49.06 676 ILE A C 1
ATOM 5453 O O . ILE A 1 676 ? -22.078 22.797 19.547 1 49.06 676 ILE A O 1
ATOM 5457 N N . TYR A 1 677 ? -21.016 21.031 19.172 1 49.09 677 TYR A N 1
ATOM 5458 C CA . TYR A 1 677 ? -19.672 21.375 19.641 1 49.09 677 TYR A CA 1
ATOM 5459 C C . TYR A 1 677 ? -19.125 22.578 18.906 1 49.09 677 TYR A C 1
ATOM 5461 O O . TYR A 1 677 ? -17.938 22.625 18.578 1 49.09 677 TYR A O 1
ATOM 5469 N N . ILE A 1 678 ? -20.094 23.422 18.297 1 49.44 678 ILE A N 1
ATOM 5470 C CA . ILE A 1 678 ? -19.578 24.625 17.672 1 49.44 678 ILE A CA 1
ATOM 5471 C C . ILE A 1 678 ? -19.453 25.75 18.703 1 49.44 678 ILE A C 1
ATOM 5473 O O . ILE A 1 678 ? -20.406 26 19.453 1 49.44 678 ILE A O 1
ATOM 5477 N N . SER A 1 679 ? -18.359 26.094 19.172 1 45.66 679 SER A N 1
ATOM 5478 C CA . SER A 1 679 ? -18.203 27.172 20.141 1 45.66 679 SER A CA 1
ATOM 5479 C C . SER A 1 679 ? -18.844 28.469 19.625 1 45.66 679 SER A C 1
ATOM 5481 O O . SER A 1 679 ? -18.297 29.109 18.734 1 45.66 679 SER A O 1
ATOM 5483 N N . PRO A 1 680 ? -20.188 28.594 19.656 1 41.94 680 PRO A N 1
ATOM 5484 C CA . PRO A 1 680 ? -20.922 29.781 19.188 1 41.94 680 PRO A CA 1
ATOM 5485 C C . PRO A 1 680 ? -20.359 31.078 19.766 1 41.94 680 PRO A C 1
ATOM 5487 O O . PRO A 1 680 ? -20.703 32.156 19.297 1 41.94 680 PRO A O 1
ATOM 5490 N N . LYS A 1 681 ? -19.734 30.922 20.828 1 44.34 681 LYS A N 1
ATOM 5491 C CA . LYS A 1 681 ? -19.5 32.156 21.562 1 44.34 681 LYS A CA 1
ATOM 5492 C C . LYS A 1 681 ? -18.75 33.188 20.703 1 44.34 681 LYS A C 1
ATOM 5494 O O . LYS A 1 681 ? -19.047 34.375 20.75 1 44.34 681 LYS A O 1
ATOM 5499 N N . PHE A 1 682 ? -17.859 32.625 20.016 1 44.16 682 PHE A N 1
ATOM 5500 C CA . PHE A 1 682 ? -16.969 33.562 19.359 1 44.16 682 PHE A CA 1
ATOM 5501 C C . PHE A 1 682 ? -17.703 34.312 18.234 1 44.16 682 PHE A C 1
ATOM 5503 O O . PHE A 1 682 ? -17.547 35.5 18.062 1 44.16 682 PHE A O 1
ATOM 5510 N N . VAL A 1 683 ? -18.547 33.562 17.531 1 48.25 683 VAL A N 1
ATOM 5511 C CA . VAL A 1 683 ? -19.203 34.188 16.375 1 48.25 683 VAL A CA 1
ATOM 5512 C C . VAL A 1 683 ? -20.219 35.219 16.844 1 48.25 683 VAL A C 1
ATOM 5514 O O . VAL A 1 683 ? -20.328 36.281 16.25 1 48.25 683 VAL A O 1
ATOM 5517 N N . LEU A 1 684 ? -20.797 34.906 17.906 1 48.06 684 LEU A N 1
ATOM 5518 C CA . LEU A 1 684 ? -21.891 35.75 18.328 1 48.06 684 LEU A CA 1
ATOM 5519 C C . LEU A 1 684 ? -21.375 37.094 18.844 1 48.06 684 LEU A C 1
ATOM 5521 O O . LEU A 1 684 ? -21.984 38.125 18.641 1 48.06 684 LEU A O 1
ATOM 5525 N N . SER A 1 685 ? -20.219 36.969 19.5 1 45.69 685 SER A N 1
ATOM 5526 C CA . SER A 1 685 ? -19.75 38.25 20.031 1 45.69 685 SER A CA 1
ATOM 5527 C C . SER A 1 685 ? -19.438 39.25 18.922 1 45.69 685 SER A C 1
ATOM 5529 O O . SER A 1 685 ? -19.781 40.406 19 1 45.69 685 SER A O 1
ATOM 5531 N N . ASN A 1 686 ? -18.906 38.688 17.891 1 45.78 686 ASN A N 1
ATOM 5532 C CA . ASN A 1 686 ? -18.516 39.594 16.812 1 45.78 686 ASN A CA 1
ATOM 5533 C C . ASN A 1 686 ? -19.734 40.062 16.016 1 45.78 686 ASN A C 1
ATOM 5535 O O . ASN A 1 686 ? -19.797 41.219 15.586 1 45.78 686 ASN A O 1
ATOM 5539 N N . VAL A 1 687 ? -20.641 39.125 15.859 1 48.97 687 VAL A N 1
ATOM 5540 C CA . VAL A 1 687 ? -21.844 39.531 15.141 1 48.97 687 VAL A CA 1
ATOM 5541 C C . VAL A 1 687 ? -22.625 40.562 15.953 1 48.97 687 VAL A C 1
ATOM 5543 O O . VAL A 1 687 ? -23.188 41.5 15.398 1 48.97 687 VAL A O 1
ATOM 5546 N N . ALA A 1 688 ? -22.594 40.281 17.25 1 47.66 688 ALA A N 1
ATOM 5547 C CA . ALA A 1 688 ? -23.297 41.25 18.109 1 47.66 688 ALA A CA 1
ATOM 5548 C C . ALA A 1 688 ? -22.672 42.625 18.016 1 47.66 688 ALA A C 1
ATOM 5550 O O . ALA A 1 688 ? -23.391 43.625 17.953 1 47.66 688 ALA A O 1
ATOM 5551 N N . ILE A 1 689 ? -21.391 42.594 17.953 1 44.09 689 ILE A N 1
ATOM 5552 C CA . ILE A 1 689 ? -20.703 43.875 17.875 1 44.09 689 ILE A CA 1
ATOM 5553 C C . ILE A 1 689 ? -21 44.562 16.531 1 44.09 689 ILE A C 1
ATOM 5555 O O . ILE A 1 689 ? -21.281 45.75 16.484 1 44.09 689 ILE A O 1
ATOM 5559 N N . SER A 1 690 ? -21 43.75 15.555 1 45.88 690 SER A N 1
ATOM 5560 C CA . SER A 1 690 ? -21.25 44.375 14.258 1 45.88 690 SER A CA 1
ATOM 5561 C C . SER A 1 690 ? -22.703 44.781 14.109 1 45.88 690 SER A C 1
ATOM 5563 O O . SER A 1 690 ? -23.016 45.75 13.414 1 45.88 690 SER A O 1
ATOM 5565 N N . PHE A 1 691 ? -23.594 44.031 14.688 1 45.56 691 PHE A N 1
ATOM 5566 C CA . PHE A 1 691 ? -25 44.406 14.695 1 45.56 691 PHE A CA 1
ATOM 5567 C C . PHE A 1 691 ? -25.219 45.688 15.477 1 45.56 691 PHE A C 1
ATOM 5569 O O . PHE A 1 691 ? -26.062 46.5 15.094 1 45.56 691 PHE A O 1
ATOM 5576 N N . SER A 1 692 ? -24.578 45.75 16.688 1 41.19 692 SER A N 1
ATOM 5577 C CA . SER A 1 692 ? -24.781 47 17.438 1 41.19 692 SER A CA 1
ATOM 5578 C C . SER A 1 692 ? -24.391 48.219 16.625 1 41.19 692 SER A C 1
ATOM 5580 O O . SER A 1 692 ? -24.984 49.281 16.766 1 41.19 692 SER A O 1
ATOM 5582 N N . TYR A 1 693 ? -23.422 48.094 15.891 1 37.66 693 TYR A N 1
ATOM 5583 C CA . TYR A 1 693 ? -23.047 49.281 15.148 1 37.66 693 TYR A CA 1
ATOM 5584 C C . TYR A 1 693 ? -24.078 49.625 14.07 1 37.66 693 TYR A C 1
ATOM 5586 O O . TYR A 1 693 ? -24.312 50.781 13.758 1 37.66 693 TYR A O 1
ATOM 5594 N N . SER A 1 694 ? -24.625 48.625 13.547 1 37.31 694 SER A N 1
ATOM 5595 C CA . SER A 1 694 ? -25.641 48.969 12.555 1 37.31 694 SER A CA 1
ATOM 5596 C C . SER A 1 694 ? -26.969 49.344 13.219 1 37.31 694 SER A C 1
ATOM 5598 O O . SER A 1 694 ? -27.875 49.875 12.57 1 37.31 694 SER A O 1
ATOM 5600 N N . LEU A 1 695 ? -27.406 48.75 14.438 1 33.72 695 LEU A N 1
ATOM 5601 C CA . LEU A 1 695 ? -28.688 49.094 15.039 1 33.72 695 LEU A CA 1
ATOM 5602 C C . LEU A 1 695 ? -28.594 50.406 15.781 1 33.72 695 LEU A C 1
ATOM 5604 O O . LEU A 1 695 ? -28.047 50.5 16.875 1 33.72 695 LEU A O 1
ATOM 5608 N N . SER A 1 696 ? -28.375 51.562 15.422 1 32.31 696 SER A N 1
ATOM 5609 C CA . SER A 1 696 ? -28.859 52.781 16.078 1 32.31 696 SER A CA 1
ATOM 5610 C C . SER A 1 696 ? -30.266 52.594 16.609 1 32.31 696 SER A C 1
ATOM 5612 O O . SER A 1 696 ? -30.672 53.25 17.562 1 32.31 696 SER A O 1
ATOM 5614 N N . ASP A 1 697 ? -31.359 52.156 15.945 1 30.12 697 ASP A N 1
ATOM 5615 C CA . ASP A 1 697 ? -32.719 52.219 16.484 1 30.12 697 ASP A CA 1
ATOM 5616 C C . ASP A 1 697 ? -32.938 51.125 17.531 1 30.12 697 ASP A C 1
ATOM 5618 O O . ASP A 1 697 ? -34.062 50.875 17.984 1 30.12 697 ASP A O 1
ATOM 5622 N N . LEU A 1 698 ? -32.156 50.031 17.734 1 28.92 698 LEU A N 1
ATOM 5623 C CA . LEU A 1 698 ? -32.719 49.094 18.703 1 28.92 698 LEU A CA 1
ATOM 5624 C C . LEU A 1 698 ? -32.375 49.469 20.125 1 28.92 698 LEU A C 1
ATOM 5626 O O . LEU A 1 698 ? -31.203 49.375 20.531 1 28.92 698 LEU A O 1
ATOM 5630 N N . ARG A 1 699 ? -33.031 50.281 20.953 1 32.62 699 ARG A N 1
ATOM 5631 C CA . ARG A 1 699 ? -33.25 50.438 22.391 1 32.62 699 ARG A CA 1
ATOM 5632 C C . ARG A 1 699 ? -33.25 49.094 23.109 1 32.62 699 ARG A C 1
ATOM 5634 O O . ARG A 1 699 ? -32.719 48.969 24.219 1 32.62 699 ARG A O 1
ATOM 5641 N N . SER A 1 700 ? -34.188 48.125 22.719 1 28.61 700 SER A N 1
ATOM 5642 C CA . SER A 1 700 ? -34.5 46.969 23.516 1 28.61 700 SER A CA 1
ATOM 5643 C C . SER A 1 700 ? -33.312 46 23.594 1 28.61 700 SER A C 1
ATOM 5645 O O . SER A 1 700 ? -33.344 45.062 24.375 1 28.61 700 SER A O 1
ATOM 5647 N N . PHE A 1 701 ? -32.438 46 22.75 1 29.58 701 PHE A N 1
ATOM 5648 C CA . PHE A 1 701 ? -31.422 44.969 22.781 1 29.58 701 PHE A CA 1
ATOM 5649 C C . PHE A 1 701 ? -30.359 45.281 23.844 1 29.58 701 PHE A C 1
ATOM 5651 O O . PHE A 1 701 ? -29.406 44.531 24.016 1 29.58 701 PHE A O 1
ATOM 5658 N N . ARG A 1 702 ? -30.344 46.375 24.594 1 28.58 702 ARG A N 1
ATOM 5659 C CA . ARG A 1 702 ? -29.453 46.688 25.703 1 28.58 702 ARG A CA 1
ATOM 5660 C C . ARG A 1 702 ? -29.578 45.656 26.812 1 28.58 702 ARG A C 1
ATOM 5662 O O . ARG A 1 702 ? -28.594 45.344 27.484 1 28.58 702 ARG A O 1
ATOM 5669 N N . MET A 1 703 ? -30.781 45.25 27.25 1 28.09 703 MET A N 1
ATOM 5670 C CA . MET A 1 703 ? -30.984 44.438 28.453 1 28.09 703 MET A CA 1
ATOM 5671 C C . MET A 1 703 ? -30.438 43.031 28.25 1 28.09 703 MET A C 1
ATOM 5673 O O . MET A 1 703 ? -29.922 42.406 29.203 1 28.09 703 MET A O 1
ATOM 5677 N N . CYS A 1 704 ? -30.781 42.438 27.203 1 26.36 704 CYS A N 1
ATOM 5678 C CA . CYS A 1 704 ? -30.406 41.031 27.141 1 26.36 704 CYS A CA 1
ATOM 5679 C C . CYS A 1 704 ? -28.922 40.844 26.859 1 26.36 704 CYS A C 1
ATOM 5681 O O . CYS A 1 704 ? -28.375 39.75 26.953 1 26.36 704 CYS A O 1
ATOM 5683 N N . SER A 1 705 ? -28.203 41.781 26.422 1 28.55 705 SER A N 1
ATOM 5684 C CA . SER A 1 705 ? -26.797 41.75 26.047 1 28.55 705 SER A CA 1
ATOM 5685 C C . SER A 1 705 ? -25.891 41.656 27.266 1 28.55 705 SER A C 1
ATOM 5687 O O . SER A 1 705 ? -24.688 41.438 27.141 1 28.55 705 SER A O 1
ATOM 5689 N N . HIS A 1 706 ? -26.203 42.031 28.453 1 26.28 706 HIS A N 1
ATOM 5690 C CA . HIS A 1 706 ? -25.422 41.906 29.672 1 26.28 706 HIS A CA 1
ATOM 5691 C C . HIS A 1 706 ? -25.172 40.438 30.016 1 26.28 706 HIS A C 1
ATOM 5693 O O . HIS A 1 706 ? -24.156 40.094 30.609 1 26.28 706 HIS A O 1
ATOM 5699 N N . LYS A 1 707 ? -26.172 39.656 29.984 1 26.92 707 LYS A N 1
ATOM 5700 C CA . LYS A 1 707 ? -25.984 38.281 30.469 1 26.92 707 LYS A CA 1
ATOM 5701 C C . LYS A 1 707 ? -25.062 37.5 29.531 1 26.92 707 LYS A C 1
ATOM 5703 O O . LYS A 1 707 ? -24.312 36.625 29.984 1 26.92 707 LYS A O 1
ATOM 5708 N N . PHE A 1 708 ? -25.172 37.75 28.344 1 26.92 708 PHE A N 1
ATOM 5709 C CA . PHE A 1 708 ? -24.391 36.906 27.438 1 26.92 708 PHE A CA 1
ATOM 5710 C C . PHE A 1 708 ? -22.922 37.312 27.453 1 26.92 708 PHE A C 1
ATOM 5712 O O . PHE A 1 708 ? -22.062 36.5 27.109 1 26.92 708 PHE A O 1
ATOM 5719 N N . LEU A 1 709 ? -22.469 38.5 27.781 1 24.7 709 LEU A N 1
ATOM 5720 C CA . LEU A 1 709 ? -21.078 38.906 27.922 1 24.7 709 LEU A CA 1
ATOM 5721 C C . LEU A 1 709 ? -20.391 38.156 29.031 1 24.7 709 LEU A C 1
ATOM 5723 O O . LEU A 1 709 ? -19.172 38 29.047 1 24.7 709 LEU A O 1
ATOM 5727 N N . ILE A 1 710 ? -21.047 37.719 30.094 1 24.58 710 ILE A N 1
ATOM 5728 C CA . ILE A 1 710 ? -20.375 37.156 31.25 1 24.58 710 ILE A CA 1
ATOM 5729 C C . ILE A 1 710 ? -19.766 35.812 30.875 1 24.58 710 ILE A C 1
ATOM 5731 O O . ILE A 1 710 ? -18.703 35.438 31.375 1 24.58 710 ILE A O 1
ATOM 5735 N N . PHE A 1 711 ? -20.469 35.031 30.156 1 24.7 711 PHE A N 1
ATOM 5736 C CA . PHE A 1 711 ? -19.938 33.656 30.094 1 24.7 711 PHE A CA 1
ATOM 5737 C C . PHE A 1 711 ? -18.766 33.594 29.125 1 24.7 711 PHE A C 1
ATOM 5739 O O . PHE A 1 711 ? -18.188 32.531 28.922 1 24.7 711 PHE A O 1
ATOM 5746 N N . VAL A 1 712 ? -18.625 34.531 28.266 1 24.61 712 VAL A N 1
ATOM 5747 C CA . VAL A 1 712 ? -17.438 34.438 27.422 1 24.61 712 VAL A CA 1
ATOM 5748 C C . VAL A 1 712 ? -16.203 34.844 28.234 1 24.61 712 VAL A C 1
ATOM 5750 O O . VAL A 1 712 ? -15.07 34.594 27.797 1 24.61 712 VAL A O 1
ATOM 5753 N N . ILE A 1 713 ? -16.297 35.594 29.391 1 18.52 713 ILE A N 1
ATOM 5754 C CA . ILE A 1 713 ? -15.078 35.844 30.188 1 18.52 713 ILE A CA 1
ATOM 5755 C C . ILE A 1 713 ? -14.711 34.562 30.922 1 18.52 713 ILE A C 1
ATOM 5757 O O . ILE A 1 713 ? -15.531 33.969 31.641 1 18.52 713 ILE A O 1
ATOM 5761 N N . MET B 1 1 ? -0.644 -73.562 -78.375 1 22.47 1 MET B N 1
ATOM 5762 C CA . MET B 1 1 ? -0.776 -73.312 -76.938 1 22.47 1 MET B CA 1
ATOM 5763 C C . MET B 1 1 ? -0.678 -71.812 -76.625 1 22.47 1 MET B C 1
ATOM 5765 O O . MET B 1 1 ? 0.388 -71.188 -76.75 1 22.47 1 MET B O 1
ATOM 5769 N N . LYS B 1 2 ? -1.686 -71.062 -76.75 1 23.98 2 LYS B N 1
ATOM 5770 C CA . LYS B 1 2 ? -2.084 -69.688 -77.062 1 23.98 2 LYS B CA 1
ATOM 5771 C C . LYS B 1 2 ? -1.858 -68.75 -75.875 1 23.98 2 LYS B C 1
ATOM 5773 O O . LYS B 1 2 ? -2.33 -69 -74.75 1 23.98 2 LYS B O 1
ATOM 5778 N N . VAL B 1 3 ? -0.735 -68.062 -75.812 1 25.16 3 VAL B N 1
ATOM 5779 C CA . VAL B 1 3 ? -0.017 -67.188 -74.875 1 25.16 3 VAL B CA 1
ATOM 5780 C C . VAL B 1 3 ? -0.887 -66 -74.5 1 25.16 3 VAL B C 1
ATOM 5782 O O . VAL B 1 3 ? -1.073 -65.125 -75.25 1 25.16 3 VAL B O 1
ATOM 5785 N N . GLU B 1 4 ? -2.1 -66.312 -74.125 1 22.95 4 GLU B N 1
ATOM 5786 C CA . GLU B 1 4 ? -3.098 -65.25 -73.938 1 22.95 4 GLU B CA 1
ATOM 5787 C C . GLU B 1 4 ? -2.609 -64.188 -73 1 22.95 4 GLU B C 1
ATOM 5789 O O . GLU B 1 4 ? -2.23 -64.5 -71.812 1 22.95 4 GLU B O 1
ATOM 5794 N N . LYS B 1 5 ? -2.115 -63.062 -73.5 1 24.05 5 LYS B N 1
ATOM 5795 C CA . LYS B 1 5 ? -1.426 -61.844 -73.062 1 24.05 5 LYS B CA 1
ATOM 5796 C C . LYS B 1 5 ? -2.283 -61.062 -72.062 1 24.05 5 LYS B C 1
ATOM 5798 O O . LYS B 1 5 ? -3.297 -60.469 -72.438 1 24.05 5 LYS B O 1
ATOM 5803 N N . TYR B 1 6 ? -2.596 -61.594 -70.938 1 22.39 6 TYR B N 1
ATOM 5804 C CA . TYR B 1 6 ? -3.527 -60.969 -70 1 22.39 6 TYR B CA 1
ATOM 5805 C C . TYR B 1 6 ? -3.074 -59.562 -69.562 1 22.39 6 TYR B C 1
ATOM 5807 O O . TYR B 1 6 ? -1.93 -59.375 -69.188 1 22.39 6 TYR B O 1
ATOM 5815 N N . ARG B 1 7 ? -3.477 -58.562 -70.312 1 21.48 7 ARG B N 1
ATOM 5816 C CA . ARG B 1 7 ? -3.207 -57.125 -70.188 1 21.48 7 ARG B CA 1
ATOM 5817 C C . ARG B 1 7 ? -3.584 -56.594 -68.812 1 21.48 7 ARG B C 1
ATOM 5819 O O . ARG B 1 7 ? -4.742 -56.688 -68.438 1 21.48 7 ARG B O 1
ATOM 5826 N N . VAL B 1 8 ? -2.789 -56.719 -67.812 1 21.2 8 VAL B N 1
ATOM 5827 C CA . VAL B 1 8 ? -2.941 -56.312 -66.438 1 21.2 8 VAL B CA 1
ATOM 5828 C C . VAL B 1 8 ? -3.246 -54.844 -66.312 1 21.2 8 VAL B C 1
ATOM 5830 O O . VAL B 1 8 ? -2.436 -54 -66.75 1 21.2 8 VAL B O 1
ATOM 5833 N N . GLN B 1 9 ? -4.434 -54.344 -66.625 1 20.02 9 GLN B N 1
ATOM 5834 C CA . GLN B 1 9 ? -4.891 -52.969 -66.625 1 20.02 9 GLN B CA 1
ATOM 5835 C C . GLN B 1 9 ? -4.605 -52.281 -65.312 1 20.02 9 GLN B C 1
ATOM 5837 O O . GLN B 1 9 ? -5.043 -52.781 -64.25 1 20.02 9 GLN B O 1
ATOM 5842 N N . SER B 1 10 ? -3.461 -51.594 -65 1 20.09 10 SER B N 1
ATOM 5843 C CA . SER B 1 10 ? -2.877 -50.906 -63.875 1 20.09 10 SER B CA 1
ATOM 5844 C C . SER B 1 10 ? -3.805 -49.812 -63.375 1 20.09 10 SER B C 1
ATOM 5846 O O . SER B 1 10 ? -3.986 -48.781 -64.062 1 20.09 10 SER B O 1
ATOM 5848 N N . THR B 1 11 ? -5.051 -49.938 -63.031 1 20.67 11 THR B N 1
ATOM 5849 C CA . THR B 1 11 ? -5.957 -48.906 -62.531 1 20.67 11 THR B CA 1
ATOM 5850 C C . THR B 1 11 ? -5.332 -48.188 -61.344 1 20.67 11 THR B C 1
ATOM 5852 O O . THR B 1 11 ? -5.074 -48.75 -60.312 1 20.67 11 THR B O 1
ATOM 5855 N N . CYS B 1 12 ? -4.434 -47.188 -61.469 1 22.27 12 CYS B N 1
ATOM 5856 C CA . CYS B 1 12 ? -3.777 -46.219 -60.594 1 22.27 12 CYS B CA 1
ATOM 5857 C C . CYS B 1 12 ? -4.793 -45.531 -59.688 1 22.27 12 CYS B C 1
ATOM 5859 O O . CYS B 1 12 ? -5.566 -44.688 -60.156 1 22.27 12 CYS B O 1
ATOM 5861 N N . GLY B 1 13 ? -5.492 -46.188 -58.844 1 21 13 GLY B N 1
ATOM 5862 C CA . GLY B 1 13 ? -6.488 -45.656 -57.906 1 21 13 GLY B CA 1
ATOM 5863 C C . GLY B 1 13 ? -6.059 -44.375 -57.219 1 21 13 GLY B C 1
ATOM 5864 O O . GLY B 1 13 ? -4.871 -44.156 -56.969 1 21 13 GLY B O 1
ATOM 5865 N N . VAL B 1 14 ? -6.816 -43.281 -57.438 1 23.17 14 VAL B N 1
ATOM 5866 C CA . VAL B 1 14 ? -6.738 -41.875 -57 1 23.17 14 VAL B CA 1
ATOM 5867 C C . VAL B 1 14 ? -6.402 -41.844 -55.5 1 23.17 14 VAL B C 1
ATOM 5869 O O . VAL B 1 14 ? -7.047 -42.5 -54.688 1 23.17 14 VAL B O 1
ATOM 5872 N N . LEU B 1 15 ? -5.141 -41.688 -55.156 1 22.41 15 LEU B N 1
ATOM 5873 C CA . LEU B 1 15 ? -4.566 -41.469 -53.844 1 22.41 15 LEU B CA 1
ATOM 5874 C C . LEU B 1 15 ? -5.461 -40.562 -53 1 22.41 15 LEU B C 1
ATOM 5876 O O . LEU B 1 15 ? -5.785 -39.438 -53.406 1 22.41 15 LEU B O 1
ATOM 5880 N N . ASP B 1 16 ? -6.453 -41.156 -52.344 1 22.81 16 ASP B N 1
ATOM 5881 C CA . ASP B 1 16 ? -7.363 -40.531 -51.406 1 22.81 16 ASP B CA 1
ATOM 5882 C C . ASP B 1 16 ? -6.66 -39.438 -50.594 1 22.81 16 ASP B C 1
ATOM 5884 O O . ASP B 1 16 ? -5.535 -39.625 -50.125 1 22.81 16 ASP B O 1
ATOM 5888 N N . GLN B 1 17 ? -6.988 -38.219 -51 1 23.91 17 GLN B N 1
ATOM 5889 C CA . GLN B 1 17 ? -6.496 -37 -50.406 1 23.91 17 GLN B CA 1
ATOM 5890 C C . GLN B 1 17 ? -6.395 -37.125 -48.875 1 23.91 17 GLN B C 1
ATOM 5892 O O . GLN B 1 17 ? -7.223 -37.781 -48.25 1 23.91 17 GLN B O 1
ATOM 5897 N N . PRO B 1 18 ? -5.133 -37.031 -48.406 1 25.16 18 PRO B N 1
ATOM 5898 C CA . PRO B 1 18 ? -4.992 -37.156 -46.969 1 25.16 18 PRO B CA 1
ATOM 5899 C C . PRO B 1 18 ? -6.121 -36.469 -46.188 1 25.16 18 PRO B C 1
ATOM 5901 O O . PRO B 1 18 ? -6.719 -35.5 -46.688 1 25.16 18 PRO B O 1
ATOM 5904 N N . PRO B 1 19 ? -6.828 -37.219 -45.406 1 23.86 19 PRO B N 1
ATOM 5905 C CA . PRO B 1 19 ? -7.953 -36.625 -44.688 1 23.86 19 PRO B CA 1
ATOM 5906 C C . PRO B 1 19 ? -7.656 -35.188 -44.219 1 23.86 19 PRO B C 1
ATOM 5908 O O . PRO B 1 19 ? -6.52 -34.906 -43.844 1 23.86 19 PRO B O 1
ATOM 5911 N N . ARG B 1 20 ? -8.297 -34.219 -44.812 1 25.39 20 ARG B N 1
ATOM 5912 C CA . ARG B 1 20 ? -8.297 -32.844 -44.375 1 25.39 20 ARG B CA 1
ATOM 5913 C C . ARG B 1 20 ? -8.445 -32.75 -42.844 1 25.39 20 ARG B C 1
ATOM 5915 O O . ARG B 1 20 ? -9.43 -33.25 -42.312 1 25.39 20 ARG B O 1
ATOM 5922 N N . VAL B 1 21 ? -7.363 -32.969 -42.219 1 26.17 21 VAL B N 1
ATOM 5923 C CA . VAL B 1 21 ? -7.383 -32.625 -40.812 1 26.17 21 VAL B CA 1
ATOM 5924 C C . VAL B 1 21 ? -8.102 -31.297 -40.594 1 26.17 21 VAL B C 1
ATOM 5926 O O . VAL B 1 21 ? -7.66 -30.266 -41.125 1 26.17 21 VAL B O 1
ATOM 5929 N N . ASP B 1 22 ? -9.383 -31.344 -40.719 1 25.61 22 ASP B N 1
ATOM 5930 C CA . ASP B 1 22 ? -10.18 -30.188 -40.344 1 25.61 22 ASP B CA 1
ATOM 5931 C C . ASP B 1 22 ? -9.648 -29.562 -39.031 1 25.61 22 ASP B C 1
ATOM 5933 O O . ASP B 1 22 ? -9.688 -30.188 -38 1 25.61 22 ASP B O 1
ATOM 5937 N N . ILE B 1 23 ? -8.602 -28.797 -39.188 1 28.94 23 ILE B N 1
ATOM 5938 C CA . ILE B 1 23 ? -7.98 -28 -38.125 1 28.94 23 ILE B CA 1
ATOM 5939 C C . ILE B 1 23 ? -9.039 -27.141 -37.438 1 28.94 23 ILE B C 1
ATOM 5941 O O . ILE B 1 23 ? -9.383 -26.062 -37.938 1 28.94 23 ILE B O 1
ATOM 5945 N N . SER B 1 24 ? -10.07 -27.75 -37.062 1 27.48 24 SER B N 1
ATOM 5946 C CA . SER B 1 24 ? -10.984 -27 -36.219 1 27.48 24 SER B CA 1
ATOM 5947 C C . SER B 1 24 ? -10.234 -26.281 -35.094 1 27.48 24 SER B C 1
ATOM 5949 O O . SER B 1 24 ? -9.109 -26.656 -34.75 1 27.48 24 SER B O 1
ATOM 5951 N N . ALA B 1 25 ? -10.789 -25.109 -34.719 1 33.03 25 ALA B N 1
ATOM 5952 C CA . ALA B 1 25 ? -10.219 -24.203 -33.719 1 33.03 25 ALA B CA 1
ATOM 5953 C C . ALA B 1 25 ? -9.742 -24.969 -32.5 1 33.03 25 ALA B C 1
ATOM 5955 O O . ALA B 1 25 ? -8.758 -24.594 -31.859 1 33.03 25 ALA B O 1
ATOM 5956 N N . GLY B 1 26 ? -10.539 -26.016 -32.094 1 34.81 26 GLY B N 1
ATOM 5957 C CA . GLY B 1 26 ? -10.008 -26.922 -31.094 1 34.81 26 GLY B CA 1
ATOM 5958 C C . GLY B 1 26 ? -8.648 -27.484 -31.453 1 34.81 26 GLY B C 1
ATOM 5959 O O . GLY B 1 26 ? -7.801 -27.688 -30.594 1 34.81 26 GLY B O 1
ATOM 5960 N N . SER B 1 27 ? -8.555 -27.656 -32.688 1 35.56 27 SER B N 1
ATOM 5961 C CA . SER B 1 27 ? -7.324 -28.203 -33.25 1 35.56 27 SER B CA 1
ATOM 5962 C C . SER B 1 27 ? -6.18 -27.203 -33.188 1 35.56 27 SER B C 1
ATOM 5964 O O . SER B 1 27 ? -5.012 -27.578 -33.125 1 35.56 27 SER B O 1
ATOM 5966 N N . LEU B 1 28 ? -6.645 -25.969 -33.156 1 38.62 28 LEU B N 1
ATOM 5967 C CA . LEU B 1 28 ? -5.602 -24.953 -33.062 1 38.62 28 LEU B CA 1
ATOM 5968 C C . LEU B 1 28 ? -4.906 -25 -31.703 1 38.62 28 LEU B C 1
ATOM 5970 O O . LEU B 1 28 ? -3.678 -24.922 -31.625 1 38.62 28 LEU B O 1
ATOM 5974 N N . SER B 1 29 ? -5.859 -24.797 -30.641 1 41.94 29 SER B N 1
ATOM 5975 C CA . SER B 1 29 ? -5.281 -24.906 -29.297 1 41.94 29 SER B CA 1
ATOM 5976 C C . SER B 1 29 ? -4.496 -26.203 -29.141 1 41.94 29 SER B C 1
ATOM 5978 O O . SER B 1 29 ? -3.416 -26.203 -28.547 1 41.94 29 SER B O 1
ATOM 5980 N N . LEU B 1 30 ? -5.16 -27.281 -29.766 1 37.69 30 LEU B N 1
ATOM 5981 C CA . LEU B 1 30 ? -4.492 -28.578 -29.766 1 37.69 30 LEU B CA 1
ATOM 5982 C C . LEU B 1 30 ? -3.262 -28.547 -30.672 1 37.69 30 LEU B C 1
ATOM 5984 O O . LEU B 1 30 ? -2.223 -29.125 -30.328 1 37.69 30 LEU B O 1
ATOM 5988 N N . SER B 1 31 ? -3.539 -27.875 -31.781 1 38.69 31 SER B N 1
ATOM 5989 C CA . SER B 1 31 ? -2.432 -27.828 -32.719 1 38.69 31 SER B CA 1
ATOM 5990 C C . SER B 1 31 ? -1.29 -26.969 -32.188 1 38.69 31 SER B C 1
ATOM 5992 O O . SER B 1 31 ? -0.121 -27.344 -32.312 1 38.69 31 SER B O 1
ATOM 5994 N N . LEU B 1 32 ? -1.733 -25.781 -31.719 1 40.91 32 LEU B N 1
ATOM 5995 C CA . LEU B 1 32 ? -0.67 -25 -31.094 1 40.91 32 LEU B CA 1
ATOM 5996 C C . LEU B 1 32 ? -0.133 -25.734 -29.859 1 40.91 32 LEU B C 1
ATOM 5998 O O . LEU B 1 32 ? 1.074 -25.719 -29.609 1 40.91 32 LEU B O 1
ATOM 6002 N N . ALA B 1 33 ? -1.179 -26.266 -29.141 1 40.97 33 ALA B N 1
ATOM 6003 C CA . ALA B 1 33 ? -0.792 -27.078 -27.984 1 40.97 33 ALA B CA 1
ATOM 6004 C C . ALA B 1 33 ? -0.043 -28.328 -28.438 1 40.97 33 ALA B C 1
ATOM 6006 O O . ALA B 1 33 ? 0.943 -28.734 -27.812 1 40.97 33 ALA B O 1
ATOM 6007 N N . SER B 1 34 ? -0.623 -29.062 -29.469 1 36.94 34 SER B N 1
ATOM 6008 C CA . SER B 1 34 ? 0.011 -30.25 -30.016 1 36.94 34 SER B CA 1
ATOM 6009 C C . SER B 1 34 ? 1.329 -29.906 -30.703 1 36.94 34 SER B C 1
ATOM 6011 O O . SER B 1 34 ? 2.256 -30.719 -30.719 1 36.94 34 SER B O 1
ATOM 6013 N N . ALA B 1 35 ? 1.228 -28.953 -31.531 1 35.5 35 ALA B N 1
ATOM 6014 C CA . ALA B 1 35 ? 2.5 -28.531 -32.094 1 35.5 35 ALA B CA 1
ATOM 6015 C C . ALA B 1 35 ? 3.555 -28.328 -31.016 1 35.5 35 ALA B C 1
ATOM 6017 O O . ALA B 1 35 ? 4.754 -28.484 -31.266 1 35.5 35 ALA B O 1
ATOM 6018 N N . ALA B 1 36 ? 3.08 -27.781 -29.828 1 34.34 36 ALA B N 1
ATOM 6019 C CA . ALA B 1 36 ? 3.895 -27.656 -28.625 1 34.34 36 ALA B CA 1
ATOM 6020 C C . ALA B 1 36 ? 3.893 -28.953 -27.828 1 34.34 36 ALA B C 1
ATOM 6022 O O . ALA B 1 36 ? 3.096 -29.125 -26.891 1 34.34 36 ALA B O 1
ATOM 6023 N N . THR B 1 37 ? 3.684 -30.016 -28.203 1 33.19 37 THR B N 1
ATOM 6024 C CA . THR B 1 37 ? 3.59 -31.266 -27.469 1 33.19 37 THR B CA 1
ATOM 6025 C C . THR B 1 37 ? 4.398 -31.188 -26.172 1 33.19 37 THR B C 1
ATOM 6027 O O . THR B 1 37 ? 4.02 -31.797 -25.172 1 33.19 37 THR B O 1
ATOM 6030 N N . GLY B 1 38 ? 5.711 -31.047 -26.219 1 34.72 38 GLY B N 1
ATOM 6031 C CA . GLY B 1 38 ? 6.543 -31.172 -25.031 1 34.72 38 GLY B CA 1
ATOM 6032 C C . GLY B 1 38 ? 6.387 -30.016 -24.062 1 34.72 38 GLY B C 1
ATOM 6033 O O . GLY B 1 38 ? 6.848 -30.078 -22.922 1 34.72 38 GLY B O 1
ATOM 6034 N N . GLY B 1 39 ? 6.219 -28.594 -24.391 1 42.31 39 GLY B N 1
ATOM 6035 C CA . GLY B 1 39 ? 6.219 -27.469 -23.484 1 42.31 39 GLY B CA 1
ATOM 6036 C C . GLY B 1 39 ? 4.984 -26.594 -23.609 1 42.31 39 GLY B C 1
ATOM 6037 O O . GLY B 1 39 ? 4.449 -26.422 -24.703 1 42.31 39 GLY B O 1
ATOM 6038 N N . LYS B 1 40 ? 3.934 -26.547 -22.719 1 55.75 40 LYS B N 1
ATOM 6039 C CA . LYS B 1 40 ? 2.729 -25.766 -22.469 1 55.75 40 LYS B CA 1
ATOM 6040 C C . LYS B 1 40 ? 2.938 -24.312 -22.875 1 55.75 40 LYS B C 1
ATOM 6042 O O . LYS B 1 40 ? 3.711 -23.594 -22.234 1 55.75 40 LYS B O 1
ATOM 6047 N N . LEU B 1 41 ? 2.543 -23.938 -24.141 1 71.69 41 LEU B N 1
ATOM 6048 C CA . LEU B 1 41 ? 2.924 -22.703 -24.812 1 71.69 41 LEU B CA 1
ATOM 6049 C C . LEU B 1 41 ? 1.822 -21.656 -24.688 1 71.69 41 LEU B C 1
ATOM 6051 O O . LEU B 1 41 ? 2.012 -20.5 -25.094 1 71.69 41 LEU B O 1
ATOM 6055 N N . LEU B 1 42 ? 0.711 -22.141 -24.219 1 85.06 42 LEU B N 1
ATOM 6056 C CA . LEU B 1 42 ? -0.379 -21.172 -24.172 1 85.06 42 LEU B CA 1
ATOM 6057 C C . LEU B 1 42 ? -0.553 -20.609 -22.766 1 85.06 42 LEU B C 1
ATOM 6059 O O . LEU B 1 42 ? -0.152 -21.234 -21.781 1 85.06 42 LEU B O 1
ATOM 6063 N N . PHE B 1 43 ? -1.124 -19.469 -22.797 1 91.69 43 PHE B N 1
ATOM 6064 C CA . PHE B 1 43 ? -1.27 -18.734 -21.547 1 91.69 43 PHE B CA 1
ATOM 6065 C C . PHE B 1 43 ? -2.27 -19.422 -20.625 1 91.69 43 PHE B C 1
ATOM 6067 O O . PHE B 1 43 ? -1.917 -19.844 -19.516 1 91.69 43 PHE B O 1
ATOM 6074 N N . ILE B 1 44 ? -3.521 -19.594 -21.078 1 93.56 44 ILE B N 1
ATOM 6075 C CA . ILE B 1 44 ? -4.562 -20.219 -20.266 1 93.56 44 ILE B CA 1
ATOM 6076 C C . ILE B 1 44 ? -4.961 -21.547 -20.906 1 93.56 44 ILE B C 1
ATOM 6078 O O . ILE B 1 44 ? -5.195 -21.641 -22.109 1 93.56 44 ILE B O 1
ATOM 6082 N N . GLU B 1 45 ? -4.984 -22.516 -20.047 1 87.5 45 GLU B N 1
ATOM 6083 C CA . GLU B 1 45 ? -5.414 -23.828 -20.5 1 87.5 45 GLU B CA 1
ATOM 6084 C C . GLU B 1 45 ? -6.938 -23.953 -20.469 1 87.5 45 GLU B C 1
ATOM 6086 O O . GLU B 1 45 ? -7.539 -24.469 -21.422 1 87.5 45 GLU B O 1
ATOM 6091 N N . MET B 1 46 ? -7.461 -23.531 -19.375 1 90.81 46 MET B N 1
ATOM 6092 C CA . MET B 1 46 ? -8.914 -23.625 -19.25 1 90.81 46 MET B CA 1
ATOM 6093 C C . MET B 1 46 ? -9.43 -22.688 -18.156 1 90.81 46 MET B C 1
ATOM 6095 O O . MET B 1 46 ? -8.656 -22.219 -17.328 1 90.81 46 MET B O 1
ATOM 6099 N N . MET B 1 47 ? -10.703 -22.344 -18.281 1 95.56 47 MET B N 1
ATOM 6100 C CA . MET B 1 47 ? -11.414 -21.641 -17.219 1 95.56 47 MET B CA 1
ATOM 6101 C C . MET B 1 47 ? -12.539 -22.484 -16.656 1 95.56 47 MET B C 1
ATOM 6103 O O . MET B 1 47 ? -13.312 -23.094 -17.406 1 95.56 47 MET B O 1
ATOM 6107 N N . LEU B 1 48 ? -12.586 -22.562 -15.398 1 95.31 48 LEU B N 1
ATOM 6108 C CA . LEU B 1 48 ? -13.609 -23.359 -14.734 1 95.31 48 LEU B CA 1
ATOM 6109 C C . LEU B 1 48 ? -14.617 -22.453 -14.023 1 95.31 48 LEU B C 1
ATOM 6111 O O . LEU B 1 48 ? -14.242 -21.438 -13.438 1 95.31 48 LEU B O 1
ATOM 6115 N N . LEU B 1 49 ? -15.828 -22.703 -14.211 1 96.25 49 LEU B N 1
ATOM 6116 C CA . LEU B 1 49 ? -16.891 -22.094 -13.422 1 96.25 49 LEU B CA 1
ATOM 6117 C C . LEU B 1 49 ? -17.375 -23.047 -12.336 1 96.25 49 LEU B C 1
ATOM 6119 O O . LEU B 1 49 ? -17.844 -24.156 -12.633 1 96.25 49 LEU B O 1
ATOM 6123 N N . VAL B 1 50 ? -17.203 -22.672 -11.109 1 96.62 50 VAL B N 1
ATOM 6124 C CA . VAL B 1 50 ? -17.531 -23.531 -9.977 1 96.62 50 VAL B CA 1
ATOM 6125 C C . VAL B 1 50 ? -18.609 -22.875 -9.125 1 96.62 50 VAL B C 1
ATOM 6127 O O . VAL B 1 50 ? -18.594 -21.656 -8.938 1 96.62 50 VAL B O 1
ATOM 6130 N N . GLY B 1 51 ? -19.547 -23.516 -8.656 1 94.94 51 GLY B N 1
ATOM 6131 C CA . GLY B 1 51 ? -20.625 -23.031 -7.812 1 94.94 51 GLY B CA 1
ATOM 6132 C C . GLY B 1 51 ? -21.797 -23.969 -7.734 1 94.94 51 GLY B C 1
ATOM 6133 O O . GLY B 1 51 ? -21.609 -25.188 -7.68 1 94.94 51 GLY B O 1
ATOM 6134 N N . MET B 1 52 ? -22.938 -23.359 -7.512 1 93.12 52 MET B N 1
ATOM 6135 C CA . MET B 1 52 ? -24.203 -24.094 -7.5 1 93.12 52 MET B CA 1
ATOM 6136 C C . MET B 1 52 ? -25.25 -23.375 -8.344 1 93.12 52 MET B C 1
ATOM 6138 O O . MET B 1 52 ? -25.312 -22.141 -8.336 1 93.12 52 MET B O 1
ATOM 6142 N N . ASP B 1 53 ? -25.906 -24.141 -9.102 1 90.44 53 ASP B N 1
ATOM 6143 C CA . ASP B 1 53 ? -26.938 -23.562 -9.945 1 90.44 53 ASP B CA 1
ATOM 6144 C C . ASP B 1 53 ? -28.203 -24.422 -9.945 1 90.44 53 ASP B C 1
ATOM 6146 O O . ASP B 1 53 ? -28.375 -25.266 -9.062 1 90.44 53 ASP B O 1
ATOM 6150 N N . ASN B 1 54 ? -29.094 -24.156 -10.906 1 87.19 54 ASN B N 1
ATOM 6151 C CA . ASN B 1 54 ? -30.359 -24.859 -10.977 1 87.19 54 ASN B CA 1
ATOM 6152 C C . ASN B 1 54 ? -30.172 -26.312 -11.383 1 87.19 54 ASN B C 1
ATOM 6154 O O . ASN B 1 54 ? -30.953 -27.188 -10.977 1 87.19 54 ASN B O 1
ATOM 6158 N N . ASN B 1 55 ? -29.172 -26.625 -12.109 1 85.75 55 ASN B N 1
ATOM 6159 C CA . ASN B 1 55 ? -28.938 -27.984 -12.586 1 85.75 55 ASN B CA 1
ATOM 6160 C C . ASN B 1 55 ? -28.156 -28.812 -11.57 1 85.75 55 ASN B C 1
ATOM 6162 O O . ASN B 1 55 ? -28.438 -30 -11.375 1 85.75 55 ASN B O 1
ATOM 6166 N N . SER B 1 56 ? -27.203 -28.266 -10.938 1 84.38 56 SER B N 1
ATOM 6167 C CA . SER B 1 56 ? -26.391 -28.984 -9.969 1 84.38 56 SER B CA 1
ATOM 6168 C C . SER B 1 56 ? -27.141 -29.188 -8.656 1 84.38 56 SER B C 1
ATOM 6170 O O . SER B 1 56 ? -26.922 -30.188 -7.961 1 84.38 56 SER B O 1
ATOM 6172 N N . GLY B 1 57 ? -28.047 -28.203 -8.266 1 84 57 GLY B N 1
ATOM 6173 C CA . GLY B 1 57 ? -28.781 -28.297 -7.016 1 84 57 GLY B CA 1
ATOM 6174 C C . GLY B 1 57 ? -27.969 -27.875 -5.809 1 84 57 GLY B C 1
ATOM 6175 O O . GLY B 1 57 ? -26.812 -27.453 -5.945 1 84 57 GLY B O 1
ATOM 6176 N N . LEU B 1 58 ? -28.641 -27.875 -4.648 1 87.25 58 LEU B N 1
ATOM 6177 C CA . LEU B 1 58 ? -28 -27.516 -3.383 1 87.25 58 LEU B CA 1
ATOM 6178 C C . LEU B 1 58 ? -27.797 -28.766 -2.52 1 87.25 58 LEU B C 1
ATOM 6180 O O . LEU B 1 58 ? -28.766 -29.406 -2.113 1 87.25 58 LEU B O 1
ATOM 6184 N N . PHE B 1 59 ? -26.547 -29.109 -2.352 1 85.06 59 PHE B N 1
ATOM 6185 C CA . PHE B 1 59 ? -26.203 -30.266 -1.52 1 85.06 59 PHE B CA 1
ATOM 6186 C C . PHE B 1 59 ? -25.422 -29.828 -0.29 1 85.06 59 PHE B C 1
ATOM 6188 O O . PHE B 1 59 ? -24.344 -29.25 -0.413 1 85.06 59 PHE B O 1
ATOM 6195 N N . PRO B 1 60 ? -26 -29.969 0.863 1 84.56 60 PRO B N 1
ATOM 6196 C CA . PRO B 1 60 ? -25.25 -29.594 2.068 1 84.56 60 PRO B CA 1
ATOM 6197 C C . PRO B 1 60 ? -23.984 -30.438 2.266 1 84.56 60 PRO B C 1
ATOM 6199 O O . PRO B 1 60 ? -23.969 -31.609 1.883 1 84.56 60 PRO B O 1
ATOM 6202 N N . LYS B 1 61 ? -22.906 -29.875 2.787 1 80.62 61 LYS B N 1
ATOM 6203 C CA . LYS B 1 61 ? -21.625 -30.547 3.021 1 80.62 61 LYS B CA 1
ATOM 6204 C C . LYS B 1 61 ? -21.75 -31.641 4.066 1 80.62 61 LYS B C 1
ATOM 6206 O O . LYS B 1 61 ? -21.234 -32.75 3.889 1 80.62 61 LYS B O 1
ATOM 6211 N N . GLU B 1 62 ? -22.25 -31.328 5.363 1 71.44 62 GLU B N 1
ATOM 6212 C CA . GLU B 1 62 ? -22.438 -32.312 6.402 1 71.44 62 GLU B CA 1
ATOM 6213 C C . GLU B 1 62 ? -23.891 -32.812 6.441 1 71.44 62 GLU B C 1
ATOM 6215 O O . GLU B 1 62 ? -24.828 -32 6.477 1 71.44 62 GLU B O 1
ATOM 6220 N N . LEU B 1 63 ? -24.203 -33.969 5.707 1 56.97 63 LEU B N 1
ATOM 6221 C CA . LEU B 1 63 ? -25.531 -34.562 5.902 1 56.97 63 LEU B CA 1
ATOM 6222 C C . LEU B 1 63 ? -25.781 -34.844 7.379 1 56.97 63 LEU B C 1
ATOM 6224 O O . LEU B 1 63 ? -25.203 -35.781 7.938 1 56.97 63 LEU B O 1
ATOM 6228 N N . GLU B 1 64 ? -25.812 -33.969 8.203 1 51.22 64 GLU B N 1
ATOM 6229 C CA . GLU B 1 64 ? -26.219 -34.5 9.5 1 51.22 64 GLU B CA 1
ATOM 6230 C C . GLU B 1 64 ? -27.547 -35.25 9.398 1 51.22 64 GLU B C 1
ATOM 6232 O O . GLU B 1 64 ? -28.516 -34.75 8.812 1 51.22 64 GLU B O 1
ATOM 6237 N N . GLU B 1 65 ? -27.516 -36.594 9.359 1 50.06 65 GLU B N 1
ATOM 6238 C CA . GLU B 1 65 ? -28.703 -37.469 9.391 1 50.06 65 GLU B CA 1
ATOM 6239 C C . GLU B 1 65 ? -29.922 -36.719 9.93 1 50.06 65 GLU B C 1
ATOM 6241 O O . GLU B 1 65 ? -31.031 -36.875 9.422 1 50.06 65 GLU B O 1
ATOM 6246 N N . GLY B 1 66 ? -30.016 -36.625 11.328 1 44.41 66 GLY B N 1
ATOM 6247 C CA . GLY B 1 66 ? -31.234 -36.5 12.109 1 44.41 66 GLY B CA 1
ATOM 6248 C C . GLY B 1 66 ? -31.906 -35.156 11.93 1 44.41 66 GLY B C 1
ATOM 6249 O O . GLY B 1 66 ? -33.031 -34.938 12.383 1 44.41 66 GLY B O 1
ATOM 6250 N N . ASN B 1 67 ? -31.234 -34.062 12.242 1 45.03 67 ASN B N 1
ATOM 6251 C CA . ASN B 1 67 ? -32.062 -32.906 12.57 1 45.03 67 ASN B CA 1
ATOM 6252 C C . ASN B 1 67 ? -32.688 -32.312 11.32 1 45.03 67 ASN B C 1
ATOM 6254 O O . ASN B 1 67 ? -32.031 -31.594 10.562 1 45.03 67 ASN B O 1
ATOM 6258 N N . SER B 1 68 ? -33.625 -32.938 10.695 1 44.5 68 SER B N 1
ATOM 6259 C CA . SER B 1 68 ? -34.656 -32.562 9.703 1 44.5 68 SER B CA 1
ATOM 6260 C C . SER B 1 68 ? -35 -31.094 9.805 1 44.5 68 SER B C 1
ATOM 6262 O O . SER B 1 68 ? -35.812 -30.594 9.016 1 44.5 68 SER B O 1
ATOM 6264 N N . GLN B 1 69 ? -35.156 -30.594 11.078 1 45.81 69 GLN B N 1
ATOM 6265 C CA . GLN B 1 69 ? -35.875 -29.344 11.195 1 45.81 69 GLN B CA 1
ATOM 6266 C C . GLN B 1 69 ? -35.344 -28.297 10.242 1 45.81 69 GLN B C 1
ATOM 6268 O O . GLN B 1 69 ? -34.219 -28.438 9.734 1 45.81 69 GLN B O 1
ATOM 6273 N N . THR B 1 70 ? -36.031 -27 10.18 1 51.31 70 THR B N 1
ATOM 6274 C CA . THR B 1 70 ? -36.219 -25.75 9.445 1 51.31 70 THR B CA 1
ATOM 6275 C C . THR B 1 70 ? -34.875 -25 9.328 1 51.31 70 THR B C 1
ATOM 6277 O O . THR B 1 70 ? -34.625 -24.062 10.07 1 51.31 70 THR B O 1
ATOM 6280 N N . GLU B 1 71 ? -33.812 -25.75 9.141 1 59.88 71 GLU B N 1
ATOM 6281 C CA . GLU B 1 71 ? -32.562 -24.984 9.227 1 59.88 71 GLU B CA 1
ATOM 6282 C C . GLU B 1 71 ? -32.5 -23.891 8.164 1 59.88 71 GLU B C 1
ATOM 6284 O O . GLU B 1 71 ? -33.031 -24.062 7.059 1 59.88 71 GLU B O 1
ATOM 6289 N N . ASP B 1 72 ? -32.281 -22.625 8.547 1 77.62 72 ASP B N 1
ATOM 6290 C CA . ASP B 1 72 ? -32.094 -21.391 7.789 1 77.62 72 ASP B CA 1
ATOM 6291 C C . ASP B 1 72 ? -31.094 -21.609 6.648 1 77.62 72 ASP B C 1
ATOM 6293 O O . ASP B 1 72 ? -30 -22.125 6.863 1 77.62 72 ASP B O 1
ATOM 6297 N N . ILE B 1 73 ? -31.641 -21.719 5.395 1 85.06 73 ILE B N 1
ATOM 6298 C CA . ILE B 1 73 ? -30.922 -21.922 4.137 1 85.06 73 ILE B CA 1
ATOM 6299 C C . ILE B 1 73 ? -29.594 -21.172 4.188 1 85.06 73 ILE B C 1
ATOM 6301 O O . ILE B 1 73 ? -28.625 -21.578 3.531 1 85.06 73 ILE B O 1
ATOM 6305 N N . PHE B 1 74 ? -29.438 -20.234 5.035 1 87.5 74 PHE B N 1
ATOM 6306 C CA . PHE B 1 74 ? -28.266 -19.375 5.039 1 87.5 74 PHE B CA 1
ATOM 6307 C C . PHE B 1 74 ? -27.234 -19.891 6.043 1 87.5 74 PHE B C 1
ATOM 6309 O O . PHE B 1 74 ? -26.062 -19.5 5.988 1 87.5 74 PHE B O 1
ATOM 6316 N N . SER B 1 75 ? -27.5 -20.719 6.918 1 84.69 75 SER B N 1
ATOM 6317 C CA . SER B 1 75 ? -26.578 -21.203 7.938 1 84.69 75 SER B CA 1
ATOM 6318 C C . SER B 1 75 ? -25.891 -22.5 7.496 1 84.69 75 SER B C 1
ATOM 6320 O O . SER B 1 75 ? -24.906 -22.922 8.102 1 84.69 75 SER B O 1
ATOM 6322 N N . ILE B 1 76 ? -26.328 -23.062 6.367 1 84.5 76 ILE B N 1
ATOM 6323 C CA . ILE B 1 76 ? -25.828 -24.328 5.883 1 84.5 76 ILE B CA 1
ATOM 6324 C C . ILE B 1 76 ? -24.688 -24.094 4.895 1 84.5 76 ILE B C 1
ATOM 6326 O O . ILE B 1 76 ? -24.75 -23.172 4.082 1 84.5 76 ILE B O 1
ATOM 6330 N N . GLU B 1 77 ? -23.656 -24.906 5.086 1 89 77 GLU B N 1
ATOM 6331 C CA . GLU B 1 77 ? -22.578 -24.922 4.09 1 89 77 GLU B CA 1
ATOM 6332 C C . GLU B 1 77 ? -22.859 -25.969 3.004 1 89 77 GLU B C 1
ATOM 6334 O O . GLU B 1 77 ? -23.25 -27.094 3.303 1 89 77 GLU B O 1
ATOM 6339 N N . TYR B 1 78 ? -22.719 -25.547 1.821 1 90 78 TYR B N 1
ATOM 6340 C CA . TYR B 1 78 ? -23.031 -26.406 0.695 1 90 78 TYR B CA 1
ATOM 6341 C C . TYR B 1 78 ? -21.75 -26.859 -0.02 1 90 78 TYR B C 1
ATOM 6343 O O . TYR B 1 78 ? -20.703 -26.234 0.122 1 90 78 TYR B O 1
ATOM 6351 N N . GLN B 1 79 ? -21.844 -27.953 -0.767 1 88.19 79 GLN B N 1
ATOM 6352 C CA . GLN B 1 79 ? -20.734 -28.469 -1.556 1 88.19 79 GLN B CA 1
ATOM 6353 C C . GLN B 1 79 ? -20.75 -27.906 -2.971 1 88.19 79 GLN B C 1
ATOM 6355 O O . GLN B 1 79 ? -21.656 -28.188 -3.748 1 88.19 79 GLN B O 1
ATOM 6360 N N . PRO B 1 80 ? -19.75 -27.141 -3.221 1 92.06 80 PRO B N 1
ATOM 6361 C CA . PRO B 1 80 ? -19.703 -26.609 -4.582 1 92.06 80 PRO B CA 1
ATOM 6362 C C . PRO B 1 80 ? -19.312 -27.656 -5.621 1 92.06 80 PRO B C 1
ATOM 6364 O O . PRO B 1 80 ? -18.609 -28.609 -5.297 1 92.06 80 PRO B O 1
ATOM 6367 N N . LYS B 1 81 ? -19.766 -27.5 -6.871 1 92.5 81 LYS B N 1
ATOM 6368 C CA . LYS B 1 81 ? -19.453 -28.391 -7.992 1 92.5 81 LYS B CA 1
ATOM 6369 C C . LYS B 1 81 ? -18.938 -27.609 -9.195 1 92.5 81 LYS B C 1
ATOM 6371 O O . LYS B 1 81 ? -19.172 -26.391 -9.297 1 92.5 81 LYS B O 1
ATOM 6376 N N . VAL B 1 82 ? -18.188 -28.281 -9.984 1 94.75 82 VAL B N 1
ATOM 6377 C CA . VAL B 1 82 ? -17.766 -27.656 -11.234 1 94.75 82 VAL B CA 1
ATOM 6378 C C . VAL B 1 82 ? -18.922 -27.656 -12.227 1 94.75 82 VAL B C 1
ATOM 6380 O O . VAL B 1 82 ? -19.469 -28.703 -12.57 1 94.75 82 VAL B O 1
ATOM 6383 N N . LEU B 1 83 ? -19.312 -26.531 -12.672 1 93.56 83 LEU B N 1
ATOM 6384 C CA . LEU B 1 83 ? -20.469 -26.391 -13.547 1 93.56 83 LEU B CA 1
ATOM 6385 C C . LEU B 1 83 ? -20.062 -26.453 -15.016 1 93.56 83 LEU B C 1
ATOM 6387 O O . LEU B 1 83 ? -20.609 -27.25 -15.781 1 93.56 83 LEU B O 1
ATOM 6391 N N . ASP B 1 84 ? -19.109 -25.641 -15.344 1 92.06 84 ASP B N 1
ATOM 6392 C CA . ASP B 1 84 ? -18.688 -25.547 -16.734 1 92.06 84 ASP B CA 1
ATOM 6393 C C . ASP B 1 84 ? -17.172 -25.438 -16.844 1 92.06 84 ASP B C 1
ATOM 6395 O O . ASP B 1 84 ? -16.516 -24.922 -15.938 1 92.06 84 ASP B O 1
ATOM 6399 N N . CYS B 1 85 ? -16.656 -26 -17.844 1 91.56 85 CYS B N 1
ATOM 6400 C CA . CYS B 1 85 ? -15.258 -25.875 -18.234 1 91.56 85 CYS B CA 1
ATOM 6401 C C . CYS B 1 85 ? -15.148 -25.219 -19.625 1 91.56 85 CYS B C 1
ATOM 6403 O O . CYS B 1 85 ? -15.68 -25.75 -20.594 1 91.56 85 CYS B O 1
ATOM 6405 N N . PHE B 1 86 ? -14.5 -24.062 -19.625 1 90.19 86 PHE B N 1
ATOM 6406 C CA . PHE B 1 86 ? -14.367 -23.312 -20.875 1 90.19 86 PHE B CA 1
ATOM 6407 C C . PHE B 1 86 ? -12.961 -23.453 -21.438 1 90.19 86 PHE B C 1
ATOM 6409 O O . PHE B 1 86 ? -11.969 -23.266 -20.734 1 90.19 86 PHE B O 1
ATOM 6416 N N . CYS B 1 87 ? -12.891 -23.797 -22.594 1 83.25 87 CYS B N 1
ATOM 6417 C CA . CYS B 1 87 ? -11.641 -23.844 -23.344 1 83.25 87 CYS B CA 1
ATOM 6418 C C . CYS B 1 87 ? -11.727 -22.969 -24.578 1 83.25 87 CYS B C 1
ATOM 6420 O O . CYS B 1 87 ? -12.664 -22.203 -24.75 1 83.25 87 CYS B O 1
ATOM 6422 N N . SER B 1 88 ? -10.797 -22.953 -25.422 1 75.56 88 SER B N 1
ATOM 6423 C CA . SER B 1 88 ? -10.742 -22.047 -26.562 1 75.56 88 SER B CA 1
ATOM 6424 C C . SER B 1 88 ? -11.945 -22.234 -27.484 1 75.56 88 SER B C 1
ATOM 6426 O O . SER B 1 88 ? -12.609 -21.266 -27.859 1 75.56 88 SER B O 1
ATOM 6428 N N . ASN B 1 89 ? -12.328 -23.516 -27.812 1 72.75 89 ASN B N 1
ATOM 6429 C CA . ASN B 1 89 ? -13.391 -23.703 -28.781 1 72.75 89 ASN B CA 1
ATOM 6430 C C . ASN B 1 89 ? -14.531 -24.547 -28.219 1 72.75 89 ASN B C 1
ATOM 6432 O O . ASN B 1 89 ? -15.57 -24.688 -28.875 1 72.75 89 ASN B O 1
ATOM 6436 N N . THR B 1 90 ? -14.336 -25.047 -27.047 1 79.12 90 THR B N 1
ATOM 6437 C CA . THR B 1 90 ? -15.344 -25.953 -26.516 1 79.12 90 THR B CA 1
ATOM 6438 C C . THR B 1 90 ? -15.711 -25.578 -25.078 1 79.12 90 THR B C 1
ATOM 6440 O O . THR B 1 90 ? -14.891 -25 -24.359 1 79.12 90 THR B O 1
ATOM 6443 N N . VAL B 1 91 ? -17.016 -25.797 -24.859 1 86.38 91 VAL B N 1
ATOM 6444 C CA . VAL B 1 91 ? -17.5 -25.656 -23.5 1 86.38 91 VAL B CA 1
ATOM 6445 C C . VAL B 1 91 ? -18.078 -27 -23.016 1 86.38 91 VAL B C 1
ATOM 6447 O O . VAL B 1 91 ? -18.922 -27.594 -23.688 1 86.38 91 VAL B O 1
ATOM 6450 N N . ARG B 1 92 ? -17.531 -27.438 -21.984 1 85.94 92 ARG B N 1
ATOM 6451 C CA . ARG B 1 92 ? -18.062 -28.656 -21.359 1 85.94 92 ARG B CA 1
ATOM 6452 C C . ARG B 1 92 ? -18.953 -28.312 -20.172 1 85.94 92 ARG B C 1
ATOM 6454 O O . ARG B 1 92 ? -18.516 -27.641 -19.234 1 85.94 92 ARG B O 1
ATOM 6461 N N . HIS B 1 93 ? -20.188 -28.734 -20.281 1 88.5 93 HIS B N 1
ATOM 6462 C CA . HIS B 1 93 ? -21.109 -28.609 -19.156 1 88.5 93 HIS B CA 1
ATOM 6463 C C . HIS B 1 93 ? -21.141 -29.891 -18.344 1 88.5 93 HIS B C 1
ATOM 6465 O O . HIS B 1 93 ? -21.297 -30.984 -18.891 1 88.5 93 HIS B O 1
ATOM 6471 N N . PHE B 1 94 ? -21.016 -29.844 -17.109 1 87.62 94 PHE B N 1
ATOM 6472 C CA . PHE B 1 94 ? -20.969 -31.031 -16.266 1 87.62 94 PHE B CA 1
ATOM 6473 C C . PHE B 1 94 ? -22.359 -31.406 -15.773 1 87.62 94 PHE B C 1
ATOM 6475 O O . PHE B 1 94 ? -22.641 -32.594 -15.516 1 87.62 94 PHE B O 1
ATOM 6482 N N . TYR B 1 95 ? -23.219 -30.359 -15.617 1 86.62 95 TYR B N 1
ATOM 6483 C CA . TYR B 1 95 ? -24.578 -30.609 -15.18 1 86.62 95 TYR B CA 1
ATOM 6484 C C . TYR B 1 95 ? -25.578 -29.938 -16.109 1 86.62 95 TYR B C 1
ATOM 6486 O O . TYR B 1 95 ? -25.812 -28.734 -16.031 1 86.62 95 TYR B O 1
ATOM 6494 N N . PRO B 1 96 ? -26.25 -30.438 -17.094 1 83.31 96 PRO B N 1
ATOM 6495 C CA . PRO B 1 96 ? -26.031 -31.828 -17.516 1 83.31 96 PRO B CA 1
ATOM 6496 C C . PRO B 1 96 ? -24.734 -32.031 -18.297 1 83.31 96 PRO B C 1
ATOM 6498 O O . PRO B 1 96 ? -24.156 -31.047 -18.781 1 83.31 96 PRO B O 1
ATOM 6501 N N . SER B 1 97 ? -24.266 -33.25 -18.359 1 83.69 97 SER B N 1
ATOM 6502 C CA . SER B 1 97 ? -23 -33.5 -19.062 1 83.69 97 SER B CA 1
ATOM 6503 C C . SER B 1 97 ? -23.156 -33.344 -20.562 1 83.69 97 SER B C 1
ATOM 6505 O O . SER B 1 97 ? -23.672 -34.25 -21.234 1 83.69 97 SER B O 1
ATOM 6507 N N . THR B 1 98 ? -22.875 -32.094 -21.078 1 84.69 98 THR B N 1
ATOM 6508 C CA . THR B 1 98 ? -22.969 -31.766 -22.5 1 84.69 98 THR B CA 1
ATOM 6509 C C . THR B 1 98 ? -21.75 -30.984 -22.969 1 84.69 98 THR B C 1
ATOM 6511 O O . THR B 1 98 ? -21 -30.453 -22.156 1 84.69 98 THR B O 1
ATOM 6514 N N . TRP B 1 99 ? -21.516 -31.141 -24.25 1 81.44 99 TRP B N 1
ATOM 6515 C CA . TRP B 1 99 ? -20.453 -30.375 -24.875 1 81.44 99 TRP B CA 1
ATOM 6516 C C . TRP B 1 99 ? -21.016 -29.406 -25.906 1 81.44 99 TRP B C 1
ATOM 6518 O O . TRP B 1 99 ? -21.922 -29.75 -26.672 1 81.44 99 TRP B O 1
ATOM 6528 N N . ASP B 1 100 ? -20.641 -28.156 -25.734 1 79.38 100 ASP B N 1
ATOM 6529 C CA . ASP B 1 100 ? -21.031 -27.156 -26.703 1 79.38 100 ASP B CA 1
ATOM 6530 C C . ASP B 1 100 ? -19.797 -26.547 -27.406 1 79.38 100 ASP B C 1
ATOM 6532 O O . ASP B 1 100 ? -18.75 -26.406 -26.781 1 79.38 100 ASP B O 1
ATOM 6536 N N . GLU B 1 101 ? -19.875 -26.391 -28.766 1 68.62 101 GLU B N 1
ATOM 6537 C CA . GLU B 1 101 ? -18.812 -25.688 -29.484 1 68.62 101 GLU B CA 1
ATOM 6538 C C . GLU B 1 101 ? -19.062 -24.172 -29.5 1 68.62 101 GLU B C 1
ATOM 6540 O O . GLU B 1 101 ? -20.203 -23.734 -29.594 1 68.62 101 GLU B O 1
ATOM 6545 N N . ILE B 1 102 ? -18.297 -23.281 -28.953 1 61.12 102 ILE B N 1
ATOM 6546 C CA . ILE B 1 102 ? -18.406 -21.828 -28.891 1 61.12 102 ILE B CA 1
ATOM 6547 C C . ILE B 1 102 ? -18.625 -21.266 -30.281 1 61.12 102 ILE B C 1
ATOM 6549 O O . ILE B 1 102 ? -17.828 -21.531 -31.188 1 61.12 102 ILE B O 1
ATOM 6553 N N . LEU B 1 103 ? -20.047 -21.141 -30.828 1 48.5 103 LEU B N 1
ATOM 6554 C CA . LEU B 1 103 ? -20.516 -20.688 -32.125 1 48.5 103 LEU B CA 1
ATOM 6555 C C . LEU B 1 103 ? -19.859 -19.359 -32.531 1 48.5 103 LEU B C 1
ATOM 6557 O O . LEU B 1 103 ? -19.875 -18.406 -31.734 1 48.5 103 LEU B O 1
ATOM 6561 N N . LEU B 1 104 ? -18.812 -19.219 -33.281 1 45.53 104 LEU B N 1
ATOM 6562 C CA . LEU B 1 104 ? -18.609 -18 -34.062 1 45.53 104 LEU B CA 1
ATOM 6563 C C . LEU B 1 104 ? -19.891 -17.578 -34.75 1 45.53 104 LEU B C 1
ATOM 6565 O O . LEU B 1 104 ? -20.688 -18.422 -35.188 1 45.53 104 LEU B O 1
ATOM 6569 N N . ASN B 1 105 ? -20.578 -16.547 -34.531 1 39.06 105 ASN B N 1
ATOM 6570 C CA . ASN B 1 105 ? -21.672 -15.992 -35.312 1 39.06 105 ASN B CA 1
ATOM 6571 C C . ASN B 1 105 ? -21.562 -16.391 -36.781 1 39.06 105 ASN B C 1
ATOM 6573 O O . ASN B 1 105 ? -22.266 -15.836 -37.656 1 39.06 105 ASN B O 1
ATOM 6577 N N . SER B 1 106 ? -20.5 -16.656 -37.562 1 34.03 106 SER B N 1
ATOM 6578 C CA . SER B 1 106 ? -20.688 -16.844 -38.969 1 34.03 106 SER B CA 1
ATOM 6579 C C . SER B 1 106 ? -21.672 -17.969 -39.281 1 34.03 106 SER B C 1
ATOM 6581 O O . SER B 1 106 ? -21.547 -19.062 -38.719 1 34.03 106 SER B O 1
ATOM 6583 N N . GLN B 1 107 ? -22.891 -17.734 -39.656 1 33.22 107 GLN B N 1
ATOM 6584 C CA . GLN B 1 107 ? -23.906 -18.422 -40.469 1 33.22 107 GLN B CA 1
ATOM 6585 C C . GLN B 1 107 ? -23.266 -19.422 -41.438 1 33.22 107 GLN B C 1
ATOM 6587 O O . GLN B 1 107 ? -23.953 -20.125 -42.156 1 33.22 107 GLN B O 1
ATOM 6592 N N . THR B 1 108 ? -22.188 -19.203 -42.125 1 29.53 108 THR B N 1
ATOM 6593 C CA . THR B 1 108 ? -21.922 -20.234 -43.125 1 29.53 108 THR B CA 1
ATOM 6594 C C . THR B 1 108 ? -21.688 -21.578 -42.469 1 29.53 108 THR B C 1
ATOM 6596 O O . THR B 1 108 ? -20.578 -21.859 -42 1 29.53 108 THR B O 1
ATOM 6599 N N . MET B 1 109 ? -22.641 -22.047 -41.688 1 30.31 109 MET B N 1
ATOM 6600 C CA . MET B 1 109 ? -22.781 -23.484 -41.469 1 30.31 109 MET B CA 1
ATOM 6601 C C . MET B 1 109 ? -22.891 -24.219 -42.812 1 30.31 109 MET B C 1
ATOM 6603 O O . MET B 1 109 ? -23.734 -23.875 -43.656 1 30.31 109 MET B O 1
ATOM 6607 N N . ASP B 1 110 ? -22.016 -24.812 -43.406 1 27.19 110 ASP B N 1
ATOM 6608 C CA . ASP B 1 110 ? -22.406 -25.844 -44.375 1 27.19 110 ASP B CA 1
ATOM 6609 C C . ASP B 1 110 ? -23.5 -26.734 -43.812 1 27.19 110 ASP B C 1
ATOM 6611 O O . ASP B 1 110 ? -23.375 -27.266 -42.688 1 27.19 110 ASP B O 1
ATOM 6615 N N . LEU B 1 111 ? -24.828 -26.672 -44.125 1 28.83 111 LEU B N 1
ATOM 6616 C CA . LEU B 1 111 ? -26.016 -27.516 -44.219 1 28.83 111 LEU B CA 1
ATOM 6617 C C . LEU B 1 111 ? -25.656 -28.984 -44.375 1 28.83 111 LEU B C 1
ATOM 6619 O O . LEU B 1 111 ? -26.375 -29.859 -43.906 1 28.83 111 LEU B O 1
ATOM 6623 N N . LYS B 1 112 ? -24.672 -29.328 -45.219 1 27.45 112 LYS B N 1
ATOM 6624 C CA . LYS B 1 112 ? -24.406 -30.703 -45.625 1 27.45 112 LYS B CA 1
ATOM 6625 C C . LYS B 1 112 ? -23.953 -31.547 -44.438 1 27.45 112 LYS B C 1
ATOM 6627 O O . LYS B 1 112 ? -24.266 -32.719 -44.344 1 27.45 112 LYS B O 1
ATOM 6632 N N . MET B 1 113 ? -23.328 -30.938 -43.469 1 25.69 113 MET B N 1
ATOM 6633 C CA . MET B 1 113 ? -22.938 -32.031 -42.562 1 25.69 113 MET B CA 1
ATOM 6634 C C . MET B 1 113 ? -24.078 -32.375 -41.594 1 25.69 113 MET B C 1
ATOM 6636 O O . MET B 1 113 ? -24.016 -33.375 -40.875 1 25.69 113 MET B O 1
ATOM 6640 N N . LYS B 1 114 ? -25.141 -31.531 -41.531 1 29.19 114 LYS B N 1
ATOM 6641 C CA . LYS B 1 114 ? -26.359 -32 -40.875 1 29.19 114 LYS B CA 1
ATOM 6642 C C . LYS B 1 114 ? -26.969 -33.156 -41.656 1 29.19 114 LYS B C 1
ATOM 6644 O O . LYS B 1 114 ? -27.594 -34.062 -41.062 1 29.19 114 LYS B O 1
ATOM 6649 N N . GLU B 1 115 ? -27.031 -33.062 -42.938 1 28.41 115 GLU B N 1
ATOM 6650 C CA . GLU B 1 115 ? -27.766 -34.094 -43.688 1 28.41 115 GLU B CA 1
ATOM 6651 C C . GLU B 1 115 ? -27.109 -35.469 -43.531 1 28.41 115 GLU B C 1
ATOM 6653 O O . GLU B 1 115 ? -27.797 -36.469 -43.562 1 28.41 115 GLU B O 1
ATOM 6658 N N . LYS B 1 116 ? -25.812 -35.562 -43.469 1 26.5 116 LYS B N 1
ATOM 6659 C CA . LYS B 1 116 ? -25.344 -36.938 -43.438 1 26.5 116 LYS B CA 1
ATOM 6660 C C . LYS B 1 116 ? -25.75 -37.656 -42.156 1 26.5 116 LYS B C 1
ATOM 6662 O O . LYS B 1 116 ? -26 -38.875 -42.156 1 26.5 116 LYS B O 1
ATOM 6667 N N . PHE B 1 117 ? -25.75 -36.875 -40.969 1 27.53 117 PHE B N 1
ATOM 6668 C CA . PHE B 1 117 ? -26.062 -37.812 -39.906 1 27.53 117 PHE B CA 1
ATOM 6669 C C . PHE B 1 117 ? -27.578 -37.906 -39.688 1 27.53 117 PHE B C 1
ATOM 6671 O O . PHE B 1 117 ? -28.062 -37.75 -38.562 1 27.53 117 PHE B O 1
ATOM 6678 N N . ARG B 1 118 ? -28.344 -37.344 -40.656 1 25.88 118 ARG B N 1
ATOM 6679 C CA . ARG B 1 118 ? -29.734 -37.75 -40.625 1 25.88 118 ARG B CA 1
ATOM 6680 C C . ARG B 1 118 ? -29.891 -39.25 -40.75 1 25.88 118 ARG B C 1
ATOM 6682 O O . ARG B 1 118 ? -29.766 -39.812 -41.844 1 25.88 118 ARG B O 1
ATOM 6689 N N . THR B 1 119 ? -29.312 -40.156 -39.938 1 26.61 119 THR B N 1
ATOM 6690 C CA . THR B 1 119 ? -29.719 -41.562 -40.031 1 26.61 119 THR B CA 1
ATOM 6691 C C . THR B 1 119 ? -31.234 -41.688 -40.094 1 26.61 119 THR B C 1
ATOM 6693 O O . THR B 1 119 ? -31.922 -41.312 -39.125 1 26.61 119 THR B O 1
ATOM 6696 N N . ASN B 1 120 ? -31.875 -41.344 -41.125 1 22.95 120 ASN B N 1
ATOM 6697 C CA . ASN B 1 120 ? -33.156 -42 -41.344 1 22.95 120 ASN B CA 1
ATOM 6698 C C . ASN B 1 120 ? -33.031 -43.531 -41.156 1 22.95 120 ASN B C 1
ATOM 6700 O O . ASN B 1 120 ? -32.25 -44.156 -41.844 1 22.95 120 ASN B O 1
ATOM 6704 N N . PRO B 1 121 ? -33.5 -44.281 -40.125 1 25.52 121 PRO B N 1
ATOM 6705 C CA . PRO B 1 121 ? -33.531 -45.719 -39.969 1 25.52 121 PRO B CA 1
ATOM 6706 C C . PRO B 1 121 ? -34.25 -46.406 -41.125 1 25.52 121 PRO B C 1
ATOM 6708 O O . PRO B 1 121 ? -34.562 -47.594 -41.062 1 25.52 121 PRO B O 1
ATOM 6711 N N . THR B 1 122 ? -34.969 -45.812 -42.062 1 24.67 122 THR B N 1
ATOM 6712 C CA . THR B 1 122 ? -35.844 -46.812 -42.656 1 24.67 122 THR B CA 1
ATOM 6713 C C . THR B 1 122 ? -35.031 -48 -43.188 1 24.67 122 THR B C 1
ATOM 6715 O O . THR B 1 122 ? -35.375 -49.156 -42.969 1 24.67 122 THR B O 1
ATOM 6718 N N . GLY B 1 123 ? -34.969 -48.188 -44.562 1 23.66 123 GLY B N 1
ATOM 6719 C CA . GLY B 1 123 ? -35.031 -49.438 -45.312 1 23.66 123 GLY B CA 1
ATOM 6720 C C . GLY B 1 123 ? -33.875 -50.375 -45 1 23.66 123 GLY B C 1
ATOM 6721 O O . GLY B 1 123 ? -34 -51.25 -44.156 1 23.66 123 GLY B O 1
ATOM 6722 N N . ASN B 1 124 ? -33.188 -51 -46.156 1 22.86 124 ASN B N 1
ATOM 6723 C CA . ASN B 1 124 ? -32.438 -52.219 -46.5 1 22.86 124 ASN B CA 1
ATOM 6724 C C . ASN B 1 124 ? -31.188 -52.375 -45.656 1 22.86 124 ASN B C 1
ATOM 6726 O O . ASN B 1 124 ? -30.641 -51.375 -45.156 1 22.86 124 ASN B O 1
ATOM 6730 N N . ASN B 1 125 ? -30.781 -53.812 -45.375 1 22.91 125 ASN B N 1
ATOM 6731 C CA . ASN B 1 125 ? -29.906 -54.531 -44.469 1 22.91 125 ASN B CA 1
ATOM 6732 C C . ASN B 1 125 ? -28.469 -54.031 -44.531 1 22.91 125 ASN B C 1
ATOM 6734 O O . ASN B 1 125 ? -27.547 -54.688 -44.062 1 22.91 125 ASN B O 1
ATOM 6738 N N . ILE B 1 126 ? -28.203 -53.281 -45.594 1 24.34 126 ILE B N 1
ATOM 6739 C CA . ILE B 1 126 ? -26.766 -53.344 -45.844 1 24.34 126 ILE B CA 1
ATOM 6740 C C . ILE B 1 126 ? -26 -53.156 -44.531 1 24.34 126 ILE B C 1
ATOM 6742 O O . ILE B 1 126 ? -26.219 -52.156 -43.812 1 24.34 126 ILE B O 1
ATOM 6746 N N . VAL B 1 127 ? -25.562 -54.375 -43.969 1 23.62 127 VAL B N 1
ATOM 6747 C CA . VAL B 1 127 ? -24.75 -54.531 -42.75 1 23.62 127 VAL B CA 1
ATOM 6748 C C . VAL B 1 127 ? -23.797 -53.344 -42.625 1 23.62 127 VAL B C 1
ATOM 6750 O O . VAL B 1 127 ? -22.906 -53.156 -43.469 1 23.62 127 VAL B O 1
ATOM 6753 N N . MET B 1 128 ? -24.359 -52.344 -42.688 1 25.56 128 MET B N 1
ATOM 6754 C CA . MET B 1 128 ? -23.484 -51.156 -42.781 1 25.56 128 MET B CA 1
ATOM 6755 C C . MET B 1 128 ? -22.25 -51.344 -41.906 1 25.56 128 MET B C 1
ATOM 6757 O O . MET B 1 128 ? -22.359 -51.625 -40.719 1 25.56 128 MET B O 1
ATOM 6761 N N . PRO B 1 129 ? -21.141 -51.844 -42.5 1 24.98 129 PRO B N 1
ATOM 6762 C CA . PRO B 1 129 ? -20.156 -52.344 -41.531 1 24.98 129 PRO B CA 1
ATOM 6763 C C . PRO B 1 129 ? -20.047 -51.469 -40.312 1 24.98 129 PRO B C 1
ATOM 6765 O O . PRO B 1 129 ? -20.391 -50.281 -40.344 1 24.98 129 PRO B O 1
ATOM 6768 N N . LYS B 1 130 ? -20.172 -52.094 -39.156 1 26.14 130 LYS B N 1
ATOM 6769 C CA . LYS B 1 130 ? -20.156 -51.5 -37.812 1 26.14 130 LYS B CA 1
ATOM 6770 C C . LYS B 1 130 ? -19.25 -50.281 -37.781 1 26.14 130 LYS B C 1
ATOM 6772 O O . LYS B 1 130 ? -18.125 -50.312 -38.25 1 26.14 130 LYS B O 1
ATOM 6777 N N . PRO B 1 131 ? -19.797 -49.312 -38.031 1 25.98 131 PRO B N 1
ATOM 6778 C CA . PRO B 1 131 ? -18.922 -48.125 -38.156 1 25.98 131 PRO B CA 1
ATOM 6779 C C . PRO B 1 131 ? -17.672 -48.25 -37.281 1 25.98 131 PRO B C 1
ATOM 6781 O O . PRO B 1 131 ? -17.766 -48.656 -36.125 1 25.98 131 PRO B O 1
ATOM 6784 N N . VAL B 1 132 ? -16.562 -48.781 -37.781 1 23.67 132 VAL B N 1
ATOM 6785 C CA . VAL B 1 132 ? -15.352 -48.969 -37 1 23.67 132 VAL B CA 1
ATOM 6786 C C . VAL B 1 132 ? -15.242 -47.844 -35.938 1 23.67 132 VAL B C 1
ATOM 6788 O O . VAL B 1 132 ? -15.18 -46.656 -36.281 1 23.67 132 VAL B O 1
ATOM 6791 N N . TYR B 1 133 ? -15.922 -47.875 -34.844 1 23.59 133 TYR B N 1
ATOM 6792 C CA . TYR B 1 133 ? -15.641 -47.344 -33.5 1 23.59 133 TYR B CA 1
ATOM 6793 C C . TYR B 1 133 ? -14.148 -47.062 -33.344 1 23.59 133 TYR B C 1
ATOM 6795 O O . TYR B 1 133 ? -13.328 -47.969 -33.469 1 23.59 133 TYR B O 1
ATOM 6803 N N . PHE B 1 134 ? -13.617 -46.125 -34.094 1 24.64 134 PHE B N 1
ATOM 6804 C CA . PHE B 1 134 ? -12.234 -45.781 -33.781 1 24.64 134 PHE B CA 1
ATOM 6805 C C . PHE B 1 134 ? -11.898 -46.125 -32.344 1 24.64 134 PHE B C 1
ATOM 6807 O O . PHE B 1 134 ? -12.344 -45.438 -31.406 1 24.64 134 PHE B O 1
ATOM 6814 N N . THR B 1 135 ? -11.859 -47.156 -31.719 1 26.45 135 THR B N 1
ATOM 6815 C CA . THR B 1 135 ? -11.352 -47.938 -30.594 1 26.45 135 THR B CA 1
ATOM 6816 C C . THR B 1 135 ? -9.93 -47.5 -30.234 1 26.45 135 THR B C 1
ATOM 6818 O O . THR B 1 135 ? -9.258 -48.156 -29.438 1 26.45 135 THR B O 1
ATOM 6821 N N . LYS B 1 136 ? -9.18 -47.125 -31.266 1 29.59 136 LYS B N 1
ATOM 6822 C CA . LYS B 1 136 ? -7.809 -46.812 -30.859 1 29.59 136 LYS B CA 1
ATOM 6823 C C . LYS B 1 136 ? -7.777 -45.781 -29.734 1 29.59 136 LYS B C 1
ATOM 6825 O O . LYS B 1 136 ? -8.461 -44.75 -29.828 1 29.59 136 LYS B O 1
ATOM 6830 N N . ARG B 1 137 ? -7.426 -46.156 -28.656 1 29.72 137 ARG B N 1
ATOM 6831 C CA . ARG B 1 137 ? -6.941 -45.531 -27.438 1 29.72 137 ARG B CA 1
ATOM 6832 C C . ARG B 1 137 ? -6.238 -44.188 -27.734 1 29.72 137 ARG B C 1
ATOM 6834 O O . ARG B 1 137 ? -5.047 -44.188 -28.047 1 29.72 137 ARG B O 1
ATOM 6841 N N . THR B 1 138 ? -6.637 -43.562 -28.656 1 30.31 138 THR B N 1
ATOM 6842 C CA . THR B 1 138 ? -6.016 -42.25 -28.672 1 30.31 138 THR B CA 1
ATOM 6843 C C . THR B 1 138 ? -5.707 -41.781 -27.266 1 30.31 138 THR B C 1
ATOM 6845 O O . THR B 1 138 ? -6.586 -41.781 -26.406 1 30.31 138 THR B O 1
ATOM 6848 N N . LYS B 1 139 ? -4.57 -41.812 -27.031 1 32.19 139 LYS B N 1
ATOM 6849 C CA . LYS B 1 139 ? -3.93 -41.469 -25.766 1 32.19 139 LYS B CA 1
ATOM 6850 C C . LYS B 1 139 ? -4.574 -40.219 -25.156 1 32.19 139 LYS B C 1
ATOM 6852 O O . LYS B 1 139 ? -4.871 -39.25 -25.859 1 32.19 139 LYS B O 1
ATOM 6857 N N . PRO B 1 140 ? -5.352 -40.5 -24.141 1 32.28 140 PRO B N 1
ATOM 6858 C CA . PRO B 1 140 ? -5.754 -39.281 -23.406 1 32.28 140 PRO B CA 1
ATOM 6859 C C . PRO B 1 140 ? -4.812 -38.125 -23.625 1 32.28 140 PRO B C 1
ATOM 6861 O O . PRO B 1 140 ? -3.592 -38.281 -23.578 1 32.28 140 PRO B O 1
ATOM 6864 N N . THR B 1 141 ? -5.047 -37.438 -24.703 1 34.97 141 THR B N 1
ATOM 6865 C CA . THR B 1 141 ? -4.262 -36.188 -24.781 1 34.97 141 THR B CA 1
ATOM 6866 C C . THR B 1 141 ? -3.715 -35.812 -23.406 1 34.97 141 THR B C 1
ATOM 6868 O O . THR B 1 141 ? -4.477 -35.625 -22.453 1 34.97 141 THR B O 1
ATOM 6871 N N . ILE B 1 142 ? -2.527 -36.219 -23.141 1 37.41 142 ILE B N 1
ATOM 6872 C CA . ILE B 1 142 ? -1.726 -36.312 -21.922 1 37.41 142 ILE B CA 1
ATOM 6873 C C . ILE B 1 142 ? -2.225 -35.281 -20.906 1 37.41 142 ILE B C 1
ATOM 6875 O O . ILE B 1 142 ? -2.432 -35.594 -19.734 1 37.41 142 ILE B O 1
ATOM 6879 N N . ASN B 1 143 ? -1.767 -33.906 -21.141 1 45.34 143 ASN B N 1
ATOM 6880 C CA . ASN B 1 143 ? -1.507 -32.969 -20.062 1 45.34 143 ASN B CA 1
ATOM 6881 C C . ASN B 1 143 ? -2.801 -32.375 -19.516 1 45.34 143 ASN B C 1
ATOM 6883 O O . ASN B 1 143 ? -2.777 -31.312 -18.891 1 45.34 143 ASN B O 1
ATOM 6887 N N . GLN B 1 144 ? -4.02 -32.75 -20.062 1 52.94 144 GLN B N 1
ATOM 6888 C CA . GLN B 1 144 ? -5.215 -32.094 -19.562 1 52.94 144 GLN B CA 1
ATOM 6889 C C . GLN B 1 144 ? -5.703 -32.719 -18.266 1 52.94 144 GLN B C 1
ATOM 6891 O O . GLN B 1 144 ? -5.52 -33.938 -18.062 1 52.94 144 GLN B O 1
ATOM 6896 N N . LEU B 1 145 ? -5.988 -31.938 -17.375 1 60.5 145 LEU B N 1
ATOM 6897 C CA . LEU B 1 145 ? -6.605 -32.344 -16.125 1 60.5 145 LEU B CA 1
ATOM 6898 C C . LEU B 1 145 ? -7.738 -33.344 -16.375 1 60.5 145 LEU B C 1
ATOM 6900 O O . LEU B 1 145 ? -8.547 -33.156 -17.281 1 60.5 145 LEU B O 1
ATOM 6904 N N . SER B 1 146 ? -7.609 -34.594 -15.875 1 65.06 146 SER B N 1
ATOM 6905 C CA . SER B 1 146 ? -8.68 -35.562 -15.914 1 65.06 146 SER B CA 1
ATOM 6906 C C . SER B 1 146 ? -9.984 -35 -15.359 1 65.06 146 SER B C 1
ATOM 6908 O O . SER B 1 146 ? -9.969 -33.969 -14.664 1 65.06 146 SER B O 1
ATOM 6910 N N . ASP B 1 147 ? -11.062 -35.531 -15.852 1 69.88 147 ASP B N 1
ATOM 6911 C CA . ASP B 1 147 ? -12.359 -35.125 -15.344 1 69.88 147 ASP B CA 1
ATOM 6912 C C . ASP B 1 147 ? -12.414 -35.219 -13.82 1 69.88 147 ASP B C 1
ATOM 6914 O O . ASP B 1 147 ? -13.031 -34.375 -13.164 1 69.88 147 ASP B O 1
ATOM 6918 N N . GLU B 1 148 ? -11.688 -36.188 -13.375 1 71.06 148 GLU B N 1
ATOM 6919 C CA . GLU B 1 148 ? -11.656 -36.344 -11.922 1 71.06 148 GLU B CA 1
ATOM 6920 C C . GLU B 1 148 ? -10.867 -35.219 -11.258 1 71.06 148 GLU B C 1
ATOM 6922 O O . GLU B 1 148 ? -11.273 -34.688 -10.219 1 71.06 148 GLU B O 1
ATOM 6927 N N . ASP B 1 149 ? -9.828 -34.938 -11.984 1 74.19 149 ASP B N 1
ATOM 6928 C CA . ASP B 1 149 ? -9.008 -33.844 -11.461 1 74.19 149 ASP B CA 1
ATOM 6929 C C . ASP B 1 149 ? -9.781 -32.531 -11.469 1 74.19 149 ASP B C 1
ATOM 6931 O O . ASP B 1 149 ? -9.68 -31.734 -10.523 1 74.19 149 ASP B O 1
ATOM 6935 N N . ILE B 1 150 ? -10.578 -32.406 -12.438 1 78.56 150 ILE B N 1
ATOM 6936 C CA . ILE B 1 150 ? -11.328 -31.172 -12.602 1 78.56 150 ILE B CA 1
ATOM 6937 C C . ILE B 1 150 ? -12.398 -31.078 -11.516 1 78.56 150 ILE B C 1
ATOM 6939 O O . ILE B 1 150 ? -12.609 -30 -10.945 1 78.56 150 ILE B O 1
ATOM 6943 N N . GLN B 1 151 ? -12.93 -32.156 -11.18 1 78.56 151 GLN B N 1
ATOM 6944 C CA . GLN B 1 151 ? -13.992 -32.125 -10.18 1 78.56 151 GLN B CA 1
ATOM 6945 C C . GLN B 1 151 ? -13.438 -31.828 -8.797 1 78.56 151 GLN B C 1
ATOM 6947 O O . GLN B 1 151 ? -14.102 -31.188 -7.977 1 78.56 151 GLN B O 1
ATOM 6952 N N . ASN B 1 152 ? -12.227 -32.188 -8.648 1 81.31 152 ASN B N 1
ATOM 6953 C CA . ASN B 1 152 ? -11.602 -31.969 -7.348 1 81.31 152 ASN B CA 1
ATOM 6954 C C . ASN B 1 152 ? -11.156 -30.531 -7.164 1 81.31 152 ASN B C 1
ATOM 6956 O O . ASN B 1 152 ? -10.867 -30.094 -6.047 1 81.31 152 ASN B O 1
ATOM 6960 N N . ILE B 1 153 ? -11.234 -29.812 -8.227 1 89.5 153 ILE B N 1
ATOM 6961 C CA . ILE B 1 153 ? -10.766 -28.438 -8.172 1 89.5 153 ILE B CA 1
ATOM 6962 C C . ILE B 1 153 ? -11.789 -27.578 -7.43 1 89.5 153 ILE B C 1
ATOM 6964 O O . ILE B 1 153 ? -11.445 -26.5 -6.922 1 89.5 153 ILE B O 1
ATOM 6968 N N . ALA B 1 154 ? -13.023 -28.062 -7.305 1 90.75 154 ALA B N 1
ATOM 6969 C CA . ALA B 1 154 ? -14.102 -27.297 -6.684 1 90.75 154 ALA B CA 1
ATOM 6970 C C . ALA B 1 154 ? -13.797 -27.016 -5.215 1 90.75 154 ALA B C 1
ATOM 6972 O O . ALA B 1 154 ? -14.086 -25.922 -4.719 1 90.75 154 ALA B O 1
ATOM 6973 N N . VAL B 1 155 ? -13.094 -27.938 -4.598 1 89.75 155 VAL B N 1
ATOM 6974 C CA . VAL B 1 155 ? -12.82 -27.812 -3.168 1 89.75 155 VAL B CA 1
ATOM 6975 C C . VAL B 1 155 ? -11.758 -26.75 -2.932 1 89.75 155 VAL B C 1
ATOM 6977 O O . VAL B 1 155 ? -11.727 -26.125 -1.869 1 89.75 155 VAL B O 1
ATOM 6980 N N . PHE B 1 156 ? -10.945 -26.531 -3.916 1 93.56 156 PHE B N 1
ATOM 6981 C CA . PHE B 1 156 ? -9.898 -25.531 -3.779 1 93.56 156 PHE B CA 1
ATOM 6982 C C . PHE B 1 156 ? -10.422 -24.141 -4.098 1 93.56 156 PHE B C 1
ATOM 6984 O O . PHE B 1 156 ? -9.852 -23.141 -3.662 1 93.56 156 PHE B O 1
ATOM 6991 N N . CYS B 1 157 ? -11.523 -24.078 -4.867 1 95.69 157 CYS B N 1
ATOM 6992 C CA . CYS B 1 157 ? -12.148 -22.797 -5.172 1 95.69 157 CYS B CA 1
ATOM 6993 C C . CYS B 1 157 ? -12.93 -22.266 -3.973 1 95.69 157 CYS B C 1
ATOM 6995 O O . CYS B 1 157 ? -13.062 -21.062 -3.795 1 95.69 157 CYS B O 1
ATOM 6997 N N . PHE B 1 158 ? -13.469 -23.156 -3.24 1 94.75 158 PHE B N 1
ATOM 6998 C CA . PHE B 1 158 ? -14.18 -22.828 -2.006 1 94.75 158 PHE B CA 1
ATOM 6999 C C . PHE B 1 158 ? -13.594 -23.609 -0.83 1 94.75 158 PHE B C 1
ATOM 7001 O O . PHE B 1 158 ? -14.227 -24.516 -0.301 1 94.75 158 PHE B O 1
ATOM 7008 N N . PRO B 1 159 ? -12.461 -23.125 -0.379 1 92.56 159 PRO B N 1
ATOM 7009 C CA . PRO B 1 159 ? -11.773 -23.906 0.659 1 92.56 159 PRO B CA 1
ATOM 7010 C C . PRO B 1 159 ? -12.586 -24.016 1.943 1 92.56 159 PRO B C 1
ATOM 7012 O O . PRO B 1 159 ? -12.422 -24.984 2.697 1 92.56 159 PRO B O 1
ATOM 7015 N N . ASP B 1 160 ? -13.453 -23.047 2.248 1 89.38 160 ASP B N 1
ATOM 7016 C CA . ASP B 1 160 ? -14.289 -23.078 3.443 1 89.38 160 ASP B CA 1
ATOM 7017 C C . ASP B 1 160 ? -15.695 -23.594 3.115 1 89.38 160 ASP B C 1
ATOM 7019 O O . ASP B 1 160 ? -16.594 -23.547 3.959 1 89.38 160 ASP B O 1
ATOM 7023 N N . GLY B 1 161 ? -15.867 -24 1.986 1 87.62 161 GLY B N 1
ATOM 7024 C CA . GLY B 1 161 ? -17.219 -24.344 1.564 1 87.62 161 GLY B CA 1
ATOM 7025 C C . GLY B 1 161 ? -17.984 -23.156 1.031 1 87.62 161 GLY B C 1
ATOM 7026 O O . GLY B 1 161 ? -17.531 -22.016 1.137 1 87.62 161 GLY B O 1
ATOM 7027 N N . ALA B 1 162 ? -19.125 -23.406 0.412 1 91.25 162 ALA B N 1
ATOM 7028 C CA . ALA B 1 162 ? -19.922 -22.344 -0.169 1 91.25 162 ALA B CA 1
ATOM 7029 C C . ALA B 1 162 ? -21.125 -22.016 0.716 1 91.25 162 ALA B C 1
ATOM 7031 O O . ALA B 1 162 ? -21.828 -22.938 1.186 1 91.25 162 ALA B O 1
ATOM 7032 N N . LYS B 1 163 ? -21.297 -20.766 1.025 1 90.44 163 LYS B N 1
ATOM 7033 C CA . LYS B 1 163 ? -22.438 -20.328 1.814 1 90.44 163 LYS B CA 1
ATOM 7034 C C . LYS B 1 163 ? -23.281 -19.328 1.031 1 90.44 163 LYS B C 1
ATOM 7036 O O . LYS B 1 163 ? -22.75 -18.484 0.306 1 90.44 163 LYS B O 1
ATOM 7041 N N . LEU B 1 164 ? -24.578 -19.484 1.25 1 91.62 164 LEU B N 1
ATOM 7042 C CA . LEU B 1 164 ? -25.5 -18.578 0.593 1 91.62 164 LEU B CA 1
ATOM 7043 C C . LEU B 1 164 ? -25.656 -17.281 1.39 1 91.62 164 LEU B C 1
ATOM 7045 O O . LEU B 1 164 ? -25.453 -17.266 2.605 1 91.62 164 LEU B O 1
ATOM 7049 N N . SER B 1 165 ? -25.859 -16.234 0.656 1 91.5 165 SER B N 1
ATOM 7050 C CA . SER B 1 165 ? -26.062 -14.945 1.312 1 91.5 165 SER B CA 1
ATOM 7051 C C . SER B 1 165 ? -27.453 -14.391 1.007 1 91.5 165 SER B C 1
ATOM 7053 O O . SER B 1 165 ? -27.969 -14.578 -0.095 1 91.5 165 SER B O 1
ATOM 7055 N N . ALA B 1 166 ? -28.016 -13.734 2.02 1 89.12 166 ALA B N 1
ATOM 7056 C CA . ALA B 1 166 ? -29.344 -13.141 1.858 1 89.12 166 ALA B CA 1
ATOM 7057 C C . ALA B 1 166 ? -29.25 -11.773 1.188 1 89.12 166 ALA B C 1
ATOM 7059 O O . ALA B 1 166 ? -30.188 -11.344 0.514 1 89.12 166 ALA B O 1
ATOM 7060 N N . GLN B 1 167 ? -28.125 -11.164 1.436 1 87.5 167 GLN B N 1
ATOM 7061 C CA . GLN B 1 167 ? -27.969 -9.82 0.878 1 87.5 167 GLN B CA 1
ATOM 7062 C C . GLN B 1 167 ? -26.875 -9.812 -0.201 1 87.5 167 GLN B C 1
ATOM 7064 O O . GLN B 1 167 ? -26 -10.664 -0.211 1 87.5 167 GLN B O 1
ATOM 7069 N N . ARG B 1 168 ? -27.234 -8.836 -1.024 1 83.12 168 ARG B N 1
ATOM 7070 C CA . ARG B 1 168 ? -26.219 -8.656 -2.061 1 83.12 168 ARG B CA 1
ATOM 7071 C C . ARG B 1 168 ? -24.891 -8.227 -1.455 1 83.12 168 ARG B C 1
ATOM 7073 O O . ARG B 1 168 ? -24.844 -7.316 -0.624 1 83.12 168 ARG B O 1
ATOM 7080 N N . THR B 1 169 ? -23.938 -9.062 -1.661 1 78.94 169 THR B N 1
ATOM 7081 C CA . THR B 1 169 ? -22.625 -8.719 -1.14 1 78.94 169 THR B CA 1
ATOM 7082 C C . THR B 1 169 ? -21.641 -8.438 -2.277 1 78.94 169 THR B C 1
ATOM 7084 O O . THR B 1 169 ? -21.531 -9.227 -3.217 1 78.94 169 THR B O 1
ATOM 7087 N N . ASP B 1 170 ? -21.109 -7.246 -2.299 1 77.5 170 ASP B N 1
ATOM 7088 C CA . ASP B 1 170 ? -20.062 -6.906 -3.262 1 77.5 170 ASP B CA 1
ATOM 7089 C C . ASP B 1 170 ? -18.688 -7.242 -2.713 1 77.5 170 ASP B C 1
ATOM 7091 O O . ASP B 1 170 ? -17.703 -6.547 -3.002 1 77.5 170 ASP B O 1
ATOM 7095 N N . ASN B 1 171 ? -18.703 -8.258 -1.943 1 81.38 171 ASN B N 1
ATOM 7096 C CA . ASN B 1 171 ? -17.422 -8.703 -1.41 1 81.38 171 ASN B CA 1
ATOM 7097 C C . ASN B 1 171 ? -16.75 -9.703 -2.342 1 81.38 171 ASN B C 1
ATOM 7099 O O . ASN B 1 171 ? -16.812 -10.914 -2.107 1 81.38 171 ASN B O 1
ATOM 7103 N N . PHE B 1 172 ? -16.094 -9.297 -3.34 1 91.5 172 PHE B N 1
ATOM 7104 C CA . PHE B 1 172 ? -15.367 -10.125 -4.289 1 91.5 172 PHE B CA 1
ATOM 7105 C C . PHE B 1 172 ? -14.031 -10.578 -3.695 1 91.5 172 PHE B C 1
ATOM 7107 O O . PHE B 1 172 ? -13.305 -9.773 -3.107 1 91.5 172 PHE B O 1
ATOM 7114 N N . LYS B 1 173 ? -13.797 -11.891 -3.791 1 94.44 173 LYS B N 1
ATOM 7115 C CA . LYS B 1 173 ? -12.562 -12.438 -3.232 1 94.44 173 LYS B CA 1
ATOM 7116 C C . LYS B 1 173 ? -11.734 -13.141 -4.305 1 94.44 173 LYS B C 1
ATOM 7118 O O . LYS B 1 173 ? -12.289 -13.773 -5.211 1 94.44 173 LYS B O 1
ATOM 7123 N N . VAL B 1 174 ? -10.461 -12.984 -4.219 1 98 174 VAL B N 1
ATOM 7124 C CA . VAL B 1 174 ? -9.523 -13.641 -5.125 1 98 174 VAL B CA 1
ATOM 7125 C C . VAL B 1 174 ? -8.516 -14.461 -4.32 1 98 174 VAL B C 1
ATOM 7127 O O . VAL B 1 174 ? -8.055 -14.023 -3.264 1 98 174 VAL B O 1
ATOM 7130 N N . HIS B 1 175 ? -8.266 -15.617 -4.699 1 97.81 175 HIS B N 1
ATOM 7131 C CA . HIS B 1 175 ? -7.18 -16.406 -4.121 1 97.81 175 HIS B CA 1
ATOM 7132 C C . HIS B 1 175 ? -6.527 -17.297 -5.172 1 97.81 175 HIS B C 1
ATOM 7134 O O . HIS B 1 175 ? -6.934 -17.281 -6.34 1 97.81 175 HIS B O 1
ATOM 7140 N N . TYR B 1 176 ? -5.449 -17.922 -4.832 1 98.31 176 TYR B N 1
ATOM 7141 C CA . TYR B 1 176 ? -4.574 -18.656 -5.746 1 98.31 176 TYR B CA 1
ATOM 7142 C C . TYR B 1 176 ? -4.293 -20.062 -5.223 1 98.31 176 TYR B C 1
ATOM 7144 O O . TYR B 1 176 ? -4.293 -20.297 -4.012 1 98.31 176 TYR B O 1
ATOM 7152 N N . PHE B 1 177 ? -4.172 -20.969 -6.059 1 96.5 177 PHE B N 1
ATOM 7153 C CA . PHE B 1 177 ? -3.75 -22.297 -5.641 1 96.5 177 PHE B CA 1
ATOM 7154 C C . PHE B 1 177 ? -3.014 -23.016 -6.766 1 96.5 177 PHE B C 1
ATOM 7156 O O . PHE B 1 177 ? -2.982 -22.531 -7.898 1 96.5 177 PHE B O 1
ATOM 7163 N N . VAL B 1 178 ? -2.291 -24.047 -6.434 1 95.94 178 VAL B N 1
ATOM 7164 C CA . VAL B 1 178 ? -1.49 -24.828 -7.371 1 95.94 178 VAL B CA 1
ATOM 7165 C C . VAL B 1 178 ? -1.914 -26.281 -7.316 1 95.94 178 VAL B C 1
ATOM 7167 O O . VAL B 1 178 ? -2.143 -26.828 -6.234 1 95.94 178 VAL B O 1
ATOM 7170 N N . LEU B 1 179 ? -2.082 -26.812 -8.461 1 89.75 179 LEU B N 1
ATOM 7171 C CA . LEU B 1 179 ? -2.428 -28.219 -8.586 1 89.75 179 LEU B CA 1
ATOM 7172 C C . LEU B 1 179 ? -1.271 -29.016 -9.188 1 89.75 179 LEU B C 1
ATOM 7174 O O . LEU B 1 179 ? -0.61 -28.547 -10.117 1 89.75 179 LEU B O 1
ATOM 7178 N N . THR B 1 180 ? -0.976 -30.062 -8.586 1 87.5 180 THR B N 1
ATOM 7179 C CA . THR B 1 180 ? 0.054 -30.953 -9.117 1 87.5 180 THR B CA 1
ATOM 7180 C C . THR B 1 180 ? -0.566 -32.219 -9.672 1 87.5 180 THR B C 1
ATOM 7182 O O . THR B 1 180 ? -1.324 -32.906 -8.984 1 87.5 180 THR B O 1
ATOM 7185 N N . ASP B 1 181 ? -0.259 -32.5 -10.875 1 78.25 181 ASP B N 1
ATOM 7186 C CA . ASP B 1 181 ? -0.806 -33.688 -11.508 1 78.25 181 ASP B CA 1
ATOM 7187 C C . ASP B 1 181 ? -0.001 -34.938 -11.117 1 78.25 181 ASP B C 1
ATOM 7189 O O . ASP B 1 181 ? 0.964 -34.844 -10.352 1 78.25 181 ASP B O 1
ATOM 7193 N N . PHE B 1 182 ? -0.435 -36.125 -11.609 1 73.81 182 PHE B N 1
ATOM 7194 C CA . PHE B 1 182 ? 0.17 -37.406 -11.266 1 73.81 182 PHE B CA 1
ATOM 7195 C C . PHE B 1 182 ? 1.576 -37.5 -11.844 1 73.81 182 PHE B C 1
ATOM 7197 O O . PHE B 1 182 ? 2.398 -38.281 -11.344 1 73.81 182 PHE B O 1
ATOM 7204 N N . LEU B 1 183 ? 1.875 -36.594 -12.922 1 69.94 183 LEU B N 1
ATOM 7205 C CA . LEU B 1 183 ? 3.201 -36.594 -13.531 1 69.94 183 LEU B CA 1
ATOM 7206 C C . LEU B 1 183 ? 4.125 -35.625 -12.828 1 69.94 183 LEU B C 1
ATOM 7208 O O . LEU B 1 183 ? 5.305 -35.5 -13.172 1 69.94 183 LEU B O 1
ATOM 7212 N N . GLY B 1 184 ? 3.568 -34.906 -11.875 1 77.69 184 GLY B N 1
ATOM 7213 C CA . GLY B 1 184 ? 4.379 -33.969 -11.133 1 77.69 184 GLY B CA 1
ATOM 7214 C C . GLY B 1 184 ? 4.391 -32.562 -11.75 1 77.69 184 GLY B C 1
ATOM 7215 O O . GLY B 1 184 ? 5.148 -31.703 -11.32 1 77.69 184 GLY B O 1
ATOM 7216 N N . VAL B 1 185 ? 3.584 -32.438 -12.797 1 81.88 185 VAL B N 1
ATOM 7217 C CA . VAL B 1 185 ? 3.504 -31.125 -13.445 1 81.88 185 VAL B CA 1
ATOM 7218 C C . VAL B 1 185 ? 2.578 -30.203 -12.648 1 81.88 185 VAL B C 1
ATOM 7220 O O . VAL B 1 185 ? 1.476 -30.609 -12.266 1 81.88 185 VAL B O 1
ATOM 7223 N N . ARG B 1 186 ? 3.07 -29.078 -12.469 1 90.12 186 ARG B N 1
ATOM 7224 C CA . ARG B 1 186 ? 2.305 -28.125 -11.664 1 90.12 186 ARG B CA 1
ATOM 7225 C C . ARG B 1 186 ? 1.454 -27.219 -12.547 1 90.12 186 ARG B C 1
ATOM 7227 O O . ARG B 1 186 ? 1.902 -26.781 -13.609 1 90.12 186 ARG B O 1
ATOM 7234 N N . ASN B 1 187 ? 0.211 -27.078 -12.195 1 91.56 187 ASN B N 1
ATOM 7235 C CA . ASN B 1 187 ? -0.713 -26.141 -12.805 1 91.56 187 ASN B CA 1
ATOM 7236 C C . ASN B 1 187 ? -1.094 -25.016 -11.828 1 91.56 187 ASN B C 1
ATOM 7238 O O . ASN B 1 187 ? -1.382 -25.281 -10.664 1 91.56 187 ASN B O 1
ATOM 7242 N N . TYR B 1 188 ? -1.064 -23.859 -12.328 1 95.88 188 TYR B N 1
ATOM 7243 C CA . TYR B 1 188 ? -1.3 -22.703 -11.492 1 95.88 188 TYR B CA 1
ATOM 7244 C C . TYR B 1 188 ? -2.684 -22.109 -11.75 1 95.88 188 TYR B C 1
ATOM 7246 O O . TYR B 1 188 ? -3.092 -21.953 -12.898 1 95.88 188 TYR B O 1
ATOM 7254 N N . ALA B 1 189 ? -3.346 -21.844 -10.656 1 97 189 ALA B N 1
ATOM 7255 C CA . ALA B 1 189 ? -4.723 -21.391 -10.82 1 97 189 ALA B CA 1
ATOM 7256 C C . ALA B 1 189 ? -4.977 -20.109 -10.023 1 97 189 ALA B C 1
ATOM 7258 O O . ALA B 1 189 ? -4.398 -19.922 -8.953 1 97 189 ALA B O 1
ATOM 7259 N N . THR B 1 190 ? -5.77 -19.203 -10.539 1 98.25 190 THR B N 1
ATOM 7260 C CA . THR B 1 190 ? -6.297 -18 -9.883 1 98.25 190 THR B CA 1
ATOM 7261 C C . THR B 1 190 ? -7.82 -18.016 -9.898 1 98.25 190 THR B C 1
ATOM 7263 O O . THR B 1 190 ? -8.438 -18.219 -10.945 1 98.25 190 THR B O 1
ATOM 7266 N N . CYS B 1 191 ? -8.344 -17.766 -8.719 1 97.81 191 CYS B N 1
ATOM 7267 C CA . CYS B 1 191 ? -9.781 -17.922 -8.555 1 97.81 191 CYS B CA 1
ATOM 7268 C C . CYS B 1 191 ? -10.414 -16.609 -8.102 1 97.81 191 CYS B C 1
ATOM 7270 O O . CYS B 1 191 ? -9.883 -15.93 -7.219 1 97.81 191 CYS B O 1
ATOM 7272 N N . LEU B 1 192 ? -11.547 -16.234 -8.734 1 98 192 LEU B N 1
ATOM 7273 C CA . LEU B 1 192 ? -12.344 -15.07 -8.344 1 98 192 LEU B CA 1
ATOM 7274 C C . LEU B 1 192 ? -13.766 -15.492 -7.992 1 98 192 LEU B C 1
ATOM 7276 O O . LEU B 1 192 ? -14.438 -16.156 -8.781 1 98 192 LEU B O 1
ATOM 7280 N N . THR B 1 193 ? -14.219 -15.148 -6.828 1 96.81 193 THR B N 1
ATOM 7281 C CA . THR B 1 193 ? -15.555 -15.516 -6.363 1 96.81 193 THR B CA 1
ATOM 7282 C C . THR B 1 193 ? -16.5 -14.32 -6.438 1 96.81 193 THR B C 1
ATOM 7284 O O . THR B 1 193 ? -16.156 -13.219 -6.012 1 96.81 193 THR B O 1
ATOM 7287 N N . PHE B 1 194 ? -17.609 -14.453 -7.031 1 94.38 194 PHE B N 1
ATOM 7288 C CA . PHE B 1 194 ? -18.688 -13.469 -7.105 1 94.38 194 PHE B CA 1
ATOM 7289 C C . PHE B 1 194 ? -20.031 -14.117 -6.797 1 94.38 194 PHE B C 1
ATOM 7291 O O . PHE B 1 194 ? -20.125 -15.328 -6.609 1 94.38 194 PHE B O 1
ATOM 7298 N N . HIS B 1 195 ? -21.094 -13.305 -6.652 1 93.38 195 HIS B N 1
ATOM 7299 C CA . HIS B 1 195 ? -22.406 -13.828 -6.277 1 93.38 195 HIS B CA 1
ATOM 7300 C C . HIS B 1 195 ? -23.438 -13.57 -7.371 1 93.38 195 HIS B C 1
ATOM 7302 O O . HIS B 1 195 ? -23.422 -12.516 -8.008 1 93.38 195 HIS B O 1
ATOM 7308 N N . ARG B 1 196 ? -24.188 -14.5 -7.613 1 91.25 196 ARG B N 1
ATOM 7309 C CA . ARG B 1 196 ? -25.281 -14.391 -8.562 1 91.25 196 ARG B CA 1
ATOM 7310 C C . ARG B 1 196 ? -26.641 -14.555 -7.871 1 91.25 196 ARG B C 1
ATOM 7312 O O . ARG B 1 196 ? -26.75 -15.312 -6.91 1 91.25 196 ARG B O 1
ATOM 7319 N N . LYS B 1 197 ? -27.641 -13.898 -8.391 1 90.5 197 LYS B N 1
ATOM 7320 C CA . LYS B 1 197 ? -28.969 -13.852 -7.789 1 90.5 197 LYS B CA 1
ATOM 7321 C C . LYS B 1 197 ? -29.828 -15.008 -8.273 1 90.5 197 LYS B C 1
ATOM 7323 O O . LYS B 1 197 ? -29.969 -15.227 -9.477 1 90.5 197 LYS B O 1
ATOM 7328 N N . TYR B 1 198 ? -30.359 -15.828 -7.312 1 91.06 198 TYR B N 1
ATOM 7329 C CA . TYR B 1 198 ? -31.266 -16.938 -7.586 1 91.06 198 TYR B CA 1
ATOM 7330 C C . TYR B 1 198 ? -32.5 -16.875 -6.688 1 91.06 198 TYR B C 1
ATOM 7332 O O . TYR B 1 198 ? -32.531 -16.094 -5.727 1 91.06 198 TYR B O 1
ATOM 7340 N N . GLU B 1 199 ? -33.5 -17.562 -7.109 1 89.56 199 GLU B N 1
ATOM 7341 C CA . GLU B 1 199 ? -34.688 -17.797 -6.281 1 89.56 199 GLU B CA 1
ATOM 7342 C C . GLU B 1 199 ? -34.719 -19.25 -5.789 1 89.56 199 GLU B C 1
ATOM 7344 O O . GLU B 1 199 ? -34.656 -20.172 -6.59 1 89.56 199 GLU B O 1
ATOM 7349 N N . ALA B 1 200 ? -34.688 -19.328 -4.508 1 88.44 200 ALA B N 1
ATOM 7350 C CA . ALA B 1 200 ? -34.75 -20.672 -3.91 1 88.44 200 ALA B CA 1
ATOM 7351 C C . ALA B 1 200 ? -36.156 -21.016 -3.484 1 88.44 200 ALA B C 1
ATOM 7353 O O . ALA B 1 200 ? -36.844 -20.219 -2.828 1 88.44 200 ALA B O 1
ATOM 7354 N N . THR B 1 201 ? -36.625 -22.141 -3.941 1 85 201 THR B N 1
ATOM 7355 C CA . THR B 1 201 ? -37.938 -22.641 -3.574 1 85 201 THR B CA 1
ATOM 7356 C C . THR B 1 201 ? -37.844 -24 -2.885 1 85 201 THR B C 1
ATOM 7358 O O . THR B 1 201 ? -37.031 -24.828 -3.273 1 85 201 THR B O 1
ATOM 7361 N N . LYS B 1 202 ? -38.531 -24.047 -1.812 1 80.06 202 LYS B N 1
ATOM 7362 C CA . LYS B 1 202 ? -38.5 -25.297 -1.062 1 80.06 202 LYS B CA 1
ATOM 7363 C C . LYS B 1 202 ? -39.531 -26.297 -1.603 1 80.06 202 LYS B C 1
ATOM 7365 O O . LYS B 1 202 ? -40.719 -26 -1.629 1 80.06 202 LYS B O 1
ATOM 7370 N N . GLU B 1 203 ? -39.094 -27.266 -2.264 1 73 203 GLU B N 1
ATOM 7371 C CA . GLU B 1 203 ? -39.969 -28.359 -2.691 1 73 203 GLU B CA 1
ATOM 7372 C C . GLU B 1 203 ? -39.75 -29.625 -1.863 1 73 203 GLU B C 1
ATOM 7374 O O . GLU B 1 203 ? -38.656 -30.234 -1.954 1 73 203 GLU B O 1
ATOM 7379 N N . ARG B 1 204 ? -40.656 -30.047 -1.091 1 67.81 204 ARG B N 1
ATOM 7380 C CA . ARG B 1 204 ? -40.625 -31.172 -0.173 1 67.81 204 ARG B CA 1
ATOM 7381 C C . ARG B 1 204 ? -39.531 -31.031 0.854 1 67.81 204 ARG B C 1
ATOM 7383 O O . ARG B 1 204 ? -39.594 -30.172 1.726 1 67.81 204 ARG B O 1
ATOM 7390 N N . LYS B 1 205 ? -38.344 -31.516 0.632 1 68 205 LYS B N 1
ATOM 7391 C CA . LYS B 1 205 ? -37.281 -31.5 1.639 1 68 205 LYS B CA 1
ATOM 7392 C C . LYS B 1 205 ? -35.969 -30.969 1.051 1 68 205 LYS B C 1
ATOM 7394 O O . LYS B 1 205 ? -34.969 -30.859 1.757 1 68 205 LYS B O 1
ATOM 7399 N N . THR B 1 206 ? -36.062 -30.531 -0.179 1 73.94 206 THR B N 1
ATOM 7400 C CA . THR B 1 206 ? -34.812 -30.047 -0.767 1 73.94 206 THR B CA 1
ATOM 7401 C C . THR B 1 206 ? -35 -28.672 -1.394 1 73.94 206 THR B C 1
ATOM 7403 O O . THR B 1 206 ? -36.094 -28.344 -1.85 1 73.94 206 THR B O 1
ATOM 7406 N N . TRP B 1 207 ? -34.062 -27.844 -1.217 1 78.88 207 TRP B N 1
ATOM 7407 C CA . TRP B 1 207 ? -34.094 -26.516 -1.834 1 78.88 207 TRP B CA 1
ATOM 7408 C C . TRP B 1 207 ? -33.719 -26.594 -3.307 1 78.88 207 TRP B C 1
ATOM 7410 O O . TRP B 1 207 ? -32.75 -27.297 -3.666 1 78.88 207 TRP B O 1
ATOM 7420 N N . LYS B 1 208 ? -34.562 -26.062 -4.141 1 83.31 208 LYS B N 1
ATOM 7421 C CA . LYS B 1 208 ? -34.25 -25.938 -5.562 1 83.31 208 LYS B CA 1
ATOM 7422 C C . LYS B 1 208 ? -33.969 -24.5 -5.953 1 83.31 208 LYS B C 1
ATOM 7424 O O . LYS B 1 208 ? -34.594 -23.578 -5.434 1 83.31 208 LYS B O 1
ATOM 7429 N N . LEU B 1 209 ? -32.969 -24.328 -6.848 1 88.38 209 LEU B N 1
ATOM 7430 C CA . LEU B 1 209 ? -32.594 -22.984 -7.293 1 88.38 209 LEU B CA 1
ATOM 7431 C C . LEU B 1 209 ? -33.156 -22.688 -8.672 1 88.38 209 LEU B C 1
ATOM 7433 O O . LEU B 1 209 ? -33.156 -23.562 -9.547 1 88.38 209 LEU B O 1
ATOM 7437 N N . LYS B 1 210 ? -33.719 -21.547 -8.82 1 85.5 210 LYS B N 1
ATOM 7438 C CA . LYS B 1 210 ? -34.156 -21.031 -10.109 1 85.5 210 LYS B CA 1
ATOM 7439 C C . LYS B 1 210 ? -33.562 -19.641 -10.359 1 85.5 210 LYS B C 1
ATOM 7441 O O . LYS B 1 210 ? -33.5 -18.812 -9.453 1 85.5 210 LYS B O 1
ATOM 7446 N N . PRO B 1 211 ? -33.031 -19.453 -11.617 1 84.31 211 PRO B N 1
ATOM 7447 C CA . PRO B 1 211 ? -32.5 -18.109 -11.906 1 84.31 211 PRO B CA 1
ATOM 7448 C C . PRO B 1 211 ? -33.531 -17.016 -11.703 1 84.31 211 PRO B C 1
ATOM 7450 O O . PRO B 1 211 ? -34.688 -17.188 -12.023 1 84.31 211 PRO B O 1
ATOM 7453 N N . PHE B 1 212 ? -33.094 -15.922 -11.062 1 79.69 212 PHE B N 1
ATOM 7454 C CA . PHE B 1 212 ? -34 -14.812 -10.797 1 79.69 212 PHE B CA 1
ATOM 7455 C C . PHE B 1 212 ? -34.312 -14.055 -12.086 1 79.69 212 PHE B C 1
ATOM 7457 O O . PHE B 1 212 ? -33.406 -13.625 -12.797 1 79.69 212 PHE B O 1
ATOM 7464 N N . GLU B 1 213 ? -35.5 -14.023 -12.641 1 67.88 213 GLU B N 1
ATOM 7465 C CA . GLU B 1 213 ? -35.969 -13.219 -13.758 1 67.88 213 GLU B CA 1
ATOM 7466 C C . GLU B 1 213 ? -36.969 -12.148 -13.289 1 67.88 213 GLU B C 1
ATOM 7468 O O . GLU B 1 213 ? -37.875 -12.445 -12.516 1 67.88 213 GLU B O 1
ATOM 7473 N N . LYS B 1 214 ? -36.594 -10.828 -13.328 1 59.94 214 LYS B N 1
ATOM 7474 C CA . LYS B 1 214 ? -37.438 -9.719 -12.891 1 59.94 214 LYS B CA 1
ATOM 7475 C C . LYS B 1 214 ? -38.844 -9.883 -13.398 1 59.94 214 LYS B C 1
ATOM 7477 O O . LYS B 1 214 ? -39.812 -9.391 -12.773 1 59.94 214 LYS B O 1
ATOM 7482 N N . THR B 1 215 ? -39.031 -10.188 -14.727 1 52.72 215 THR B N 1
ATOM 7483 C CA . THR B 1 215 ? -40.344 -10.039 -15.32 1 52.72 215 THR B CA 1
ATOM 7484 C C . THR B 1 215 ? -41.406 -10.789 -14.5 1 52.72 215 THR B C 1
ATOM 7486 O O . THR B 1 215 ? -42.594 -10.539 -14.641 1 52.72 215 THR B O 1
ATOM 7489 N N . LYS B 1 216 ? -41.281 -11.938 -14.266 1 46.75 216 LYS B N 1
ATOM 7490 C CA . LYS B 1 216 ? -42.5 -12.664 -13.938 1 46.75 216 LYS B CA 1
ATOM 7491 C C . LYS B 1 216 ? -42.969 -12.336 -12.523 1 46.75 216 LYS B C 1
ATOM 7493 O O . LYS B 1 216 ? -42.438 -12.867 -11.547 1 46.75 216 LYS B O 1
ATOM 7498 N N . LEU B 1 217 ? -43.219 -11.047 -12.289 1 42.81 217 LEU B N 1
ATOM 7499 C CA . LEU B 1 217 ? -44.188 -10.883 -11.219 1 42.81 217 LEU B CA 1
ATOM 7500 C C . LEU B 1 217 ? -45.219 -12.008 -11.25 1 42.81 217 LEU B C 1
ATOM 7502 O O . LEU B 1 217 ? -46.125 -12.008 -12.094 1 42.81 217 LEU B O 1
ATOM 7506 N N . HIS B 1 218 ? -44.812 -13.188 -11.352 1 38.94 218 HIS B N 1
ATOM 7507 C CA . HIS B 1 218 ? -45.906 -14.148 -11.281 1 38.94 218 HIS B CA 1
ATOM 7508 C C . HIS B 1 218 ? -47.031 -13.656 -10.352 1 38.94 218 HIS B C 1
ATOM 7510 O O . HIS B 1 218 ? -46.75 -13.164 -9.258 1 38.94 218 HIS B O 1
ATOM 7516 N N . GLY B 1 219 ? -48.219 -13.25 -10.93 1 37.91 219 GLY B N 1
ATOM 7517 C CA . GLY B 1 219 ? -49.531 -13.188 -10.273 1 37.91 219 GLY B CA 1
ATOM 7518 C C . GLY B 1 219 ? -49.594 -14.062 -9.039 1 37.91 219 GLY B C 1
ATOM 7519 O O . GLY B 1 219 ? -48.594 -14.578 -8.562 1 37.91 219 GLY B O 1
ATOM 7520 N N . ASN B 1 220 ? -50.781 -14.922 -9.102 1 36.19 220 ASN B N 1
ATOM 7521 C CA . ASN B 1 220 ? -51.719 -15.57 -8.172 1 36.19 220 ASN B CA 1
ATOM 7522 C C . ASN B 1 220 ? -51 -16.688 -7.398 1 36.19 220 ASN B C 1
ATOM 7524 O O . ASN B 1 220 ? -51.688 -17.562 -6.836 1 36.19 220 ASN B O 1
ATOM 7528 N N . SER B 1 221 ? -50.062 -17.469 -8.086 1 37.81 221 SER B N 1
ATOM 7529 C CA . SER B 1 221 ? -50.125 -18.781 -7.441 1 37.81 221 SER B CA 1
ATOM 7530 C C . SER B 1 221 ? -49.75 -18.688 -5.965 1 37.81 221 SER B C 1
ATOM 7532 O O . SER B 1 221 ? -49.031 -17.781 -5.559 1 37.81 221 SER B O 1
ATOM 7534 N N . HIS B 1 222 ? -50.219 -19.672 -5.145 1 39.06 222 HIS B N 1
ATOM 7535 C CA . HIS B 1 222 ? -50.281 -20 -3.725 1 39.06 222 HIS B CA 1
ATOM 7536 C C . HIS B 1 222 ? -48.938 -19.734 -3.049 1 39.06 222 HIS B C 1
ATOM 7538 O O . HIS B 1 222 ? -47.938 -19.469 -3.721 1 39.06 222 HIS B O 1
ATOM 7544 N N . TYR B 1 223 ? -48.594 -20.703 -1.969 1 41.41 223 TYR B N 1
ATOM 7545 C CA . TYR B 1 223 ? -47.938 -20.938 -0.682 1 41.41 223 TYR B CA 1
ATOM 7546 C C . TYR B 1 223 ? -46.438 -21.031 -0.843 1 41.41 223 TYR B C 1
ATOM 7548 O O . TYR B 1 223 ? -45.719 -21.453 0.079 1 41.41 223 TYR B O 1
ATOM 7556 N N . THR B 1 224 ? -45.844 -21.297 -1.985 1 51.06 224 THR B N 1
ATOM 7557 C CA . THR B 1 224 ? -44.469 -21.734 -1.798 1 51.06 224 THR B CA 1
ATOM 7558 C C . THR B 1 224 ? -43.562 -20.531 -1.504 1 51.06 224 THR B C 1
ATOM 7560 O O . THR B 1 224 ? -43.625 -19.516 -2.213 1 51.06 224 THR B O 1
ATOM 7563 N N . GLU B 1 225 ? -43.156 -20.297 -0.292 1 63.44 225 GLU B N 1
ATOM 7564 C CA . GLU B 1 225 ? -42.219 -19.328 0.282 1 63.44 225 GLU B CA 1
ATOM 7565 C C . GLU B 1 225 ? -40.938 -19.25 -0.53 1 63.44 225 GLU B C 1
ATOM 7567 O O . GLU B 1 225 ? -40.156 -20.219 -0.578 1 63.44 225 GLU B O 1
ATOM 7572 N N . SER B 1 226 ? -40.875 -18.469 -1.613 1 79.75 226 SER B N 1
ATOM 7573 C CA . SER B 1 226 ? -39.656 -18.219 -2.373 1 79.75 226 SER B CA 1
ATOM 7574 C C . SER B 1 226 ? -38.781 -17.172 -1.688 1 79.75 226 SER B C 1
ATOM 7576 O O . SER B 1 226 ? -39.281 -16.203 -1.137 1 79.75 226 SER B O 1
ATOM 7578 N N . VAL B 1 227 ? -37.531 -17.562 -1.471 1 86.44 227 VAL B N 1
ATOM 7579 C CA . VAL B 1 227 ? -36.562 -16.672 -0.852 1 86.44 227 VAL B CA 1
ATOM 7580 C C . VAL B 1 227 ? -35.469 -16.312 -1.861 1 86.44 227 VAL B C 1
ATOM 7582 O O . VAL B 1 227 ? -35 -17.172 -2.611 1 86.44 227 VAL B O 1
ATOM 7585 N N . ILE B 1 228 ? -35.188 -15.016 -1.993 1 89.31 228 ILE B N 1
ATOM 7586 C CA . ILE B 1 228 ? -34.094 -14.562 -2.84 1 89.31 228 ILE B CA 1
ATOM 7587 C C . ILE B 1 228 ? -32.75 -14.883 -2.174 1 89.31 228 ILE B C 1
ATOM 7589 O O . ILE B 1 228 ? -32.562 -14.602 -0.991 1 89.31 228 ILE B O 1
ATOM 7593 N N . VAL B 1 229 ? -31.953 -15.57 -2.992 1 91.38 229 VAL B N 1
ATOM 7594 C CA . VAL B 1 229 ? -30.672 -15.977 -2.439 1 91.38 229 VAL B CA 1
ATOM 7595 C C . VAL B 1 229 ? -29.547 -15.555 -3.385 1 91.38 229 VAL B C 1
ATOM 7597 O O . VAL B 1 229 ? -29.734 -15.539 -4.605 1 91.38 229 VAL B O 1
ATOM 7600 N N . TYR B 1 230 ? -28.484 -15.234 -2.857 1 92.62 230 TYR B N 1
ATOM 7601 C CA . TYR B 1 230 ? -27.25 -14.969 -3.609 1 92.62 230 TYR B CA 1
ATOM 7602 C C . TYR B 1 230 ? -26.266 -16.125 -3.475 1 92.62 230 TYR B C 1
ATOM 7604 O O . TYR B 1 230 ? -25.75 -16.375 -2.383 1 92.62 230 TYR B O 1
ATOM 7612 N N . VAL B 1 231 ? -26.016 -16.734 -4.598 1 93.19 231 VAL B N 1
ATOM 7613 C CA . VAL B 1 231 ? -25.188 -17.953 -4.613 1 93.19 231 VAL B CA 1
ATOM 7614 C C . VAL B 1 231 ? -23.766 -17.609 -5.047 1 93.19 231 VAL B C 1
ATOM 7616 O O . VAL B 1 231 ? -23.562 -16.938 -6.07 1 93.19 231 VAL B O 1
ATOM 7619 N N . PRO B 1 232 ? -22.766 -18.031 -4.301 1 94.75 232 PRO B N 1
ATOM 7620 C CA . PRO B 1 232 ? -21.375 -17.766 -4.703 1 94.75 232 PRO B CA 1
ATOM 7621 C C . PRO B 1 232 ? -20.938 -18.625 -5.883 1 94.75 232 PRO B C 1
ATOM 7623 O O . PRO B 1 232 ? -21.156 -19.844 -5.887 1 94.75 232 PRO B O 1
ATOM 7626 N N . HIS B 1 233 ? -20.422 -18.062 -6.91 1 95.31 233 HIS B N 1
ATOM 7627 C CA . HIS B 1 233 ? -19.781 -18.703 -8.062 1 95.31 233 HIS B CA 1
ATOM 7628 C C . HIS B 1 233 ? -18.312 -18.297 -8.156 1 95.31 233 HIS B C 1
ATOM 7630 O O . HIS B 1 233 ? -17.953 -17.156 -7.812 1 95.31 233 HIS B O 1
ATOM 7636 N N . ALA B 1 234 ? -17.5 -19.203 -8.539 1 96.81 234 ALA B N 1
ATOM 7637 C CA . ALA B 1 234 ? -16.078 -18.922 -8.688 1 96.81 234 ALA B CA 1
ATOM 7638 C C . ALA B 1 234 ? -15.609 -19.203 -10.117 1 96.81 234 ALA B C 1
ATOM 7640 O O . ALA B 1 234 ? -15.938 -20.234 -10.695 1 96.81 234 ALA B O 1
ATOM 7641 N N . CYS B 1 235 ? -14.945 -18.266 -10.719 1 97.25 235 CYS B N 1
ATOM 7642 C CA . CYS B 1 235 ? -14.227 -18.453 -11.977 1 97.25 235 CYS B CA 1
ATOM 7643 C C . CYS B 1 235 ? -12.742 -18.703 -11.734 1 97.25 235 CYS B C 1
ATOM 7645 O O . CYS B 1 235 ? -12.07 -17.875 -11.117 1 97.25 235 CYS B O 1
ATOM 7647 N N . ALA B 1 236 ? -12.273 -19.781 -12.195 1 97.38 236 ALA B N 1
ATOM 7648 C CA . ALA B 1 236 ? -10.867 -20.109 -11.969 1 97.38 236 ALA B CA 1
ATOM 7649 C C . ALA B 1 236 ? -10.133 -20.297 -13.297 1 97.38 236 ALA B C 1
ATOM 7651 O O . ALA B 1 236 ? -10.523 -21.125 -14.125 1 97.38 236 ALA B O 1
ATOM 7652 N N . PHE B 1 237 ? -9.078 -19.531 -13.523 1 97.25 237 PHE B N 1
ATOM 7653 C CA . PHE B 1 237 ? -8.164 -19.734 -14.641 1 97.25 237 PHE B CA 1
ATOM 7654 C C . PHE B 1 237 ? -7.074 -20.734 -14.266 1 97.25 237 PHE B C 1
ATOM 7656 O O . PHE B 1 237 ? -6.555 -20.703 -13.148 1 97.25 237 PHE B O 1
ATOM 7663 N N . VAL B 1 238 ? -6.766 -21.594 -15.164 1 94.31 238 VAL B N 1
ATOM 7664 C CA . VAL B 1 238 ? -5.688 -22.562 -14.961 1 94.31 238 VAL B CA 1
ATOM 7665 C C . VAL B 1 238 ? -4.617 -22.359 -16.031 1 94.31 238 VAL B C 1
ATOM 7667 O O . VAL B 1 238 ? -4.918 -22.359 -17.234 1 94.31 238 VAL B O 1
ATOM 7670 N N . SER B 1 239 ? -3.395 -22.109 -15.57 1 93.75 239 SER B N 1
ATOM 7671 C CA . SER B 1 239 ? -2.26 -21.922 -16.469 1 93.75 239 SER B CA 1
ATOM 7672 C C . SER B 1 239 ? -1.118 -22.875 -16.125 1 93.75 239 SER B C 1
ATOM 7674 O O . SER B 1 239 ? -1.044 -23.375 -14.992 1 93.75 239 SER B O 1
ATOM 7676 N N . THR B 1 240 ? -0.247 -23.109 -17.078 1 88.94 240 THR B N 1
ATOM 7677 C CA . THR B 1 240 ? 0.907 -23.969 -16.844 1 88.94 240 THR B CA 1
ATOM 7678 C C . THR B 1 240 ? 2.059 -23.172 -16.234 1 88.94 240 THR B C 1
ATOM 7680 O O . THR B 1 240 ? 3.014 -23.75 -15.719 1 88.94 240 THR B O 1
ATOM 7683 N N . GLN B 1 241 ? 1.988 -21.922 -16.391 1 92.38 241 GLN B N 1
ATOM 7684 C CA . GLN B 1 241 ? 3.012 -21.047 -15.805 1 92.38 241 GLN B CA 1
ATOM 7685 C C . GLN B 1 241 ? 2.416 -20.125 -14.742 1 92.38 241 GLN B C 1
ATOM 7687 O O . GLN B 1 241 ? 1.231 -19.797 -14.789 1 92.38 241 GLN B O 1
ATOM 7692 N N . PRO B 1 242 ? 3.203 -19.75 -13.789 1 95.44 242 PRO B N 1
ATOM 7693 C CA . PRO B 1 242 ? 2.68 -18.984 -12.656 1 95.44 242 PRO B CA 1
ATOM 7694 C C . PRO B 1 242 ? 2.467 -17.5 -12.984 1 95.44 242 PRO B C 1
ATOM 7696 O O . PRO B 1 242 ? 3.082 -16.641 -12.359 1 95.44 242 PRO B O 1
ATOM 7699 N N . TYR B 1 243 ? 1.551 -17.219 -13.883 1 96.69 243 TYR B N 1
ATOM 7700 C CA . TYR B 1 243 ? 1.14 -15.844 -14.18 1 96.69 243 TYR B CA 1
ATOM 7701 C C . TYR B 1 243 ? -0.043 -15.43 -13.312 1 96.69 243 TYR B C 1
ATOM 7703 O O . TYR B 1 243 ? -1.108 -15.086 -13.828 1 96.69 243 TYR B O 1
ATOM 7711 N N . PHE B 1 244 ? 0.206 -15.289 -12.023 1 97.81 244 PHE B N 1
ATOM 7712 C CA . PHE B 1 244 ? -0.853 -15.031 -11.055 1 97.81 244 PHE B CA 1
ATOM 7713 C C . PHE B 1 244 ? -1.401 -13.617 -11.219 1 97.81 244 PHE B C 1
ATOM 7715 O O . PHE B 1 244 ? -2.617 -13.414 -11.234 1 97.81 244 PHE B O 1
ATOM 7722 N N . THR B 1 245 ? -0.528 -12.633 -11.336 1 96.94 245 THR B N 1
ATOM 7723 C CA . THR B 1 245 ? -0.949 -11.242 -11.422 1 96.94 245 THR B CA 1
ATOM 7724 C C . THR B 1 245 ? -1.737 -10.984 -12.703 1 96.94 245 THR B C 1
ATOM 7726 O O . THR B 1 245 ? -2.756 -10.289 -12.68 1 96.94 245 THR B O 1
ATOM 7729 N N . VAL B 1 246 ? -1.294 -11.523 -13.773 1 97.19 246 VAL B N 1
ATOM 7730 C CA . VAL B 1 246 ? -1.958 -11.328 -15.062 1 97.19 246 VAL B CA 1
ATOM 7731 C C . VAL B 1 246 ? -3.324 -12.008 -15.039 1 97.19 246 VAL B C 1
ATOM 7733 O O . VAL B 1 246 ? -4.309 -11.453 -15.531 1 97.19 246 VAL B O 1
ATOM 7736 N N . MET B 1 247 ? -3.363 -13.211 -14.516 1 98.12 247 MET B N 1
ATOM 7737 C CA . MET B 1 247 ? -4.641 -13.914 -14.43 1 98.12 247 MET B CA 1
ATOM 7738 C C . MET B 1 247 ? -5.629 -13.148 -13.562 1 98.12 247 MET B C 1
ATOM 7740 O O . MET B 1 247 ? -6.816 -13.07 -13.875 1 98.12 247 MET B O 1
ATOM 7744 N N . LYS B 1 248 ? -5.152 -12.656 -12.508 1 97.94 248 LYS B N 1
ATOM 7745 C CA . LYS B 1 248 ? -6.008 -11.836 -11.656 1 97.94 248 LYS B CA 1
ATOM 7746 C C . LYS B 1 248 ? -6.547 -10.625 -12.422 1 97.94 248 LYS B C 1
ATOM 7748 O O . LYS B 1 248 ? -7.723 -10.289 -12.297 1 97.94 248 LYS B O 1
ATOM 7753 N N . GLN B 1 249 ? -5.68 -9.984 -13.148 1 97 249 GLN B N 1
ATOM 7754 C CA . GLN B 1 249 ? -6.098 -8.852 -13.953 1 97 249 GLN B CA 1
ATOM 7755 C C . GLN B 1 249 ? -7.195 -9.242 -14.938 1 97 249 GLN B C 1
ATOM 7757 O O . GLN B 1 249 ? -8.188 -8.531 -15.094 1 97 249 GLN B O 1
ATOM 7762 N N . CYS B 1 250 ? -7.004 -10.344 -15.586 1 97.62 250 CYS B N 1
ATOM 7763 C CA . CYS B 1 250 ? -7.984 -10.82 -16.547 1 97.62 250 CYS B CA 1
ATOM 7764 C C . CYS B 1 250 ? -9.32 -11.117 -15.875 1 97.62 250 CYS B C 1
ATOM 7766 O O . CYS B 1 250 ? -10.375 -10.758 -16.391 1 97.62 250 CYS B O 1
ATOM 7768 N N . LEU B 1 251 ? -9.227 -11.789 -14.758 1 97.94 251 LEU B N 1
ATOM 7769 C CA . LEU B 1 251 ? -10.453 -12.102 -14.023 1 97.94 251 LEU B CA 1
ATOM 7770 C C . LEU B 1 251 ? -11.148 -10.82 -13.562 1 97.94 251 LEU B C 1
ATOM 7772 O O . LEU B 1 251 ? -12.383 -10.766 -13.523 1 97.94 251 LEU B O 1
ATOM 7776 N N . SER B 1 252 ? -10.414 -9.852 -13.211 1 97.12 252 SER B N 1
ATOM 7777 C CA . SER B 1 252 ? -10.984 -8.57 -12.789 1 97.12 252 SER B CA 1
ATOM 7778 C C . SER B 1 252 ? -11.711 -7.883 -13.938 1 97.12 252 SER B C 1
ATOM 7780 O O . SER B 1 252 ? -12.742 -7.246 -13.734 1 97.12 252 SER B O 1
ATOM 7782 N N . ILE B 1 253 ? -11.117 -7.938 -15.109 1 96.44 253 ILE B N 1
ATOM 7783 C CA . ILE B 1 253 ? -11.766 -7.383 -16.297 1 96.44 253 ILE B CA 1
ATOM 7784 C C . ILE B 1 253 ? -13.078 -8.117 -16.547 1 96.44 253 ILE B C 1
ATOM 7786 O O . ILE B 1 253 ? -14.102 -7.488 -16.844 1 96.44 253 ILE B O 1
ATOM 7790 N N . LEU B 1 254 ? -13.016 -9.406 -16.422 1 95.94 254 LEU B N 1
ATOM 7791 C CA . LEU B 1 254 ? -14.211 -10.219 -16.609 1 95.94 254 LEU B CA 1
ATOM 7792 C C . LEU B 1 254 ? -15.297 -9.836 -15.609 1 95.94 254 LEU B C 1
ATOM 7794 O O . LEU B 1 254 ? -16.469 -9.758 -15.961 1 95.94 254 LEU B O 1
ATOM 7798 N N . LEU B 1 255 ? -14.945 -9.625 -14.383 1 95.56 255 LEU B N 1
ATOM 7799 C CA . LEU B 1 255 ? -15.883 -9.25 -13.328 1 95.56 255 LEU B CA 1
ATOM 7800 C C . LEU B 1 255 ? -16.609 -7.957 -13.672 1 95.56 255 LEU B C 1
ATOM 7802 O O . LEU B 1 255 ? -17.812 -7.824 -13.414 1 95.56 255 LEU B O 1
ATOM 7806 N N . ASN B 1 256 ? -15.875 -6.988 -14.18 1 92.81 256 ASN B N 1
ATOM 7807 C CA . ASN B 1 256 ? -16.5 -5.73 -14.578 1 92.81 256 ASN B CA 1
ATOM 7808 C C . ASN B 1 256 ? -17.578 -5.957 -15.625 1 92.81 256 ASN B C 1
ATOM 7810 O O . ASN B 1 256 ? -18.609 -5.281 -15.609 1 92.81 256 ASN B O 1
ATOM 7814 N N . LYS B 1 257 ? -17.359 -6.895 -16.484 1 92.44 257 LYS B N 1
ATOM 7815 C CA . LYS B 1 257 ? -18.359 -7.223 -17.5 1 92.44 257 LYS B CA 1
ATOM 7816 C C . LYS B 1 257 ? -19.547 -7.949 -16.875 1 92.44 257 LYS B C 1
ATOM 7818 O O . LYS B 1 257 ? -20.688 -7.734 -17.281 1 92.44 257 LYS B O 1
ATOM 7823 N N . ILE B 1 258 ? -19.266 -8.789 -15.945 1 92.38 258 ILE B N 1
ATOM 7824 C CA . ILE B 1 258 ? -20.312 -9.531 -15.25 1 92.38 258 ILE B CA 1
ATOM 7825 C C . ILE B 1 258 ? -21.234 -8.562 -14.516 1 92.38 258 ILE B C 1
ATOM 7827 O O . ILE B 1 258 ? -22.453 -8.719 -14.523 1 92.38 258 ILE B O 1
ATOM 7831 N N . LYS B 1 259 ? -20.641 -7.562 -13.867 1 89.19 259 LYS B N 1
ATOM 7832 C CA . LYS B 1 259 ? -21.406 -6.578 -13.102 1 89.19 259 LYS B CA 1
ATOM 7833 C C . LYS B 1 259 ? -22.375 -5.82 -13.992 1 89.19 259 LYS B C 1
ATOM 7835 O O . LYS B 1 259 ? -23.453 -5.418 -13.547 1 89.19 259 LYS B O 1
ATOM 7840 N N . LEU B 1 260 ? -21.984 -5.668 -15.188 1 87.69 260 LEU B N 1
ATOM 7841 C CA . LEU B 1 260 ? -22.797 -4.906 -16.125 1 87.69 260 LEU B CA 1
ATOM 7842 C C . LEU B 1 260 ? -23.922 -5.766 -16.703 1 87.69 260 LEU B C 1
ATOM 7844 O O . LEU B 1 260 ? -24.906 -5.246 -17.219 1 87.69 260 LEU B O 1
ATOM 7848 N N . THR B 1 261 ? -23.688 -7.082 -16.594 1 86.12 261 THR B N 1
ATOM 7849 C CA . THR B 1 261 ? -24.672 -8.008 -17.141 1 86.12 261 THR B CA 1
ATOM 7850 C C . THR B 1 261 ? -25.484 -8.656 -16.031 1 86.12 261 THR B C 1
ATOM 7852 O O . THR B 1 261 ? -24.922 -9.266 -15.117 1 86.12 261 THR B O 1
ATOM 7855 N N . LYS B 1 262 ? -26.734 -8.5 -15.984 1 76.38 262 LYS B N 1
ATOM 7856 C CA . LYS B 1 262 ? -27.547 -9.016 -14.883 1 76.38 262 LYS B CA 1
ATOM 7857 C C . LYS B 1 262 ? -28.062 -10.414 -15.195 1 76.38 262 LYS B C 1
ATOM 7859 O O . LYS B 1 262 ? -28.234 -11.242 -14.297 1 76.38 262 LYS B O 1
ATOM 7864 N N . ASP B 1 263 ? -28.156 -10.734 -16.453 1 86.12 263 ASP B N 1
ATOM 7865 C CA . ASP B 1 263 ? -28.75 -12.016 -16.828 1 86.12 263 ASP B CA 1
ATOM 7866 C C . ASP B 1 263 ? -27.703 -13.117 -16.875 1 86.12 263 ASP B C 1
ATOM 7868 O O . ASP B 1 263 ? -26.609 -12.922 -17.406 1 86.12 263 ASP B O 1
ATOM 7872 N N . ILE B 1 264 ? -28.047 -14.344 -16.297 1 86.25 264 ILE B N 1
ATOM 7873 C CA . ILE B 1 264 ? -27.125 -15.469 -16.156 1 86.25 264 ILE B CA 1
ATOM 7874 C C . ILE B 1 264 ? -26.781 -16.031 -17.547 1 86.25 264 ILE B C 1
ATOM 7876 O O . ILE B 1 264 ? -25.641 -16.422 -17.797 1 86.25 264 ILE B O 1
ATOM 7880 N N . HIS B 1 265 ? -27.703 -16.078 -18.422 1 83.56 265 HIS B N 1
ATOM 7881 C CA . HIS B 1 265 ? -27.469 -16.609 -19.766 1 83.56 265 HIS B CA 1
ATOM 7882 C C . HIS B 1 265 ? -26.469 -15.758 -20.531 1 83.56 265 HIS B C 1
ATOM 7884 O O . HIS B 1 265 ? -25.547 -16.297 -21.156 1 83.56 265 HIS B O 1
ATOM 7890 N N . THR B 1 266 ? -26.703 -14.508 -20.438 1 88.12 266 THR B N 1
ATOM 7891 C CA . THR B 1 266 ? -25.781 -13.586 -21.094 1 88.12 266 THR B CA 1
ATOM 7892 C C . THR B 1 266 ? -24.391 -13.672 -20.484 1 88.12 266 THR B C 1
ATOM 7894 O O . THR B 1 266 ? -23.391 -13.523 -21.188 1 88.12 266 THR B O 1
ATOM 7897 N N . GLN B 1 267 ? -24.328 -13.914 -19.234 1 89.38 267 GLN B N 1
ATOM 7898 C CA . GLN B 1 267 ? -23.047 -14.07 -18.547 1 89.38 267 GLN B CA 1
ATOM 7899 C C . GLN B 1 267 ? -22.281 -15.281 -19.094 1 89.38 267 GLN B C 1
ATOM 7901 O O . GLN B 1 267 ? -21.078 -15.211 -19.297 1 89.38 267 GLN B O 1
ATOM 7906 N N . ASN B 1 268 ? -22.922 -16.328 -19.266 1 85.56 268 ASN B N 1
ATOM 7907 C CA . ASN B 1 268 ? -22.297 -17.547 -19.766 1 85.56 268 ASN B CA 1
ATOM 7908 C C . ASN B 1 268 ? -21.734 -17.344 -21.172 1 85.56 268 ASN B C 1
ATOM 7910 O O . ASN B 1 268 ? -20.672 -17.875 -21.516 1 85.56 268 ASN B O 1
ATOM 7914 N N . LEU B 1 269 ? -22.438 -16.578 -21.969 1 84.5 269 LEU B N 1
ATOM 7915 C CA . LEU B 1 269 ? -21.953 -16.266 -23.312 1 84.5 269 LEU B CA 1
ATOM 7916 C C . LEU B 1 269 ? -20.719 -15.367 -23.234 1 84.5 269 LEU B C 1
ATOM 7918 O O . LEU B 1 269 ? -19.797 -15.516 -24.031 1 84.5 269 LEU B O 1
ATOM 7922 N N . LEU B 1 270 ? -20.828 -14.547 -22.266 1 88.88 270 LEU B N 1
ATOM 7923 C CA . LEU B 1 270 ? -19.688 -13.656 -22.047 1 88.88 270 LEU B CA 1
ATOM 7924 C C . LEU B 1 270 ? -18.453 -14.453 -21.656 1 88.88 270 LEU B C 1
ATOM 7926 O O . LEU B 1 270 ? -17.344 -14.133 -22.109 1 88.88 270 LEU B O 1
ATOM 7930 N N . PHE B 1 271 ? -18.641 -15.492 -20.828 1 91.81 271 PHE B N 1
ATOM 7931 C CA . PHE B 1 271 ? -17.516 -16.328 -20.422 1 91.81 271 PHE B CA 1
ATOM 7932 C C . PHE B 1 271 ? -16.859 -16.984 -21.625 1 91.81 271 PHE B C 1
ATOM 7934 O O . PHE B 1 271 ? -15.641 -17 -21.75 1 91.81 271 PHE B O 1
ATOM 7941 N N . GLN B 1 272 ? -17.625 -17.391 -22.484 1 85.12 272 GLN B N 1
ATOM 7942 C CA . GLN B 1 272 ? -17.141 -18.094 -23.672 1 85.12 272 GLN B CA 1
ATOM 7943 C C . GLN B 1 272 ? -16.312 -17.156 -24.562 1 85.12 272 GLN B C 1
ATOM 7945 O O . GLN B 1 272 ? -15.219 -17.516 -24.984 1 85.12 272 GLN B O 1
ATOM 7950 N N . GLU B 1 273 ? -16.828 -16.047 -24.734 1 83.25 273 GLU B N 1
ATOM 7951 C CA . GLU B 1 273 ? -16.141 -15.062 -25.578 1 83.25 273 GLU B CA 1
ATOM 7952 C C . GLU B 1 273 ? -14.844 -14.594 -24.938 1 83.25 273 GLU B C 1
ATOM 7954 O O . GLU B 1 273 ? -13.828 -14.461 -25.625 1 83.25 273 GLU B O 1
ATOM 7959 N N . PHE B 1 274 ? -14.938 -14.414 -23.75 1 89.81 274 PHE B N 1
ATOM 7960 C CA . PHE B 1 274 ? -13.797 -13.859 -23.016 1 89.81 274 PHE B CA 1
ATOM 7961 C C . PHE B 1 274 ? -12.648 -14.859 -22.969 1 89.81 274 PHE B C 1
ATOM 7963 O O . PHE B 1 274 ? -11.492 -14.492 -23.172 1 89.81 274 PHE B O 1
ATOM 7970 N N . VAL B 1 275 ? -12.883 -16.078 -22.719 1 89.94 275 VAL B N 1
ATOM 7971 C CA . VAL B 1 275 ? -11.867 -17.109 -22.5 1 89.94 275 VAL B CA 1
ATOM 7972 C C . VAL B 1 275 ? -11.219 -17.484 -23.828 1 89.94 275 VAL B C 1
ATOM 7974 O O . VAL B 1 275 ? -10.062 -17.906 -23.859 1 89.94 275 VAL B O 1
ATOM 7977 N N . ARG B 1 276 ? -11.898 -17.297 -24.922 1 84.94 276 ARG B N 1
ATOM 7978 C CA . ARG B 1 276 ? -11.391 -17.688 -26.234 1 84.94 276 ARG B CA 1
ATOM 7979 C C . ARG B 1 276 ? -10.078 -16.969 -26.547 1 84.94 276 ARG B C 1
ATOM 7981 O O . ARG B 1 276 ? -9.094 -17.609 -26.938 1 84.94 276 ARG B O 1
ATOM 7988 N N . GLN B 1 277 ? -10.086 -15.773 -26.359 1 87.44 277 GLN B N 1
ATOM 7989 C CA . GLN B 1 277 ? -8.898 -14.977 -26.625 1 87.44 277 GLN B CA 1
ATOM 7990 C C . GLN B 1 277 ? -7.734 -15.398 -25.734 1 87.44 277 GLN B C 1
ATOM 7992 O O . GLN B 1 277 ? -6.59 -15.484 -26.188 1 87.44 277 GLN B O 1
ATOM 7997 N N . LEU B 1 278 ? -8.016 -15.648 -24.5 1 92.19 278 LEU B N 1
ATOM 7998 C CA . LEU B 1 278 ? -6.965 -15.953 -23.531 1 92.19 278 LEU B CA 1
ATOM 7999 C C . LEU B 1 278 ? -6.371 -17.328 -23.797 1 92.19 278 LEU B C 1
ATOM 8001 O O . LEU B 1 278 ? -5.172 -17.547 -23.609 1 92.19 278 LEU B O 1
ATOM 8005 N N . CYS B 1 279 ? -7.184 -18.203 -24.234 1 87.75 279 CYS B N 1
ATOM 8006 C CA . CYS B 1 279 ? -6.75 -19.578 -24.469 1 87.75 279 CYS B CA 1
ATOM 8007 C C . CYS B 1 279 ? -5.891 -19.672 -25.719 1 87.75 279 CYS B C 1
ATOM 8009 O O . CYS B 1 279 ? -5.137 -20.625 -25.891 1 87.75 279 CYS B O 1
ATOM 8011 N N . ILE B 1 280 ? -5.906 -18.688 -26.641 1 83.94 280 ILE B N 1
ATOM 8012 C CA . ILE B 1 280 ? -5.137 -18.734 -27.875 1 83.94 280 ILE B CA 1
ATOM 8013 C C . ILE B 1 280 ? -3.918 -17.828 -27.766 1 83.94 280 ILE B C 1
ATOM 8015 O O . ILE B 1 280 ? -3.121 -17.734 -28.703 1 83.94 280 ILE B O 1
ATOM 8019 N N . THR B 1 281 ? -3.764 -17.203 -26.672 1 90 281 THR B N 1
ATOM 8020 C CA . THR B 1 281 ? -2.615 -16.312 -26.469 1 90 281 THR B CA 1
ATOM 8021 C C . THR B 1 281 ? -1.375 -17.125 -26.109 1 90 281 THR B C 1
ATOM 8023 O O . THR B 1 281 ? -1.389 -17.906 -25.141 1 90 281 THR B O 1
ATOM 8026 N N . PRO B 1 282 ? -0.304 -16.938 -26.891 1 88.94 282 PRO B N 1
ATOM 8027 C CA . PRO B 1 282 ? 0.92 -17.688 -26.594 1 88.94 282 PRO B CA 1
ATOM 8028 C C . PRO B 1 282 ? 1.703 -17.094 -25.422 1 88.94 282 PRO B C 1
ATOM 8030 O O . PRO B 1 282 ? 1.594 -15.906 -25.125 1 88.94 282 PRO B O 1
ATOM 8033 N N . LEU B 1 283 ? 2.412 -17.938 -24.75 1 89.19 283 LEU B N 1
ATOM 8034 C CA . LEU B 1 283 ? 3.365 -17.469 -23.75 1 89.19 283 LEU B CA 1
ATOM 8035 C C . LEU B 1 283 ? 4.605 -16.875 -24.406 1 89.19 283 LEU B C 1
ATOM 8037 O O . LEU B 1 283 ? 5.07 -17.391 -25.422 1 89.19 283 LEU B O 1
ATOM 8041 N N . PRO B 1 284 ? 5.059 -15.82 -23.859 1 88.62 284 PRO B N 1
ATOM 8042 C CA . PRO B 1 284 ? 6.277 -15.242 -24.438 1 88.62 284 PRO B CA 1
ATOM 8043 C C . PRO B 1 284 ? 7.508 -16.125 -24.219 1 88.62 284 PRO B C 1
ATOM 8045 O O . PRO B 1 284 ? 7.645 -16.734 -23.156 1 88.62 284 PRO B O 1
ATOM 8048 N N . PRO B 1 285 ? 8.312 -16.203 -25.25 1 80.19 285 PRO B N 1
ATOM 8049 C CA . PRO B 1 285 ? 9.586 -16.891 -25.031 1 80.19 285 PRO B CA 1
ATOM 8050 C C . PRO B 1 285 ? 10.508 -16.156 -24.078 1 80.19 285 PRO B C 1
ATOM 8052 O O . PRO B 1 285 ? 10.359 -14.938 -23.875 1 80.19 285 PRO B O 1
ATOM 8055 N N . ALA B 1 286 ? 11.398 -16.891 -23.484 1 78.5 286 ALA B N 1
ATOM 8056 C CA . ALA B 1 286 ? 12.336 -16.266 -22.562 1 78.5 286 ALA B CA 1
ATOM 8057 C C . ALA B 1 286 ? 13.125 -15.156 -23.25 1 78.5 286 ALA B C 1
ATOM 8059 O O . ALA B 1 286 ? 13.516 -15.289 -24.406 1 78.5 286 ALA B O 1
ATOM 8060 N N . GLY B 1 287 ? 13.188 -14.039 -22.641 1 76.94 287 GLY B N 1
ATOM 8061 C CA . GLY B 1 287 ? 13.914 -12.914 -23.219 1 76.94 2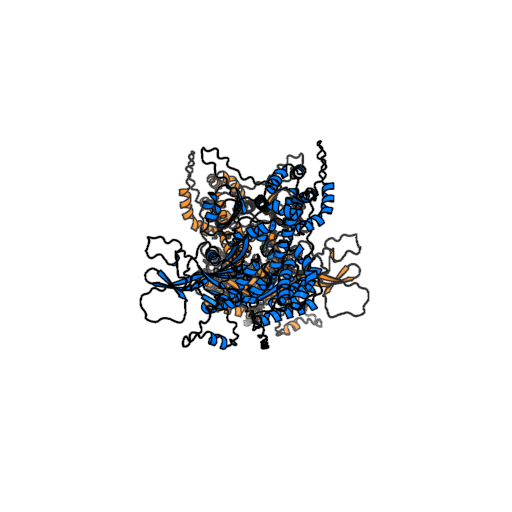87 GLY B CA 1
ATOM 8062 C C . GLY B 1 287 ? 13.297 -11.57 -22.891 1 76.94 287 GLY B C 1
ATOM 8063 O O . GLY B 1 287 ? 12.875 -11.336 -21.766 1 76.94 287 GLY B O 1
ATOM 8064 N N . THR B 1 288 ? 13.383 -10.766 -23.906 1 79.75 288 THR B N 1
ATOM 8065 C CA . THR B 1 288 ? 12.984 -9.391 -23.625 1 79.75 288 THR B CA 1
ATOM 8066 C C . THR B 1 288 ? 11.672 -9.047 -24.328 1 79.75 288 THR B C 1
ATOM 8068 O O . THR B 1 288 ? 11.156 -7.938 -24.172 1 79.75 288 THR B O 1
ATOM 8071 N N . LEU B 1 289 ? 11.141 -10.016 -25.031 1 87.44 289 LEU B N 1
ATOM 8072 C CA . LEU B 1 289 ? 9.906 -9.719 -25.75 1 87.44 289 LEU B CA 1
ATOM 8073 C C . LEU B 1 289 ? 8.688 -10.109 -24.922 1 87.44 289 LEU B C 1
ATOM 8075 O O . LEU B 1 289 ? 8.555 -11.266 -24.516 1 87.44 289 LEU B O 1
ATOM 8079 N N . ALA B 1 290 ? 7.871 -9.172 -24.641 1 92.94 290 ALA B N 1
ATOM 8080 C CA . ALA B 1 290 ? 6.609 -9.414 -23.938 1 92.94 290 ALA B CA 1
ATOM 8081 C C . ALA B 1 290 ? 5.449 -9.531 -24.922 1 92.94 290 ALA B C 1
ATOM 8083 O O . ALA B 1 290 ? 5.492 -8.945 -26.016 1 92.94 290 ALA B O 1
ATOM 8084 N N . VAL B 1 291 ? 4.477 -10.32 -24.594 1 94.19 291 VAL B N 1
ATOM 8085 C CA . VAL B 1 291 ? 3.299 -10.484 -25.438 1 94.19 291 VAL B CA 1
ATOM 8086 C C . VAL B 1 291 ? 2.113 -9.742 -24.812 1 94.19 291 VAL B C 1
ATOM 8088 O O . VAL B 1 291 ? 1.81 -9.922 -23.641 1 94.19 291 VAL B O 1
ATOM 8091 N N . GLY B 1 292 ? 1.489 -8.891 -25.594 1 95 292 GLY B N 1
ATOM 8092 C CA . GLY B 1 292 ? 0.35 -8.117 -25.125 1 95 292 GLY B CA 1
ATOM 8093 C C . GLY B 1 292 ? -0.943 -8.469 -25.844 1 95 292 GLY B C 1
ATOM 8094 O O . GLY B 1 292 ? -0.931 -8.828 -27.031 1 95 292 GLY B O 1
ATOM 8095 N N . VAL B 1 293 ? -2.018 -8.398 -25.109 1 94.12 293 VAL B N 1
ATOM 8096 C CA . VAL B 1 293 ? -3.346 -8.641 -25.672 1 94.12 293 VAL B CA 1
ATOM 8097 C C . VAL B 1 293 ? -4.293 -7.52 -25.234 1 94.12 293 VAL B C 1
ATOM 8099 O O . VAL B 1 293 ? -4.219 -7.035 -24.109 1 94.12 293 VAL B O 1
ATOM 8102 N N . HIS B 1 294 ? -5.141 -7.109 -26.172 1 92.81 294 HIS B N 1
ATOM 8103 C CA . HIS B 1 294 ? -6.195 -6.16 -25.844 1 92.81 294 HIS B CA 1
ATOM 8104 C C . HIS B 1 294 ? -7.484 -6.879 -25.453 1 92.81 294 HIS B C 1
ATOM 8106 O O . HIS B 1 294 ? -8.055 -7.613 -26.266 1 92.81 294 HIS B O 1
ATOM 8112 N N . LEU B 1 295 ? -7.867 -6.695 -24.203 1 91.88 295 LEU B N 1
ATOM 8113 C CA . LEU B 1 295 ? -9.07 -7.344 -23.688 1 91.88 295 LEU B CA 1
ATOM 8114 C C . LEU B 1 295 ? -10.062 -6.309 -23.172 1 91.88 295 LEU B C 1
ATOM 8116 O O . LEU B 1 295 ? -9.844 -5.695 -22.125 1 91.88 295 LEU B O 1
ATOM 8120 N N . SER B 1 296 ? -11.156 -6.09 -23.812 1 89.25 296 SER B N 1
ATOM 8121 C CA . SER B 1 296 ? -12.234 -5.199 -23.375 1 89.25 296 SER B CA 1
ATOM 8122 C C . SER B 1 296 ? -11.695 -3.811 -23.047 1 89.25 296 SER B C 1
ATOM 8124 O O . SER B 1 296 ? -11.992 -3.271 -21.969 1 89.25 296 SER B O 1
ATOM 8126 N N . GLY B 1 297 ? -10.828 -3.318 -23.781 1 88 297 GLY B N 1
ATOM 8127 C CA . GLY B 1 297 ? -10.328 -1.962 -23.625 1 88 297 GLY B CA 1
ATOM 8128 C C . GLY B 1 297 ? -9.109 -1.875 -22.719 1 88 297 GLY B C 1
ATOM 8129 O O . GLY B 1 297 ? -8.555 -0.793 -22.516 1 88 297 GLY B O 1
ATOM 8130 N N . HIS B 1 298 ? -8.711 -2.992 -22.203 1 92.38 298 HIS B N 1
ATOM 8131 C CA . HIS B 1 298 ? -7.531 -3.01 -21.328 1 92.38 298 HIS B CA 1
ATOM 8132 C C . HIS B 1 298 ? -6.367 -3.734 -22 1 92.38 298 HIS B C 1
ATOM 8134 O O . HIS B 1 298 ? -6.578 -4.605 -22.844 1 92.38 298 HIS B O 1
ATOM 8140 N N . GLU B 1 299 ? -5.176 -3.303 -21.656 1 93.62 299 GLU B N 1
ATOM 8141 C CA . GLU B 1 299 ? -3.971 -3.967 -22.141 1 93.62 299 GLU B CA 1
ATOM 8142 C C . GLU B 1 299 ? -3.438 -4.965 -21.125 1 93.62 299 GLU B C 1
ATOM 8144 O O . GLU B 1 299 ? -3.146 -4.598 -19.984 1 93.62 299 GLU B O 1
ATOM 8149 N N . VAL B 1 300 ? -3.428 -6.191 -21.516 1 95 300 VAL B N 1
ATOM 8150 C CA . VAL B 1 300 ? -2.869 -7.254 -20.688 1 95 300 VAL B CA 1
ATOM 8151 C C . VAL B 1 300 ? -1.523 -7.699 -21.25 1 95 300 VAL B C 1
ATOM 8153 O O . VAL B 1 300 ? -1.438 -8.117 -22.406 1 95 300 VAL B O 1
ATOM 8156 N N . ILE B 1 301 ? -0.456 -7.645 -20.516 1 95.56 301 ILE B N 1
ATOM 8157 C CA . ILE B 1 301 ? 0.891 -7.902 -21.016 1 95.56 301 ILE B CA 1
ATOM 8158 C C . ILE B 1 301 ? 1.483 -9.109 -20.297 1 95.56 301 ILE B C 1
ATOM 8160 O O . ILE B 1 301 ? 1.523 -9.156 -19.062 1 95.56 301 ILE B O 1
ATOM 8164 N N . LEU B 1 302 ? 1.841 -10.109 -20.984 1 95.5 302 LEU B N 1
ATOM 8165 C CA . LEU B 1 302 ? 2.588 -11.258 -20.484 1 95.5 302 LEU B CA 1
ATOM 8166 C C . LEU B 1 302 ? 4.09 -11.039 -20.625 1 95.5 302 LEU B C 1
ATOM 8168 O O . LEU B 1 302 ? 4.602 -10.945 -21.75 1 95.5 302 LEU B O 1
ATOM 8172 N N . ARG B 1 303 ? 4.75 -10.992 -19.562 1 92.81 303 ARG B N 1
ATOM 8173 C CA . ARG B 1 303 ? 6.184 -10.727 -19.594 1 92.81 303 ARG B CA 1
ATOM 8174 C C . ARG B 1 303 ? 6.988 -12 -19.359 1 92.81 303 ARG B C 1
ATOM 8176 O O . ARG B 1 303 ? 6.648 -12.805 -18.484 1 92.81 303 ARG B O 1
ATOM 8183 N N . PRO B 1 304 ? 7.996 -12.148 -20.156 1 89.19 304 PRO B N 1
ATOM 8184 C CA . PRO B 1 304 ? 8.82 -13.352 -20.031 1 89.19 304 PRO B CA 1
ATOM 8185 C C . PRO B 1 304 ? 9.836 -13.25 -18.891 1 89.19 304 PRO B C 1
ATOM 8187 O O . PRO B 1 304 ? 10.062 -12.156 -18.359 1 89.19 304 PRO B O 1
ATOM 8190 N N . PRO B 1 305 ? 10.297 -14.367 -18.484 1 86 305 PRO B N 1
ATOM 8191 C CA . PRO B 1 305 ? 11.43 -14.328 -17.547 1 86 305 PRO B CA 1
ATOM 8192 C C . PRO B 1 305 ? 12.703 -13.797 -18.188 1 86 305 PRO B C 1
ATOM 8194 O O . PRO B 1 305 ? 12.844 -13.836 -19.422 1 86 305 PRO B O 1
ATOM 8197 N N . HIS B 1 306 ? 13.609 -13.359 -17.422 1 77.12 306 HIS B N 1
ATOM 8198 C CA . HIS B 1 306 ? 14.852 -12.781 -17.906 1 77.12 306 HIS B CA 1
ATOM 8199 C C . HIS B 1 306 ? 15.758 -13.852 -18.516 1 77.12 306 HIS B C 1
ATOM 8201 O O . HIS B 1 306 ? 16.578 -13.555 -19.391 1 77.12 306 HIS B O 1
ATOM 8207 N N . HIS B 1 307 ? 15.648 -15.023 -18.016 1 81.56 307 HIS B N 1
ATOM 8208 C CA . HIS B 1 307 ? 16.438 -16.156 -18.453 1 81.56 307 HIS B CA 1
ATOM 8209 C C . HIS B 1 307 ? 15.594 -17.422 -18.547 1 81.56 307 HIS B C 1
ATOM 8211 O O . HIS B 1 307 ? 14.656 -17.609 -17.781 1 81.56 307 HIS B O 1
ATOM 8217 N N . SER B 1 308 ? 15.922 -18.25 -19.438 1 79.75 308 SER B N 1
ATOM 8218 C CA . SER B 1 308 ? 15.133 -19.469 -19.688 1 79.75 308 SER B CA 1
ATOM 8219 C C . SER B 1 308 ? 15.172 -20.406 -18.5 1 79.75 308 SER B C 1
ATOM 8221 O O . SER B 1 308 ? 14.242 -21.188 -18.281 1 79.75 308 SER B O 1
ATOM 8223 N N . SER B 1 309 ? 16.25 -20.297 -17.703 1 85 309 SER B N 1
ATOM 8224 C CA . SER B 1 309 ? 16.406 -21.219 -16.594 1 85 309 SER B CA 1
ATOM 8225 C C . SER B 1 309 ? 15.695 -20.688 -15.344 1 85 309 SER B C 1
ATOM 8227 O O . SER B 1 309 ? 15.477 -21.438 -14.383 1 85 309 SER B O 1
ATOM 8229 N N . ILE B 1 310 ? 15.336 -19.469 -15.406 1 88.12 310 ILE B N 1
ATOM 8230 C CA . ILE B 1 310 ? 14.688 -18.844 -14.25 1 88.12 310 ILE B CA 1
ATOM 8231 C C . ILE B 1 310 ? 13.172 -18.938 -14.398 1 88.12 310 ILE B C 1
ATOM 8233 O O . ILE B 1 310 ? 12.633 -18.734 -15.492 1 88.12 310 ILE B O 1
ATOM 8237 N N . PRO B 1 311 ? 12.562 -19.344 -13.367 1 86.06 311 PRO B N 1
ATOM 8238 C CA . PRO B 1 311 ? 11.102 -19.406 -13.438 1 86.06 311 PRO B CA 1
ATOM 8239 C C . PRO B 1 311 ? 10.461 -18.031 -13.672 1 86.06 311 PRO B C 1
ATOM 8241 O O . PRO B 1 311 ? 11.062 -17.016 -13.344 1 86.06 311 PRO B O 1
ATOM 8244 N N . VAL B 1 312 ? 9.25 -18.062 -14.25 1 89.75 312 VAL B N 1
ATOM 8245 C CA . VAL B 1 312 ? 8.469 -16.844 -14.453 1 89.75 312 VAL B CA 1
ATOM 8246 C C . VAL B 1 312 ? 8.125 -16.234 -13.102 1 89.75 312 VAL B C 1
ATOM 8248 O O . VAL B 1 312 ? 7.77 -16.938 -12.156 1 89.75 312 VAL B O 1
ATOM 8251 N N . LEU B 1 313 ? 8.406 -14.977 -13.07 1 92.69 313 LEU B N 1
ATOM 8252 C CA . LEU B 1 313 ? 8.125 -14.281 -11.812 1 92.69 313 LEU B CA 1
ATOM 8253 C C . LEU B 1 313 ? 7.031 -13.242 -12.008 1 92.69 313 LEU B C 1
ATOM 8255 O O . LEU B 1 313 ? 7.312 -12.039 -12.07 1 92.69 313 LEU B O 1
ATOM 8259 N N . ASP B 1 314 ? 5.793 -13.703 -12.078 1 95.5 314 ASP B N 1
ATOM 8260 C CA . ASP B 1 314 ? 4.645 -12.805 -12.195 1 95.5 314 ASP B CA 1
ATOM 8261 C C . ASP B 1 314 ? 3.861 -12.75 -10.883 1 95.5 314 ASP B C 1
ATOM 8263 O O . ASP B 1 314 ? 2.664 -13.047 -10.859 1 95.5 314 ASP B O 1
ATOM 8267 N N . LEU B 1 315 ? 4.527 -12.445 -9.859 1 96.38 315 LEU B N 1
ATOM 8268 C CA . LEU B 1 315 ? 3.969 -12.242 -8.531 1 96.38 315 LEU B CA 1
ATOM 8269 C C . LEU B 1 315 ? 4.738 -11.164 -7.777 1 96.38 315 LEU B C 1
ATOM 8271 O O . LEU B 1 315 ? 5.824 -10.758 -8.195 1 96.38 315 LEU B O 1
ATOM 8275 N N . SER B 1 316 ? 4.242 -10.656 -6.742 1 96.12 316 SER B N 1
ATOM 8276 C CA . SER B 1 316 ? 4.852 -9.57 -5.98 1 96.12 316 SER B CA 1
ATOM 8277 C C . SER B 1 316 ? 5.707 -10.109 -4.84 1 96.12 316 SER B C 1
ATOM 8279 O O . SER B 1 316 ? 5.195 -10.406 -3.758 1 96.12 316 SER B O 1
ATOM 8281 N N . LEU B 1 317 ? 7.023 -10.016 -5.02 1 97.12 317 LEU B N 1
ATOM 8282 C CA . LEU B 1 317 ? 7.945 -10.57 -4.035 1 97.12 317 LEU B CA 1
ATOM 8283 C C . LEU B 1 317 ? 7.941 -9.734 -2.76 1 97.12 317 LEU B C 1
ATOM 8285 O O . LEU B 1 317 ? 8.234 -10.242 -1.676 1 97.12 317 LEU B O 1
ATOM 8289 N N . HIS B 1 318 ? 7.633 -8.43 -2.904 1 97.06 318 HIS B N 1
ATOM 8290 C CA . HIS B 1 318 ? 7.738 -7.559 -1.743 1 97.06 318 HIS B CA 1
ATOM 8291 C C . HIS B 1 318 ? 6.746 -7.961 -0.659 1 97.06 318 HIS B C 1
ATOM 8293 O O . HIS B 1 318 ? 6.91 -7.594 0.507 1 97.06 318 HIS B O 1
ATOM 8299 N N . ILE B 1 319 ? 5.73 -8.742 -1.004 1 97.5 319 ILE B N 1
ATOM 8300 C CA . ILE B 1 319 ? 4.727 -9.203 -0.048 1 97.5 319 ILE B CA 1
ATOM 8301 C C . ILE B 1 319 ? 5.383 -10.102 0.995 1 97.5 319 ILE B C 1
ATOM 8303 O O . ILE B 1 319 ? 5.105 -9.984 2.191 1 97.5 319 ILE B O 1
ATOM 8307 N N . VAL B 1 320 ? 6.281 -11.008 0.56 1 97.75 320 VAL B N 1
ATOM 8308 C CA . VAL B 1 320 ? 6.961 -11.914 1.476 1 97.75 320 VAL B CA 1
ATOM 8309 C C . VAL B 1 320 ? 7.797 -11.117 2.471 1 97.75 320 VAL B C 1
ATOM 8311 O O . VAL B 1 320 ? 7.855 -11.453 3.656 1 97.75 320 VAL B O 1
ATOM 8314 N N . PHE B 1 321 ? 8.391 -10.078 2.029 1 96.56 321 PHE B N 1
ATOM 8315 C CA . PHE B 1 321 ? 9.266 -9.273 2.865 1 96.56 321 PHE B CA 1
ATOM 8316 C C . PHE B 1 321 ? 8.453 -8.383 3.797 1 96.56 321 PHE B C 1
ATOM 8318 O O . PHE B 1 321 ? 8.992 -7.84 4.77 1 96.56 321 PHE B O 1
ATOM 8325 N N . GLN B 1 322 ? 7.191 -8.188 3.443 1 94.31 322 GLN B N 1
ATOM 8326 C CA . GLN B 1 322 ? 6.293 -7.496 4.359 1 94.31 322 GLN B CA 1
ATOM 8327 C C . GLN B 1 322 ? 5.801 -8.43 5.461 1 94.31 322 GLN B C 1
ATOM 8329 O O . GLN B 1 322 ? 5.512 -7.988 6.574 1 94.31 322 GLN B O 1
ATOM 8334 N N . CYS B 1 323 ? 5.758 -9.695 5.129 1 96 323 CYS B N 1
ATOM 8335 C CA . CYS B 1 323 ? 5.227 -10.68 6.062 1 96 323 CYS B CA 1
ATOM 8336 C C . CYS B 1 323 ? 6.289 -11.102 7.07 1 96 323 CYS B C 1
ATOM 8338 O O . CYS B 1 323 ? 5.977 -11.383 8.227 1 96 323 CYS B O 1
ATOM 8340 N N . PHE B 1 324 ? 7.566 -11.141 6.578 1 96.44 324 PHE B N 1
ATOM 8341 C CA . PHE B 1 324 ? 8.617 -11.711 7.418 1 96.44 324 PHE B CA 1
ATOM 8342 C C . PHE B 1 324 ? 9.828 -10.789 7.457 1 96.44 324 PHE B C 1
ATOM 8344 O O . PHE B 1 324 ? 10.195 -10.188 6.445 1 96.44 324 PHE B O 1
ATOM 8351 N N . PRO B 1 325 ? 10.469 -10.766 8.664 1 93.19 325 PRO B N 1
ATOM 8352 C CA . PRO B 1 325 ? 11.82 -10.188 8.641 1 93.19 325 PRO B CA 1
ATOM 8353 C C . PRO B 1 325 ? 12.805 -11.023 7.836 1 93.19 325 PRO B C 1
ATOM 8355 O O . PRO B 1 325 ? 12.578 -12.219 7.613 1 93.19 325 PRO B O 1
ATOM 8358 N N . ILE B 1 326 ? 13.891 -10.461 7.367 1 95.44 326 ILE B N 1
ATOM 8359 C CA . ILE B 1 326 ? 14.852 -11.109 6.477 1 95.44 326 ILE B CA 1
ATOM 8360 C C . ILE B 1 326 ? 15.438 -12.344 7.16 1 95.44 326 ILE B C 1
ATOM 8362 O O . ILE B 1 326 ? 15.688 -13.359 6.508 1 95.44 326 ILE B O 1
ATOM 8366 N N . GLU B 1 327 ? 15.617 -12.281 8.508 1 94.12 327 GLU B N 1
ATOM 8367 C CA . GLU B 1 327 ? 16.172 -13.414 9.242 1 94.12 327 GLU B CA 1
ATOM 8368 C C . GLU B 1 327 ? 15.242 -14.617 9.195 1 94.12 327 GLU B C 1
ATOM 8370 O O . GLU B 1 327 ? 15.703 -15.758 9.039 1 94.12 327 GLU B O 1
ATOM 8375 N N . THR B 1 328 ? 14 -14.359 9.312 1 96.5 328 THR B N 1
ATOM 8376 C CA . THR B 1 328 ? 13.008 -15.43 9.266 1 96.5 328 THR B CA 1
ATOM 8377 C C . THR B 1 328 ? 12.93 -16.031 7.859 1 96.5 328 THR B C 1
ATOM 8379 O O . THR B 1 328 ? 12.734 -17.234 7.703 1 96.5 328 THR B O 1
ATOM 8382 N N . ILE B 1 329 ? 13.039 -15.18 6.84 1 98.06 329 ILE B N 1
ATOM 8383 C CA . ILE B 1 329 ? 13.016 -15.648 5.461 1 98.06 329 ILE B CA 1
ATOM 8384 C C . ILE B 1 329 ? 14.172 -16.609 5.223 1 98.06 329 ILE B C 1
ATOM 8386 O O . ILE B 1 329 ? 13.992 -17.672 4.609 1 98.06 329 ILE B O 1
ATOM 8390 N N . ILE B 1 330 ? 15.336 -16.234 5.766 1 97.94 330 ILE B N 1
ATOM 8391 C CA . ILE B 1 330 ? 16.516 -17.078 5.605 1 97.94 330 ILE B CA 1
ATOM 8392 C C . ILE B 1 330 ? 16.312 -18.406 6.316 1 97.94 330 ILE B C 1
ATOM 8394 O O . ILE B 1 330 ? 16.703 -19.453 5.809 1 97.94 330 ILE B O 1
ATOM 8398 N N . GLN B 1 331 ? 15.672 -18.375 7.43 1 97.31 331 GLN B N 1
ATOM 8399 C CA . GLN B 1 331 ? 15.359 -19.609 8.148 1 97.31 331 GLN B CA 1
ATOM 8400 C C . GLN B 1 331 ? 14.414 -20.5 7.344 1 97.31 331 GLN B C 1
ATOM 8402 O O . GLN B 1 331 ? 14.594 -21.719 7.293 1 97.31 331 GLN B O 1
ATOM 8407 N N . ILE B 1 332 ? 13.445 -19.906 6.793 1 98.25 332 ILE B N 1
ATOM 8408 C CA . ILE B 1 332 ? 12.484 -20.656 5.992 1 98.25 332 ILE B CA 1
ATOM 8409 C C . ILE B 1 332 ? 13.188 -21.266 4.785 1 98.25 332 ILE B C 1
ATOM 8411 O O . ILE B 1 332 ? 12.984 -22.438 4.469 1 98.25 332 ILE B O 1
ATOM 8415 N N . ILE B 1 333 ? 14 -20.469 4.102 1 98.38 333 ILE B N 1
ATOM 8416 C CA . ILE B 1 333 ? 14.75 -20.969 2.947 1 98.38 333 ILE B CA 1
ATOM 8417 C C . ILE B 1 333 ? 15.641 -22.125 3.363 1 98.38 333 ILE B C 1
ATOM 8419 O O . ILE B 1 333 ? 15.773 -23.109 2.627 1 98.38 333 ILE B O 1
ATOM 8423 N N . THR B 1 334 ? 16.25 -22 4.551 1 98 334 THR B N 1
ATOM 8424 C CA . THR B 1 334 ? 17.078 -23.094 5.07 1 98 334 THR B CA 1
ATOM 8425 C C . THR B 1 334 ? 16.25 -24.359 5.262 1 98 334 THR B C 1
ATOM 8427 O O . THR B 1 334 ? 16.703 -25.453 4.941 1 98 334 THR B O 1
ATOM 8430 N N . CYS B 1 335 ? 15.078 -24.203 5.742 1 97.56 335 CYS B N 1
ATOM 8431 C CA . CYS B 1 335 ? 14.195 -25.344 5.922 1 97.56 335 CYS B CA 1
ATOM 8432 C C . CYS B 1 335 ? 13.844 -25.984 4.582 1 97.56 335 CYS B C 1
ATOM 8434 O O . CYS B 1 335 ? 13.742 -27.203 4.48 1 97.56 335 CYS B O 1
ATOM 8436 N N . ILE B 1 336 ? 13.648 -25.203 3.57 1 98.19 336 ILE B N 1
ATOM 8437 C CA . ILE B 1 336 ? 13.336 -25.703 2.238 1 98.19 336 ILE B CA 1
ATOM 8438 C C . ILE B 1 336 ? 14.539 -26.438 1.67 1 98.19 336 ILE B C 1
ATOM 8440 O O . ILE B 1 336 ? 14.406 -27.562 1.155 1 98.19 336 ILE B O 1
ATOM 8444 N N . LEU B 1 337 ? 15.711 -25.859 1.809 1 97.94 337 LEU B N 1
ATOM 8445 C CA . LEU B 1 337 ? 16.922 -26.453 1.272 1 97.94 337 LEU B CA 1
ATOM 8446 C C . LEU B 1 337 ? 17.25 -27.75 1.988 1 97.94 337 LEU B C 1
ATOM 8448 O O . LEU B 1 337 ? 17.922 -28.625 1.422 1 97.94 337 LEU B O 1
ATOM 8452 N N . THR B 1 338 ? 16.844 -27.859 3.232 1 96.94 338 THR B N 1
ATOM 8453 C CA . THR B 1 338 ? 17.109 -29.062 3.996 1 96.94 338 THR B CA 1
ATOM 8454 C C . THR B 1 338 ? 15.906 -30.016 3.947 1 96.94 338 THR B C 1
ATOM 8456 O O . THR B 1 338 ? 15.836 -30.984 4.703 1 96.94 338 THR B O 1
ATOM 8459 N N . GLU B 1 339 ? 14.961 -29.766 3.145 1 96.5 339 GLU B N 1
ATOM 8460 C CA . GLU B 1 339 ? 13.805 -30.609 2.822 1 96.5 339 GLU B CA 1
ATOM 8461 C C . GLU B 1 339 ? 13.031 -30.984 4.082 1 96.5 339 GLU B C 1
ATOM 8463 O O . GLU B 1 339 ? 12.719 -32.156 4.297 1 96.5 339 GLU B O 1
ATOM 8468 N N . LYS B 1 340 ? 12.703 -29.969 4.879 1 95 340 LYS B N 1
ATOM 8469 C CA . LYS B 1 340 ? 11.859 -30.188 6.051 1 95 340 LYS B CA 1
ATOM 8470 C C . LYS B 1 340 ? 10.375 -30.188 5.664 1 95 340 LYS B C 1
ATOM 8472 O O . LYS B 1 340 ? 10.023 -29.828 4.539 1 95 340 LYS B O 1
ATOM 8477 N N . ARG B 1 341 ? 9.555 -30.719 6.609 1 95.5 341 ARG B N 1
ATOM 8478 C CA . ARG B 1 341 ? 8.109 -30.625 6.473 1 95.5 341 ARG B CA 1
ATOM 8479 C C . ARG B 1 341 ? 7.605 -29.266 6.941 1 95.5 341 ARG B C 1
ATOM 8481 O O . ARG B 1 341 ? 7.66 -28.953 8.133 1 95.5 341 ARG B O 1
ATOM 8488 N N . ILE B 1 342 ? 7.098 -28.5 6 1 97.25 342 ILE B N 1
ATOM 8489 C CA . ILE B 1 342 ? 6.773 -27.109 6.328 1 97.25 342 ILE B CA 1
ATOM 8490 C C . ILE B 1 342 ? 5.285 -26.859 6.094 1 97.25 342 ILE B C 1
ATOM 8492 O O . ILE B 1 342 ? 4.754 -27.203 5.035 1 97.25 342 ILE B O 1
ATOM 8496 N N . VAL B 1 343 ? 4.621 -26.297 7.059 1 97.56 343 VAL B N 1
ATOM 8497 C CA . VAL B 1 343 ? 3.227 -25.875 6.926 1 97.56 343 VAL B CA 1
ATOM 8498 C C . VAL B 1 343 ? 3.107 -24.375 7.137 1 97.56 343 VAL B C 1
ATOM 8500 O O . VAL B 1 343 ? 3.508 -23.859 8.18 1 97.56 343 VAL B O 1
ATOM 8503 N N . PHE B 1 344 ? 2.623 -23.703 6.152 1 98.31 344 PHE B N 1
ATOM 8504 C CA . PHE B 1 344 ? 2.357 -22.281 6.242 1 98.31 344 PHE B CA 1
ATOM 8505 C C . PHE B 1 344 ? 0.939 -22.016 6.734 1 98.31 344 PHE B C 1
ATOM 8507 O O . PHE B 1 344 ? -0.001 -22.703 6.324 1 98.31 344 PHE B O 1
ATOM 8514 N N . LEU B 1 345 ? 0.795 -21.078 7.617 1 97.88 345 LEU B N 1
ATOM 8515 C CA . LEU B 1 345 ? -0.503 -20.75 8.195 1 97.88 345 LEU B CA 1
ATOM 8516 C C . LEU B 1 345 ? -0.833 -19.266 8 1 97.88 345 LEU B C 1
ATOM 8518 O O . LEU B 1 345 ? 0.015 -18.406 8.227 1 97.88 345 LEU B O 1
ATOM 8522 N N . SER B 1 346 ? -2.021 -18.969 7.531 1 97.56 346 SER B N 1
ATOM 8523 C CA . SER B 1 346 ? -2.502 -17.594 7.391 1 97.56 346 SER B CA 1
ATOM 8524 C C . SER B 1 346 ? -4.027 -17.531 7.43 1 97.56 346 SER B C 1
ATOM 8526 O O . SER B 1 346 ? -4.699 -18.516 7.098 1 97.56 346 SER B O 1
ATOM 8528 N N . SER B 1 347 ? -4.559 -16.438 7.855 1 95.31 347 SER B N 1
ATOM 8529 C CA . SER B 1 347 ? -6 -16.219 7.82 1 95.31 347 SER B CA 1
ATOM 8530 C C . SER B 1 347 ? -6.457 -15.766 6.438 1 95.31 347 SER B C 1
ATOM 8532 O O . SER B 1 347 ? -7.648 -15.797 6.129 1 95.31 347 SER B O 1
ATOM 8534 N N . ASN B 1 348 ? -5.574 -15.32 5.598 1 95.31 348 ASN B N 1
ATOM 8535 C CA . ASN B 1 348 ? -5.812 -14.898 4.223 1 95.31 348 ASN B CA 1
ATOM 8536 C C . ASN B 1 348 ? -5.383 -15.969 3.223 1 95.31 348 ASN B C 1
ATOM 8538 O O . ASN B 1 348 ? -4.188 -16.188 3.014 1 95.31 348 ASN B O 1
ATOM 8542 N N . TYR B 1 349 ? -6.285 -16.547 2.506 1 96.44 349 TYR B N 1
ATOM 8543 C CA . TYR B 1 349 ? -6.004 -17.625 1.567 1 96.44 349 TYR B CA 1
ATOM 8544 C C . TYR B 1 349 ? -5.098 -17.141 0.44 1 96.44 349 TYR B C 1
ATOM 8546 O O . TYR B 1 349 ? -4.293 -17.906 -0.087 1 96.44 349 TYR B O 1
ATOM 8554 N N . ALA B 1 350 ? -5.238 -15.953 0.029 1 97.5 350 ALA B N 1
ATOM 8555 C CA . ALA B 1 350 ? -4.453 -15.43 -1.088 1 97.5 350 ALA B CA 1
ATOM 8556 C C . ALA B 1 350 ? -2.969 -15.375 -0.739 1 97.5 350 ALA B C 1
ATOM 8558 O O . ALA B 1 350 ? -2.115 -15.602 -1.599 1 97.5 350 ALA B O 1
ATOM 8559 N N . LEU B 1 351 ? -2.664 -15.141 0.476 1 97.94 351 LEU B N 1
ATOM 8560 C CA . LEU B 1 351 ? -1.278 -15 0.913 1 97.94 351 LEU B CA 1
ATOM 8561 C C . LEU B 1 351 ? -0.568 -16.359 0.902 1 97.94 351 LEU B C 1
ATOM 8563 O O . LEU B 1 351 ? 0.642 -16.422 0.672 1 97.94 351 LEU B O 1
ATOM 8567 N N . LEU B 1 352 ? -1.294 -17.375 1.117 1 98.12 352 LEU B N 1
ATOM 8568 C CA . LEU B 1 352 ? -0.693 -18.703 1.243 1 98.12 352 LEU B CA 1
ATOM 8569 C C . LEU B 1 352 ? 0.078 -19.062 -0.02 1 98.12 352 LEU B C 1
ATOM 8571 O O . LEU B 1 352 ? 1.284 -19.312 0.034 1 98.12 352 LEU B O 1
ATOM 8575 N N . THR B 1 353 ? -0.573 -18.984 -1.092 1 98.19 353 THR B N 1
ATOM 8576 C CA . THR B 1 353 ? 0.032 -19.406 -2.35 1 98.19 353 THR B CA 1
ATOM 8577 C C . THR B 1 353 ? 1.095 -18.406 -2.801 1 98.19 353 THR B C 1
ATOM 8579 O O . THR B 1 353 ? 2.172 -18.812 -3.254 1 98.19 353 THR B O 1
ATOM 8582 N N . ILE B 1 354 ? 0.843 -17.156 -2.674 1 98.31 354 ILE B N 1
ATOM 8583 C CA . ILE B 1 354 ? 1.769 -16.141 -3.148 1 98.31 354 ILE B CA 1
ATOM 8584 C C . ILE B 1 354 ? 3.072 -16.203 -2.357 1 98.31 354 ILE B C 1
ATOM 8586 O O . ILE B 1 354 ? 4.16 -16.109 -2.93 1 98.31 354 ILE B O 1
ATOM 8590 N N . VAL B 1 355 ? 2.969 -16.438 -1.096 1 98.44 355 VAL B N 1
ATOM 8591 C CA . VAL B 1 355 ? 4.152 -16.5 -0.247 1 98.44 355 VAL B CA 1
ATOM 8592 C C . VAL B 1 355 ? 4.949 -17.766 -0.569 1 98.44 355 VAL B C 1
ATOM 8594 O O . VAL B 1 355 ? 6.168 -17.703 -0.76 1 98.44 355 VAL B O 1
ATOM 8597 N N . THR B 1 356 ? 4.32 -18.891 -0.631 1 98.25 356 THR B N 1
ATOM 8598 C CA . THR B 1 356 ? 5.02 -20.156 -0.886 1 98.25 356 THR B CA 1
ATOM 8599 C C . THR B 1 356 ? 5.652 -20.141 -2.273 1 98.25 356 THR B C 1
ATOM 8601 O O . THR B 1 356 ? 6.797 -20.578 -2.439 1 98.25 356 THR B O 1
ATOM 8604 N N . GLU B 1 357 ? 4.898 -19.641 -3.258 1 97.44 357 GLU B N 1
ATOM 8605 C CA . GLU B 1 357 ? 5.441 -19.562 -4.609 1 97.44 357 GLU B CA 1
ATOM 8606 C C . GLU B 1 357 ? 6.641 -18.625 -4.672 1 97.44 357 GLU B C 1
ATOM 8608 O O . GLU B 1 357 ? 7.598 -18.875 -5.41 1 97.44 357 GLU B O 1
ATOM 8613 N N . SER B 1 358 ? 6.543 -17.547 -3.977 1 97.94 358 SER B N 1
ATOM 8614 C CA . SER B 1 358 ? 7.656 -16.594 -3.926 1 97.94 358 SER B CA 1
ATOM 8615 C C . SER B 1 358 ? 8.906 -17.25 -3.348 1 97.94 358 SER B C 1
ATOM 8617 O O . SER B 1 358 ? 9.992 -17.125 -3.912 1 97.94 358 SER B O 1
ATOM 8619 N N . LEU B 1 359 ? 8.75 -17.969 -2.281 1 98.19 359 LEU B N 1
ATOM 8620 C CA . LEU B 1 359 ? 9.875 -18.609 -1.619 1 98.19 359 LEU B CA 1
ATOM 8621 C C . LEU B 1 359 ? 10.477 -19.703 -2.498 1 98.19 359 LEU B C 1
ATOM 8623 O O . LEU B 1 359 ? 11.695 -19.844 -2.576 1 98.19 359 LEU B O 1
ATOM 8627 N N . CYS B 1 360 ? 9.609 -20.422 -3.125 1 96.75 360 CYS B N 1
ATOM 8628 C CA . CYS B 1 360 ? 10.078 -21.469 -4.027 1 96.75 360 CYS B CA 1
ATOM 8629 C C . CYS B 1 360 ? 10.867 -20.875 -5.191 1 96.75 360 CYS B C 1
ATOM 8631 O O . CYS B 1 360 ? 11.812 -21.484 -5.684 1 96.75 360 CYS B O 1
ATOM 8633 N N . SER B 1 361 ? 10.492 -19.688 -5.613 1 95.38 361 SER B N 1
ATOM 8634 C CA . SER B 1 361 ? 11.203 -19.031 -6.703 1 95.38 361 SER B CA 1
ATOM 8635 C C . SER B 1 361 ? 12.57 -18.531 -6.246 1 95.38 361 SER B C 1
ATOM 8637 O O . SER B 1 361 ? 13.508 -18.453 -7.039 1 95.38 361 SER B O 1
ATOM 8639 N N . LEU B 1 362 ? 12.695 -18.234 -5.023 1 96.88 362 LEU B N 1
ATOM 8640 C CA . LEU B 1 362 ? 13.898 -17.594 -4.504 1 96.88 362 LEU B CA 1
ATOM 8641 C C . LEU B 1 362 ? 14.984 -18.625 -4.223 1 96.88 362 LEU B C 1
ATOM 8643 O O . LEU B 1 362 ? 16.141 -18.266 -4.004 1 96.88 362 LEU B O 1
ATOM 8647 N N . ILE B 1 363 ? 14.711 -19.922 -4.258 1 97.31 363 ILE B N 1
ATOM 8648 C CA . ILE B 1 363 ? 15.719 -20.938 -3.953 1 97.31 363 ILE B CA 1
ATOM 8649 C C . ILE B 1 363 ? 16.453 -21.344 -5.23 1 97.31 363 ILE B C 1
ATOM 8651 O O . ILE B 1 363 ? 17.359 -22.172 -5.199 1 97.31 363 ILE B O 1
ATOM 8655 N N . TYR B 1 364 ? 16.078 -20.734 -6.395 1 95.56 364 TYR B N 1
ATOM 8656 C CA . TYR B 1 364 ? 16.812 -21 -7.629 1 95.56 364 TYR B CA 1
ATOM 8657 C C . TYR B 1 364 ? 18.328 -20.891 -7.402 1 95.56 364 TYR B C 1
ATOM 8659 O O . TYR B 1 364 ? 18.797 -19.953 -6.754 1 95.56 364 TYR B O 1
ATOM 8667 N N . PRO B 1 365 ? 19.062 -21.875 -7.82 1 95.12 365 PRO B N 1
ATOM 8668 C CA . PRO B 1 365 ? 18.859 -22.859 -8.883 1 95.12 365 PRO B CA 1
ATOM 8669 C C . PRO B 1 365 ? 18.25 -24.156 -8.367 1 95.12 365 PRO B C 1
ATOM 8671 O O . PRO B 1 365 ? 18.016 -25.078 -9.148 1 95.12 365 PRO B O 1
ATOM 8674 N N . PHE B 1 366 ? 17.984 -24.234 -7.102 1 96.38 366 PHE B N 1
ATOM 8675 C CA . PHE B 1 366 ? 17.281 -25.391 -6.566 1 96.38 366 PHE B CA 1
ATOM 8676 C C . PHE B 1 366 ? 15.805 -25.344 -6.945 1 96.38 366 PHE B C 1
ATOM 8678 O O . PHE B 1 366 ? 15.266 -24.281 -7.262 1 96.38 366 PHE B O 1
ATOM 8685 N N . SER B 1 367 ? 15.195 -26.484 -7.062 1 93.5 367 SER B N 1
ATOM 8686 C CA . SER B 1 367 ? 13.766 -26.578 -7.332 1 93.5 367 SER B CA 1
ATOM 8687 C C . SER B 1 367 ? 13.086 -27.578 -6.395 1 93.5 367 SER B C 1
ATOM 8689 O O . SER B 1 367 ? 13.617 -28.656 -6.141 1 93.5 367 SER B O 1
ATOM 8691 N N . TRP B 1 368 ? 12 -27.188 -5.867 1 94.88 368 TRP B N 1
ATOM 8692 C CA . TRP B 1 368 ? 11.25 -28.078 -4.988 1 94.88 368 TRP B CA 1
ATOM 8693 C C . TRP B 1 368 ? 10.445 -29.094 -5.797 1 94.88 368 TRP B C 1
ATOM 8695 O O . TRP B 1 368 ? 9.492 -28.734 -6.488 1 94.88 368 TRP B O 1
ATOM 8705 N N . ARG B 1 369 ? 10.766 -30.297 -5.707 1 89.5 369 ARG B N 1
ATOM 8706 C CA . ARG B 1 369 ? 10.117 -31.328 -6.504 1 89.5 369 ARG B CA 1
ATOM 8707 C C . ARG B 1 369 ? 9.297 -32.281 -5.621 1 89.5 369 ARG B C 1
ATOM 8709 O O . ARG B 1 369 ? 8.758 -33.281 -6.102 1 89.5 369 ARG B O 1
ATOM 8716 N N . HIS B 1 370 ? 9.188 -31.938 -4.383 1 93.81 370 HIS B N 1
ATOM 8717 C CA . HIS B 1 370 ? 8.391 -32.75 -3.459 1 93.81 370 HIS B CA 1
ATOM 8718 C C . HIS B 1 370 ? 6.941 -32.25 -3.43 1 93.81 370 HIS B C 1
ATOM 8720 O O . HIS B 1 370 ? 6.543 -31.406 -4.23 1 93.81 370 HIS B O 1
ATOM 8726 N N . THR B 1 371 ? 6.18 -32.906 -2.613 1 94.56 371 THR B N 1
ATOM 8727 C CA . THR B 1 371 ? 4.762 -32.562 -2.498 1 94.56 371 THR B CA 1
ATOM 8728 C C . THR B 1 371 ? 4.578 -31.078 -2.213 1 94.56 371 THR B C 1
ATOM 8730 O O . THR B 1 371 ? 5.207 -30.531 -1.303 1 94.56 371 THR B O 1
ATOM 8733 N N . TYR B 1 372 ? 3.76 -30.5 -3.041 1 96.06 372 TYR B N 1
ATOM 8734 C CA . TYR B 1 372 ? 3.557 -29.062 -2.977 1 96.06 372 TYR B CA 1
ATOM 8735 C C . TYR B 1 372 ? 2.078 -28.703 -3.096 1 96.06 372 TYR B C 1
ATOM 8737 O O . TYR B 1 372 ? 1.492 -28.812 -4.176 1 96.06 372 TYR B O 1
ATOM 8745 N N . VAL B 1 373 ? 1.471 -28.297 -1.971 1 95.69 373 VAL B N 1
ATOM 8746 C CA . VAL B 1 373 ? 0.066 -27.906 -1.917 1 95.69 373 VAL B CA 1
ATOM 8747 C C . VAL B 1 373 ? -0.078 -26.609 -1.118 1 95.69 373 VAL B C 1
ATOM 8749 O O . VAL B 1 373 ? -0.474 -26.641 0.05 1 95.69 373 VAL B O 1
ATOM 8752 N N . PRO B 1 374 ? 0.061 -25.484 -1.762 1 97.19 374 PRO B N 1
ATOM 8753 C CA . PRO B 1 374 ? 0.098 -24.219 -1.043 1 97.19 374 PRO B CA 1
ATOM 8754 C C . PRO B 1 374 ? -1.231 -23.875 -0.37 1 97.19 374 PRO B C 1
ATOM 8756 O O . PRO B 1 374 ? -1.275 -23.031 0.532 1 97.19 374 PRO B O 1
ATOM 8759 N N . LEU B 1 375 ? -2.281 -24.469 -0.847 1 97 375 LEU B N 1
ATOM 8760 C CA . LEU B 1 375 ? -3.59 -24.234 -0.244 1 97 375 LEU B CA 1
ATOM 8761 C C . LEU B 1 375 ? -4.316 -25.562 -0.001 1 97 375 LEU B C 1
ATOM 8763 O O . LEU B 1 375 ? -4.727 -26.234 -0.951 1 97 375 LEU B O 1
ATOM 8767 N N . VAL B 1 376 ? -4.434 -25.906 1.253 1 95.06 376 VAL B N 1
ATOM 8768 C CA . VAL B 1 376 ? -5.156 -27.109 1.64 1 95.06 376 VAL B CA 1
ATOM 8769 C C . VAL B 1 376 ? -6.559 -26.75 2.113 1 95.06 376 VAL B C 1
ATOM 8771 O O . VAL B 1 376 ? -6.727 -25.891 2.982 1 95.06 376 VAL B O 1
ATOM 8774 N N . SER B 1 377 ? -7.488 -27.359 1.529 1 91.25 377 SER B N 1
ATOM 8775 C CA . SER B 1 377 ? -8.875 -27.094 1.902 1 91.25 377 SER B CA 1
ATOM 8776 C C . SER B 1 377 ? -9.234 -27.781 3.211 1 91.25 377 SER B C 1
ATOM 8778 O O . SER B 1 377 ? -8.484 -28.625 3.699 1 91.25 377 SER B O 1
ATOM 8780 N N . ASP B 1 378 ? -10.359 -27.438 3.682 1 88.81 378 ASP B N 1
ATOM 8781 C CA . ASP B 1 378 ? -10.859 -28 4.93 1 88.81 378 ASP B CA 1
ATOM 8782 C C . ASP B 1 378 ? -11.086 -29.5 4.805 1 88.81 378 ASP B C 1
ATOM 8784 O O . ASP B 1 378 ? -10.93 -30.25 5.777 1 88.81 378 ASP B O 1
ATOM 8788 N N . SER B 1 379 ? -11.336 -29.984 3.645 1 84.75 379 SER B N 1
ATOM 8789 C CA . SER B 1 379 ? -11.664 -31.375 3.422 1 84.75 379 SER B CA 1
ATOM 8790 C C . SER B 1 379 ? -10.414 -32.219 3.221 1 84.75 379 SER B C 1
ATOM 8792 O O . SER B 1 379 ? -10.469 -33.469 3.275 1 84.75 379 SER B O 1
ATOM 8794 N N . HIS B 1 380 ? -9.312 -31.625 3.107 1 88.19 380 HIS B N 1
ATOM 8795 C CA . HIS B 1 380 ? -8.109 -32.375 2.77 1 88.19 380 HIS B CA 1
ATOM 8796 C C . HIS B 1 380 ? -7.027 -32.188 3.822 1 88.19 380 HIS B C 1
ATOM 8798 O O . HIS B 1 380 ? -5.836 -32.25 3.512 1 88.19 380 HIS B O 1
ATOM 8804 N N . LEU B 1 381 ? -7.34 -31.984 5.012 1 91.31 381 LEU B N 1
ATOM 8805 C CA . LEU B 1 381 ? -6.379 -31.75 6.082 1 91.31 381 LEU B CA 1
ATOM 8806 C C . LEU B 1 381 ? -5.562 -33 6.367 1 91.31 381 LEU B C 1
ATOM 8808 O O . LEU B 1 381 ? -4.492 -32.938 6.977 1 91.31 381 LEU B O 1
ATOM 8812 N N . GLU B 1 382 ? -6.043 -34.125 5.93 1 89.94 382 GLU B N 1
ATOM 8813 C CA . GLU B 1 382 ? -5.344 -35.375 6.137 1 89.94 382 GLU B CA 1
ATOM 8814 C C . GLU B 1 382 ? -4.016 -35.406 5.383 1 89.94 382 GLU B C 1
ATOM 8816 O O . GLU B 1 382 ? -3.119 -36.188 5.719 1 89.94 382 GLU B O 1
ATOM 8821 N N . LEU B 1 383 ? -3.902 -34.594 4.41 1 90.31 383 LEU B N 1
ATOM 8822 C CA . LEU B 1 383 ? -2.67 -34.5 3.635 1 90.31 383 LEU B CA 1
ATOM 8823 C C . LEU B 1 383 ? -1.49 -34.156 4.531 1 90.31 383 LEU B C 1
ATOM 8825 O O . LEU B 1 383 ? -0.342 -34.469 4.211 1 90.31 383 LEU B O 1
ATOM 8829 N N . LEU B 1 384 ? -1.728 -33.531 5.641 1 91.88 384 LEU B N 1
ATOM 8830 C CA . LEU B 1 384 ? -0.688 -33.031 6.539 1 91.88 384 LEU B CA 1
ATOM 8831 C C . LEU B 1 384 ? 0.009 -34.188 7.242 1 91.88 384 LEU B C 1
ATOM 8833 O O . LEU B 1 384 ? 1.093 -34.031 7.809 1 91.88 384 LEU B O 1
ATOM 8837 N N . GLU B 1 385 ? -0.556 -35.344 7.191 1 89.12 385 GLU B N 1
ATOM 8838 C CA . GLU B 1 385 ? 0.021 -36.5 7.832 1 89.12 385 GLU B CA 1
ATOM 8839 C C . GLU B 1 385 ? 0.836 -37.344 6.84 1 89.12 385 GLU B C 1
ATOM 8841 O O . GLU B 1 385 ? 1.432 -38.344 7.211 1 89.12 385 GLU B O 1
ATOM 8846 N N . ALA B 1 386 ? 0.909 -36.812 5.668 1 87.88 386 ALA B N 1
ATOM 8847 C CA . ALA B 1 386 ? 1.642 -37.531 4.625 1 87.88 386 ALA B CA 1
ATOM 8848 C C . ALA B 1 386 ? 3.121 -37.656 4.98 1 87.88 386 ALA B C 1
ATOM 8850 O O . ALA B 1 386 ? 3.693 -36.75 5.598 1 87.88 386 ALA B O 1
ATOM 8851 N N . PRO B 1 387 ? 3.732 -38.75 4.645 1 89.31 387 PRO B N 1
ATOM 8852 C CA . PRO B 1 387 ? 5.168 -38.906 4.875 1 89.31 387 PRO B CA 1
ATOM 8853 C C . PRO B 1 387 ? 6.02 -38.125 3.867 1 89.31 387 PRO B C 1
ATOM 8855 O O . PRO B 1 387 ? 5.52 -37.719 2.822 1 89.31 387 PRO B O 1
ATOM 8858 N N . GLY B 1 388 ? 7.191 -37.938 4.168 1 91.94 388 GLY B N 1
ATOM 8859 C CA . GLY B 1 388 ? 8.102 -37.281 3.254 1 91.94 388 GLY B CA 1
ATOM 8860 C C . GLY B 1 388 ? 8.07 -35.75 3.395 1 91.94 388 GLY B C 1
ATOM 8861 O O . GLY B 1 388 ? 7.273 -35.219 4.16 1 91.94 388 GLY B O 1
ATOM 8862 N N . SER B 1 389 ? 8.922 -35.188 2.682 1 94.75 389 SER B N 1
ATOM 8863 C CA . SER B 1 389 ? 9.023 -33.719 2.729 1 94.75 389 SER B CA 1
ATOM 8864 C C . SER B 1 389 ? 7.902 -33.062 1.928 1 94.75 389 SER B C 1
ATOM 8866 O O . SER B 1 389 ? 7.527 -33.562 0.861 1 94.75 389 SER B O 1
ATOM 8868 N N . PHE B 1 390 ? 7.309 -32 2.51 1 96.69 390 PHE B N 1
ATOM 8869 C CA . PHE B 1 390 ? 6.254 -31.312 1.782 1 96.69 390 PHE B CA 1
ATOM 8870 C C . PHE B 1 390 ? 6.203 -29.828 2.17 1 96.69 390 PHE B C 1
ATOM 8872 O O . PHE B 1 390 ? 6.785 -29.438 3.18 1 96.69 390 PHE B O 1
ATOM 8879 N N . ILE B 1 391 ? 5.68 -29.062 1.345 1 97.62 391 ILE B N 1
ATOM 8880 C CA . ILE B 1 391 ? 5.281 -27.672 1.598 1 97.62 391 ILE B CA 1
ATOM 8881 C C . ILE B 1 391 ? 3.771 -27.531 1.43 1 97.62 391 ILE B C 1
ATOM 8883 O O . ILE B 1 391 ? 3.236 -27.766 0.342 1 97.62 391 ILE B O 1
ATOM 8887 N N . MET B 1 392 ? 3.094 -27.203 2.496 1 97.56 392 MET B N 1
ATOM 8888 C CA . MET B 1 392 ? 1.64 -27.094 2.461 1 97.56 392 MET B CA 1
ATOM 8889 C C . MET B 1 392 ? 1.184 -25.797 3.141 1 97.56 392 MET B C 1
ATOM 8891 O O . MET B 1 392 ? 1.934 -25.203 3.912 1 97.56 392 MET B O 1
ATOM 8895 N N . GLY B 1 393 ? 0.04 -25.281 2.742 1 97.81 393 GLY B N 1
ATOM 8896 C CA . GLY B 1 393 ? -0.565 -24.109 3.354 1 97.81 393 GLY B CA 1
ATOM 8897 C C . GLY B 1 393 ? -1.958 -24.375 3.895 1 97.81 393 GLY B C 1
ATOM 8898 O O . GLY B 1 393 ? -2.77 -25.031 3.242 1 97.81 393 GLY B O 1
ATOM 8899 N N . CYS B 1 394 ? -2.195 -23.875 5.102 1 96.56 394 CYS B N 1
ATOM 8900 C CA . CYS B 1 394 ? -3.492 -24.047 5.75 1 96.56 394 CYS B CA 1
ATOM 8901 C C . CYS B 1 394 ? -3.977 -22.75 6.359 1 96.56 394 CYS B C 1
ATOM 8903 O O . CYS B 1 394 ? -3.172 -21.875 6.676 1 96.56 394 CYS B O 1
ATOM 8905 N N . HIS B 1 395 ? -5.293 -22.656 6.414 1 97 395 HIS B N 1
ATOM 8906 C CA . HIS B 1 395 ? -5.871 -21.5 7.098 1 97 395 HIS B CA 1
ATOM 8907 C C . HIS B 1 395 ? -5.559 -21.531 8.594 1 97 395 HIS B C 1
ATOM 8909 O O . HIS B 1 395 ? -5.48 -22.609 9.188 1 97 395 HIS B O 1
ATOM 8915 N N . LEU B 1 396 ? -5.473 -20.422 9.172 1 95.94 396 LEU B N 1
ATOM 8916 C CA . LEU B 1 396 ? -5.094 -20.281 10.578 1 95.94 396 LEU B CA 1
ATOM 8917 C C . LEU B 1 396 ? -6.125 -20.938 11.492 1 95.94 396 LEU B C 1
ATOM 8919 O O . LEU B 1 396 ? -5.809 -21.312 12.625 1 95.94 396 LEU B O 1
ATOM 8923 N N . LYS B 1 397 ? -7.344 -21.109 11.117 1 94.25 397 LYS B N 1
ATOM 8924 C CA . LYS B 1 397 ? -8.391 -21.734 11.914 1 94.25 397 LYS B CA 1
ATOM 8925 C C . LYS B 1 397 ? -8.062 -23.188 12.227 1 94.25 397 LYS B C 1
ATOM 8927 O O . LYS B 1 397 ? -8.57 -23.75 13.195 1 94.25 397 LYS B O 1
ATOM 8932 N N . HIS B 1 398 ? -7.18 -23.75 11.477 1 94.38 398 HIS B N 1
ATOM 8933 C CA . HIS B 1 398 ? -6.836 -25.156 11.648 1 94.38 398 HIS B CA 1
ATOM 8934 C C . HIS B 1 398 ? -5.574 -25.312 12.492 1 94.38 398 HIS B C 1
ATOM 8936 O O . HIS B 1 398 ? -4.996 -26.406 12.562 1 94.38 398 HIS B O 1
ATOM 8942 N N . LEU B 1 399 ? -5.105 -24.312 13.086 1 93.31 399 LEU B N 1
ATOM 8943 C CA . LEU B 1 399 ? -3.891 -24.312 13.891 1 93.31 399 LEU B CA 1
ATOM 8944 C C . LEU B 1 399 ? -3.945 -25.422 14.953 1 93.31 399 LEU B C 1
ATOM 8946 O O . LEU B 1 399 ? -2.965 -26.141 15.156 1 93.31 399 LEU B O 1
ATOM 8950 N N . PRO B 1 400 ? -5.09 -25.625 15.625 1 91.44 400 PRO B N 1
ATOM 8951 C CA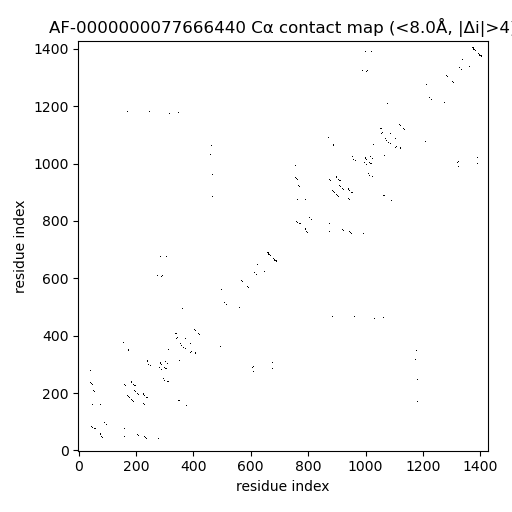 . PRO B 1 400 ? -5.137 -26.688 16.625 1 91.44 400 PRO B CA 1
ATOM 8952 C C . PRO B 1 400 ? -4.875 -28.078 16.031 1 91.44 400 PRO B C 1
ATOM 8954 O O . PRO B 1 400 ? -4.223 -28.906 16.672 1 91.44 400 PRO B O 1
ATOM 8957 N N . THR B 1 401 ? -5.344 -28.266 14.852 1 90.75 401 THR B N 1
ATOM 8958 C CA . THR B 1 401 ? -5.133 -29.547 14.18 1 90.75 401 THR B CA 1
ATOM 8959 C C . THR B 1 401 ? -3.674 -29.688 13.75 1 90.75 401 THR B C 1
ATOM 8961 O O . THR B 1 401 ? -3.092 -30.766 13.883 1 90.75 401 THR B O 1
ATOM 8964 N N . VAL B 1 402 ? -3.094 -28.656 13.305 1 91.69 402 VAL B N 1
ATOM 8965 C CA . VAL B 1 402 ? -1.723 -28.672 12.805 1 91.69 402 VAL B CA 1
ATOM 8966 C C . VAL B 1 402 ? -0.755 -28.891 13.969 1 91.69 402 VAL B C 1
ATOM 8968 O O . VAL B 1 402 ? 0.259 -29.562 13.82 1 91.69 402 VAL B O 1
ATOM 8971 N N . LYS B 1 403 ? -1.089 -28.344 15.094 1 89.38 403 LYS B N 1
ATOM 8972 C CA . LYS B 1 403 ? -0.226 -28.438 16.266 1 89.38 403 LYS B CA 1
ATOM 8973 C C . LYS B 1 403 ? -0.118 -29.875 16.766 1 89.38 403 LYS B C 1
ATOM 8975 O O . LYS B 1 403 ? 0.832 -30.219 17.469 1 89.38 403 LYS B O 1
ATOM 8980 N N . GLN B 1 404 ? -1.013 -30.703 16.359 1 87.56 404 GLN B N 1
ATOM 8981 C CA . GLN B 1 404 ? -1.035 -32.094 16.797 1 87.56 404 GLN B CA 1
ATOM 8982 C C . GLN B 1 404 ? -0.082 -32.938 15.977 1 87.56 404 GLN B C 1
ATOM 8984 O O . GLN B 1 404 ? 0.237 -34.062 16.359 1 87.56 404 GLN B O 1
ATOM 8989 N N . ILE B 1 405 ? 0.323 -32.438 14.922 1 87.88 405 ILE B N 1
ATOM 8990 C CA . ILE B 1 405 ? 1.226 -33.219 14.055 1 87.88 405 ILE B CA 1
ATOM 8991 C C . ILE B 1 405 ? 2.674 -32.938 14.461 1 87.88 405 ILE B C 1
ATOM 8993 O O . ILE B 1 405 ? 3.102 -31.781 14.531 1 87.88 405 ILE B O 1
ATOM 8997 N N . ALA B 1 406 ? 3.467 -33.938 14.688 1 81.94 406 ALA B N 1
ATOM 8998 C CA . ALA B 1 406 ? 4.848 -33.812 15.156 1 81.94 406 ALA B CA 1
ATOM 8999 C C . ALA B 1 406 ? 5.801 -33.594 13.984 1 81.94 406 ALA B C 1
ATOM 9001 O O . ALA B 1 406 ? 5.473 -33.906 12.836 1 81.94 406 ALA B O 1
ATOM 9002 N N . ASP B 1 407 ? 6.934 -33 14.289 1 83.88 407 ASP B N 1
ATOM 9003 C CA . ASP B 1 407 ? 8.055 -32.844 13.367 1 83.88 407 ASP B CA 1
ATOM 9004 C C . ASP B 1 407 ? 7.672 -31.938 12.195 1 83.88 407 ASP B C 1
ATOM 9006 O O . ASP B 1 407 ? 7.965 -32.25 11.039 1 83.88 407 ASP B O 1
ATOM 9010 N N . LEU B 1 408 ? 6.879 -30.984 12.523 1 90.62 408 LEU B N 1
ATOM 9011 C CA . LEU B 1 408 ? 6.445 -30.031 11.508 1 90.62 408 LEU B CA 1
ATOM 9012 C C . LEU B 1 408 ? 7.023 -28.641 11.773 1 90.62 408 LEU B C 1
ATOM 9014 O O . LEU B 1 408 ? 7.078 -28.203 12.922 1 90.62 408 LEU B O 1
ATOM 9018 N N . VAL B 1 409 ? 7.551 -28.062 10.75 1 95.06 409 VAL B N 1
ATOM 9019 C CA . VAL B 1 409 ? 7.906 -26.641 10.836 1 95.06 409 VAL B CA 1
ATOM 9020 C C . VAL B 1 409 ? 6.688 -25.781 10.516 1 95.06 409 VAL B C 1
ATOM 9022 O O . VAL B 1 409 ? 6.168 -25.828 9.398 1 95.06 409 VAL B O 1
ATOM 9025 N N . MET B 1 410 ? 6.215 -25.047 11.438 1 95.81 410 MET B N 1
ATOM 9026 C CA . MET B 1 410 ? 5.047 -24.188 11.258 1 95.81 410 MET B CA 1
ATOM 9027 C C . MET B 1 410 ? 5.473 -22.75 11.016 1 95.81 410 MET B C 1
ATOM 9029 O O . MET B 1 410 ? 6.199 -22.156 11.82 1 95.81 410 MET B O 1
ATOM 9033 N N . VAL B 1 411 ? 5.078 -22.25 9.914 1 97.75 411 VAL B N 1
ATOM 9034 C CA . VAL B 1 411 ? 5.363 -20.859 9.562 1 97.75 411 VAL B CA 1
ATOM 9035 C C . VAL B 1 411 ? 4.074 -20.047 9.609 1 97.75 411 VAL B C 1
ATOM 9037 O O . VAL B 1 411 ? 3.174 -20.25 8.789 1 97.75 411 VAL B O 1
ATOM 9040 N N . ASN B 1 412 ? 3.928 -19.172 10.492 1 96.56 412 ASN B N 1
ATOM 9041 C CA . ASN B 1 412 ? 2.775 -18.281 10.602 1 96.56 412 ASN B CA 1
ATOM 9042 C C . ASN B 1 412 ? 2.982 -17 9.805 1 96.56 412 ASN B C 1
ATOM 9044 O O . ASN B 1 412 ? 3.73 -16.109 10.227 1 96.56 412 ASN B O 1
ATOM 9048 N N . ILE B 1 413 ? 2.283 -16.797 8.758 1 97.56 413 ILE B N 1
ATOM 9049 C CA . ILE B 1 413 ? 2.449 -15.672 7.844 1 97.56 413 ILE B CA 1
ATOM 9050 C C . ILE B 1 413 ? 1.906 -14.398 8.492 1 97.56 413 ILE B C 1
ATOM 9052 O O . ILE B 1 413 ? 2.488 -13.328 8.344 1 97.56 413 ILE B O 1
ATOM 9056 N N . ASP B 1 414 ? 0.867 -14.453 9.219 1 94 414 ASP B N 1
ATOM 9057 C CA . ASP B 1 414 ? 0.225 -13.281 9.812 1 94 414 ASP B CA 1
ATOM 9058 C C . ASP B 1 414 ? 1.104 -12.664 10.898 1 94 414 ASP B C 1
ATOM 9060 O O . ASP B 1 414 ? 1.133 -11.445 11.062 1 94 414 ASP B O 1
ATOM 9064 N N . LYS B 1 415 ? 1.852 -13.492 11.562 1 90.69 415 LYS B N 1
ATOM 9065 C CA . LYS B 1 415 ? 2.684 -13.016 12.656 1 90.69 415 LYS B CA 1
ATOM 9066 C C . LYS B 1 415 ? 4.141 -12.875 12.227 1 90.69 415 LYS B C 1
ATOM 9068 O O . LYS B 1 415 ? 4.934 -12.219 12.906 1 90.69 415 LYS B O 1
ATOM 9073 N N . GLY B 1 416 ? 4.449 -13.508 11.148 1 93.19 416 GLY B N 1
ATOM 9074 C CA . GLY B 1 416 ? 5.816 -13.453 10.656 1 93.19 416 GLY B CA 1
ATOM 9075 C C . GLY B 1 416 ? 6.785 -14.281 11.484 1 93.19 416 GLY B C 1
ATOM 9076 O O . GLY B 1 416 ? 7.926 -13.875 11.703 1 93.19 416 GLY B O 1
ATOM 9077 N N . THR B 1 417 ? 6.277 -15.414 11.961 1 93.75 417 THR B N 1
ATOM 9078 C CA . THR B 1 417 ? 7.102 -16.234 12.852 1 93.75 417 THR B CA 1
ATOM 9079 C C . THR B 1 417 ? 7.227 -17.656 12.312 1 93.75 417 THR B C 1
ATOM 9081 O O . THR B 1 417 ? 6.434 -18.078 11.477 1 93.75 417 THR B O 1
ATOM 9084 N N . ILE B 1 418 ? 8.312 -18.266 12.703 1 94.38 418 ILE B N 1
ATOM 9085 C CA . ILE B 1 418 ? 8.57 -19.672 12.391 1 94.38 418 ILE B CA 1
ATOM 9086 C C . ILE B 1 418 ? 8.781 -20.453 13.688 1 94.38 418 ILE B C 1
ATOM 9088 O O . ILE B 1 418 ? 9.508 -20.016 14.578 1 94.38 418 ILE B O 1
ATOM 9092 N N . ILE B 1 419 ? 7.984 -21.547 13.883 1 89.12 419 ILE B N 1
ATOM 9093 C CA . ILE B 1 419 ? 8.07 -22.359 15.086 1 89.12 419 ILE B CA 1
ATOM 9094 C C . ILE B 1 419 ? 8.18 -23.828 14.703 1 89.12 419 ILE B C 1
ATOM 9096 O O . ILE B 1 419 ? 7.488 -24.297 13.797 1 89.12 419 ILE B O 1
ATOM 9100 N N . VAL B 1 420 ? 9.141 -24.438 15.367 1 83.94 420 VAL B N 1
ATOM 9101 C CA . VAL B 1 420 ? 9.234 -25.891 15.195 1 83.94 420 VAL B CA 1
ATOM 9102 C C . VAL B 1 420 ? 8.375 -26.578 16.25 1 83.94 420 VAL B C 1
ATOM 9104 O O . VAL B 1 420 ? 8.5 -26.312 17.438 1 83.94 420 VAL B O 1
ATOM 9107 N N . ASN B 1 421 ? 7.359 -27.203 15.75 1 75.5 421 ASN B N 1
ATOM 9108 C CA . ASN B 1 421 ? 6.434 -27.891 16.656 1 75.5 421 ASN B CA 1
ATOM 9109 C C . ASN B 1 421 ? 7.102 -29.078 17.344 1 75.5 421 ASN B C 1
ATOM 9111 O O . ASN B 1 421 ? 7.555 -30.016 16.672 1 75.5 421 ASN B O 1
ATOM 9115 N N . GLU B 1 422 ? 7.57 -28.828 18.672 1 65.31 422 GLU B N 1
ATOM 9116 C CA . GLU B 1 422 ? 8.125 -29.938 19.453 1 65.31 422 GLU B CA 1
ATOM 9117 C C . GLU B 1 422 ? 7.055 -30.609 20.297 1 65.31 422 GLU B C 1
ATOM 9119 O O . GLU B 1 422 ? 6.273 -29.938 20.984 1 65.31 422 GLU B O 1
ATOM 9124 N N . LEU B 1 423 ? 6.465 -31.625 19.828 1 56.16 423 LEU B N 1
ATOM 9125 C CA . LEU B 1 423 ? 5.492 -32.281 20.688 1 56.16 423 LEU B CA 1
ATOM 9126 C C . LEU B 1 423 ? 6.074 -32.531 22.078 1 56.16 423 LEU B C 1
ATOM 9128 O O . LEU B 1 423 ? 7.258 -32.844 22.219 1 56.16 423 LEU B O 1
ATOM 9132 N N . GLU B 1 424 ? 5.617 -31.703 23.031 1 51.47 424 GLU B N 1
ATOM 9133 C CA . GLU B 1 424 ? 5.953 -31.969 24.438 1 51.47 424 GLU B CA 1
ATOM 9134 C C . GLU B 1 424 ? 6.055 -33.469 24.688 1 51.47 424 GLU B C 1
ATOM 9136 O O . GLU B 1 424 ? 5.219 -34.25 24.203 1 51.47 424 GLU B O 1
ATOM 9141 N N . PRO B 1 425 ? 7.344 -33.875 25.062 1 45.88 425 PRO B N 1
ATOM 9142 C CA . PRO B 1 425 ? 7.395 -35.281 25.453 1 45.88 425 PRO B CA 1
ATOM 9143 C C . PRO B 1 425 ? 6.203 -35.719 26.312 1 45.88 425 PRO B C 1
ATOM 9145 O O . PRO B 1 425 ? 5.742 -34.938 27.156 1 45.88 425 PRO B O 1
ATOM 9148 N N . ILE B 1 426 ? 5.219 -36.406 25.797 1 39.56 426 ILE B N 1
ATOM 9149 C CA . ILE B 1 426 ? 4.379 -37.094 26.781 1 39.56 426 ILE B CA 1
ATOM 9150 C C . ILE B 1 426 ? 5.211 -37.5 28 1 39.56 426 ILE B C 1
ATOM 9152 O O . ILE B 1 426 ? 6.375 -37.875 27.859 1 39.56 426 ILE B O 1
ATOM 9156 N N . PHE B 1 427 ? 4.832 -37.344 29.172 1 34.44 427 PHE B N 1
ATOM 9157 C CA . PHE B 1 427 ? 5.219 -37.969 30.422 1 34.44 427 PHE B CA 1
ATOM 9158 C C . PHE B 1 427 ? 5.438 -39.469 30.234 1 34.44 427 PHE B C 1
ATOM 9160 O O . PHE B 1 427 ? 4.59 -40.156 29.656 1 34.44 427 PHE B O 1
ATOM 9167 N N . GLY B 1 428 ? 6.754 -40.25 30.344 1 36.97 428 GLY B N 1
ATOM 9168 C CA . GLY B 1 428 ? 7.484 -41.531 30.453 1 36.97 428 GLY B CA 1
ATOM 9169 C C . GLY B 1 428 ? 8.336 -41.812 29.234 1 36.97 428 GLY B C 1
ATOM 9170 O O . GLY B 1 428 ? 9.297 -42.562 29.312 1 36.97 428 GLY B O 1
ATOM 9171 N N . ALA B 1 429 ? 7.699 -42.188 28.094 1 37.78 429 ALA B N 1
ATOM 9172 C CA . ALA B 1 429 ? 8.547 -42.812 27.094 1 37.78 429 ALA B CA 1
ATOM 9173 C C . ALA B 1 429 ? 9.602 -41.812 26.578 1 37.78 429 ALA B C 1
ATOM 9175 O O . ALA B 1 429 ? 9.352 -40.625 26.484 1 37.78 429 ALA B O 1
ATOM 9176 N N . MET B 1 430 ? 10.914 -42.031 26.859 1 36.31 430 MET B N 1
ATOM 9177 C CA . MET B 1 430 ? 12.172 -41.531 26.312 1 36.31 430 MET B CA 1
ATOM 9178 C C . MET B 1 430 ? 12 -41.062 24.859 1 36.31 430 MET B C 1
ATOM 9180 O O . MET B 1 430 ? 12.406 -41.781 23.938 1 36.31 430 MET B O 1
ATOM 9184 N N . SER B 1 431 ? 10.844 -40.938 24.375 1 37.47 431 SER B N 1
ATOM 9185 C CA . SER B 1 431 ? 10.875 -40.75 22.922 1 37.47 431 SER B CA 1
ATOM 9186 C C . SER B 1 431 ? 11.789 -39.594 22.531 1 37.47 431 SER B C 1
ATOM 9188 O O . SER B 1 431 ? 11.844 -38.594 23.219 1 37.47 431 SER B O 1
ATOM 9190 N N . TYR B 1 432 ? 13.008 -39.906 21.984 1 37.41 432 TYR B N 1
ATOM 9191 C CA . TYR B 1 432 ? 13.938 -39.094 21.219 1 37.41 432 TYR B CA 1
ATOM 9192 C C . TYR B 1 432 ? 13.203 -37.938 20.516 1 37.41 432 TYR B C 1
ATOM 9194 O O . TYR B 1 432 ? 12.484 -38.156 19.531 1 37.41 432 TYR B O 1
ATOM 9202 N N . THR B 1 433 ? 12.562 -37.125 21.188 1 43.09 433 THR B N 1
ATOM 9203 C CA . THR B 1 433 ? 11.984 -35.906 20.578 1 43.09 433 THR B CA 1
ATOM 9204 C C . THR B 1 433 ? 12.93 -35.312 19.547 1 43.09 433 THR B C 1
ATOM 9206 O O . THR B 1 433 ? 14.039 -34.906 19.875 1 43.09 433 THR B O 1
ATOM 9209 N N . TYR B 1 434 ? 13.117 -35.906 18.406 1 46.22 434 TYR B N 1
ATOM 9210 C CA . TYR B 1 434 ? 13.789 -35.344 17.25 1 46.22 434 TYR B CA 1
ATOM 9211 C C . TYR B 1 434 ? 13.531 -33.844 17.125 1 46.22 434 TYR B C 1
ATOM 9213 O O . TYR B 1 434 ? 12.383 -33.406 16.984 1 46.22 434 TYR B O 1
ATOM 9221 N N . VAL B 1 435 ? 14.242 -33.125 17.906 1 55.38 435 VAL B N 1
ATOM 9222 C CA . VAL B 1 435 ? 14.203 -31.656 17.812 1 55.38 435 VAL B CA 1
ATOM 9223 C C . VAL B 1 435 ? 14.664 -31.219 16.438 1 55.38 435 VAL B C 1
ATOM 9225 O O . VAL B 1 435 ? 15.789 -31.531 16.016 1 55.38 435 VAL B O 1
ATOM 9228 N N . ILE B 1 436 ? 13.719 -30.938 15.547 1 67.56 436 ILE B N 1
ATOM 9229 C CA . ILE B 1 436 ? 14.094 -30.328 14.273 1 67.56 436 ILE B CA 1
ATOM 9230 C C . ILE B 1 436 ? 14.977 -29.109 14.523 1 67.56 436 ILE B C 1
ATOM 9232 O O . ILE B 1 436 ? 14.578 -28.188 15.234 1 67.56 436 ILE B O 1
ATOM 9236 N N . ASN B 1 437 ? 16.234 -29.312 14.281 1 82.19 437 ASN B N 1
ATOM 9237 C CA . ASN B 1 437 ? 17.188 -28.219 14.359 1 82.19 437 ASN B CA 1
ATOM 9238 C C . ASN B 1 437 ? 17.359 -27.531 13.008 1 82.19 437 ASN B C 1
ATOM 9240 O O . ASN B 1 437 ? 17.594 -28.203 12 1 82.19 437 ASN B O 1
ATOM 9244 N N . ILE B 1 438 ? 17.047 -26.359 12.945 1 91.5 438 ILE B N 1
ATOM 9245 C CA . ILE B 1 438 ? 17.297 -25.578 11.734 1 91.5 438 ILE B CA 1
ATOM 9246 C C . ILE B 1 438 ? 18.734 -25.031 11.766 1 91.5 438 ILE B C 1
ATOM 9248 O O . ILE B 1 438 ? 19.047 -24.141 12.555 1 91.5 438 ILE B O 1
ATOM 9252 N N . PRO B 1 439 ? 19.516 -25.641 10.961 1 94.81 439 PRO B N 1
ATOM 9253 C CA . PRO B 1 439 ? 20.891 -25.141 10.945 1 94.81 439 PRO B CA 1
ATOM 9254 C C . PRO B 1 439 ? 20.984 -23.688 10.5 1 94.81 439 PRO B C 1
ATOM 9256 O O . PRO B 1 439 ? 20.141 -23.219 9.742 1 94.81 439 PRO B O 1
ATOM 9259 N N . MET B 1 440 ? 22.016 -23.109 10.992 1 94.62 440 MET B N 1
ATOM 9260 C CA . MET B 1 440 ? 22.219 -21.703 10.641 1 94.62 440 MET B CA 1
ATOM 9261 C C . MET B 1 440 ? 22.938 -21.578 9.305 1 94.62 440 MET B C 1
ATOM 9263 O O . MET B 1 440 ? 23.969 -22.219 9.086 1 94.62 440 MET B O 1
ATOM 9267 N N . MET B 1 441 ? 22.422 -20.812 8.438 1 96.62 441 MET B N 1
ATOM 9268 C CA . MET B 1 441 ? 23.078 -20.531 7.164 1 96.62 441 MET B CA 1
ATOM 9269 C C . MET B 1 441 ? 24.328 -19.688 7.367 1 96.62 441 MET B C 1
ATOM 9271 O O . MET B 1 441 ? 24.375 -18.859 8.273 1 96.62 441 MET B O 1
ATOM 9275 N N . PRO B 1 442 ? 25.344 -19.906 6.559 1 94.88 442 PRO B N 1
ATOM 9276 C CA . PRO B 1 442 ? 26.531 -19.062 6.664 1 94.88 442 PRO B CA 1
ATOM 9277 C C . PRO B 1 442 ? 26.203 -17.578 6.691 1 94.88 442 PRO B C 1
ATOM 9279 O O . PRO B 1 442 ? 25.484 -17.078 5.812 1 94.88 442 PRO B O 1
ATOM 9282 N N . GLN B 1 443 ? 26.766 -16.797 7.543 1 93.44 443 GLN B N 1
ATOM 9283 C CA . GLN B 1 443 ? 26.312 -15.453 7.887 1 93.44 443 GLN B CA 1
ATOM 9284 C C . GLN B 1 443 ? 26.844 -14.422 6.902 1 93.44 443 GLN B C 1
ATOM 9286 O O . GLN B 1 443 ? 26.188 -13.406 6.641 1 93.44 443 GLN B O 1
ATOM 9291 N N . GLU B 1 444 ? 27.953 -14.555 6.359 1 91.06 444 GLU B N 1
ATOM 9292 C CA . GLU B 1 444 ? 28.562 -13.539 5.508 1 91.06 444 GLU B CA 1
ATOM 9293 C C . GLU B 1 444 ? 27.734 -13.289 4.254 1 91.06 444 GLU B C 1
ATOM 9295 O O . GLU B 1 444 ? 27.406 -12.148 3.936 1 91.06 444 GLU B O 1
ATOM 9300 N N . PRO B 1 445 ? 27.406 -14.414 3.518 1 93.56 445 PRO B N 1
ATOM 9301 C CA . PRO B 1 445 ? 26.531 -14.188 2.361 1 93.56 445 PRO B CA 1
ATOM 9302 C C . PRO B 1 445 ? 25.172 -13.602 2.748 1 93.56 445 PRO B C 1
ATOM 9304 O O . PRO B 1 445 ? 24.594 -12.82 1.992 1 93.56 445 PRO B O 1
ATOM 9307 N N . VAL B 1 446 ? 24.688 -13.977 3.887 1 96.31 446 VAL B N 1
ATOM 9308 C CA . VAL B 1 446 ? 23.391 -13.5 4.367 1 96.31 446 VAL B CA 1
ATOM 9309 C C . VAL B 1 446 ? 23.469 -12 4.652 1 96.31 446 VAL B C 1
ATOM 9311 O O . VAL B 1 446 ? 22.516 -11.258 4.371 1 96.31 446 VAL B O 1
ATOM 9314 N N . LYS B 1 447 ? 24.547 -11.586 5.211 1 94.56 447 LYS B N 1
ATOM 9315 C CA . LYS B 1 447 ? 24.75 -10.172 5.496 1 94.56 447 LYS B CA 1
ATOM 9316 C C . LYS B 1 447 ? 24.734 -9.344 4.211 1 94.56 447 LYS B C 1
ATOM 9318 O O . LYS B 1 447 ? 24.188 -8.25 4.176 1 94.56 447 LYS B O 1
ATOM 9323 N N . LEU B 1 448 ? 25.359 -9.875 3.184 1 93.25 448 LEU B N 1
ATOM 9324 C CA . LEU B 1 448 ? 25.375 -9.188 1.895 1 93.25 448 LEU B CA 1
ATOM 9325 C C . LEU B 1 448 ? 23.969 -9.055 1.329 1 93.25 448 LEU B C 1
ATOM 9327 O O . LEU B 1 448 ? 23.609 -8.008 0.791 1 93.25 448 LEU B O 1
ATOM 9331 N N . LEU B 1 449 ? 23.219 -10.117 1.432 1 96.12 449 LEU B N 1
ATOM 9332 C CA . LEU B 1 449 ? 21.844 -10.094 0.975 1 96.12 449 LEU B CA 1
ATOM 9333 C C . LEU B 1 449 ? 21.031 -9.062 1.753 1 96.12 449 LEU B C 1
ATOM 9335 O O . LEU B 1 449 ? 20.234 -8.32 1.169 1 96.12 449 LEU B O 1
ATOM 9339 N N . ALA B 1 450 ? 21.188 -9.047 3.025 1 95.12 450 ALA B N 1
ATOM 9340 C CA . ALA B 1 450 ? 20.469 -8.117 3.891 1 95.12 450 ALA B CA 1
ATOM 9341 C C . ALA B 1 450 ? 20.797 -6.672 3.529 1 95.12 450 ALA B C 1
ATOM 9343 O O . ALA B 1 450 ? 19.922 -5.801 3.598 1 95.12 450 ALA B O 1
ATOM 9344 N N . GLU B 1 451 ? 21.984 -6.426 3.119 1 92.38 451 GLU B N 1
ATOM 9345 C CA . GLU B 1 451 ? 22.375 -5.082 2.713 1 92.38 451 GLU B CA 1
ATOM 9346 C C . GLU B 1 451 ? 21.688 -4.66 1.423 1 92.38 451 GLU B C 1
ATOM 9348 O O . GLU B 1 451 ? 21.266 -3.512 1.287 1 92.38 451 GLU B O 1
ATOM 9353 N N . VAL B 1 452 ? 21.609 -5.602 0.521 1 93.81 452 VAL B N 1
ATOM 9354 C CA . VAL B 1 452 ? 20.922 -5.312 -0.729 1 93.81 452 VAL B CA 1
ATOM 9355 C C . VAL B 1 452 ? 19.453 -5.02 -0.448 1 93.81 452 VAL B C 1
ATOM 9357 O O . VAL B 1 452 ? 18.891 -4.07 -0.994 1 93.81 452 VAL B O 1
ATOM 9360 N N . TYR B 1 453 ? 18.859 -5.816 0.455 1 94.88 453 TYR B N 1
ATOM 9361 C CA . TYR B 1 453 ? 17.453 -5.625 0.799 1 94.88 453 TYR B CA 1
ATOM 9362 C C . TYR B 1 453 ? 17.219 -4.254 1.425 1 94.88 453 TYR B C 1
ATOM 9364 O O . TYR B 1 453 ? 16.25 -3.578 1.112 1 94.88 453 TYR B O 1
ATOM 9372 N N . GLU B 1 454 ? 18.109 -3.805 2.244 1 90.81 454 GLU B N 1
ATOM 9373 C CA . GLU B 1 454 ? 17.969 -2.521 2.926 1 90.81 454 GLU B CA 1
ATOM 9374 C C . GLU B 1 454 ? 17.984 -1.362 1.933 1 90.81 454 GLU B C 1
ATOM 9376 O O . GLU B 1 454 ? 17.328 -0.342 2.146 1 90.81 454 GLU B O 1
ATOM 9381 N N . LYS B 1 455 ? 18.641 -1.624 0.891 1 89.56 455 LYS B N 1
ATOM 9382 C CA . LYS B 1 455 ? 18.781 -0.564 -0.105 1 89.56 455 LYS B CA 1
ATOM 9383 C C . LYS B 1 455 ? 17.562 -0.518 -1.022 1 89.56 455 LYS B C 1
ATOM 9385 O O . LYS B 1 455 ? 17.188 0.549 -1.521 1 89.56 455 LYS B O 1
ATOM 9390 N N . VAL B 1 456 ? 16.922 -1.625 -1.215 1 93.62 456 VAL B N 1
ATOM 9391 C CA . VAL B 1 456 ? 15.898 -1.689 -2.262 1 93.62 456 VAL B CA 1
ATOM 9392 C C . VAL B 1 456 ? 14.508 -1.734 -1.631 1 93.62 456 VAL B C 1
ATOM 9394 O O . VAL B 1 456 ? 13.508 -1.508 -2.311 1 93.62 456 VAL B O 1
ATOM 9397 N N . LYS B 1 457 ? 14.375 -1.961 -0.371 1 93.12 457 LYS B N 1
ATOM 9398 C CA . LYS B 1 457 ? 13.07 -2.084 0.281 1 93.12 457 LYS B CA 1
ATOM 9399 C C . LYS B 1 457 ? 12.242 -0.819 0.09 1 93.12 457 LYS B C 1
ATOM 9401 O O . LYS B 1 457 ? 12.781 0.285 0.023 1 93.12 457 LYS B O 1
ATOM 9406 N N . PHE B 1 458 ? 10.867 -1.049 -0.107 1 92.56 458 PHE B N 1
ATOM 9407 C CA . PHE B 1 458 ? 9.984 0.09 -0.313 1 92.56 458 PHE B CA 1
ATOM 9408 C C . PHE B 1 458 ? 8.602 -0.191 0.258 1 92.56 458 PHE B C 1
ATOM 9410 O O . PHE B 1 458 ? 8.289 -1.327 0.626 1 92.56 458 PHE B O 1
ATOM 9417 N N . SER B 1 459 ? 7.859 0.833 0.478 1 93.06 459 SER B N 1
ATOM 9418 C CA . SER B 1 459 ? 6.441 0.807 0.822 1 93.06 459 SER B CA 1
ATOM 9419 C C . SER B 1 459 ? 5.652 1.805 -0.018 1 93.06 459 SER B C 1
ATOM 9421 O O . SER B 1 459 ? 6.047 2.965 -0.147 1 93.06 459 SER B O 1
ATOM 9423 N N . PHE B 1 460 ? 4.586 1.287 -0.636 1 94.94 460 PHE B N 1
ATOM 9424 C CA . PHE B 1 460 ? 3.787 2.176 -1.471 1 94.94 460 PHE B CA 1
ATOM 9425 C C . PHE B 1 460 ? 3.172 3.295 -0.637 1 94.94 460 PHE B C 1
ATOM 9427 O O . PHE B 1 460 ? 3.002 4.414 -1.12 1 94.94 460 PHE B O 1
ATOM 9434 N N . ASP B 1 461 ? 2.887 3.037 0.549 1 94 461 ASP B N 1
ATOM 9435 C CA . ASP B 1 461 ? 2.32 4.062 1.421 1 94 461 ASP B CA 1
ATOM 9436 C C . ASP B 1 461 ? 3.314 5.199 1.651 1 94 461 ASP B C 1
ATOM 9438 O O . ASP B 1 461 ? 2.934 6.371 1.656 1 94 461 ASP B O 1
ATOM 9442 N N . PHE B 1 462 ? 4.562 4.848 1.845 1 94.94 462 PHE B N 1
ATOM 9443 C CA . PHE B 1 462 ? 5.586 5.859 2.068 1 94.94 462 PHE B CA 1
ATOM 9444 C C . PHE B 1 462 ? 5.84 6.664 0.798 1 94.94 462 PHE B C 1
ATOM 9446 O O . PHE B 1 462 ? 6.027 7.879 0.854 1 94.94 462 PHE B O 1
ATOM 9453 N N . ILE B 1 463 ? 5.809 5.934 -0.304 1 94.38 463 ILE B N 1
ATOM 9454 C CA . ILE B 1 463 ? 6.008 6.602 -1.587 1 94.38 463 ILE B CA 1
ATOM 9455 C C . ILE B 1 463 ? 4.855 7.57 -1.849 1 94.38 463 ILE B C 1
ATOM 9457 O O . ILE B 1 463 ? 5.074 8.695 -2.312 1 94.38 463 ILE B O 1
ATOM 9461 N N . ASP B 1 464 ? 3.654 7.098 -1.535 1 93.25 464 ASP B N 1
ATOM 9462 C CA . ASP B 1 464 ? 2.479 7.934 -1.752 1 93.25 464 ASP B CA 1
ATOM 9463 C C . ASP B 1 464 ? 2.527 9.188 -0.881 1 93.25 464 ASP B C 1
ATOM 9465 O O . ASP B 1 464 ? 2.033 10.242 -1.277 1 93.25 464 ASP B O 1
ATOM 9469 N N . LEU B 1 465 ? 3.084 9.07 0.25 1 95.31 465 LEU B N 1
ATOM 9470 C CA . LEU B 1 465 ? 3.18 10.203 1.16 1 95.31 465 LEU B CA 1
ATOM 9471 C C . LEU B 1 465 ? 4.121 11.266 0.604 1 95.31 465 LEU B C 1
ATOM 9473 O O . LEU B 1 465 ? 3.893 12.469 0.793 1 95.31 465 LEU B O 1
ATOM 9477 N N . GLU B 1 466 ? 5.141 10.883 -0.061 1 95.44 466 GLU B N 1
ATOM 9478 C CA . GLU B 1 466 ? 6.172 11.812 -0.508 1 95.44 466 GLU B CA 1
ATOM 9479 C C . GLU B 1 466 ? 5.961 12.211 -1.967 1 95.44 466 GLU B C 1
ATOM 9481 O O . GLU B 1 466 ? 6.77 12.938 -2.539 1 95.44 466 GLU B O 1
ATOM 9486 N N . SER B 1 467 ? 4.949 11.711 -2.607 1 95.44 467 SER B N 1
ATOM 9487 C CA . SER B 1 467 ? 4.672 12.016 -4.008 1 95.44 467 SER B CA 1
ATOM 9488 C C . SER B 1 467 ? 3.256 12.555 -4.191 1 95.44 467 SER B C 1
ATOM 9490 O O . SER B 1 467 ? 2.387 12.328 -3.346 1 95.44 467 SER B O 1
ATOM 9492 N N . PRO B 1 468 ? 3.105 13.312 -5.25 1 95.75 468 PRO B N 1
ATOM 9493 C CA . PRO B 1 468 ? 1.753 13.805 -5.523 1 95.75 468 PRO B CA 1
ATOM 9494 C C . PRO B 1 468 ? 0.772 12.688 -5.855 1 95.75 468 PRO B C 1
ATOM 9496 O O . PRO B 1 468 ? 1.188 11.594 -6.246 1 95.75 468 PRO B O 1
ATOM 9499 N N . CYS B 1 469 ? -0.448 12.961 -5.648 1 93.31 469 CYS B N 1
ATOM 9500 C CA . CYS B 1 469 ? -1.508 12.016 -5.973 1 93.31 469 CYS B CA 1
ATOM 9501 C C . CYS B 1 469 ? -1.618 11.812 -7.48 1 93.31 469 CYS B C 1
ATOM 9503 O O . CYS B 1 469 ? -1.587 12.781 -8.242 1 93.31 469 CYS B O 1
ATOM 9505 N N . ARG B 1 470 ? -1.687 10.594 -7.891 1 89.5 470 ARG B N 1
ATOM 9506 C CA . ARG B 1 470 ? -1.913 10.258 -9.297 1 89.5 470 ARG B CA 1
ATOM 9507 C C . ARG B 1 470 ? -3.396 10.047 -9.57 1 89.5 470 ARG B C 1
ATOM 9509 O O . ARG B 1 470 ? -4.012 9.133 -9.016 1 89.5 470 ARG B O 1
ATOM 9516 N N . PHE B 1 471 ? -3.957 10.805 -10.5 1 89.12 471 PHE B N 1
ATOM 9517 C CA . PHE B 1 471 ? -5.398 10.758 -10.727 1 89.12 471 PHE B CA 1
ATOM 9518 C C . PHE B 1 471 ? -5.727 9.844 -11.906 1 89.12 471 PHE B C 1
ATOM 9520 O O . PHE B 1 471 ? -6.891 9.484 -12.109 1 89.12 471 PHE B O 1
ATOM 9527 N N . ASN B 1 472 ? -4.695 9.477 -12.656 1 90.25 472 ASN B N 1
ATOM 9528 C CA . ASN B 1 472 ? -4.879 8.516 -13.742 1 90.25 472 ASN B CA 1
ATOM 9529 C C . ASN B 1 472 ? -4.57 7.094 -13.297 1 90.25 472 ASN B C 1
ATOM 9531 O O . ASN B 1 472 ? -3.441 6.797 -12.898 1 90.25 472 ASN B O 1
ATOM 9535 N N . ARG B 1 473 ? -5.574 6.234 -13.406 1 91 473 ARG B N 1
ATOM 9536 C CA . ARG B 1 473 ? -5.426 4.875 -12.898 1 91 473 ARG B CA 1
ATOM 9537 C C . ARG B 1 473 ? -4.375 4.105 -13.688 1 91 473 ARG B C 1
ATOM 9539 O O . ARG B 1 473 ? -3.607 3.328 -13.117 1 91 473 ARG B O 1
ATOM 9546 N N . LYS B 1 474 ? -4.332 4.285 -15.031 1 90.06 474 LYS B N 1
ATOM 9547 C CA . LYS B 1 474 ? -3.357 3.594 -15.875 1 90.06 474 LYS B CA 1
ATOM 9548 C C . LYS B 1 474 ? -1.931 3.975 -15.484 1 90.06 474 LYS B C 1
ATOM 9550 O O . LYS B 1 474 ? -1.059 3.111 -15.375 1 90.06 474 LYS B O 1
ATOM 9555 N N . GLU B 1 475 ? -1.793 5.246 -15.203 1 89.81 475 GLU B N 1
ATOM 9556 C CA . GLU B 1 475 ? -0.476 5.719 -14.789 1 89.81 475 GLU B CA 1
ATOM 9557 C C . GLU B 1 475 ? -0.089 5.145 -13.43 1 89.81 475 GLU B C 1
ATOM 9559 O O . GLU B 1 475 ? 1.071 4.793 -13.203 1 89.81 475 GLU B O 1
ATOM 9564 N N . GLU B 1 476 ? -1.065 5.109 -12.578 1 93.12 476 GLU B N 1
ATOM 9565 C CA . GLU B 1 476 ? -0.814 4.574 -11.25 1 93.12 476 GLU B CA 1
ATOM 9566 C C . GLU B 1 476 ? -0.445 3.094 -11.305 1 93.12 476 GLU B C 1
ATOM 9568 O O . GLU B 1 476 ? 0.498 2.656 -10.641 1 93.12 476 GLU B O 1
ATOM 9573 N N . LEU B 1 477 ? -1.131 2.316 -12.086 1 92.5 477 LEU B N 1
ATOM 9574 C CA . LEU B 1 477 ? -0.866 0.888 -12.219 1 92.5 477 LEU B CA 1
ATOM 9575 C C . LEU B 1 477 ? 0.497 0.646 -12.859 1 92.5 477 LEU B C 1
ATOM 9577 O O . LEU B 1 477 ? 1.224 -0.266 -12.453 1 92.5 477 LEU B O 1
ATOM 9581 N N . GLN B 1 478 ? 0.815 1.432 -13.852 1 91.06 478 GLN B N 1
ATOM 9582 C CA . GLN B 1 478 ? 2.117 1.308 -14.5 1 91.06 478 GLN B CA 1
ATOM 9583 C C . GLN B 1 478 ? 3.246 1.636 -13.523 1 91.06 478 GLN B C 1
ATOM 9585 O O . GLN B 1 478 ? 4.281 0.964 -13.516 1 91.06 478 GLN B O 1
ATOM 9590 N N . PHE B 1 479 ? 3.027 2.652 -12.734 1 93.25 479 PHE B N 1
ATOM 9591 C CA . PHE B 1 479 ? 4.023 3.029 -11.742 1 93.25 479 PHE B CA 1
ATOM 9592 C C . PHE B 1 479 ? 4.246 1.901 -10.742 1 93.25 479 PHE B C 1
ATOM 9594 O O . PHE B 1 479 ? 5.391 1.55 -10.438 1 93.25 479 PHE B O 1
ATOM 9601 N N . ARG B 1 480 ? 3.207 1.411 -10.195 1 93.88 480 ARG B N 1
ATOM 9602 C CA . ARG B 1 480 ? 3.295 0.33 -9.227 1 93.88 480 ARG B CA 1
ATOM 9603 C C . ARG B 1 480 ? 3.957 -0.903 -9.828 1 93.88 480 ARG B C 1
ATOM 9605 O O . ARG B 1 480 ? 4.781 -1.553 -9.188 1 93.88 480 ARG B O 1
ATOM 9612 N N . PHE B 1 481 ? 3.592 -1.196 -11.062 1 93.25 481 PHE B N 1
ATOM 9613 C CA . PHE B 1 481 ? 4.184 -2.342 -11.742 1 93.25 481 PHE B CA 1
ATOM 9614 C C . PHE B 1 481 ? 5.688 -2.162 -11.891 1 93.25 481 PHE B C 1
ATOM 9616 O O . PHE B 1 481 ? 6.457 -3.1 -11.664 1 93.25 481 PHE B O 1
ATOM 9623 N N . GLN B 1 482 ? 6.082 -1.014 -12.297 1 91.88 482 GLN B N 1
ATOM 9624 C CA . GLN B 1 482 ? 7.504 -0.75 -12.492 1 91.88 482 GLN B CA 1
ATOM 9625 C C . GLN B 1 482 ? 8.281 -0.905 -11.188 1 91.88 482 GLN B C 1
ATOM 9627 O O . GLN B 1 482 ? 9.375 -1.468 -11.18 1 91.88 482 GLN B O 1
ATOM 9632 N N . LYS B 1 483 ? 7.711 -0.392 -10.164 1 94.31 483 LYS B N 1
ATOM 9633 C CA . LYS B 1 483 ? 8.375 -0.49 -8.859 1 94.31 483 LYS B CA 1
ATOM 9634 C C . LYS B 1 483 ? 8.484 -1.942 -8.406 1 94.31 483 LYS B C 1
ATOM 9636 O O . LYS B 1 483 ? 9.539 -2.377 -7.949 1 94.31 483 LYS B O 1
ATOM 9641 N N . ILE B 1 484 ? 7.453 -2.719 -8.562 1 96.06 484 ILE B N 1
ATOM 9642 C CA . ILE B 1 484 ? 7.43 -4.121 -8.156 1 96.06 484 ILE B CA 1
ATOM 9643 C C . ILE B 1 484 ? 8.398 -4.922 -9.031 1 96.06 484 ILE B C 1
ATOM 9645 O O . ILE B 1 484 ? 9.164 -5.742 -8.523 1 96.06 484 ILE B O 1
ATOM 9649 N N . SER B 1 485 ? 8.32 -4.652 -10.352 1 92.62 485 SER B N 1
ATOM 9650 C CA . SER B 1 485 ? 9.188 -5.367 -11.281 1 92.62 485 SER B CA 1
ATOM 9651 C C . SER B 1 485 ? 10.656 -5.105 -10.984 1 92.62 485 SER B C 1
ATOM 9653 O O . SER B 1 485 ? 11.484 -6.02 -11.039 1 92.62 485 SER B O 1
ATOM 9655 N N . SER B 1 486 ? 11.008 -3.865 -10.688 1 92.06 486 SER B N 1
ATOM 9656 C CA . SER B 1 486 ? 12.383 -3.527 -10.344 1 92.06 486 SER B CA 1
ATOM 9657 C C . SER B 1 486 ? 12.82 -4.227 -9.055 1 92.06 486 SER B C 1
ATOM 9659 O O . SER B 1 486 ? 13.938 -4.742 -8.969 1 92.06 486 SER B O 1
ATOM 9661 N N . PHE B 1 487 ? 11.961 -4.219 -8.109 1 95.56 487 PHE B N 1
ATOM 9662 C CA . PHE B 1 487 ? 12.25 -4.898 -6.852 1 95.56 487 PHE B CA 1
ATOM 9663 C C . PHE B 1 487 ? 12.43 -6.395 -7.074 1 95.56 487 PHE B C 1
ATOM 9665 O O . PHE B 1 487 ? 13.359 -7.004 -6.543 1 95.56 487 PHE B O 1
ATOM 9672 N N . ASN B 1 488 ? 11.484 -7 -7.816 1 95.19 488 ASN B N 1
ATOM 9673 C CA . ASN B 1 488 ? 11.547 -8.422 -8.117 1 95.19 488 ASN B CA 1
ATOM 9674 C C . ASN B 1 488 ? 12.875 -8.805 -8.773 1 95.19 488 ASN B C 1
ATOM 9676 O O . ASN B 1 488 ? 13.508 -9.781 -8.383 1 95.19 488 ASN B O 1
ATOM 9680 N N . LYS B 1 489 ? 13.234 -8.031 -9.734 1 91.62 489 LYS B N 1
ATOM 9681 C CA . LYS B 1 489 ? 14.469 -8.32 -10.461 1 91.62 489 LYS B CA 1
ATOM 9682 C C . LYS B 1 489 ? 15.68 -8.234 -9.539 1 91.62 489 LYS B C 1
ATOM 9684 O O . LYS B 1 489 ? 16.547 -9.125 -9.547 1 91.62 489 LYS B O 1
ATOM 9689 N N . ARG B 1 490 ? 15.719 -7.258 -8.727 1 93.38 490 ARG B N 1
ATOM 9690 C CA . ARG B 1 490 ? 16.859 -7.059 -7.836 1 93.38 490 ARG B CA 1
ATOM 9691 C C . ARG B 1 490 ? 16.922 -8.156 -6.777 1 93.38 490 ARG B C 1
ATOM 9693 O O . ARG B 1 490 ? 18 -8.672 -6.484 1 93.38 490 ARG B O 1
ATOM 9700 N N . MET B 1 491 ? 15.812 -8.453 -6.25 1 95.12 491 MET B N 1
ATOM 9701 C CA . MET B 1 491 ? 15.797 -9.461 -5.195 1 95.12 491 MET B CA 1
ATOM 9702 C C . MET B 1 491 ? 16.078 -10.852 -5.766 1 95.12 491 MET B C 1
ATOM 9704 O O . MET B 1 491 ? 16.734 -11.672 -5.129 1 95.12 491 MET B O 1
ATOM 9708 N N . GLN B 1 492 ? 15.5 -11.133 -6.926 1 94.06 492 GLN B N 1
ATOM 9709 C CA . GLN B 1 492 ? 15.812 -12.406 -7.574 1 94.06 492 GLN B CA 1
ATOM 9710 C C . GLN B 1 492 ? 17.312 -12.539 -7.82 1 94.06 492 GLN B C 1
ATOM 9712 O O . GLN B 1 492 ? 17.906 -13.578 -7.523 1 94.06 492 GLN B O 1
ATOM 9717 N N . TYR B 1 493 ? 17.859 -11.492 -8.312 1 92.56 493 TYR B N 1
ATOM 9718 C CA . TYR B 1 493 ? 19.297 -11.477 -8.562 1 92.56 493 TYR B CA 1
ATOM 9719 C C . TYR B 1 493 ? 20.078 -11.656 -7.266 1 92.56 493 TYR B C 1
ATOM 9721 O O . TYR B 1 493 ? 21.047 -12.414 -7.215 1 92.56 493 TYR B O 1
ATOM 9729 N N . ALA B 1 494 ? 19.672 -10.945 -6.277 1 95.12 494 ALA B N 1
ATOM 9730 C CA . ALA B 1 494 ? 20.375 -11 -4.992 1 95.12 494 ALA B CA 1
ATOM 9731 C C . ALA B 1 494 ? 20.312 -12.414 -4.41 1 95.12 494 ALA B C 1
ATOM 9733 O O . ALA B 1 494 ? 21.281 -12.875 -3.801 1 95.12 494 ALA B O 1
ATOM 9734 N N . PHE B 1 495 ? 19.25 -13.125 -4.574 1 96.69 495 PHE B N 1
ATOM 9735 C CA . PHE B 1 495 ? 19.141 -14.469 -4.027 1 96.69 495 PHE B CA 1
ATOM 9736 C C . PHE B 1 495 ? 19.938 -15.461 -4.863 1 96.69 495 PHE B C 1
ATOM 9738 O O . PHE B 1 495 ? 20.469 -16.453 -4.336 1 96.69 495 PHE B O 1
ATOM 9745 N N . VAL B 1 496 ? 19.984 -15.266 -6.188 1 95 496 VAL B N 1
ATOM 9746 C CA . VAL B 1 496 ? 20.875 -16.094 -7 1 95 496 VAL B CA 1
ATOM 9747 C C . VAL B 1 496 ? 22.312 -15.867 -6.586 1 95 496 VAL B C 1
ATOM 9749 O O . VAL B 1 496 ? 23.109 -16.812 -6.504 1 95 496 VAL B O 1
ATOM 9752 N N . GLU B 1 497 ? 22.609 -14.617 -6.34 1 94.12 497 GLU B N 1
ATOM 9753 C CA . GLU B 1 497 ? 23.938 -14.297 -5.848 1 94.12 497 GLU B CA 1
ATOM 9754 C C . GLU B 1 497 ? 24.219 -14.984 -4.516 1 94.12 497 GLU B C 1
ATOM 9756 O O . GLU B 1 497 ? 25.328 -15.469 -4.277 1 94.12 497 GLU B O 1
ATOM 9761 N N . LEU B 1 498 ? 23.281 -14.977 -3.676 1 96.44 498 LEU B N 1
ATOM 9762 C CA . LEU B 1 498 ? 23.391 -15.703 -2.416 1 96.44 498 LEU B CA 1
ATOM 9763 C C . LEU B 1 498 ? 23.719 -17.172 -2.66 1 96.44 498 LEU B C 1
ATOM 9765 O O . LEU B 1 498 ? 24.625 -17.734 -2.031 1 96.44 498 LEU B O 1
ATOM 9769 N N . MET B 1 499 ? 23.062 -17.812 -3.57 1 96.19 499 MET B N 1
ATOM 9770 C CA . MET B 1 499 ? 23.281 -19.219 -3.881 1 96.19 499 MET B CA 1
ATOM 9771 C C . MET B 1 499 ? 24.656 -19.438 -4.484 1 96.19 499 MET B C 1
ATOM 9773 O O . MET B 1 499 ? 25.297 -20.469 -4.227 1 96.19 499 MET B O 1
ATOM 9777 N N . VAL B 1 500 ? 25.078 -18.516 -5.266 1 93.81 500 VAL B N 1
ATOM 9778 C CA . VAL B 1 500 ? 26.406 -18.609 -5.84 1 93.81 500 VAL B CA 1
ATOM 9779 C C . VAL B 1 500 ? 27.453 -18.531 -4.734 1 93.81 500 VAL B C 1
ATOM 9781 O O . VAL B 1 500 ? 28.391 -19.328 -4.691 1 93.81 500 VAL B O 1
ATOM 9784 N N . ASN B 1 501 ? 27.266 -17.625 -3.848 1 93.44 501 ASN B N 1
ATOM 9785 C CA . ASN B 1 501 ? 28.219 -17.438 -2.754 1 93.44 501 ASN B CA 1
ATOM 9786 C C . ASN B 1 501 ? 28.234 -18.656 -1.824 1 93.44 501 ASN B C 1
ATOM 9788 O O . ASN B 1 501 ? 29.266 -18.984 -1.257 1 93.44 501 ASN B O 1
ATOM 9792 N N . LEU B 1 502 ? 27.156 -19.297 -1.693 1 94.38 502 LEU B N 1
ATOM 9793 C CA . LEU B 1 502 ? 27.062 -20.453 -0.805 1 94.38 502 LEU B CA 1
ATOM 9794 C C . LEU B 1 502 ? 27.672 -21.688 -1.455 1 94.38 502 LEU B C 1
ATOM 9796 O O . LEU B 1 502 ? 28.297 -22.516 -0.777 1 94.38 502 LEU B O 1
ATOM 9800 N N . PHE B 1 503 ? 27.578 -21.828 -2.783 1 92.75 503 PHE B N 1
ATOM 9801 C CA . PHE B 1 503 ? 27.875 -23.141 -3.361 1 92.75 503 PHE B CA 1
ATOM 9802 C C . PHE B 1 503 ? 28.906 -23.016 -4.477 1 92.75 503 PHE B C 1
ATOM 9804 O O . PHE B 1 503 ? 29.094 -23.953 -5.258 1 92.75 503 PHE B O 1
ATOM 9811 N N . ARG B 1 504 ? 29.5 -21.969 -4.637 1 88.25 504 ARG B N 1
ATOM 9812 C CA . ARG B 1 504 ? 30.516 -21.75 -5.672 1 88.25 504 ARG B CA 1
ATOM 9813 C C . ARG B 1 504 ? 31.625 -22.797 -5.582 1 88.25 504 ARG B C 1
ATOM 9815 O O . ARG B 1 504 ? 32.125 -23.25 -6.605 1 88.25 504 ARG B O 1
ATOM 9822 N N . ASP B 1 505 ? 31.953 -23.25 -4.398 1 85.5 505 ASP B N 1
ATOM 9823 C CA . ASP B 1 505 ? 33.125 -24.094 -4.16 1 85.5 505 ASP B CA 1
ATOM 9824 C C . ASP B 1 505 ? 32.812 -25.562 -4.496 1 85.5 505 ASP B C 1
ATOM 9826 O O . ASP B 1 505 ? 33.688 -26.422 -4.434 1 85.5 505 ASP B O 1
ATOM 9830 N N . ILE B 1 506 ? 31.688 -25.812 -4.855 1 86 506 ILE B N 1
ATOM 9831 C CA . ILE B 1 506 ? 31.312 -27.188 -5.188 1 86 506 ILE B CA 1
ATOM 9832 C C . ILE B 1 506 ? 31.844 -27.547 -6.57 1 86 506 ILE B C 1
ATOM 9834 O O . ILE B 1 506 ? 32.25 -28.703 -6.809 1 86 506 ILE B O 1
ATOM 9838 N N . ALA B 1 507 ? 31.906 -26.578 -7.504 1 77.38 507 ALA B N 1
ATOM 9839 C CA . ALA B 1 507 ? 32.281 -26.828 -8.891 1 77.38 507 ALA B CA 1
ATOM 9840 C C . ALA B 1 507 ? 33.719 -27.344 -8.992 1 77.38 507 ALA B C 1
ATOM 9842 O O . ALA B 1 507 ? 33.969 -28.328 -9.672 1 77.38 507 ALA B O 1
ATOM 9843 N N . PRO B 1 508 ? 34.656 -26.75 -8.258 1 74.19 508 PRO B N 1
ATOM 9844 C CA . PRO B 1 508 ? 36.031 -27.25 -8.344 1 74.19 508 PRO B CA 1
ATOM 9845 C C . PRO B 1 508 ? 36.188 -28.641 -7.746 1 74.19 508 PRO B C 1
ATOM 9847 O O . PRO B 1 508 ? 37.125 -29.359 -8.102 1 74.19 508 PRO B O 1
ATOM 9850 N N . GLU B 1 509 ? 35.344 -28.953 -6.879 1 75 509 GLU B N 1
ATOM 9851 C CA . GLU B 1 509 ? 35.438 -30.25 -6.207 1 75 509 GLU B CA 1
ATOM 9852 C C . GLU B 1 509 ? 34.781 -31.359 -7.008 1 75 509 GLU B C 1
ATOM 9854 O O . GLU B 1 509 ? 34.781 -32.531 -6.598 1 75 509 GLU B O 1
ATOM 9859 N N . CYS B 1 510 ? 34.094 -30.891 -8.047 1 70.81 510 CYS B N 1
ATOM 9860 C CA . CYS B 1 510 ? 33.5 -31.859 -8.953 1 70.81 510 CYS B CA 1
ATOM 9861 C C . CYS B 1 510 ? 34.5 -32.344 -9.992 1 70.81 510 CYS B C 1
ATOM 9863 O O . CYS B 1 510 ? 35.062 -31.531 -10.727 1 70.81 510 CYS B O 1
ATOM 9865 N N . LYS B 1 511 ? 35.344 -33.406 -9.695 1 61 511 LYS B N 1
ATOM 9866 C CA . LYS B 1 511 ? 36.281 -33.938 -10.664 1 61 511 LYS B CA 1
ATOM 9867 C C . LYS B 1 511 ? 35.594 -34.438 -11.922 1 61 511 LYS B C 1
ATOM 9869 O O . LYS B 1 511 ? 34.656 -35.25 -11.844 1 61 511 LYS B O 1
ATOM 9874 N N . ALA B 1 512 ? 35.688 -33.625 -12.984 1 55.5 512 ALA B N 1
ATOM 9875 C CA . ALA B 1 512 ? 35.094 -33.844 -14.297 1 55.5 512 ALA B CA 1
ATOM 9876 C C . ALA B 1 512 ? 35.094 -35.344 -14.648 1 55.5 512 ALA B C 1
ATOM 9878 O O . ALA B 1 512 ? 34.094 -35.844 -15.18 1 55.5 512 ALA B O 1
ATOM 9879 N N . ASP B 1 513 ? 36.25 -36 -14.398 1 54.28 513 ASP B N 1
ATOM 9880 C CA . ASP B 1 513 ? 36.469 -37.312 -14.953 1 54.28 513 ASP B CA 1
ATOM 9881 C C . ASP B 1 513 ? 35.688 -38.375 -14.164 1 54.28 513 ASP B C 1
ATOM 9883 O O . ASP B 1 513 ? 35.25 -39.375 -14.719 1 54.28 513 ASP B O 1
ATOM 9887 N N . LEU B 1 514 ? 35.5 -38.125 -12.844 1 52.88 514 LEU B N 1
ATOM 9888 C CA . LEU B 1 514 ? 34.938 -39.25 -12.086 1 52.88 514 LEU B CA 1
ATOM 9889 C C . LEU B 1 514 ? 33.5 -38.938 -11.664 1 52.88 514 LEU B C 1
ATOM 9891 O O . LEU B 1 514 ? 32.812 -39.812 -11.109 1 52.88 514 LEU B O 1
ATOM 9895 N N . LYS B 1 515 ? 32.812 -38.031 -12.312 1 60.34 515 LYS B N 1
ATOM 9896 C CA . LYS B 1 515 ? 31.438 -37.688 -12.047 1 60.34 515 LYS B CA 1
ATOM 9897 C C . LYS B 1 515 ? 31.109 -37.781 -10.562 1 60.34 515 LYS B C 1
ATOM 9899 O O . LYS B 1 515 ? 30.031 -38.25 -10.188 1 60.34 515 LYS B O 1
ATOM 9904 N N . CYS B 1 516 ? 32.281 -37.625 -9.68 1 71.5 516 CYS B N 1
ATOM 9905 C CA . CYS B 1 516 ? 32.031 -37.812 -8.266 1 71.5 516 CYS B CA 1
ATOM 9906 C C . CYS B 1 516 ? 32.344 -36.562 -7.453 1 71.5 516 CYS B C 1
ATOM 9908 O O . CYS B 1 516 ? 33.344 -35.906 -7.723 1 71.5 516 CYS B O 1
ATOM 9910 N N . PHE B 1 517 ? 31.422 -36.062 -6.641 1 82.25 517 PHE B N 1
ATOM 9911 C CA . PHE B 1 517 ? 31.594 -34.969 -5.707 1 82.25 517 PHE B CA 1
ATOM 9912 C C . PHE B 1 517 ? 32.188 -35.438 -4.398 1 82.25 517 PHE B C 1
ATOM 9914 O O . PHE B 1 517 ? 31.656 -36.344 -3.752 1 82.25 517 PHE B O 1
ATOM 9921 N N . LYS B 1 518 ? 33.406 -34.906 -4.086 1 83.06 518 LYS B N 1
ATOM 9922 C CA . LYS B 1 518 ? 34.062 -35.25 -2.832 1 83.06 518 LYS B CA 1
ATOM 9923 C C . LYS B 1 518 ? 33.562 -34.375 -1.685 1 83.06 518 LYS B C 1
ATOM 9925 O O . LYS B 1 518 ? 34.125 -33.312 -1.412 1 83.06 518 LYS B O 1
ATOM 9930 N N . GLN B 1 519 ? 32.594 -34.906 -1.066 1 87.12 519 GLN B N 1
ATOM 9931 C CA . GLN B 1 519 ? 31.906 -34.188 -0.01 1 87.12 519 GLN B CA 1
ATOM 9932 C C . GLN B 1 519 ? 32.844 -33.844 1.139 1 87.12 519 GLN B C 1
ATOM 9934 O O . GLN B 1 519 ? 32.812 -32.75 1.688 1 87.12 519 GLN B O 1
ATOM 9939 N N . ASN B 1 520 ? 33.719 -34.688 1.499 1 86.94 520 ASN B N 1
ATOM 9940 C CA . ASN B 1 520 ? 34.594 -34.5 2.635 1 86.94 520 ASN B CA 1
ATOM 9941 C C . ASN B 1 520 ? 35.625 -33.375 2.377 1 86.94 520 ASN B C 1
ATOM 9943 O O . ASN B 1 520 ? 35.938 -32.594 3.277 1 86.94 520 ASN B O 1
ATOM 9947 N N . ASN B 1 521 ? 36.062 -33.344 1.189 1 85.94 521 ASN B N 1
ATOM 9948 C CA . ASN B 1 521 ? 37 -32.281 0.84 1 85.94 521 ASN B CA 1
ATOM 9949 C C . ASN B 1 521 ? 36.344 -30.906 0.922 1 85.94 521 ASN B C 1
ATOM 9951 O O . ASN B 1 521 ? 36.969 -29.938 1.354 1 85.94 521 ASN B O 1
ATOM 9955 N N . PHE B 1 522 ? 35.125 -30.906 0.522 1 89.19 522 PHE B N 1
ATOM 9956 C CA . PHE B 1 522 ? 34.344 -29.656 0.553 1 89.19 522 PHE B CA 1
ATOM 9957 C C . PHE B 1 522 ? 34.125 -29.219 1.989 1 89.19 522 PHE B C 1
ATOM 9959 O O . PHE B 1 522 ? 34.312 -28.047 2.322 1 89.19 522 PHE B O 1
ATOM 9966 N N . LEU B 1 523 ? 33.75 -30.094 2.857 1 90.81 523 LEU B N 1
ATOM 9967 C CA . LEU B 1 523 ? 33.406 -29.797 4.238 1 90.81 523 LEU B CA 1
ATOM 9968 C C . LEU B 1 523 ? 34.625 -29.359 5.031 1 90.81 523 LEU B C 1
ATOM 9970 O O . LEU B 1 523 ? 34.531 -28.5 5.918 1 90.81 523 LEU B O 1
ATOM 9974 N N . GLN B 1 524 ? 35.719 -29.828 4.676 1 87.69 524 GLN B N 1
ATOM 9975 C CA . GLN B 1 524 ? 36.938 -29.516 5.387 1 87.69 524 GLN B CA 1
ATOM 9976 C C . GLN B 1 524 ? 37.406 -28.078 5.09 1 87.69 524 GLN B C 1
ATOM 9978 O O . GLN B 1 524 ? 38.062 -27.453 5.918 1 87.69 524 GLN B O 1
ATOM 9983 N N . LYS B 1 525 ? 37 -27.625 4.023 1 84.62 525 LYS B N 1
ATOM 9984 C CA . LYS B 1 525 ? 37.406 -26.297 3.604 1 84.62 525 LYS B CA 1
ATOM 9985 C C . LYS B 1 525 ? 36.469 -25.234 4.188 1 84.62 525 LYS B C 1
ATOM 9987 O O . LYS B 1 525 ? 36.781 -24.031 4.148 1 84.62 525 LYS B O 1
ATOM 9992 N N . GLN B 1 526 ? 35.438 -25.703 4.828 1 87.69 526 GLN B N 1
ATOM 9993 C CA . GLN B 1 526 ? 34.438 -24.734 5.324 1 87.69 526 GLN B CA 1
ATOM 9994 C C . GLN B 1 526 ? 34.688 -24.406 6.793 1 87.69 526 GLN B C 1
ATOM 9996 O O . GLN B 1 526 ? 35.344 -25.172 7.504 1 87.69 526 GLN B O 1
ATOM 10001 N N . LEU B 1 527 ? 34.219 -23.203 7.238 1 89.75 527 LEU B N 1
ATOM 10002 C CA . LEU B 1 527 ? 34.25 -22.828 8.648 1 89.75 527 LEU B CA 1
ATOM 10003 C C . LEU B 1 527 ? 33.438 -23.797 9.492 1 89.75 527 LEU B C 1
ATOM 10005 O O . LEU B 1 527 ? 32.344 -24.234 9.062 1 89.75 527 LEU B O 1
ATOM 10009 N N . PRO B 1 528 ? 33.875 -24.109 10.633 1 91.75 528 PRO B N 1
ATOM 10010 C CA . PRO B 1 528 ? 33.156 -25.062 11.492 1 91.75 528 PRO B CA 1
ATOM 10011 C C . PRO B 1 528 ? 31.734 -24.641 11.781 1 91.75 528 PRO B C 1
ATOM 10013 O O . PRO B 1 528 ? 30.844 -25.5 11.891 1 91.75 528 PRO B O 1
ATOM 10016 N N . ALA B 1 529 ? 31.5 -23.359 11.859 1 91.44 529 ALA B N 1
ATOM 10017 C CA . ALA B 1 529 ? 30.156 -22.859 12.164 1 91.44 529 ALA B CA 1
ATOM 10018 C C . ALA B 1 529 ? 29.188 -23.172 11.031 1 91.44 529 ALA B C 1
ATOM 10020 O O . ALA B 1 529 ? 27.984 -23.25 11.242 1 91.44 529 ALA B O 1
ATOM 10021 N N . ASN B 1 530 ? 29.766 -23.391 9.852 1 93.94 530 ASN B N 1
ATOM 10022 C CA . ASN B 1 530 ? 28.922 -23.578 8.664 1 93.94 530 ASN B CA 1
ATOM 10023 C C . ASN B 1 530 ? 28.734 -25.047 8.328 1 93.94 530 ASN B C 1
ATOM 10025 O O . ASN B 1 530 ? 27.922 -25.391 7.469 1 93.94 530 ASN B O 1
ATOM 10029 N N . ILE B 1 531 ? 29.375 -25.984 8.938 1 94.62 531 ILE B N 1
ATOM 10030 C CA . ILE B 1 531 ? 29.422 -27.391 8.586 1 94.62 531 ILE B CA 1
ATOM 10031 C C . ILE B 1 531 ? 28.047 -28.031 8.789 1 94.62 531 ILE B C 1
ATOM 10033 O O . ILE B 1 531 ? 27.578 -28.781 7.938 1 94.62 531 ILE B O 1
ATOM 10037 N N . PRO B 1 532 ? 27.406 -27.641 9.859 1 95.06 532 PRO B N 1
ATOM 10038 C CA . PRO B 1 532 ? 26.094 -28.25 10.031 1 95.06 532 PRO B CA 1
ATOM 10039 C C . PRO B 1 532 ? 25.141 -27.906 8.883 1 95.06 532 PRO B C 1
ATOM 10041 O O . PRO B 1 532 ? 24.375 -28.766 8.445 1 95.06 532 PRO B O 1
ATOM 10044 N N . PHE B 1 533 ? 25.188 -26.781 8.375 1 96.5 533 PHE B N 1
ATOM 10045 C CA . PHE B 1 533 ? 24.328 -26.359 7.277 1 96.5 533 PHE B CA 1
ATOM 10046 C C . PHE B 1 533 ? 24.625 -27.156 6.016 1 96.5 533 PHE B C 1
ATOM 10048 O O . PHE B 1 533 ? 23.719 -27.719 5.402 1 96.5 533 PHE B O 1
ATOM 10055 N N . TYR B 1 534 ? 25.859 -27.281 5.648 1 95.88 534 TYR B N 1
ATOM 10056 C CA . TYR B 1 534 ? 26.25 -27.953 4.418 1 95.88 534 TYR B CA 1
ATOM 10057 C C . TYR B 1 534 ? 26 -29.469 4.527 1 95.88 534 TYR B C 1
ATOM 10059 O O . TYR B 1 534 ? 25.609 -30.109 3.555 1 95.88 534 TYR B O 1
ATOM 10067 N N . THR B 1 535 ? 26.25 -29.969 5.715 1 95.56 535 THR B N 1
ATOM 10068 C CA . THR B 1 535 ? 26.031 -31.391 5.91 1 95.56 535 THR B CA 1
ATOM 10069 C C . THR B 1 535 ? 24.578 -31.766 5.688 1 95.56 535 THR B C 1
ATOM 10071 O O . THR B 1 535 ? 24.266 -32.781 5.047 1 95.56 535 THR B O 1
ATOM 10074 N N . GLU B 1 536 ? 23.719 -30.969 6.152 1 95.69 536 GLU B N 1
ATOM 10075 C CA . GLU B 1 536 ? 22.281 -31.25 6.008 1 95.69 536 GLU B CA 1
ATOM 10076 C C . GLU B 1 536 ? 21.828 -31.016 4.57 1 95.69 536 GLU B C 1
ATOM 10078 O O . GLU B 1 536 ? 21.016 -31.781 4.043 1 95.69 536 GLU B O 1
ATOM 10083 N N . VAL B 1 537 ? 22.297 -30.031 3.918 1 96.44 537 VAL B N 1
ATOM 10084 C CA . VAL B 1 537 ? 21.891 -29.688 2.559 1 96.44 537 VAL B CA 1
ATOM 10085 C C . VAL B 1 537 ? 22.391 -30.766 1.591 1 96.44 537 VAL B C 1
ATOM 10087 O O . VAL B 1 537 ? 21.672 -31.156 0.666 1 96.44 537 VAL B O 1
ATOM 10090 N N . MET B 1 538 ? 23.547 -31.297 1.807 1 94.44 538 MET B N 1
ATOM 10091 C CA . MET B 1 538 ? 24.172 -32.25 0.881 1 94.44 538 MET B CA 1
ATOM 10092 C C . MET B 1 538 ? 23.469 -33.594 0.922 1 94.44 538 MET B C 1
ATOM 10094 O O . MET B 1 538 ? 23.578 -34.375 -0.015 1 94.44 538 MET B O 1
ATOM 10098 N N . LYS B 1 539 ? 22.688 -33.75 1.946 1 94.19 539 LYS B N 1
ATOM 10099 C CA . LYS B 1 539 ? 21.969 -35 2.076 1 94.19 539 LYS B CA 1
ATOM 10100 C C . LYS B 1 539 ? 20.641 -34.938 1.327 1 94.19 539 LYS B C 1
ATOM 10102 O O . LYS B 1 539 ? 20 -35.969 1.132 1 94.19 539 LYS B O 1
ATOM 10107 N N . THR B 1 540 ? 20.312 -33.906 0.81 1 95.88 540 THR B N 1
ATOM 10108 C CA . THR B 1 540 ? 18.984 -33.719 0.263 1 95.88 540 THR B CA 1
ATOM 10109 C C . THR B 1 540 ? 18.938 -34.094 -1.218 1 95.88 540 THR B C 1
ATOM 10111 O O . THR B 1 540 ? 19.984 -34.156 -1.872 1 95.88 540 THR B O 1
ATOM 10114 N N . THR B 1 541 ? 17.719 -34.344 -1.669 1 96.19 541 THR B N 1
ATOM 10115 C CA . THR B 1 541 ? 17.5 -34.625 -3.084 1 96.19 541 THR B CA 1
ATOM 10116 C C . THR B 1 541 ? 17.656 -33.344 -3.914 1 96.19 541 THR B C 1
ATOM 10118 O O . THR B 1 541 ? 18.094 -33.406 -5.066 1 96.19 541 THR B O 1
ATOM 10121 N N . LEU B 1 542 ? 17.359 -32.281 -3.385 1 96.44 542 LEU B N 1
ATOM 10122 C CA . LEU B 1 542 ? 17.531 -30.984 -4.059 1 96.44 542 LEU B CA 1
ATOM 10123 C C . LEU B 1 542 ? 18.984 -30.766 -4.449 1 96.44 542 LEU B C 1
ATOM 10125 O O . LEU B 1 542 ? 19.281 -30.344 -5.57 1 96.44 542 LEU B O 1
ATOM 10129 N N . PHE B 1 543 ? 19.812 -31.062 -3.52 1 95.19 543 PHE B N 1
ATOM 10130 C CA . PHE B 1 543 ? 21.234 -30.875 -3.768 1 95.19 543 PHE B CA 1
ATOM 10131 C C . PHE B 1 543 ? 21.734 -31.844 -4.832 1 95.19 543 PHE B C 1
ATOM 10133 O O . PHE B 1 543 ? 22.578 -31.469 -5.668 1 95.19 543 PHE B O 1
ATOM 10140 N N . GLN B 1 544 ? 21.25 -33 -4.805 1 93.44 544 GLN B N 1
ATOM 10141 C CA . GLN B 1 544 ? 21.656 -34 -5.801 1 93.44 544 GLN B CA 1
ATOM 10142 C C . GLN B 1 544 ? 21.266 -33.531 -7.207 1 93.44 544 GLN B C 1
ATOM 10144 O O . GLN B 1 544 ? 22.031 -33.719 -8.156 1 93.44 544 GLN B O 1
ATOM 10149 N N . GLU B 1 545 ? 20.078 -33 -7.281 1 92.5 545 GLU B N 1
ATOM 10150 C CA . GLU B 1 545 ? 19.656 -32.5 -8.578 1 92.5 545 GLU B CA 1
ATOM 10151 C C . GLU B 1 545 ? 20.516 -31.328 -9.031 1 92.5 545 GLU B C 1
ATOM 10153 O O . GLU B 1 545 ? 20.844 -31.219 -10.211 1 92.5 545 GLU B O 1
ATOM 10158 N N . PHE B 1 546 ? 20.828 -30.516 -8.133 1 92.56 546 PHE B N 1
ATOM 10159 C CA . PHE B 1 546 ? 21.703 -29.375 -8.398 1 92.56 546 PHE B CA 1
ATOM 10160 C C . PHE B 1 546 ? 23.078 -29.859 -8.867 1 92.56 546 PHE B C 1
ATOM 10162 O O . PHE B 1 546 ? 23.609 -29.344 -9.852 1 92.56 546 PHE B O 1
ATOM 10169 N N . LEU B 1 547 ? 23.578 -30.859 -8.211 1 90.12 547 LEU B N 1
ATOM 10170 C CA . LEU B 1 547 ? 24.875 -31.438 -8.547 1 90.12 547 LEU B CA 1
ATOM 10171 C C . LEU B 1 547 ? 24.844 -32.062 -9.938 1 90.12 547 LEU B C 1
ATOM 10173 O O . LEU B 1 547 ? 25.797 -31.906 -10.711 1 90.12 547 LEU B O 1
ATOM 10177 N N . ASP B 1 548 ? 23.766 -32.688 -10.227 1 88.69 548 ASP B N 1
ATOM 10178 C CA . ASP B 1 548 ? 23.625 -33.312 -11.539 1 88.69 548 ASP B CA 1
ATOM 10179 C C . ASP B 1 548 ? 23.609 -32.25 -12.648 1 88.69 548 ASP B C 1
ATOM 10181 O O . ASP B 1 548 ? 24.156 -32.5 -13.727 1 88.69 548 ASP B O 1
ATOM 10185 N N . ASN B 1 549 ? 22.984 -31.172 -12.422 1 86.81 549 ASN B N 1
ATOM 10186 C CA . ASN B 1 549 ? 22.922 -30.094 -13.398 1 86.81 549 ASN B CA 1
ATOM 10187 C C . ASN B 1 549 ? 24.312 -29.469 -13.617 1 86.81 549 ASN B C 1
ATOM 10189 O O . ASN B 1 549 ? 24.641 -29.062 -14.734 1 86.81 549 ASN B O 1
ATOM 10193 N N . ILE B 1 550 ? 25.078 -29.391 -12.578 1 85.69 550 ILE B N 1
ATOM 10194 C CA . ILE B 1 550 ? 26.438 -28.828 -12.672 1 85.69 550 ILE B CA 1
ATOM 10195 C C . ILE B 1 550 ? 27.328 -29.797 -13.445 1 85.69 550 ILE B C 1
ATOM 10197 O O . ILE B 1 550 ? 28.109 -29.375 -14.297 1 85.69 550 ILE B O 1
ATOM 10201 N N . LEU B 1 551 ? 27.172 -31.062 -13.125 1 84.12 551 LEU B N 1
ATOM 10202 C CA . LEU B 1 551 ? 28.016 -32.094 -13.75 1 84.12 551 LEU B CA 1
ATOM 10203 C C . LEU B 1 551 ? 27.672 -32.25 -15.227 1 84.12 551 LEU B C 1
ATOM 10205 O O . LEU B 1 551 ? 28.547 -32.531 -16.047 1 84.12 551 LEU B O 1
ATOM 10209 N N . SER B 1 552 ? 26.406 -32.062 -15.555 1 81.69 552 SER B N 1
ATOM 10210 C CA . SER B 1 552 ? 25.984 -32.156 -16.938 1 81.69 552 SER B CA 1
ATOM 10211 C C . SER B 1 552 ? 26.312 -30.891 -17.719 1 81.69 552 SER B C 1
ATOM 10213 O O . SER B 1 552 ? 26.141 -30.844 -18.938 1 81.69 552 SER B O 1
ATOM 10215 N N . LYS B 1 553 ? 26.797 -29.859 -17.172 1 78.75 553 LYS B N 1
ATOM 10216 C CA . LYS B 1 553 ? 27.219 -28.594 -17.766 1 78.75 553 LYS B CA 1
ATOM 10217 C C . LYS B 1 553 ? 26.078 -27.906 -18.5 1 78.75 553 LYS B C 1
ATOM 10219 O O . LYS B 1 553 ? 26.266 -27.391 -19.609 1 78.75 553 LYS B O 1
ATOM 10224 N N . LYS B 1 554 ? 24.938 -28.078 -18 1 76.69 554 LYS B N 1
ATOM 10225 C CA . LYS B 1 554 ? 23.812 -27.344 -18.562 1 76.69 554 LYS B CA 1
ATOM 10226 C C . LYS B 1 554 ? 23.922 -25.844 -18.281 1 76.69 554 LYS B C 1
ATOM 10228 O O . LYS B 1 554 ? 24.219 -25.438 -17.156 1 76.69 554 LYS B O 1
ATOM 10233 N N . PRO B 1 555 ? 23.797 -25.109 -19.281 1 80.75 555 PRO B N 1
ATOM 10234 C CA . PRO B 1 555 ? 23.891 -23.672 -19.031 1 80.75 555 PRO B CA 1
ATOM 10235 C C . PRO B 1 555 ? 22.719 -23.141 -18.203 1 80.75 555 PRO B C 1
ATOM 10237 O O . PRO B 1 555 ? 21.562 -23.5 -18.453 1 80.75 555 PRO B O 1
ATOM 10240 N N . SER B 1 556 ? 23.016 -22.484 -17.156 1 87.44 556 SER B N 1
ATOM 10241 C CA . SER B 1 556 ? 22.031 -21.875 -16.266 1 87.44 556 SER B CA 1
ATOM 10242 C C . SER B 1 556 ? 22.469 -20.469 -15.852 1 87.44 556 SER B C 1
ATOM 10244 O O . SER B 1 556 ? 23.641 -20.094 -16.016 1 87.44 556 SER B O 1
ATOM 10246 N N . PHE B 1 557 ? 21.516 -19.734 -15.508 1 88.69 557 PHE B N 1
ATOM 10247 C CA . PHE B 1 557 ? 21.828 -18.391 -15.039 1 88.69 557 PHE B CA 1
ATOM 10248 C C . PHE B 1 557 ? 22.781 -18.438 -13.852 1 88.69 557 PHE B C 1
ATOM 10250 O O . PHE B 1 557 ? 23.641 -17.547 -13.703 1 88.69 557 PHE B O 1
ATOM 10257 N N . TRP B 1 558 ? 22.625 -19.391 -12.992 1 91.5 558 TRP B N 1
ATOM 10258 C CA . TRP B 1 558 ? 23.516 -19.562 -11.852 1 91.5 558 TRP B CA 1
ATOM 10259 C C . TRP B 1 558 ? 24.953 -19.766 -12.312 1 91.5 558 TRP B C 1
ATOM 10261 O O . TRP B 1 558 ? 25.875 -19.156 -11.781 1 91.5 558 TRP B O 1
ATOM 10271 N N . SER B 1 559 ? 25.188 -20.672 -13.32 1 89.06 559 SER B N 1
ATOM 10272 C CA . SER B 1 559 ? 26.516 -20.953 -13.836 1 89.06 559 SER B CA 1
ATOM 10273 C C . SER B 1 559 ? 27.141 -19.734 -14.492 1 89.06 559 SER B C 1
ATOM 10275 O O . SER B 1 559 ? 28.344 -19.5 -14.391 1 89.06 559 SER B O 1
ATOM 10277 N N . GLU B 1 560 ? 26.297 -19 -15.148 1 86.19 560 GLU B N 1
ATOM 10278 C CA . GLU B 1 560 ? 26.766 -17.766 -15.789 1 86.19 560 GLU B CA 1
ATOM 10279 C C . GLU B 1 560 ? 27.219 -16.75 -14.75 1 86.19 560 GLU B C 1
ATOM 10281 O O . GLU B 1 560 ? 28.234 -16.078 -14.93 1 86.19 560 GLU B O 1
ATOM 10286 N N . LEU B 1 561 ? 26.422 -16.609 -13.75 1 88.56 561 LEU B N 1
ATOM 10287 C CA . LEU B 1 561 ? 26.766 -15.648 -12.703 1 88.56 561 LEU B CA 1
ATOM 10288 C C . LEU B 1 561 ? 28.016 -16.094 -11.945 1 88.56 561 LEU B C 1
ATOM 10290 O O . LEU B 1 561 ? 28.828 -15.258 -11.555 1 88.56 561 LEU B O 1
ATOM 10294 N N . GLU B 1 562 ? 28.109 -17.359 -11.68 1 88.12 562 GLU B N 1
ATOM 10295 C CA . GLU B 1 562 ? 29.297 -17.906 -11.016 1 88.12 562 GLU B CA 1
ATOM 10296 C C . GLU B 1 562 ? 30.562 -17.609 -11.82 1 88.12 562 GLU B C 1
ATOM 10298 O O . GLU B 1 562 ? 31.594 -17.25 -11.258 1 88.12 562 GLU B O 1
ATOM 10303 N N . LEU B 1 563 ? 30.469 -17.766 -13.109 1 84.56 563 LEU B N 1
ATOM 10304 C CA . LEU B 1 563 ? 31.609 -17.516 -13.984 1 84.56 563 LEU B CA 1
ATOM 10305 C C . LEU B 1 563 ? 31.969 -16.031 -13.992 1 84.56 563 LEU B C 1
ATOM 10307 O O . LEU B 1 563 ? 33.156 -15.68 -13.969 1 84.56 563 LEU B O 1
ATOM 10311 N N . LYS B 1 564 ? 31 -15.234 -14.031 1 83.75 564 LYS B N 1
ATOM 10312 C CA . LYS B 1 564 ? 31.219 -13.789 -14.078 1 83.75 564 LYS B CA 1
ATOM 10313 C C . LYS B 1 564 ? 31.859 -13.289 -12.789 1 83.75 564 LYS B C 1
ATOM 10315 O O . LYS B 1 564 ? 32.656 -12.328 -12.812 1 83.75 564 LYS B O 1
ATOM 10320 N N . THR B 1 565 ? 31.516 -13.867 -11.68 1 85.38 565 THR B N 1
ATOM 10321 C CA . THR B 1 565 ? 31.969 -13.367 -10.391 1 85.38 565 THR B CA 1
ATOM 10322 C C . THR B 1 565 ? 33.188 -14.148 -9.906 1 85.38 565 THR B C 1
ATOM 10324 O O . THR B 1 565 ? 33.75 -13.844 -8.852 1 85.38 565 THR B O 1
ATOM 10327 N N . ARG B 1 566 ? 33.688 -15.055 -10.617 1 79.62 566 ARG B N 1
ATOM 10328 C CA . ARG B 1 566 ? 34.812 -15.922 -10.227 1 79.62 566 ARG B CA 1
ATOM 10329 C C . ARG B 1 566 ? 36.094 -15.109 -10.039 1 79.62 566 ARG B C 1
ATOM 10331 O O . ARG B 1 566 ? 36.812 -15.305 -9.07 1 79.62 566 ARG B O 1
ATOM 10338 N N . THR B 1 567 ? 36.25 -14.203 -10.977 1 76.81 567 THR B N 1
ATOM 10339 C CA . THR B 1 567 ? 37.469 -13.414 -10.922 1 76.81 567 THR B CA 1
ATOM 10340 C C . THR B 1 567 ? 37.438 -12.453 -9.742 1 76.81 567 THR B C 1
ATOM 10342 O O . THR B 1 567 ? 38.469 -12.25 -9.07 1 76.81 567 THR B O 1
ATOM 10345 N N . LEU B 1 568 ? 36.25 -11.945 -9.516 1 72.75 568 LEU B N 1
ATOM 10346 C CA . LEU B 1 568 ? 36.125 -11.016 -8.406 1 72.75 568 LEU B CA 1
ATOM 10347 C C . LEU B 1 568 ? 36.281 -11.734 -7.07 1 72.75 568 LEU B C 1
ATOM 10349 O O . LEU B 1 568 ? 36.844 -11.18 -6.129 1 72.75 568 LEU B O 1
ATOM 10353 N N . SER B 1 569 ? 35.75 -12.875 -7 1 72.62 569 SER B N 1
ATOM 10354 C CA . SER B 1 569 ? 35.812 -13.672 -5.773 1 72.62 569 SER B CA 1
ATOM 10355 C C . SER B 1 569 ? 37.25 -14.07 -5.453 1 72.62 569 SER B C 1
ATOM 10357 O O . SER B 1 569 ? 37.656 -14.07 -4.285 1 72.62 569 SER B O 1
ATOM 10359 N N . ARG B 1 570 ? 38.031 -14.422 -6.383 1 65.88 570 ARG B N 1
ATOM 10360 C CA . ARG B 1 570 ? 39.406 -14.789 -6.195 1 65.88 570 ARG B CA 1
ATOM 10361 C C . ARG B 1 570 ? 40.219 -13.617 -5.645 1 65.88 570 ARG B C 1
ATOM 10363 O O . ARG B 1 570 ? 41.094 -13.797 -4.777 1 65.88 570 ARG B O 1
ATOM 10370 N N . LYS B 1 571 ? 39.781 -12.477 -6.121 1 62.19 571 LYS B N 1
ATOM 10371 C CA . LYS B 1 571 ? 40.469 -11.281 -5.652 1 62.19 571 LYS B CA 1
ATOM 10372 C C . LYS B 1 571 ? 40.125 -10.969 -4.203 1 62.19 571 LYS B C 1
ATOM 10374 O O . LYS B 1 571 ? 40.969 -10.57 -3.416 1 62.19 571 LYS B O 1
ATOM 10379 N N . SER B 1 572 ? 38.812 -11.188 -3.887 1 59.38 572 SER B N 1
ATOM 10380 C CA . SER B 1 572 ? 38.344 -10.898 -2.535 1 59.38 572 SER B CA 1
ATOM 10381 C C . SER B 1 572 ? 38.844 -11.938 -1.54 1 59.38 572 SER B C 1
ATOM 10383 O O . SER B 1 572 ? 39.062 -11.633 -0.368 1 59.38 572 SER B O 1
ATOM 10385 N N . GLY B 1 573 ? 38.906 -13.211 -1.871 1 56.78 573 GLY B N 1
ATOM 10386 C CA . GLY B 1 573 ? 39.406 -14.281 -1.025 1 56.78 573 GLY B CA 1
ATOM 10387 C C . GLY B 1 573 ? 40.844 -14.117 -0.631 1 56.78 573 GLY B C 1
ATOM 10388 O O . GLY B 1 573 ? 41.25 -14.469 0.482 1 56.78 573 GLY B O 1
ATOM 10389 N N . PHE B 1 574 ? 41.562 -13.57 -1.575 1 47.78 574 PHE B N 1
ATOM 10390 C CA . PHE B 1 574 ? 42.969 -13.328 -1.257 1 47.78 574 PHE B CA 1
ATOM 10391 C C . PHE B 1 574 ? 43.125 -12.289 -0.151 1 47.78 574 PHE B C 1
ATOM 10393 O O . PHE B 1 574 ? 44.031 -12.367 0.678 1 47.78 574 PHE B O 1
ATOM 10400 N N . SER B 1 575 ? 42.062 -11.375 -0.109 1 44.97 575 SER B N 1
ATOM 10401 C CA . SER B 1 575 ? 42.219 -10.312 0.883 1 44.97 575 SER B CA 1
ATOM 10402 C C . SER B 1 575 ? 41.781 -10.789 2.264 1 44.97 575 SER B C 1
ATOM 10404 O O . SER B 1 575 ? 42.156 -10.203 3.279 1 44.97 575 SER B O 1
ATOM 10406 N N . GLN B 1 576 ? 40.812 -11.648 2.33 1 42.78 576 GLN B N 1
ATOM 10407 C CA . GLN B 1 576 ? 40.344 -12.133 3.637 1 42.78 576 GLN B CA 1
ATOM 10408 C C . GLN B 1 576 ? 41.25 -13.273 4.125 1 42.78 576 GLN B C 1
ATOM 10410 O O . GLN B 1 576 ? 40.906 -13.953 5.102 1 42.78 576 GLN B O 1
ATOM 10415 N N . ASN B 1 577 ? 42.281 -13.602 3.578 1 38.19 577 ASN B N 1
ATOM 10416 C CA . ASN B 1 577 ? 43.219 -14.539 4.238 1 38.19 577 ASN B CA 1
ATOM 10417 C C . ASN B 1 577 ? 43.469 -14.133 5.684 1 38.19 577 ASN B C 1
ATOM 10419 O O . ASN B 1 577 ? 44.219 -13.18 5.945 1 38.19 577 ASN B O 1
ATOM 10423 N N . VAL B 1 578 ? 42.5 -14.133 6.527 1 35.75 578 VAL B N 1
ATOM 10424 C CA . VAL B 1 578 ? 42.812 -14.227 7.945 1 35.75 578 VAL B CA 1
ATOM 10425 C C . VAL B 1 578 ? 43.875 -15.305 8.172 1 35.75 578 VAL B C 1
ATOM 10427 O O . VAL B 1 578 ? 43.719 -16.438 7.707 1 35.75 578 VAL B O 1
ATOM 10430 N N . PHE B 1 579 ? 45 -14.961 8.539 1 33.03 579 PHE B N 1
ATOM 10431 C CA . PHE B 1 579 ? 46.062 -15.695 9.234 1 33.03 579 PHE B CA 1
ATOM 10432 C C . PHE B 1 579 ? 45.469 -16.547 10.359 1 33.03 579 PHE B C 1
ATOM 10434 O O . PHE B 1 579 ? 45.219 -16.031 11.453 1 33.03 579 PHE B O 1
ATOM 10441 N N . VAL B 1 580 ? 44.375 -17.297 10.328 1 32.53 580 VAL B N 1
ATOM 10442 C CA . VAL B 1 580 ? 44.312 -18.25 11.43 1 32.53 580 VAL B CA 1
ATOM 10443 C C . VAL B 1 580 ? 45.656 -19.016 11.516 1 32.53 580 VAL B C 1
ATOM 10445 O O . VAL B 1 580 ? 46.094 -19.594 10.523 1 32.53 580 VAL B O 1
ATOM 10448 N N . SER B 1 581 ? 46.531 -18.688 12.391 1 31.09 581 SER B N 1
ATOM 10449 C CA . SER B 1 581 ? 47.812 -19.281 12.805 1 31.09 581 SER B CA 1
ATOM 10450 C C . SER B 1 581 ? 47.75 -20.797 12.82 1 31.09 581 SER B C 1
ATOM 10452 O O . SER B 1 581 ? 48.75 -21.469 13.094 1 31.09 581 SER B O 1
ATOM 10454 N N . ASN B 1 582 ? 46.75 -21.562 13.391 1 29.95 582 ASN B N 1
ATOM 10455 C CA . ASN B 1 582 ? 47.25 -22.906 13.727 1 29.95 582 ASN B CA 1
ATOM 10456 C C . ASN B 1 582 ? 47.75 -23.625 12.484 1 29.95 582 ASN B C 1
ATOM 10458 O O . ASN B 1 582 ? 47.438 -23.266 11.359 1 29.95 582 ASN B O 1
ATOM 10462 N N . ALA B 1 583 ? 48.312 -25.031 12.68 1 32.03 583 ALA B N 1
ATOM 10463 C CA . ALA B 1 583 ? 49.219 -25.953 11.984 1 32.03 583 ALA B CA 1
ATOM 10464 C C . ALA B 1 583 ? 48.781 -26.156 10.531 1 32.03 583 ALA B C 1
ATOM 10466 O O . ALA B 1 583 ? 49.625 -26.109 9.625 1 32.03 583 ALA B O 1
ATOM 10467 N N . HIS B 1 584 ? 47.875 -27.281 10.289 1 31.78 584 HIS B N 1
ATOM 10468 C CA . HIS B 1 584 ? 47.781 -27.922 8.984 1 31.78 584 HIS B CA 1
ATOM 10469 C C . HIS B 1 584 ? 47.219 -26.953 7.941 1 31.78 584 HIS B C 1
ATOM 10471 O O . HIS B 1 584 ? 46.125 -26.422 8.094 1 31.78 584 HIS B O 1
ATOM 10477 N N . SER B 1 585 ? 48 -26.109 7.348 1 34.38 585 SER B N 1
ATOM 10478 C CA . SER B 1 585 ? 47.938 -25.125 6.281 1 34.38 585 SER B CA 1
ATOM 10479 C C . SER B 1 585 ? 47.062 -25.594 5.121 1 34.38 585 SER B C 1
ATOM 10481 O O . SER B 1 585 ? 47.594 -26.125 4.133 1 34.38 585 SER B O 1
ATOM 10483 N N . MET B 1 586 ? 46.219 -26.656 5.281 1 33.53 586 MET B N 1
ATOM 10484 C CA . MET B 1 586 ? 45.562 -26.984 4.023 1 33.53 586 MET B CA 1
ATOM 10485 C C . MET B 1 586 ? 44.969 -25.75 3.387 1 33.53 586 MET B C 1
ATOM 10487 O O . MET B 1 586 ? 44.188 -25.031 4.027 1 33.53 586 MET B O 1
ATOM 10491 N N . THR B 1 587 ? 45.625 -24.984 2.523 1 36.53 587 THR B N 1
ATOM 10492 C CA . THR B 1 587 ? 45.438 -23.844 1.647 1 36.53 587 THR B CA 1
ATOM 10493 C C . THR B 1 587 ? 44.062 -23.875 1.001 1 36.53 587 THR B C 1
ATOM 10495 O O . THR B 1 587 ? 43.844 -23.281 -0.057 1 36.53 587 THR B O 1
ATOM 10498 N N . GLY B 1 588 ? 43.094 -24.609 1.382 1 39.56 588 GLY B N 1
ATOM 10499 C CA . GLY B 1 588 ? 41.906 -24.5 0.528 1 39.56 588 GLY B CA 1
ATOM 10500 C C . GLY B 1 588 ? 41.375 -23.078 0.418 1 39.56 588 GLY B C 1
ATOM 10501 O O . GLY B 1 588 ? 41.156 -22.422 1.433 1 39.56 588 GLY B O 1
ATOM 10502 N N . THR B 1 589 ? 41.688 -22.266 -0.61 1 43.53 589 THR B N 1
ATOM 10503 C CA . THR B 1 589 ? 41.344 -20.891 -0.974 1 43.53 589 THR B CA 1
ATOM 10504 C C . THR B 1 589 ? 39.844 -20.703 -1.009 1 43.53 589 THR B C 1
ATOM 10506 O O . THR B 1 589 ? 39.156 -21.281 -1.85 1 43.53 589 THR B O 1
ATOM 10509 N N . LYS B 1 590 ? 39.25 -20.516 0.056 1 51 590 LYS B N 1
ATOM 10510 C CA . LYS B 1 590 ? 37.844 -20.109 0.018 1 51 590 LYS B CA 1
ATOM 10511 C C . LYS B 1 590 ? 37.656 -18.875 -0.848 1 51 590 LYS B C 1
ATOM 10513 O O . LYS B 1 590 ? 38.406 -17.906 -0.735 1 51 590 LYS B O 1
ATOM 10518 N N . GLN B 1 591 ? 36.906 -18.969 -1.971 1 58 591 GLN B N 1
ATOM 10519 C CA . GLN B 1 591 ? 36.594 -17.875 -2.885 1 58 591 GLN B CA 1
ATOM 10520 C C . GLN B 1 591 ? 35.781 -16.781 -2.186 1 58 591 GLN B C 1
ATOM 10522 O O . GLN B 1 591 ? 35.062 -17.062 -1.223 1 58 591 GLN B O 1
ATOM 10527 N N . GLY B 1 592 ? 36.156 -15.484 -2.273 1 58.69 592 GLY B N 1
ATOM 10528 C CA . GLY B 1 592 ? 35.594 -14.273 -1.679 1 58.69 592 GLY B CA 1
ATOM 10529 C C . GLY B 1 592 ? 34.156 -14.047 -2.041 1 58.69 592 GLY B C 1
ATOM 10530 O O . GLY B 1 592 ? 33.625 -14.664 -2.969 1 58.69 592 GLY B O 1
ATOM 10531 N N . LEU B 1 593 ? 33.375 -13.406 -1.233 1 67.56 593 LEU B N 1
ATOM 10532 C CA . LEU B 1 593 ? 31.984 -13 -1.418 1 67.56 593 LEU B CA 1
ATOM 10533 C C . LEU B 1 593 ? 31.891 -11.828 -2.389 1 67.56 593 LEU B C 1
ATOM 10535 O O . LEU B 1 593 ? 32.75 -10.953 -2.402 1 67.56 593 LEU B O 1
ATOM 10539 N N . VAL B 1 594 ? 31.125 -11.828 -3.49 1 65.81 594 VAL B N 1
ATOM 10540 C CA . VAL B 1 594 ? 30.984 -10.773 -4.488 1 65.81 594 VAL B CA 1
ATOM 10541 C C . VAL B 1 594 ? 29.562 -10.258 -4.504 1 65.81 594 VAL B C 1
ATOM 10543 O O . VAL B 1 594 ? 28.609 -11.031 -4.359 1 65.81 594 VAL B O 1
ATOM 10546 N N . SER B 1 595 ? 29.375 -8.961 -4.324 1 66.56 595 SER B N 1
ATOM 10547 C CA . SER B 1 595 ? 28.094 -8.305 -4.562 1 66.56 595 SER B CA 1
ATOM 10548 C C . SER B 1 595 ? 28.125 -7.492 -5.852 1 66.56 595 SER B C 1
ATOM 10550 O O . SER B 1 595 ? 28.969 -6.605 -6.016 1 66.56 595 SER B O 1
ATOM 10552 N N . THR B 1 596 ? 27.297 -7.953 -6.867 1 69.88 596 THR B N 1
ATOM 10553 C CA . THR B 1 596 ? 27.297 -7.277 -8.164 1 69.88 596 THR B CA 1
ATOM 10554 C C . THR B 1 596 ? 25.984 -6.531 -8.375 1 69.88 596 THR B C 1
ATOM 10556 O O . THR B 1 596 ? 24.984 -6.84 -7.742 1 69.88 596 THR B O 1
ATOM 10559 N N . SER B 1 597 ? 26.141 -5.375 -9.008 1 66.44 597 SER B N 1
ATOM 10560 C CA . SER B 1 597 ? 24.938 -4.621 -9.359 1 66.44 597 SER B CA 1
ATOM 10561 C C . SER B 1 597 ? 24.328 -5.133 -10.656 1 66.44 597 SER B C 1
ATOM 10563 O O . SER B 1 597 ? 25.016 -5.695 -11.5 1 66.44 597 SER B O 1
ATOM 10565 N N . ILE B 1 598 ? 23 -5.207 -10.641 1 64.75 598 ILE B N 1
ATOM 10566 C CA . ILE B 1 598 ? 22.266 -5.637 -11.82 1 64.75 598 ILE B CA 1
ATOM 10567 C C . ILE B 1 598 ? 22.375 -4.574 -12.914 1 64.75 598 ILE B C 1
ATOM 10569 O O . ILE B 1 598 ? 22.297 -3.375 -12.633 1 64.75 598 ILE B O 1
ATOM 10573 N N . GLU B 1 599 ? 22.797 -5.012 -14 1 61.94 599 GLU B N 1
ATOM 10574 C CA . GLU B 1 599 ? 22.781 -4.113 -15.156 1 61.94 599 GLU B CA 1
ATOM 10575 C C . GLU B 1 599 ? 21.359 -3.703 -15.508 1 61.94 599 GLU B C 1
ATOM 10577 O O . GLU B 1 599 ? 20.406 -4.457 -15.273 1 61.94 599 GLU B O 1
ATOM 10582 N N . GLU B 1 600 ? 21.172 -2.426 -15.773 1 63.31 600 GLU B N 1
ATOM 10583 C CA . GLU B 1 600 ? 19.891 -1.853 -16.141 1 63.31 600 GLU B CA 1
ATOM 10584 C C . GLU B 1 600 ? 19.219 -2.672 -17.25 1 63.31 600 GLU B C 1
ATOM 10586 O O . GLU B 1 600 ? 19.875 -3.107 -18.188 1 63.31 600 GLU B O 1
ATOM 10591 N N . LEU B 1 601 ? 18.062 -3.25 -16.969 1 60.03 601 LEU B N 1
ATOM 10592 C CA . LEU B 1 601 ? 17.297 -4.074 -17.906 1 60.03 601 LEU B CA 1
ATOM 10593 C C . LEU B 1 601 ? 16.969 -3.301 -19.172 1 60.03 601 LEU B C 1
ATOM 10595 O O . LEU B 1 601 ? 16.688 -2.1 -19.125 1 60.03 601 LEU B O 1
ATOM 10599 N N . PRO B 1 602 ? 17.281 -3.959 -20.297 1 62.72 602 PRO B N 1
ATOM 10600 C CA . PRO B 1 602 ? 16.891 -3.299 -21.547 1 62.72 602 PRO B CA 1
ATOM 10601 C C . PRO B 1 602 ? 15.414 -2.941 -21.578 1 62.72 602 PRO B C 1
ATOM 10603 O O . PRO B 1 602 ? 14.625 -3.457 -20.781 1 62.72 602 PRO B O 1
ATOM 10606 N N . ASN B 1 603 ? 15.125 -2.047 -22.406 1 69.44 603 ASN B N 1
ATOM 10607 C CA . ASN B 1 603 ? 13.75 -1.593 -22.641 1 69.44 603 ASN B CA 1
ATOM 10608 C C . ASN B 1 603 ? 12.844 -2.742 -23.062 1 69.44 603 ASN B C 1
ATOM 10610 O O . ASN B 1 603 ? 13.242 -3.586 -23.875 1 69.44 603 ASN B O 1
ATOM 10614 N N . GLU B 1 604 ? 11.805 -2.895 -22.469 1 79.44 604 GLU B N 1
ATOM 10615 C CA . GLU B 1 604 ? 10.82 -3.934 -22.734 1 79.44 604 GLU B CA 1
ATOM 10616 C C . GLU B 1 604 ? 10.117 -3.686 -24.062 1 79.44 604 GLU B C 1
ATOM 10618 O O . GLU B 1 604 ? 9.781 -2.545 -24.391 1 79.44 604 GLU B O 1
ATOM 10623 N N . PHE B 1 605 ? 10.211 -4.691 -25 1 87.75 605 PHE B N 1
ATOM 10624 C CA . PHE B 1 605 ? 9.461 -4.66 -26.25 1 87.75 605 PHE B CA 1
ATOM 10625 C C . PHE B 1 605 ? 8.164 -5.457 -26.125 1 87.75 605 PHE B C 1
ATOM 10627 O O . PHE B 1 605 ? 8.195 -6.652 -25.812 1 87.75 605 PHE B O 1
ATOM 10634 N N . ILE B 1 606 ? 7.09 -4.809 -26.344 1 92.56 606 ILE B N 1
ATOM 10635 C CA . ILE B 1 606 ? 5.793 -5.457 -26.203 1 92.56 606 ILE B CA 1
ATOM 10636 C C . ILE B 1 606 ? 5.215 -5.766 -27.578 1 92.56 606 ILE B C 1
ATOM 10638 O O . ILE B 1 606 ? 5.043 -4.867 -28.406 1 92.56 606 ILE B O 1
ATOM 10642 N N . PHE B 1 607 ? 4.977 -6.988 -27.891 1 93.62 607 PHE B N 1
ATOM 10643 C CA . PHE B 1 607 ? 4.328 -7.441 -29.109 1 93.62 607 PHE B CA 1
ATOM 10644 C C . PHE B 1 607 ? 2.84 -7.68 -28.875 1 93.62 607 PHE B C 1
ATOM 10646 O O . PHE B 1 607 ? 2.455 -8.633 -28.188 1 93.62 607 PHE B O 1
ATOM 10653 N N . PHE B 1 608 ? 1.988 -6.934 -29.469 1 94.62 608 PHE B N 1
ATOM 10654 C CA . PHE B 1 608 ? 0.547 -7.074 -29.297 1 94.62 608 PHE B CA 1
ATOM 10655 C C . PHE B 1 608 ? -0.032 -8.008 -30.344 1 94.62 608 PHE B C 1
ATOM 10657 O O . PHE B 1 608 ? 0.161 -7.801 -31.547 1 94.62 608 PHE B O 1
ATOM 10664 N N . ILE B 1 609 ? -0.704 -8.953 -29.953 1 92.38 609 ILE B N 1
ATOM 10665 C CA . ILE B 1 609 ? -1.362 -9.883 -30.859 1 92.38 609 ILE B CA 1
ATOM 10666 C C . ILE B 1 609 ? -2.738 -9.344 -31.234 1 92.38 609 ILE B C 1
ATOM 10668 O O . ILE B 1 609 ? -3.355 -8.602 -30.484 1 92.38 609 ILE B O 1
ATOM 10672 N N . PRO B 1 610 ? -3.131 -9.719 -32.375 1 91.12 610 PRO B N 1
ATOM 10673 C CA . PRO B 1 610 ? -4.461 -9.273 -32.812 1 91.12 610 PRO B CA 1
ATOM 10674 C C . PRO B 1 610 ? -5.586 -9.883 -31.984 1 91.12 610 PRO B C 1
ATOM 10676 O O . PRO B 1 610 ? -5.375 -10.891 -31.297 1 91.12 610 PRO B O 1
ATOM 10679 N N . SER B 1 611 ? -6.73 -9.242 -32.062 1 89.12 611 SER B N 1
ATOM 10680 C CA . SER B 1 611 ? -7.906 -9.742 -31.359 1 89.12 611 SER B CA 1
ATOM 10681 C C . SER B 1 611 ? -8.625 -10.812 -32.156 1 89.12 611 SER B C 1
ATOM 10683 O O . SER B 1 611 ? -8.797 -10.672 -33.375 1 89.12 611 SER B O 1
ATOM 10685 N N . ILE B 1 612 ? -9.016 -11.789 -31.547 1 83.56 612 ILE B N 1
ATOM 10686 C CA . ILE B 1 612 ? -9.703 -12.891 -32.219 1 83.56 612 ILE B CA 1
ATOM 10687 C C . ILE B 1 612 ? -11.109 -12.461 -32.625 1 83.56 612 ILE B C 1
ATOM 10689 O O . ILE B 1 612 ? -11.711 -13.047 -33.5 1 83.56 612 ILE B O 1
ATOM 10693 N N . TYR B 1 613 ? -11.539 -11.445 -31.938 1 80.12 613 TYR B N 1
ATOM 10694 C CA . TYR B 1 613 ? -12.914 -11 -32.188 1 80.12 613 TYR B CA 1
ATOM 10695 C C . TYR B 1 613 ? -13.039 -10.312 -33.531 1 80.12 613 TYR B C 1
ATOM 10697 O O . TYR B 1 613 ? -14.141 -10.18 -34.062 1 80.12 613 TYR B O 1
ATOM 10705 N N . ASN B 1 614 ? -11.914 -9.938 -34.062 1 75.69 614 ASN B N 1
ATOM 10706 C CA . ASN B 1 614 ? -11.922 -9.273 -35.344 1 75.69 614 ASN B CA 1
ATOM 10707 C C . ASN B 1 614 ? -11.859 -10.289 -36.5 1 75.69 614 ASN B C 1
ATOM 10709 O O . ASN B 1 614 ? -12.086 -9.938 -37.656 1 75.69 614 ASN B O 1
ATOM 10713 N N . ALA B 1 615 ? -11.539 -11.539 -36.125 1 71.31 615 ALA B N 1
ATOM 10714 C CA . ALA B 1 615 ? -11.391 -12.562 -37.156 1 71.31 615 ALA B CA 1
ATOM 10715 C C . ALA B 1 615 ? -12.656 -13.406 -37.281 1 71.31 615 ALA B C 1
ATOM 10717 O O . ALA B 1 615 ? -13.328 -13.68 -36.281 1 71.31 615 ALA B O 1
ATOM 10718 N N . VAL B 1 616 ? -12.906 -13.711 -38.469 1 63.91 616 VAL B N 1
ATOM 10719 C CA . VAL B 1 616 ? -14.109 -14.492 -38.781 1 63.91 616 VAL B CA 1
ATOM 10720 C C . VAL B 1 616 ? -13.859 -15.961 -38.469 1 63.91 616 VAL B C 1
ATOM 10722 O O . VAL B 1 616 ? -14.742 -16.656 -37.938 1 63.91 616 VAL B O 1
ATOM 10725 N N . SER B 1 617 ? -12.625 -16.375 -38.812 1 67.62 617 SER B N 1
ATOM 10726 C CA . SER B 1 617 ? -12.258 -17.781 -38.594 1 67.62 617 SER B CA 1
ATOM 10727 C C . SER B 1 617 ? -10.898 -17.891 -37.906 1 67.62 617 SER B C 1
ATOM 10729 O O . SER B 1 617 ? -10.141 -16.906 -37.844 1 67.62 617 SER B O 1
ATOM 10731 N N . CYS B 1 618 ? -10.703 -19.016 -37.375 1 71.5 618 CYS B N 1
ATOM 10732 C CA . CYS B 1 618 ? -9.422 -19.281 -36.719 1 71.5 618 CYS B CA 1
ATOM 10733 C C . CYS B 1 618 ? -8.273 -19.188 -37.688 1 71.5 618 CYS B C 1
ATOM 10735 O O . CYS B 1 618 ? -7.184 -18.719 -37.344 1 71.5 618 CYS B O 1
ATOM 10737 N N . THR B 1 619 ? -8.531 -19.625 -38.906 1 75.19 619 THR B N 1
ATOM 10738 C CA . THR B 1 619 ? -7.496 -19.578 -39.938 1 75.19 619 THR B CA 1
ATOM 10739 C C . THR B 1 619 ? -7.152 -18.125 -40.281 1 75.19 619 THR B C 1
ATOM 10741 O O . THR B 1 619 ? -5.98 -17.797 -40.469 1 75.19 619 THR B O 1
ATOM 10744 N N . GLU B 1 620 ? -8.219 -17.406 -40.312 1 82.44 620 GLU B N 1
ATOM 10745 C CA . GLU B 1 620 ? -7.984 -15.992 -40.594 1 82.44 620 GLU B CA 1
ATOM 10746 C C . GLU B 1 620 ? -7.215 -15.32 -39.438 1 82.44 620 GLU B C 1
ATOM 10748 O O . GLU B 1 620 ? -6.367 -14.461 -39.688 1 82.44 620 GLU B O 1
ATOM 10753 N N . TYR B 1 621 ? -7.609 -15.758 -38.312 1 84.44 621 TYR B N 1
ATOM 10754 C CA . TYR B 1 621 ? -6.902 -15.219 -37.156 1 84.44 621 TYR B CA 1
ATOM 10755 C C . TYR B 1 621 ? -5.418 -15.555 -37.219 1 84.44 621 TYR B C 1
ATOM 10757 O O . TYR B 1 621 ? -4.566 -14.695 -36.969 1 84.44 621 TYR B O 1
ATOM 10765 N N . LEU B 1 622 ? -5.043 -16.734 -37.562 1 83.94 622 LEU B N 1
ATOM 10766 C CA . LEU B 1 622 ? -3.65 -17.172 -37.625 1 83.94 622 LEU B CA 1
ATOM 10767 C C . LEU B 1 622 ? -2.912 -16.438 -38.75 1 83.94 622 LEU B C 1
ATOM 10769 O O . LEU B 1 622 ? -1.743 -16.062 -38.594 1 83.94 622 LEU B O 1
ATOM 10773 N N . LYS B 1 623 ? -3.645 -16.234 -39.812 1 87.19 623 LYS B N 1
ATOM 10774 C CA . LYS B 1 623 ? -3.037 -15.477 -40.906 1 87.19 623 LYS B CA 1
ATOM 10775 C C . LYS B 1 623 ? -2.75 -14.039 -40.469 1 87.19 623 LYS B C 1
ATOM 10777 O O . LYS B 1 623 ? -1.727 -13.469 -40.844 1 87.19 623 LYS B O 1
ATOM 10782 N N . ASP B 1 624 ? -3.678 -13.578 -39.719 1 90.56 624 ASP B N 1
ATOM 10783 C CA . ASP B 1 624 ? -3.475 -12.227 -39.219 1 90.56 624 ASP B CA 1
ATOM 10784 C C . ASP B 1 624 ? -2.273 -12.18 -38.281 1 90.56 624 ASP B C 1
ATOM 10786 O O . ASP B 1 624 ? -1.518 -11.203 -38.281 1 90.56 624 ASP B O 1
ATOM 10790 N N . CYS B 1 625 ? -2.152 -13.164 -37.438 1 89.94 625 CYS B N 1
ATOM 10791 C CA . CYS B 1 625 ? -1.024 -13.227 -36.531 1 89.94 625 CYS B CA 1
ATOM 10792 C C . CYS B 1 625 ? 0.295 -13.312 -37.281 1 89.94 625 CYS B C 1
ATOM 10794 O O . CYS B 1 625 ? 1.27 -12.656 -36.938 1 89.94 625 CYS B O 1
ATOM 10796 N N . ILE B 1 626 ? 0.334 -14.086 -38.344 1 91.12 626 ILE B N 1
ATOM 10797 C CA . ILE B 1 626 ? 1.534 -14.234 -39.156 1 91.12 626 ILE B CA 1
ATOM 10798 C C . ILE B 1 626 ? 1.867 -12.906 -39.812 1 91.12 626 ILE B C 1
ATOM 10800 O O . ILE B 1 626 ? 3.033 -12.508 -39.875 1 91.12 626 ILE B O 1
ATOM 10804 N N . LYS B 1 627 ? 0.825 -12.281 -40.219 1 93.81 627 LYS B N 1
ATOM 10805 C CA . LYS B 1 627 ? 1.019 -11 -40.906 1 93.81 627 LYS B CA 1
ATOM 10806 C C . LYS B 1 627 ? 1.612 -9.969 -39.938 1 93.81 627 LYS B C 1
ATOM 10808 O O . LYS B 1 627 ? 2.561 -9.266 -40.281 1 93.81 627 LYS B O 1
ATOM 10813 N N . VAL B 1 628 ? 1.057 -9.859 -38.781 1 93.94 628 VAL B N 1
ATOM 10814 C CA . VAL B 1 628 ? 1.522 -8.883 -37.812 1 93.94 628 VAL B CA 1
ATOM 10815 C C . VAL B 1 628 ? 2.959 -9.211 -37.406 1 93.94 628 VAL B C 1
ATOM 10817 O O . VAL B 1 628 ? 3.781 -8.305 -37.25 1 93.94 628 VAL B O 1
ATOM 10820 N N . CYS B 1 629 ? 3.299 -10.477 -37.25 1 92.94 629 CYS B N 1
ATOM 10821 C CA . CYS B 1 629 ? 4.656 -10.891 -36.906 1 92.94 629 CYS B CA 1
ATOM 10822 C C . CYS B 1 629 ? 5.641 -10.508 -38 1 92.94 629 CYS B C 1
ATOM 10824 O O . CYS B 1 629 ? 6.738 -10.023 -37.719 1 92.94 629 CYS B O 1
ATOM 10826 N N . THR B 1 630 ? 5.211 -10.703 -39.188 1 93.38 630 THR B N 1
ATOM 10827 C CA . THR B 1 630 ? 6.07 -10.406 -40.312 1 93.38 630 THR B CA 1
ATOM 10828 C C . THR B 1 630 ? 6.332 -8.906 -40.438 1 93.38 630 THR B C 1
ATOM 10830 O O . THR B 1 630 ? 7.449 -8.484 -40.719 1 93.38 630 THR B O 1
ATOM 10833 N N . GLU B 1 631 ? 5.312 -8.18 -40.188 1 94.75 631 GLU B N 1
ATOM 10834 C CA . GLU B 1 631 ? 5.461 -6.73 -40.25 1 94.75 631 GLU B CA 1
ATOM 10835 C C . GLU B 1 631 ? 6.418 -6.242 -39.156 1 94.75 631 GLU B C 1
ATOM 10837 O O . GLU B 1 631 ? 7.266 -5.383 -39.406 1 94.75 631 GLU B O 1
ATOM 10842 N N . LYS B 1 632 ? 6.312 -6.801 -38.031 1 94.06 632 LYS B N 1
ATOM 10843 C CA . LYS B 1 632 ? 7.176 -6.391 -36.938 1 94.06 632 LYS B CA 1
ATOM 10844 C C . LYS B 1 632 ? 8.609 -6.863 -37.156 1 94.06 632 LYS B C 1
ATOM 10846 O O . LYS B 1 632 ? 9.555 -6.203 -36.719 1 94.06 632 LYS B O 1
ATOM 10851 N N . LEU B 1 633 ? 8.797 -7.973 -37.719 1 91.56 633 LEU B N 1
ATOM 10852 C CA . LEU B 1 633 ? 10.117 -8.516 -38.031 1 91.56 633 LEU B CA 1
ATOM 10853 C C . LEU B 1 633 ? 10.859 -7.633 -39.031 1 91.56 633 LEU B C 1
ATOM 10855 O O . LEU B 1 633 ? 12.086 -7.516 -38.969 1 91.56 633 LEU B O 1
ATOM 10859 N N . GLN B 1 634 ? 10.125 -6.984 -39.781 1 91.5 634 GLN B N 1
ATOM 10860 C CA . GLN B 1 634 ? 10.727 -6.102 -40.781 1 91.5 634 GLN B CA 1
ATOM 10861 C C . GLN B 1 634 ? 11.203 -4.801 -40.125 1 91.5 634 GLN B C 1
ATOM 10863 O O . GLN B 1 634 ? 12.227 -4.238 -40.531 1 91.5 634 GLN B O 1
ATOM 10868 N N . ASP B 1 635 ? 10.547 -4.438 -39.094 1 90.56 635 ASP B N 1
ATOM 10869 C CA . ASP B 1 635 ? 10.852 -3.164 -38.469 1 90.56 635 ASP B CA 1
ATOM 10870 C C . ASP B 1 635 ? 11.875 -3.348 -37.344 1 90.56 635 ASP B C 1
ATOM 10872 O O . ASP B 1 635 ? 12.547 -2.395 -36.938 1 90.56 635 ASP B O 1
ATOM 10876 N N . CYS B 1 636 ? 11.961 -4.523 -36.844 1 87.25 636 CYS B N 1
ATOM 10877 C CA . CYS B 1 636 ? 12.773 -4.746 -35.656 1 87.25 636 CYS B CA 1
ATOM 10878 C C . CYS B 1 636 ? 14.219 -5.043 -36.031 1 87.25 636 CYS B C 1
ATOM 10880 O O . CYS B 1 636 ? 14.484 -5.875 -36.906 1 87.25 636 CYS B O 1
ATOM 10882 N N . ARG B 1 637 ? 15.148 -4.324 -35.25 1 84.12 637 ARG B N 1
ATOM 10883 C CA . ARG B 1 637 ? 16.562 -4.496 -35.562 1 84.12 637 ARG B CA 1
ATOM 10884 C C . ARG B 1 637 ? 17.281 -5.211 -34.406 1 84.12 637 ARG B C 1
ATOM 10886 O O . ARG B 1 637 ? 18.375 -5.754 -34.594 1 84.12 637 ARG B O 1
ATOM 10893 N N . HIS B 1 638 ? 16.688 -5.238 -33.375 1 83.44 638 HIS B N 1
ATOM 10894 C CA . HIS B 1 638 ? 17.344 -5.879 -32.219 1 83.44 638 HIS B CA 1
ATOM 10895 C C . HIS B 1 638 ? 17.312 -7.398 -32.375 1 83.44 638 HIS B C 1
ATOM 10897 O O . HIS B 1 638 ? 16.266 -7.98 -32.656 1 83.44 638 HIS B O 1
ATOM 10903 N N . PHE B 1 639 ? 18.391 -8.023 -32.156 1 80.06 639 PHE B N 1
ATOM 10904 C CA . PHE B 1 639 ? 18.562 -9.445 -32.438 1 80.06 639 PHE B CA 1
ATOM 10905 C C . PHE B 1 639 ? 17.656 -10.281 -31.516 1 80.06 639 PHE B C 1
ATOM 10907 O O . PHE B 1 639 ? 17.031 -11.242 -31.969 1 80.06 639 PHE B O 1
ATOM 10914 N N . SER B 1 640 ? 17.625 -10 -30.297 1 79.38 640 SER B N 1
ATOM 10915 C CA . SER B 1 640 ? 16.828 -10.789 -29.359 1 79.38 640 SER B CA 1
ATOM 10916 C C . SER B 1 640 ? 15.344 -10.711 -29.672 1 79.38 640 SER B C 1
ATOM 10918 O O . SER B 1 640 ? 14.633 -11.711 -29.578 1 79.38 640 SER B O 1
ATOM 10920 N N . HIS B 1 641 ? 14.883 -9.57 -30.094 1 85.25 641 HIS B N 1
ATOM 10921 C CA . HIS B 1 641 ? 13.484 -9.391 -30.453 1 85.25 641 HIS B CA 1
ATOM 10922 C C . HIS B 1 641 ? 13.141 -10.125 -31.75 1 85.25 641 HIS B C 1
ATOM 10924 O O . HIS B 1 641 ? 12.062 -10.719 -31.859 1 85.25 641 HIS B O 1
ATOM 10930 N N . ARG B 1 642 ? 14.102 -10.109 -32.625 1 85.75 642 ARG B N 1
ATOM 10931 C CA . ARG B 1 642 ? 13.883 -10.781 -33.906 1 85.75 642 ARG B CA 1
ATOM 10932 C C . ARG B 1 642 ? 13.773 -12.289 -33.719 1 85.75 642 ARG B C 1
ATOM 10934 O O . ARG B 1 642 ? 12.953 -12.945 -34.344 1 85.75 642 ARG B O 1
ATOM 10941 N N . THR B 1 643 ? 14.617 -12.758 -32.875 1 83.19 643 THR B N 1
ATOM 10942 C CA . THR B 1 643 ? 14.594 -14.188 -32.625 1 83.19 643 THR B CA 1
ATOM 10943 C C . THR B 1 643 ? 13.258 -14.602 -32 1 83.19 643 THR B C 1
ATOM 10945 O O . THR B 1 643 ? 12.688 -15.633 -32.375 1 83.19 643 THR B O 1
ATOM 10948 N N . SER B 1 644 ? 12.789 -13.859 -31.078 1 84.44 644 SER B N 1
ATOM 10949 C CA . SER B 1 644 ? 11.516 -14.172 -30.422 1 84.44 644 SER B CA 1
ATOM 10950 C C . SER B 1 644 ? 10.352 -14.078 -31.406 1 84.44 644 SER B C 1
ATOM 10952 O O . SER B 1 644 ? 9.43 -14.891 -31.375 1 84.44 644 SER B O 1
ATOM 10954 N N . LEU B 1 645 ? 10.414 -13.102 -32.312 1 87.88 645 LEU B N 1
ATOM 10955 C CA . LEU B 1 645 ? 9.352 -12.922 -33.281 1 87.88 645 LEU B CA 1
ATOM 10956 C C . LEU B 1 645 ? 9.375 -14.047 -34.312 1 87.88 645 LEU B C 1
ATOM 10958 O O . LEU B 1 645 ? 8.32 -14.5 -34.781 1 87.88 645 LEU B O 1
ATOM 10962 N N . THR B 1 646 ? 10.586 -14.43 -34.688 1 86.56 646 THR B N 1
ATOM 10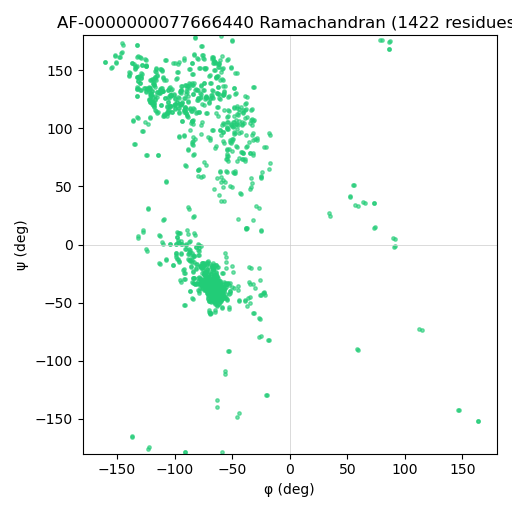963 C CA . THR B 1 646 ? 10.711 -15.539 -35.625 1 86.56 646 THR B CA 1
ATOM 10964 C C . THR B 1 646 ? 10.164 -16.828 -35 1 86.56 646 THR B C 1
ATOM 10966 O O . THR B 1 646 ? 9.547 -17.641 -35.688 1 86.56 646 THR B O 1
ATOM 10969 N N . TYR B 1 647 ? 10.445 -16.938 -33.781 1 83.56 647 TYR B N 1
ATOM 10970 C CA . TYR B 1 647 ? 9.898 -18.094 -33.094 1 83.56 647 TYR B CA 1
ATOM 10971 C C . TYR B 1 647 ? 8.375 -18.078 -33.094 1 83.56 647 TYR B C 1
ATOM 10973 O O . TYR B 1 647 ? 7.734 -19.094 -33.375 1 83.56 647 TYR B O 1
ATOM 10981 N N . LEU B 1 648 ? 7.777 -16.938 -32.812 1 85.5 648 LEU B N 1
ATOM 10982 C CA . LEU B 1 648 ? 6.328 -16.812 -32.75 1 85.5 648 LEU B CA 1
ATOM 10983 C C . LEU B 1 648 ? 5.703 -17.016 -34.125 1 85.5 648 LEU B C 1
ATOM 10985 O O . LEU B 1 648 ? 4.68 -17.688 -34.25 1 85.5 648 LEU B O 1
ATOM 10989 N N . ARG B 1 649 ? 6.355 -16.453 -35.062 1 88.25 649 ARG B N 1
ATOM 10990 C CA . ARG B 1 649 ? 5.855 -16.625 -36.438 1 88.25 649 ARG B CA 1
ATOM 10991 C C . ARG B 1 649 ? 5.898 -18.094 -36.844 1 88.25 649 ARG B C 1
ATOM 10993 O O . ARG B 1 649 ? 4.973 -18.594 -37.469 1 88.25 649 ARG B O 1
ATOM 11000 N N . GLY B 1 650 ? 7.012 -18.688 -36.531 1 83.38 650 GLY B N 1
ATOM 11001 C CA . GLY B 1 650 ? 7.121 -20.109 -36.812 1 83.38 650 GLY B CA 1
ATOM 11002 C C . GLY B 1 650 ? 6.039 -20.953 -36.156 1 83.38 650 GLY B C 1
ATOM 11003 O O . GLY B 1 650 ? 5.484 -21.859 -36.781 1 83.38 650 GLY B O 1
ATOM 11004 N N . MET B 1 651 ? 5.719 -20.594 -35 1 80.12 651 MET B N 1
ATOM 11005 C CA . MET B 1 651 ? 4.699 -21.328 -34.281 1 80.12 651 MET B CA 1
ATOM 11006 C C . MET B 1 651 ? 3.314 -21.078 -34.875 1 80.12 651 MET B C 1
ATOM 11008 O O . MET B 1 651 ? 2.502 -22 -34.969 1 80.12 651 MET B O 1
ATOM 11012 N N . TYR B 1 652 ? 3.053 -19.828 -35.25 1 84.06 652 TYR B N 1
ATOM 11013 C CA . TYR B 1 652 ? 1.775 -19.5 -35.875 1 84.06 652 TYR B CA 1
ATOM 11014 C C . TYR B 1 652 ? 1.647 -20.172 -37.25 1 84.06 652 TYR B C 1
ATOM 11016 O O . TYR B 1 652 ? 0.571 -20.656 -37.594 1 84.06 652 TYR B O 1
ATOM 11024 N N . SER B 1 653 ? 2.75 -20.219 -37.906 1 83.44 653 SER B N 1
ATOM 11025 C CA . SER B 1 653 ? 2.744 -20.859 -39.219 1 83.44 653 SER B CA 1
ATOM 11026 C C . SER B 1 653 ? 2.512 -22.359 -39.094 1 83.44 653 SER B C 1
ATOM 11028 O O . SER B 1 653 ? 1.826 -22.953 -39.938 1 83.44 653 SER B O 1
ATOM 11030 N N . TYR B 1 654 ? 3.119 -22.859 -38.125 1 75.38 654 TYR B N 1
ATOM 11031 C CA . TYR B 1 654 ? 2.906 -24.281 -37.875 1 75.38 654 TYR B CA 1
ATOM 11032 C C . TYR B 1 654 ? 1.446 -24.562 -37.531 1 75.38 654 TYR B C 1
ATOM 11034 O O . TYR B 1 654 ? 0.864 -25.531 -38.031 1 75.38 654 TYR B O 1
ATOM 11042 N N . ALA B 1 655 ? 0.876 -23.75 -36.75 1 74.25 655 ALA B N 1
ATOM 11043 C CA . ALA B 1 655 ? -0.519 -23.906 -36.344 1 74.25 655 ALA B CA 1
ATOM 11044 C C . ALA B 1 655 ? -1.459 -23.719 -37.531 1 74.25 655 ALA B C 1
ATOM 11046 O O . ALA B 1 655 ? -2.529 -24.328 -37.594 1 74.25 655 ALA B O 1
ATOM 11047 N N . GLY B 1 656 ? -1.06 -22.844 -38.469 1 73.75 656 GLY B N 1
ATOM 11048 C CA . GLY B 1 656 ? -1.856 -22.578 -39.656 1 73.75 656 GLY B CA 1
ATOM 11049 C C . GLY B 1 656 ? -1.58 -23.547 -40.781 1 73.75 656 GLY B C 1
ATOM 11050 O O . GLY B 1 656 ? -2.037 -23.328 -41.906 1 73.75 656 GLY B O 1
ATOM 11051 N N . SER B 1 657 ? -0.768 -24.5 -40.594 1 71 657 SER B N 1
ATOM 11052 C CA . SER B 1 657 ? -0.427 -25.562 -41.531 1 71 657 SER B CA 1
ATOM 11053 C C . SER B 1 657 ? 0.449 -25.031 -42.656 1 71 657 SER B C 1
ATOM 11055 O O . SER B 1 657 ? 0.414 -25.547 -43.781 1 71 657 SER B O 1
ATOM 11057 N N . GLU B 1 658 ? 0.98 -23.906 -42.5 1 80 658 GLU B N 1
ATOM 11058 C CA . GLU B 1 658 ? 2.021 -23.422 -43.406 1 80 658 GLU B CA 1
ATOM 11059 C C . GLU B 1 658 ? 3.393 -23.969 -43 1 80 658 GLU B C 1
ATOM 11061 O O . GLU B 1 658 ? 4.258 -23.203 -42.562 1 80 658 GLU B O 1
ATOM 11066 N N . TYR B 1 659 ? 3.623 -25.125 -43.312 1 71.12 659 TYR B N 1
ATOM 11067 C CA . TYR B 1 659 ? 4.746 -25.875 -42.75 1 71.12 659 TYR B CA 1
ATOM 11068 C C . TYR B 1 659 ? 6.062 -25.406 -43.375 1 71.12 659 TYR B C 1
ATOM 11070 O O . TYR B 1 659 ? 7.102 -25.422 -42.688 1 71.12 659 TYR B O 1
ATOM 11078 N N . ARG B 1 660 ? 5.973 -24.953 -44.594 1 76 660 ARG B N 1
ATOM 11079 C CA . ARG B 1 660 ? 7.195 -24.484 -45.219 1 76 660 ARG B CA 1
ATOM 11080 C C . ARG B 1 660 ? 7.75 -23.25 -44.531 1 76 660 ARG B C 1
ATOM 11082 O O . ARG B 1 660 ? 8.938 -23.203 -44.188 1 76 660 ARG B O 1
ATOM 11089 N N . LEU B 1 661 ? 6.883 -22.375 -44.375 1 79.69 661 LEU B N 1
ATOM 11090 C CA . LEU B 1 661 ? 7.301 -21.156 -43.688 1 79.69 661 LEU B CA 1
ATOM 11091 C C . LEU B 1 661 ? 7.734 -21.453 -42.25 1 79.69 661 LEU B C 1
ATOM 11093 O O . LEU B 1 661 ? 8.688 -20.859 -41.75 1 79.69 661 LEU B O 1
ATOM 11097 N N . ALA B 1 662 ? 7.039 -22.281 -41.562 1 80.31 662 ALA B N 1
ATOM 11098 C CA . ALA B 1 662 ? 7.363 -22.672 -40.188 1 80.31 662 ALA B CA 1
ATOM 11099 C C . ALA B 1 662 ? 8.742 -23.312 -40.094 1 80.31 662 ALA B C 1
ATOM 11101 O O . ALA B 1 662 ? 9.523 -23 -39.188 1 80.31 662 ALA B O 1
ATOM 11102 N N . TYR B 1 663 ? 9.031 -24.109 -41.094 1 74.38 663 TYR B N 1
ATOM 11103 C CA . TYR B 1 663 ? 10.312 -24.797 -41.125 1 74.38 663 TYR B CA 1
ATOM 11104 C C . TYR B 1 663 ? 11.461 -23.812 -41.344 1 74.38 663 TYR B C 1
ATOM 11106 O O . TYR B 1 663 ? 12.508 -23.906 -40.719 1 74.38 663 TYR B O 1
ATOM 11114 N N . GLU B 1 664 ? 11.297 -22.953 -42.25 1 78.31 664 GLU B N 1
ATOM 11115 C CA . GLU B 1 664 ? 12.328 -21.953 -42.531 1 78.31 664 GLU B CA 1
ATOM 11116 C C . GLU B 1 664 ? 12.625 -21.109 -41.312 1 78.31 664 GLU B C 1
ATOM 11118 O O . GLU B 1 664 ? 13.781 -20.828 -41 1 78.31 664 GLU B O 1
ATOM 11123 N N . ASP B 1 665 ? 11.664 -20.703 -40.594 1 82.06 665 ASP B N 1
ATOM 11124 C CA . ASP B 1 665 ? 11.828 -19.859 -39.406 1 82.06 665 ASP B CA 1
ATOM 11125 C C . ASP B 1 665 ? 12.484 -20.641 -38.281 1 82.06 665 ASP B C 1
ATOM 11127 O O . ASP B 1 665 ? 13.406 -20.125 -37.625 1 82.06 665 ASP B O 1
ATOM 11131 N N . LEU B 1 666 ? 12.109 -21.781 -38.062 1 74.44 666 LEU B N 1
ATOM 11132 C CA . LEU B 1 666 ? 12.602 -22.547 -36.906 1 74.44 666 LEU B CA 1
ATOM 11133 C C . LEU B 1 666 ? 14.016 -23.062 -37.188 1 74.44 666 LEU B C 1
ATOM 11135 O O . LEU B 1 666 ? 14.812 -23.203 -36.25 1 74.44 666 LEU B O 1
ATOM 11139 N N . LYS B 1 667 ? 14.258 -23.281 -38.406 1 69.44 667 LYS B N 1
ATOM 11140 C CA . LYS B 1 667 ? 15.617 -23.656 -38.781 1 69.44 667 LYS B CA 1
ATOM 11141 C C . LYS B 1 667 ? 16.578 -22.5 -38.562 1 69.44 667 LYS B C 1
ATOM 11143 O O . LYS B 1 667 ? 17.688 -22.688 -38.062 1 69.44 667 LYS B O 1
ATOM 11148 N N . ASN B 1 668 ? 16.188 -21.375 -38.938 1 70 668 ASN B N 1
ATOM 11149 C CA . ASN B 1 668 ? 17.016 -20.188 -38.75 1 70 668 ASN B CA 1
ATOM 11150 C C . ASN B 1 668 ? 17.25 -19.906 -37.281 1 70 668 ASN B C 1
ATOM 11152 O O . ASN B 1 668 ? 18.312 -19.391 -36.906 1 70 668 ASN B O 1
ATOM 11156 N N . LEU B 1 669 ? 16.297 -20.156 -36.438 1 71.75 669 LEU B N 1
ATOM 11157 C CA . LEU B 1 669 ? 16.422 -19.953 -35 1 71.75 669 LEU B CA 1
ATOM 11158 C C . LEU B 1 669 ? 17.484 -20.859 -34.406 1 71.75 669 LEU B C 1
ATOM 11160 O O . LEU B 1 669 ? 18.25 -20.453 -33.531 1 71.75 669 LEU B O 1
ATOM 11164 N N . HIS B 1 670 ? 17.5 -22.062 -34.719 1 57.31 670 HIS B N 1
ATOM 11165 C CA . HIS B 1 670 ? 18.469 -23.016 -34.188 1 57.31 670 HIS B CA 1
ATOM 11166 C C . HIS B 1 670 ? 19.906 -22.547 -34.438 1 57.31 670 HIS B C 1
ATOM 11168 O O . HIS B 1 670 ? 20.766 -22.703 -33.562 1 57.31 670 HIS B O 1
ATOM 11174 N N . GLU B 1 671 ? 19.984 -21.953 -35.469 1 54.41 671 GLU B N 1
ATOM 11175 C CA . GLU B 1 671 ? 21.328 -21.453 -35.781 1 54.41 671 GLU B CA 1
ATOM 11176 C C . GLU B 1 671 ? 21.656 -20.203 -34.969 1 54.41 671 GLU B C 1
ATOM 11178 O O . GLU B 1 671 ? 22.781 -20.031 -34.531 1 54.41 671 GLU B O 1
ATOM 11183 N N . SER B 1 672 ? 20.578 -19.484 -34.781 1 50.19 672 SER B N 1
ATOM 11184 C CA . SER B 1 672 ? 20.766 -18.219 -34.062 1 50.19 672 SER B CA 1
ATOM 11185 C C . SER B 1 672 ? 20.484 -18.391 -32.562 1 50.19 672 SER B C 1
ATOM 11187 O O . SER B 1 672 ? 21 -17.641 -31.75 1 50.19 672 SER B O 1
ATOM 11189 N N . ALA B 1 673 ? 19.594 -19.312 -32.281 1 52.31 673 ALA B N 1
ATOM 11190 C CA . ALA B 1 673 ? 18.906 -19.391 -30.984 1 52.31 673 ALA B CA 1
ATOM 11191 C C . ALA B 1 673 ? 19.859 -19.844 -29.891 1 52.31 673 ALA B C 1
ATOM 11193 O O . ALA B 1 673 ? 19.484 -19.875 -28.703 1 52.31 673 ALA B O 1
ATOM 11194 N N . GLU B 1 674 ? 20.953 -20.516 -30.25 1 46.59 674 GLU B N 1
ATOM 11195 C CA . GLU B 1 674 ? 21.812 -20.828 -29.125 1 46.59 674 GLU B CA 1
ATOM 11196 C C . GLU B 1 674 ? 21.797 -19.703 -28.094 1 46.59 674 GLU B C 1
ATOM 11198 O O . GLU B 1 674 ? 21.969 -19.938 -26.906 1 46.59 674 GLU B O 1
ATOM 11203 N N . SER B 1 675 ? 21.641 -18.688 -28.766 1 43.41 675 SER B N 1
ATOM 11204 C CA . SER B 1 675 ? 21.703 -17.547 -27.844 1 43.41 675 SER B CA 1
ATOM 11205 C C . SER B 1 675 ? 20.391 -17.359 -27.094 1 43.41 675 SER B C 1
ATOM 11207 O O . SER B 1 675 ? 20.344 -16.641 -26.094 1 43.41 675 SER B O 1
ATOM 11209 N N . ILE B 1 676 ? 19.281 -17.531 -27.875 1 48.25 676 ILE B N 1
ATOM 11210 C CA . ILE B 1 676 ? 18 -17.234 -27.219 1 48.25 676 ILE B CA 1
ATOM 11211 C C . ILE B 1 676 ? 17.5 -18.484 -26.484 1 48.25 676 ILE B C 1
ATOM 11213 O O . ILE B 1 676 ? 17.594 -19.594 -27.016 1 48.25 676 ILE B O 1
ATOM 11217 N N . TYR B 1 677 ? 17.719 -18.547 -25.266 1 47.81 677 TYR B N 1
ATOM 11218 C CA . TYR B 1 677 ? 17.359 -19.562 -24.266 1 47.81 677 TYR B CA 1
ATOM 11219 C C . TYR B 1 677 ? 16.031 -20.234 -24.609 1 47.81 677 TYR B C 1
ATOM 11221 O O . TYR B 1 677 ? 15.195 -20.469 -23.734 1 47.81 677 TYR B O 1
ATOM 11229 N N . ILE B 1 678 ? 15.648 -20.141 -25.969 1 49.03 678 ILE B N 1
ATOM 11230 C CA . ILE B 1 678 ? 14.422 -20.844 -26.344 1 49.03 678 ILE B CA 1
ATOM 11231 C C . ILE B 1 678 ? 14.734 -22.312 -26.625 1 49.03 678 ILE B C 1
ATOM 11233 O O . ILE B 1 678 ? 15.68 -22.609 -27.359 1 49.03 678 ILE B O 1
ATOM 11237 N N . SER B 1 679 ? 14.453 -23.203 -25.828 1 45.72 679 SER B N 1
ATOM 11238 C CA . SER B 1 679 ? 14.695 -24.609 -26.094 1 45.72 679 SER B CA 1
ATOM 11239 C C . SER B 1 679 ? 14.047 -25.047 -27.406 1 45.72 679 SER B C 1
ATOM 11241 O O . SER B 1 679 ? 12.828 -25.203 -27.484 1 45.72 679 SER B O 1
ATOM 11243 N N . PRO B 1 680 ? 14.609 -24.641 -28.578 1 41.66 680 PRO B N 1
ATOM 11244 C CA . PRO B 1 680 ? 14.07 -24.984 -29.891 1 41.66 680 PRO B CA 1
ATOM 11245 C C . PRO B 1 680 ? 13.797 -26.484 -30.047 1 41.66 680 PRO B C 1
ATOM 11247 O O . PRO B 1 680 ? 13.281 -26.922 -31.078 1 41.66 680 PRO B O 1
ATOM 11250 N N . LYS B 1 681 ? 14.398 -27.172 -29.203 1 43.84 681 LYS B N 1
ATOM 11251 C CA . LYS B 1 681 ? 14.469 -28.578 -29.594 1 43.84 681 LYS B CA 1
ATOM 11252 C C . LYS B 1 681 ? 13.07 -29.141 -29.859 1 43.84 681 LYS B C 1
ATOM 11254 O O . LYS B 1 681 ? 12.883 -29.938 -30.797 1 43.84 681 LYS B O 1
ATOM 11259 N N . PHE B 1 682 ? 12.242 -28.766 -28.984 1 43.25 682 PHE B N 1
ATOM 11260 C CA . PHE B 1 682 ? 10.984 -29.5 -29.047 1 43.25 682 PHE B CA 1
ATOM 11261 C C . PHE B 1 682 ? 10.188 -29.109 -30.297 1 43.25 682 PHE B C 1
ATOM 11263 O O . PHE B 1 682 ? 9.602 -29.969 -30.953 1 43.25 682 PHE B O 1
ATOM 11270 N N . VAL B 1 683 ? 10.227 -27.828 -30.641 1 47.94 683 VAL B N 1
ATOM 11271 C CA . VAL B 1 683 ? 9.406 -27.391 -31.766 1 47.94 683 VAL B CA 1
ATOM 11272 C C . VAL B 1 683 ? 9.945 -28 -33.062 1 47.94 683 VAL B C 1
ATOM 11274 O O . VAL B 1 683 ? 9.18 -28.438 -33.906 1 47.94 683 VAL B O 1
ATOM 11277 N N . LEU B 1 684 ? 11.18 -28.109 -33.062 1 47.78 684 LEU B N 1
ATOM 11278 C CA . LEU B 1 684 ? 11.766 -28.531 -34.312 1 47.78 684 LEU B CA 1
ATOM 11279 C C . LEU B 1 684 ? 11.492 -30.016 -34.562 1 47.78 684 LEU B C 1
ATOM 11281 O O . LEU B 1 684 ? 11.258 -30.422 -35.719 1 47.78 684 LEU B O 1
ATOM 11285 N N . SER B 1 685 ? 11.5 -30.734 -33.469 1 45.25 685 SER B N 1
ATOM 11286 C CA . SER B 1 685 ? 11.266 -32.156 -33.719 1 45.25 685 SER B CA 1
ATOM 11287 C C . SER B 1 685 ? 9.875 -32.375 -34.281 1 45.25 685 SER B C 1
ATOM 11289 O O . SER B 1 685 ? 9.703 -33.156 -35.25 1 45.25 685 SER B O 1
ATOM 11291 N N . ASN B 1 686 ? 8.961 -31.656 -33.781 1 45.47 686 ASN B N 1
ATOM 11292 C CA . ASN B 1 686 ? 7.598 -31.891 -34.25 1 45.47 686 ASN B CA 1
ATOM 11293 C C . ASN B 1 686 ? 7.367 -31.297 -35.625 1 45.47 686 ASN B C 1
ATOM 11295 O O . ASN B 1 686 ? 6.652 -31.875 -36.438 1 45.47 686 ASN B O 1
ATOM 11299 N N . VAL B 1 687 ? 7.98 -30.156 -35.812 1 48.88 687 VAL B N 1
ATOM 11300 C CA . VAL B 1 687 ? 7.855 -29.562 -37.125 1 48.88 687 VAL B CA 1
ATOM 11301 C C . VAL B 1 687 ? 8.523 -30.453 -38.156 1 48.88 687 VAL B C 1
ATOM 11303 O O . VAL B 1 687 ? 8.016 -30.625 -39.281 1 48.88 687 VAL B O 1
ATOM 11306 N N . ALA B 1 688 ? 9.641 -30.984 -37.688 1 47 688 ALA B N 1
ATOM 11307 C CA . ALA B 1 688 ? 10.336 -31.891 -38.625 1 47 688 ALA B CA 1
ATOM 11308 C C . ALA B 1 688 ? 9.477 -33.094 -38.969 1 47 688 ALA B C 1
ATOM 11310 O O . ALA B 1 688 ? 9.414 -33.531 -40.125 1 47 688 ALA B O 1
ATOM 11311 N N . ILE B 1 689 ? 8.836 -33.562 -37.938 1 44.06 689 ILE B N 1
ATOM 11312 C CA . ILE B 1 689 ? 7.992 -34.75 -38.156 1 44.06 689 ILE B CA 1
ATOM 11313 C C . ILE B 1 689 ? 6.816 -34.375 -39.062 1 44.06 689 ILE B C 1
ATOM 11315 O O . ILE B 1 689 ? 6.492 -35.094 -40 1 44.06 689 ILE B O 1
ATOM 11319 N N . SER B 1 690 ? 6.293 -33.25 -38.812 1 46.06 690 SER B N 1
ATOM 11320 C CA . SER B 1 690 ? 5.145 -32.906 -39.625 1 46.06 690 SER B CA 1
ATOM 11321 C C . SER B 1 690 ? 5.566 -32.562 -41.062 1 46.06 690 SER B C 1
ATOM 11323 O O . SER B 1 690 ? 4.809 -32.75 -42 1 46.06 690 SER B O 1
ATOM 11325 N N . PHE B 1 691 ? 6.719 -31.969 -41.188 1 45.62 691 PHE B N 1
ATOM 11326 C CA . PHE B 1 691 ? 7.266 -31.688 -42.5 1 45.62 691 PHE B CA 1
ATOM 11327 C C . PHE B 1 691 ? 7.555 -32.969 -43.25 1 45.62 691 PHE B C 1
ATOM 11329 O O . PHE B 1 691 ? 7.355 -33.062 -44.469 1 45.62 691 PHE B O 1
ATOM 11336 N N . SER B 1 692 ? 8.195 -33.938 -42.531 1 41.31 692 SER B N 1
ATOM 11337 C CA . SER B 1 692 ? 8.469 -35.188 -43.219 1 41.31 692 SER B CA 1
ATOM 11338 C C . SER B 1 692 ? 7.191 -35.812 -43.781 1 41.31 692 SER B C 1
ATOM 11340 O O . SER B 1 692 ? 7.219 -36.438 -44.844 1 41.31 692 SER B O 1
ATOM 11342 N N . TYR B 1 693 ? 6.199 -35.719 -43.125 1 37.75 693 TYR B N 1
ATOM 11343 C CA . TYR B 1 693 ? 4.996 -36.344 -43.656 1 37.75 693 TYR B CA 1
ATOM 11344 C C . TYR B 1 693 ? 4.496 -35.594 -44.875 1 37.75 693 TYR B C 1
ATOM 11346 O O . TYR B 1 693 ? 3.934 -36.188 -45.812 1 37.75 693 TYR B O 1
ATOM 11354 N N . SER B 1 694 ? 4.668 -34.344 -44.875 1 36.97 694 SER B N 1
ATOM 11355 C CA . SER B 1 694 ? 4.238 -33.656 -46.062 1 36.97 694 SER B CA 1
ATOM 11356 C C . SER B 1 694 ? 5.277 -33.781 -47.188 1 36.97 694 SER B C 1
ATOM 11358 O O . SER B 1 694 ? 4.996 -33.5 -48.344 1 36.97 694 SER B O 1
ATOM 11360 N N . LEU B 1 695 ? 6.691 -33.875 -46.906 1 33.5 695 LEU B N 1
ATOM 11361 C CA . LEU B 1 695 ? 7.668 -34 -48 1 33.5 695 LEU B CA 1
ATOM 11362 C C . LEU B 1 695 ? 7.738 -35.438 -48.5 1 33.5 695 LEU B C 1
ATOM 11364 O O . LEU B 1 695 ? 8.32 -36.281 -47.844 1 33.5 695 LEU B O 1
ATOM 11368 N N . SER B 1 696 ? 6.945 -36.219 -48.969 1 32.06 696 SER B N 1
ATOM 11369 C CA . SER B 1 696 ? 7.238 -37.312 -49.906 1 32.06 696 SER B CA 1
ATOM 11370 C C . SER B 1 696 ? 8.352 -36.938 -50.875 1 32.06 696 SER B C 1
ATOM 11372 O O . SER B 1 696 ? 9.07 -37.781 -51.375 1 32.06 696 SER B O 1
ATOM 11374 N N . ASP B 1 697 ? 8.469 -35.844 -51.625 1 30.05 697 ASP B N 1
ATOM 11375 C CA . ASP B 1 697 ? 9.516 -35.688 -52.625 1 30.05 697 ASP B CA 1
ATOM 11376 C C . ASP B 1 697 ? 10.867 -35.406 -51.969 1 30.05 697 ASP B C 1
ATOM 11378 O O . ASP B 1 697 ? 11.836 -35.062 -52.625 1 30.05 697 ASP B O 1
ATOM 11382 N N . LEU B 1 698 ? 11.078 -35 -50.656 1 28.62 698 LEU B N 1
ATOM 11383 C CA . LEU B 1 698 ? 12.469 -34.656 -50.375 1 28.62 698 LEU B CA 1
ATOM 11384 C C . LEU B 1 698 ? 13.281 -35.875 -50.031 1 28.62 698 LEU B C 1
ATOM 11386 O O . LEU B 1 698 ? 13.078 -36.469 -48.969 1 28.62 698 LEU B O 1
ATOM 11390 N N . ARG B 1 699 ? 13.977 -36.719 -50.844 1 31.61 699 ARG B N 1
ATOM 11391 C CA . ARG B 1 699 ? 15.164 -37.562 -50.812 1 31.61 699 ARG B CA 1
ATOM 11392 C C . ARG B 1 699 ? 16.234 -36.969 -49.875 1 31.61 699 ARG B C 1
ATOM 11394 O O . ARG B 1 699 ? 16.891 -37.719 -49.156 1 31.61 699 ARG B O 1
ATOM 11401 N N . SER B 1 700 ? 16.719 -35.688 -50.125 1 28.31 700 SER B N 1
ATOM 11402 C CA . SER B 1 700 ? 17.953 -35.156 -49.531 1 28.31 700 SER B CA 1
ATOM 11403 C C . SER B 1 700 ? 17.797 -34.938 -48.031 1 28.31 700 SER B C 1
ATOM 11405 O O . SER B 1 700 ? 18.781 -34.688 -47.344 1 28.31 700 SER B O 1
ATOM 11407 N N . PHE B 1 701 ? 16.703 -34.75 -47.531 1 29.28 701 PHE B N 1
ATOM 11408 C CA . PHE B 1 701 ? 16.625 -34.375 -46.125 1 29.28 701 PHE B CA 1
ATOM 11409 C C . PHE B 1 701 ? 16.844 -35.594 -45.219 1 29.28 701 PHE B C 1
ATOM 11411 O O . PHE B 1 701 ? 16.797 -35.5 -44 1 29.28 701 PHE B O 1
ATOM 11418 N N . ARG B 1 702 ? 17.047 -36.844 -45.625 1 28.58 702 ARG B N 1
ATOM 11419 C CA . ARG B 1 702 ? 17.406 -38.031 -44.844 1 28.58 702 ARG B CA 1
ATOM 11420 C C . ARG B 1 702 ? 18.734 -37.812 -44.125 1 28.58 702 ARG B C 1
ATOM 11422 O O . ARG B 1 702 ? 18.922 -38.312 -43 1 28.58 702 ARG B O 1
ATOM 11429 N N . MET B 1 703 ? 19.797 -37.281 -44.781 1 27.78 703 MET B N 1
ATOM 11430 C CA . MET B 1 703 ? 21.156 -37.281 -44.219 1 27.78 703 MET B CA 1
ATOM 11431 C C . MET B 1 703 ? 21.25 -36.312 -43.031 1 27.78 703 MET B C 1
ATOM 11433 O O . MET B 1 703 ? 21.969 -36.594 -42.062 1 27.78 703 MET B O 1
ATOM 11437 N N . CYS B 1 704 ? 20.797 -35.156 -43.188 1 26.28 704 CYS B N 1
ATOM 11438 C CA . CYS B 1 704 ? 21.094 -34.219 -42.125 1 26.28 704 CYS B CA 1
ATOM 11439 C C . CYS B 1 704 ? 20.219 -34.469 -40.906 1 26.28 704 CYS B C 1
ATOM 11441 O O . CYS B 1 704 ? 20.453 -33.906 -39.844 1 26.28 704 CYS B O 1
ATOM 11443 N N . SER B 1 705 ? 19.203 -35.156 -40.938 1 28.39 705 SER B N 1
ATOM 11444 C CA . SER B 1 705 ? 18.234 -35.438 -39.875 1 28.39 705 SER B CA 1
ATOM 11445 C C . SER B 1 705 ? 18.812 -36.375 -38.812 1 28.39 705 SER B C 1
ATOM 11447 O O . SER B 1 705 ? 18.219 -36.562 -37.75 1 28.39 705 SER B O 1
ATOM 11449 N N . HIS B 1 706 ? 19.781 -37.188 -39 1 26.14 706 HIS B N 1
ATOM 11450 C CA . HIS B 1 706 ? 20.438 -38.062 -38.031 1 26.14 706 HIS B CA 1
ATOM 11451 C C . HIS B 1 706 ? 21.141 -37.219 -36.969 1 26.14 706 HIS B C 1
ATOM 11453 O O . HIS B 1 706 ? 21.266 -37.688 -35.812 1 26.14 706 HIS B O 1
ATOM 11459 N N . LYS B 1 707 ? 21.875 -36.25 -37.312 1 27.03 707 LYS B N 1
ATOM 11460 C CA . LYS B 1 707 ? 22.672 -35.562 -36.312 1 27.03 707 LYS B CA 1
ATOM 11461 C C . LYS B 1 707 ? 21.781 -34.812 -35.344 1 27.03 707 LYS B C 1
ATOM 11463 O O . LYS B 1 707 ? 22.125 -34.656 -34.156 1 27.03 707 LYS B O 1
ATOM 11468 N N . PHE B 1 708 ? 20.781 -34.281 -35.812 1 26.88 708 PHE B N 1
ATOM 11469 C CA . PHE B 1 708 ? 20 -33.438 -34.906 1 26.88 708 PHE B CA 1
ATOM 11470 C C . PHE B 1 708 ? 19.188 -34.281 -33.938 1 26.88 708 PHE B C 1
ATOM 11472 O O . PHE B 1 708 ? 18.75 -33.812 -32.906 1 26.88 708 PHE B O 1
ATOM 11479 N N . LEU B 1 709 ? 18.844 -35.562 -34.156 1 24.58 709 LEU B N 1
ATOM 11480 C CA . LEU B 1 709 ? 18.156 -36.469 -33.25 1 24.58 709 LEU B CA 1
ATOM 11481 C C . LEU B 1 709 ? 19.016 -36.719 -32 1 24.58 709 LEU B C 1
ATOM 11483 O O . LEU B 1 709 ? 18.5 -37.094 -30.953 1 24.58 709 LEU B O 1
ATOM 11487 N N . ILE B 1 710 ? 20.328 -36.719 -32.062 1 24.72 710 ILE B N 1
ATOM 11488 C CA . ILE B 1 710 ? 21.156 -37.156 -30.938 1 24.72 710 ILE B CA 1
ATOM 11489 C C . ILE B 1 710 ? 21.047 -36.156 -29.797 1 24.72 710 ILE B C 1
ATOM 11491 O O . ILE B 1 710 ? 21.141 -36.5 -28.625 1 24.72 710 ILE B O 1
ATOM 11495 N N . PHE B 1 711 ? 21.062 -34.906 -30.094 1 24.81 711 PHE B N 1
ATOM 11496 C CA . PHE B 1 711 ? 21.219 -34.031 -28.938 1 24.81 711 PHE B CA 1
ATOM 11497 C C . PHE B 1 711 ? 19.906 -33.906 -28.172 1 24.81 711 PHE B C 1
ATOM 11499 O O . PHE B 1 711 ? 19.844 -33.219 -27.156 1 24.81 711 PHE B O 1
ATOM 11506 N N . VAL B 1 712 ? 18.828 -34.219 -28.766 1 24.56 712 VAL B N 1
ATOM 11507 C CA . VAL B 1 712 ? 17.609 -34.188 -27.953 1 24.56 712 VAL B CA 1
ATOM 11508 C C . VAL B 1 712 ? 17.547 -35.406 -27.047 1 24.56 712 VAL B C 1
ATOM 11510 O O . VAL B 1 712 ? 16.719 -35.469 -26.125 1 24.56 712 VAL B O 1
ATOM 11513 N N . ILE B 1 713 ? 18.312 -36.562 -27.312 1 18.22 713 ILE B N 1
ATOM 11514 C CA . ILE B 1 713 ? 18.281 -37.656 -26.312 1 18.22 713 ILE B CA 1
ATOM 11515 C C . ILE B 1 713 ? 19.125 -37.25 -25.109 1 18.22 713 ILE B C 1
ATOM 11517 O O . ILE B 1 713 ? 20.281 -36.875 -25.25 1 18.22 713 ILE B O 1
#

Secondary structure (DSSP, 8-state):
------------------------HHHHHHHHHHHTSSS--BS--EEEEEE--TTT---BSS--SS--S---TTT-EE--EEEEEE-SSEEEEETTEEEEE---S-----SHHHHHT-----S------------S-----TTSPPHHHHHHHHHHHSTT-EE-BSS-----EEEEEEEE-TTS-EEEEEEEEEEEEEEEEEETTEEEEEE--SS----S-----EEEEEEEEEEEEEESS--HHHHHHHHHHHHHHHHH---HHHHHHHHHHHHHHHHTPBPPPSSSEEEEEEETTEEEEE---SSTTSPP--S-THHHHHHS-HHHHHHHHHHHHTT--EEEEES-HHHHHHHHHHHHHHTTTS---SEEES---GGGGGGGG-SS-EEEEEEGGGHHHHHTSSSEEEEETTTTEEEEE-----SSS---------PPPPHHHHHHHHHHHHHH---HHHHHHHSPPP--HHHHHHHHHHHHHHHHHHHHHHHHHHHHHHHGGGTTTEETTTTEE-HHHHHHTS-GGGHHHHHHHHTSHHHHHHHHHHHTT---HHHHHHHHHHHHHHHHHHHT-----SS-------PPP---PPPPPPPPEEEEPPPGGG-SSHHHHHHHHHHHHHHHHHH---HHHHHHHHHHHHHHHHHTT-HHHHHHHHHHHHHHGGGS---HHHHHHHHHHHHHHH-SS-STHHHHHHHHHHTT-/------------------------HHHHHHHHHHHTSSS--BS--EEEEEE--TTT---BSS--SS--S---TTT-EE--EEEEEE-SSEEEEETTEEEEE---S-----SHHHHHT-----S------------S-----TTS--HHHHHHHHHHHSTT-EE-BSS-----EEEEEEEE-TTS-EEEEEEEEEEEEEEEEEETTEEEEEE--SS----S-----EEEEEEEEEEEEEESS--HHHHHHHHHHHHHHHHH---HHHHHHHHHHHHHHHHTPBPPPSSSEEEEEEETTEEEEEPPPSSTTSPP--S-THHHHHHS-HHHHHHHHHHHHTT--EEEEES-HHHHHHHHHHHHHHTTT----SEEES---GGGGGGGG-SS-EEEEEEGGGHHHHHTSSSEEEEETTTTEEEEE-----SSS---------PPPPHHHHHHHHHHHHHH---HHHHHHHSPPP--HHHHHHHHHHHHHHHHHHHHHHHHHHHHHHHGGGTTTEETTTTEE-HHHHHHTS-GGGHHHHHHHHTSHHHHHHHHHHHTT---HHHHHHHHHHHHHHHHHHHT-----SS------PPPP---PPPPPPPPEEEEPPPGGG-SSHHHHHHHHHHHHHHHHHH---HHHHHHHHHHHHHHHHHTT-HHHHHHHHHHHHHHGGGTT--THHHHHHHHHHHHHH-SS-STHHHHHHHHHHTT-

InterPro domains:
  IPR001194 cDENN domain [PF02141] (230-415)
  IPR001194 cDENN domain [SM00799] (230-416)
  IPR005113 uDENN domain [PF03456] (148-194)
  IPR037516 Tripartite DENN domain [PS50211] (110-559)
  IPR043153 DENN domain, C-terminal lobe [G3DSA:3.40.50.11500] (312-506)
  IPR051696 DENN Domain-Containing GEFs [PTHR12296] (148-554)

Solvent-accessible surface area (backbone atoms only — not comparable to full-atom values): 81084 Å² total; per-residue (Å²): 134,82,76,74,77,76,76,77,78,79,78,79,72,77,76,73,67,71,77,74,72,73,70,42,59,55,37,34,52,40,31,44,39,51,53,30,65,88,55,86,45,42,44,33,66,36,36,36,37,27,26,63,44,58,68,71,34,72,45,61,60,73,74,68,84,75,78,76,66,89,67,60,76,57,78,46,47,27,57,52,38,50,43,36,40,40,34,54,32,38,33,39,31,56,54,67,77,44,78,43,65,66,76,60,85,65,74,83,59,73,68,62,68,60,55,66,71,52,74,73,79,70,85,83,76,69,71,59,70,69,71,78,67,82,69,70,75,65,64,69,71,74,91,57,76,48,71,67,54,50,51,57,46,23,47,66,73,33,41,87,45,41,55,43,32,78,54,93,64,90,74,49,40,25,35,40,40,51,47,60,48,99,86,66,51,58,32,27,33,35,34,40,36,45,64,45,68,28,32,34,35,67,56,95,90,44,57,40,45,38,78,63,62,86,78,65,66,66,74,82,75,82,84,72,69,66,43,69,33,27,37,51,33,31,45,31,43,33,15,65,53,58,48,51,53,56,47,41,47,52,51,23,55,51,47,58,52,44,72,74,44,83,52,69,69,60,42,54,53,48,50,51,61,57,43,25,53,45,27,68,33,64,51,43,53,41,36,60,38,22,33,26,41,73,56,96,91,37,82,47,67,43,71,33,20,82,38,55,73,46,72,64,74,37,66,70,53,66,56,49,60,71,38,25,54,71,70,53,49,52,51,52,50,46,38,56,54,48,54,44,36,37,38,37,29,24,85,49,65,28,53,37,24,55,41,51,52,44,53,55,60,50,48,35,87,42,63,87,85,57,54,61,33,30,57,46,25,72,88,49,59,70,62,75,71,51,82,71,44,32,43,35,15,38,51,44,88,47,46,74,63,55,68,70,45,66,72,31,36,39,32,34,47,81,76,35,46,75,43,70,45,68,64,69,74,62,92,80,68,80,63,79,68,73,69,84,72,79,58,56,70,61,59,67,55,49,52,53,43,52,52,53,46,68,70,62,64,84,51,70,67,61,50,52,57,30,27,62,64,73,80,48,40,71,58,47,52,51,51,53,47,50,54,48,50,53,45,40,53,51,51,50,49,44,35,39,46,39,46,39,64,72,50,56,71,52,60,80,44,40,42,82,87,67,80,44,72,50,61,67,66,53,52,68,60,46,58,76,83,36,41,62,31,52,58,48,28,64,70,27,67,48,41,50,53,47,51,49,43,59,74,68,62,58,90,36,66,62,58,52,51,45,60,68,42,45,64,54,8,50,56,40,22,64,68,60,61,66,78,72,76,75,81,86,71,75,72,69,76,57,68,25,79,70,90,79,79,81,73,83,75,75,80,78,44,75,47,68,52,76,58,56,85,78,32,84,42,62,66,51,35,34,50,50,47,40,48,53,36,52,56,48,51,71,70,48,80,52,64,71,51,38,50,50,40,36,49,51,32,16,50,34,24,46,47,62,68,36,49,67,63,16,46,56,34,49,54,53,36,59,72,58,25,80,73,41,55,54,78,51,63,60,50,48,53,45,48,49,52,55,42,52,69,70,42,78,81,62,73,76,62,62,71,67,52,58,65,63,58,53,74,77,104,138,82,79,75,78,78,77,79,78,80,76,78,72,79,76,72,69,72,78,75,72,74,71,41,58,55,36,34,51,40,31,44,39,51,52,30,63,87,54,86,42,44,43,32,68,36,36,34,37,28,25,62,44,57,68,71,36,72,45,60,62,74,75,66,83,75,78,76,67,91,69,59,76,56,79,46,45,27,56,53,36,52,43,36,41,37,32,54,34,39,32,40,31,55,52,67,77,44,79,42,67,67,76,62,83,70,73,82,61,76,65,62,69,60,56,68,72,51,74,73,78,71,86,82,75,69,73,59,70,69,70,80,67,81,69,70,73,66,64,68,72,74,88,56,76,45,73,66,54,51,52,58,45,24,47,66,73,33,40,86,46,41,55,44,32,78,53,92,64,92,74,50,40,26,36,40,40,52,47,61,48,97,86,65,51,58,34,28,33,37,33,40,36,47,64,46,67,28,32,35,35,68,55,94,89,44,59,40,43,37,78,62,63,84,78,66,68,67,75,82,75,81,83,72,69,67,44,68,33,27,38,52,34,29,46,30,44,31,16,65,54,57,46,52,55,57,47,41,47,52,51,24,56,50,48,58,52,45,72,73,43,85,50,68,69,60,43,54,55,46,50,52,59,58,43,24,53,44,27,68,33,64,52,41,53,40,36,61,38,21,30,26,40,71,55,95,90,39,81,46,69,43,71,33,22,82,39,56,74,45,71,63,75,38,68,71,54,68,55,49,60,70,38,24,55,71,69,53,49,51,50,51,52,44,38,56,56,46,54,44,34,36,38,37,29,26,85,48,64,27,52,36,24,56,42,50,53,45,53,54,61,49,49,36,87,42,63,85,82,58,54,62,34,30,57,46,27,72,90,46,59,68,62,76,72,52,80,70,44,32,43,35,15,37,50,45,89,46,46,73,64,56,68,69,44,65,70,30,36,39,31,34,48,82,77,36,45,78,44,68,45,67,65,71,74,62,92,79,70,80,63,81,70,72,68,83,73,78,57,56,68,60,59,68,54,48,50,54,44,53,52,52,46,70,71,61,65,83,52,71,68,62,50,53,56,29,27,61,64,72,81,48,41,68,59,45,52,52,50,53,47,51,54,49,51,53,46,40,52,51,51,50,49,45,34,37,46,38,46,36,63,73,49,54,71,52,61,80,44,39,42,80,89,67,81,42,72,49,61,66,65,54,54,69,60,46,58,78,84,35,40,62,32,53,58,47,28,64,69,26,69,47,41,50,54,45,51,48,42,58,73,67,63,57,88,36,65,63,59,51,50,43,60,69,43,44,65,56,8,50,57,41,21,64,68,60,62,67,78,72,75,74,82,87,71,75,72,70,76,58,68,25,79,72,89,79,82,80,73,83,74,75,80,78,44,74,46,69,51,78,58,56,85,78,34,87,43,64,66,52,35,35,51,49,48,37,48,54,37,52,56,48,52,72,70,49,79,52,65,71,53,39,50,51,41,34,49,50,32,17,49,36,23,45,47,62,67,37,50,66,61,15,48,56,33,48,53,54,35,61,75,57,26,79,69,42,54,52,78,54,63,58,48,48,54,47,49,49,52,55,42,50,69,70,44,75,83,60,75,75,62,64,70,68,53,60,66,65,59,53,76,77,102

Nearest PDB structures (foldseek):
  6ekk-assembly2_B  TM=7.591E-01  e=1.692E-16  Homo sapiens
  6ekk-assembly1_A  TM=7.749E-01  e=4.914E-16  Homo sapiens
  3tw8-assembly2_C  TM=7.735E-01  e=7.618E-15  Homo sapiens
  3tw8-assembly1_A  TM=7.810E-01  e=1.122E-13  Homo sapiens
  6ekk-assembly2_B  TM=7.799E-01  e=3.069E-16  Homo sapiens

Foldseek 3Di:
DPPPPPPPPCPPPDPPPDPPPPCAPVVLLVLLCVLLLPDFWAFFAKKWKKWDAQQNFWAFPDPPPPDLDPPDLQVTFTQMWTAWIAFQFWIAGVRVGDIDGLDQPPPPPDPVVVVVVPPPPDDDDPVPPPPPPPPPPPDPSPPDQPPVRVGVCNCVLPLPGWGKDQDADPDKDKAWWWDADPVLQIKIKIKIKHWAKWKWWDDPRGIGTHHDDVPPPPPDDDDTDIGIIIIIMMMMTIGSAHQHVLVVVLVVVLVVVVVVDRGPVVSVSSVNQSNNQRSNHTAFFADQEWAWEDGPNDIRIHGHHNFLLAGDDNAFLLLLVVQAPLQLLQLVLLCVLLQFAEEEEEQRNRCQVRNVVSSQRLNPVFHRSDAEISEHGPVGPVCSQDDGGYYYYYYNVCVVVNLPDARYWYAYRNNRDIDHNQPPPDPDDPPPSPPPDRADADVPLSVLLVVLCVVLRDDPVVVPVVDDDDPDPVVVVVVVVVSSVVSSVSNSVSSLLSVCLRCVVQLVQCPLVPNDGDLVVVLVLDDPSRNVSSVSSCVDPRVVVVSVCSSVVDDDPSVVVSVVCQVVQLVQLVVPPPCPPDDDPPVPRNGHRDDDDDDDDDDRHYHYQDGCSVDSRPLRSLVRRLVSLVVVLVVDDDPQVNLSSLQSNLSSCSSNVVLVSNQVSLVVCVVVCVVPSRPSLSSNVSSVVVVVVVPPPPPPVVVVVVVSVVVVD/DDPPPPPPPCPPPDPPDDPPPPCAPVVLLVLLCVLVLPDFWAFFAKKWKKWDAQQNFWAFPDPPPPDLDPPDLQVTFTQMWTAWIAFQFWIAGVRVGDIDGLDLPPPPPPPVVVVVVPPPPDDDPPVVPPPPPPPPPPDPSPPDQPPVSSGVCNCVLPLPGWGKDQDADPDKDKAWWWDADPVLQIKIKIKIKHWAKWKWWDDDRGIGTHHDDVPPPPPDDDDTDIGIIIIIMMMMTIGSAHQHVLVVVLVVVLVVVVVVDRDPVVSVSSVNQSNNQRSNHTAFFADQEWAWEDGPNDIRIHGHHNFLLAGDDNAFLLLLVVQAPLQLLQLVLLCVLLQFAEEEEEQRNRCQVRNVVSSQRLNPVFHRSDAEISEHGPVGPVCSQDDGGYYYYYYNVCVVVNLPHARYWYAYRNNRDIDHNQPPPDDDDPPPSPPPDRADADVPLSVLLVVLCVVLRDDPVVVPVVDDDDPDPVVVVVVVVVSSVVSSVSNSVSSLLSVCLRCVVQLVQCPLVPNDRDLVVVLVLDDPSRNVSSVSSCPDPRVVVVSVCSSVVDDDPSVVVSVVCQVVQLVQLVVPPPCPPDDDPPVPRNGHRDDDDDDDDDDRHYHYQDGCSVDSRPLRSLVRRLVSLVVVLVVDDDLQVNLSSLQVNLSSCSSNVVLVSNQVSLVVCVVVVVPVSRPSLSSNVSSVVVVVVVPPPPPPVVPVVVVSVPVVD

pLDDT: mean 75.01, std 24.59, range [18.22, 98.44]